Protein AF-0000000081332260 (afdb_homodimer)

Secondary structure (DSSP, 8-state):
------PPP----SS---SSSHHHHHHHHHHHHHHHT-SBGGGTEEETTTEESSSSHHHHHHHHHHHHH--TTEEEEEETTEEEEEEE--TTS-SEEEEES-BTT--HHHHHHHHHTTS----TTTTTTT---TTHHHHHHHHHHHHHHHHHHSTT--TT-EEEEE--STTGGGHHHHHHHTT-EEEEEES-HHHHHHHHHHTS--EEESSHHHHHHHHHHHHHHT--EEEEEES-HHHHHHHHHHTT---SEE----STTSTTTS--TT--HHHHHHHHHH-HHHHHHHHHHHHHHHHHHHHHHHHTT-EE-B-SS-HHHHHHHTT--HHHHTSS-BHIIIIIHHHHHTT-B-EEEEETT--HHHHHHHHHHHHHHTTT-HHHHHHHHHHHHHPPP-SS-EEE--B-TTHHHHHHHHHHHHHHHTSSSS-EEEEE-SSSSSSEE-TTTTTTT-TTS-TTB-HHHHHHHHHHHHTT-SEEEEE--SSTTS-EEEEEEEEE-SSHHHHHHHHHHHHHHHHHHHHHHHHTT-HHHHHHHTT--SS-----B-S----SS------/------PPP----SS---SSSHHHHHHHHHHHHHHHT-SBGGGTEEETTTEESSSSHHHHHHHHHHHHH--TTEEEEEETTEEEEEEE--TTS-SEEEEES-BTT--HHHHHHHHHTTS----TTTTTTT---TTHHHHHHHHHHHHHHHHHHSTT--TT-EEEEE--STTGGGHHHHHHTTT-EEEEEES-HHHHHHHHHHTS--EEESSHHHHHHHHHHHHHHT--EEEEEES-HHHHHHHHHHTT---SEE----STTSTTTS--TT--HHHHHHHHHH-HHHHHHHHHHHHHHHHHHHHHHHHTT-EE-B-SS-HHHHHHHTT--HHHHTSS-BHIIIIIHHHHHTT-B-EEEEETT--HHHHHHHHHHHHHHTTT-HHHHHHHHHHHHHPPP-SS-EEE--B-TTHHHHHHHHHHHHHHHTSSSS-EEEEE-SSSSSSEE-TTTTTTT-TTS-TTB-HHHHHHHHHHHHTT-SEEEEE--SSTTS-EEEEEEEEE-SSHHHHHHHHHHHHHHHHHHHHHHHHTT-HHHHHHHTT--SS-----B-S----S-------

Solvent-accessible surface area (backbone atoms only — not comparable to full-atom values): 53836 Å² total; per-residue (Å²): 131,79,75,58,67,53,78,80,55,62,44,67,54,55,81,76,77,79,26,74,42,66,69,41,35,49,53,51,31,30,44,25,22,23,42,47,47,25,76,36,50,53,65,34,20,25,39,83,84,53,11,17,52,25,54,29,53,65,27,42,54,33,42,53,54,46,38,37,66,44,53,73,33,29,26,37,35,29,51,17,38,29,37,50,33,48,44,66,45,35,67,61,28,25,45,32,40,35,12,25,40,31,47,56,77,37,35,64,72,59,47,52,56,38,35,73,56,59,71,36,28,48,19,46,65,34,28,39,69,31,63,38,50,53,58,50,68,43,30,60,60,54,33,50,49,52,49,49,49,14,49,74,74,42,84,57,44,35,55,50,33,37,38,36,37,24,26,48,52,63,72,18,39,32,54,33,39,32,35,36,75,52,30,8,23,25,42,34,29,26,71,51,64,67,46,54,53,50,31,44,73,71,61,31,33,70,46,74,34,92,33,68,68,51,38,50,53,51,45,54,49,30,31,74,69,51,38,55,42,20,35,34,28,75,38,54,58,53,60,51,48,49,48,33,59,73,72,64,58,75,52,49,31,38,45,44,37,45,53,39,34,38,48,85,65,37,79,29,73,96,50,52,75,67,54,44,54,50,36,50,73,75,36,50,68,60,36,36,52,45,19,32,52,35,32,42,49,38,51,53,42,49,50,51,42,34,74,73,66,25,49,48,38,41,66,77,21,41,41,43,54,44,18,31,79,62,68,42,51,60,71,68,42,58,68,52,49,39,43,40,59,71,60,48,46,69,44,21,27,51,14,24,28,51,28,30,40,32,31,50,23,46,43,58,66,40,44,53,50,50,50,50,49,51,42,65,76,34,64,85,38,64,69,52,40,53,46,51,62,49,44,73,73,67,54,81,80,50,67,46,24,62,47,57,48,67,38,28,38,51,45,43,24,54,50,48,47,53,49,19,52,34,26,52,73,51,78,25,80,39,38,36,41,33,38,46,49,27,69,40,46,23,18,47,18,19,45,82,39,74,26,29,84,37,84,65,65,55,19,42,48,35,26,48,11,51,40,38,46,55,46,27,43,34,12,31,23,40,29,42,28,44,32,24,53,70,36,65,48,49,37,37,28,24,36,51,32,37,59,28,68,29,47,72,64,30,48,58,24,38,53,21,20,41,40,47,49,26,41,51,5,17,45,53,38,25,55,40,62,41,63,63,7,41,36,25,37,69,24,64,31,98,78,28,64,59,59,54,51,60,64,47,81,70,55,75,70,69,57,68,74,56,64,130,79,74,60,65,54,77,81,55,62,43,68,55,54,79,76,76,78,27,75,41,66,69,41,35,49,54,50,31,30,42,25,23,22,39,47,48,24,74,38,50,56,73,33,21,26,37,82,86,53,10,17,50,24,53,35,57,64,26,42,53,33,41,54,54,45,38,37,67,43,52,74,33,30,27,38,36,27,50,17,38,30,37,50,34,47,43,66,46,34,68,62,28,26,47,32,41,35,11,25,40,31,46,57,78,37,35,64,71,60,47,52,54,38,35,73,56,58,72,36,28,49,19,46,63,35,28,39,71,32,64,39,50,52,58,47,67,41,30,59,60,54,34,51,50,51,48,50,49,15,49,74,74,43,83,58,44,36,55,48,33,37,39,37,36,23,26,48,52,64,72,19,39,32,55,32,38,33,36,36,75,50,30,8,22,23,42,35,29,25,71,52,65,66,48,52,52,51,31,45,73,73,63,30,33,71,46,75,36,93,33,69,67,49,40,50,52,51,46,53,50,31,30,74,69,49,38,55,42,21,35,34,28,74,38,52,58,54,60,51,48,48,49,35,58,74,73,66,58,74,52,49,31,39,45,45,36,45,52,40,34,38,48,84,64,37,77,29,73,94,50,52,74,66,54,44,55,51,36,48,73,74,35,52,67,60,36,37,52,45,19,32,53,34,33,40,49,39,51,53,41,48,50,50,42,34,76,73,66,26,49,49,35,41,67,77,21,43,40,42,55,42,16,31,76,62,69,43,52,61,71,67,41,58,69,51,49,38,44,39,58,72,62,47,46,69,42,21,27,49,15,25,29,51,29,31,41,31,31,52,23,47,42,59,66,41,44,53,51,49,48,50,49,51,43,65,76,34,65,86,38,63,69,51,40,53,47,50,62,48,42,74,75,69,54,80,80,50,68,46,24,62,47,55,48,67,39,29,36,52,44,44,24,54,49,46,47,51,49,19,49,34,28,52,74,53,78,24,79,38,38,35,41,31,37,45,50,27,70,40,48,23,18,45,19,18,45,81,40,75,25,29,83,37,85,66,66,57,18,40,48,35,24,49,12,52,42,39,44,53,46,27,43,34,12,30,23,42,29,42,27,44,32,22,52,69,36,65,46,47,37,36,28,23,36,52,33,37,59,28,68,29,46,70,67,31,48,58,25,38,54,20,20,40,40,49,50,26,42,51,4,16,45,54,38,25,55,40,64,40,63,63,6,41,36,23,37,69,23,65,30,96,76,28,64,58,60,55,50,59,65,48,80,69,54,74,74,68,57,59,74,57,70

Nearest PDB structures (foldseek):
  2fkn-assembly2_D  TM=9.744E-01  e=8.448E-69  Bacillus subtilis
  7ned-assembly1_A-2  TM=9.840E-01  e=2.276E-66  Paenibacillus sp. Soil724D2
  8q9v-assembly1_A  TM=9.625E-01  e=2.987E-66  Variovorax sp. RA8
  8q9u-assembly1_A  TM=9.637E-01  e=6.053E-66  Variovorax sp. RA8
  7jfz-assembly1_A  TM=8.849E-01  e=2.027E-63  Legionella pneumophila subsp. pneumophila str. Philadelphia 1

Foldseek 3Di:
DPPPPPPQQAQDFFDDDQAPDQLLNLQLSLLSLQRLQAPDNVAQHRFLVFAHQALGPVQVVVSNVCSRYQDLQKAFEEEQRHTDDIDGHGNLFANYEYAADDDDQWADVVSVVCSVVSNHGHNDWCNHSSRDFFQQFAQLVLLQLVQQVCVVPPVRAQQLAEEEEEDCTGPNVNNLVSSVLRLAEYEYEYADPVSVVVSCVQVSFPEEAADLVRSLVVRNVSSVVRGYHYYYYHDALLVSLVVCVVVVNAGAAYEYDQQLLDLLRHDFPPDHPVRSVVCCVPPVPVSSLRSLVRLLSNQVSQLVSVVSPHQYAYALSCSLVSNVVNPDDNCSSCVHYHSQVVGPLVLLLQLWAFKKKFQSNLDVQLVVVLLVVQCVVPVVPPQSNSCSVSCNPRPDRRRTRMHTGTDGAPRQLVSQLVSLQCLQVCVRSFKMKMWHTLLGLQFKAFCSHNQPPQLQPCNQPGVRNVQLQVQLSVLSFNYKYWYAGSHIRGMIGMITMQMRGNDPSSNSSSNRNSNSNSLSSLVVNVLSPDVQSVCSQCLNHPRGNDHHDDPDHHDPDDDDDPD/DPPPDPPQQAQDFFDDDQAPDVLLNLQLSLLSLQRLQAPDNVAQHRFLVFAHQALGVVQVVVSNVCSRYQDLQKAFEEEQRHTDDIDGHGNLFANYEYAADDDDQWADVVSVVCSVVSNHGHNAWCNHSSRDFFQQFAQLVLLQLVQQVCVVPPVRAQQLAEEEEEDCTGHNVNNLVSSVLRLHEYEYEYADPVSVVVSCVQVSFPEEAADLVRSLVVRNVSSVVRGYHYYYYHDALLVSLVVCVVVLNQGAAYEYDQQLLDLLRHDFPPDHPVRSVVCCVPPVPVSSLRSLVRLLSNQQSQLVSVVSPHQYAYALSCSLVSNVVNPDDNCSSCVHYHSQVVGPVVLLLQLWAFKKKFQSNLDVQLVVVLLVVQCVVPVVPPQSNSCSVSCNPRPDRRRTRMHTGTDGAPRQLVSQLVSLQCLQVCVRSFKMKMWHTLLGLQFKAFCSHNQPPQLQPCNQPGVRNVQLQVQLSVLSFNYKYWYAGSHIRGMIGMITMQMRGNDPSSNSSSNRNSNSNSLSSLVVNVLSPDVQSVCNQCLNHPRGNDHHDDPDHHDPDDPPDDD

pLDDT: mean 94.62, std 8.58, range [21.97, 98.94]

Structure (mmCIF, N/CA/C/O backbone):
data_AF-0000000081332260-model_v1
#
loop_
_entity.id
_entity.type
_entity.pdbx_description
1 polymer 'Urocanate hydratase'
#
loop_
_atom_site.group_PDB
_atom_site.id
_atom_site.type_symbol
_atom_site.label_atom_id
_atom_site.label_alt_id
_atom_site.label_comp_id
_atom_site.label_asym_id
_atom_site.label_entity_id
_atom_site.label_seq_id
_atom_site.pdbx_PDB_ins_code
_atom_site.Cartn_x
_atom_site.Cartn_y
_atom_site.Cartn_z
_atom_site.occupancy
_atom_site.B_iso_or_equiv
_atom_site.auth_seq_id
_atom_site.auth_comp_id
_atom_site.auth_asym_id
_atom_site.auth_atom_id
_atom_site.pdbx_PDB_model_num
ATOM 1 N N . MET A 1 1 ? 2.062 2.291 47.375 1 21.97 1 MET A N 1
ATOM 2 C CA . MET A 1 1 ? 3.094 2.135 46.375 1 21.97 1 MET A CA 1
ATOM 3 C C . MET A 1 1 ? 3 3.244 45.312 1 21.97 1 MET A C 1
ATOM 5 O O . MET A 1 1 ? 1.961 3.414 44.688 1 21.97 1 MET A O 1
ATOM 9 N N . THR A 1 2 ? 3.613 4.352 45.5 1 25.44 2 THR A N 1
ATOM 10 C CA . THR A 1 2 ? 3.545 5.637 44.812 1 25.44 2 THR A CA 1
ATOM 11 C C . THR A 1 2 ? 3.748 5.457 43.312 1 25.44 2 THR A C 1
ATOM 13 O O . THR A 1 2 ? 4.719 4.828 42.906 1 25.44 2 THR A O 1
ATOM 16 N N . GLN A 1 3 ? 2.693 5.238 42.562 1 32.31 3 GLN A N 1
ATOM 17 C CA . GLN A 1 3 ? 2.691 5.07 41.125 1 32.31 3 GLN A CA 1
ATOM 18 C C . GLN A 1 3 ? 3.721 5.98 40.469 1 32.31 3 GLN A C 1
ATOM 20 O O . GLN A 1 3 ? 3.602 7.207 40.531 1 32.31 3 GLN A O 1
ATOM 25 N N . GLN A 1 4 ? 4.938 5.707 40.688 1 36.12 4 GLN A N 1
ATOM 26 C CA . GLN A 1 4 ? 6.027 6.508 40.125 1 36.12 4 GLN A CA 1
ATOM 27 C C . GLN A 1 4 ? 5.719 6.965 38.719 1 36.12 4 GLN A C 1
ATOM 29 O O . GLN A 1 4 ? 5.441 6.141 37.844 1 36.12 4 GLN A O 1
ATOM 34 N N . LYS A 1 5 ? 5.23 8.094 38.594 1 45.84 5 LYS A N 1
ATOM 35 C CA . LYS A 1 5 ? 4.953 8.836 37.375 1 45.84 5 LYS A CA 1
ATOM 36 C C . LYS A 1 5 ? 6.09 8.68 36.375 1 45.84 5 LYS A C 1
ATOM 38 O O . LYS A 1 5 ? 7.246 8.969 36.688 1 45.84 5 LYS A O 1
ATOM 43 N N . ALA A 1 6 ? 6.117 7.711 35.5 1 50.75 6 ALA A N 1
ATOM 44 C CA . ALA A 1 6 ? 7.125 7.547 34.438 1 50.75 6 ALA A CA 1
ATOM 45 C C . ALA A 1 6 ? 7.562 8.898 33.875 1 50.75 6 ALA A C 1
ATOM 47 O O . ALA A 1 6 ? 6.77 9.844 33.844 1 50.75 6 ALA A O 1
ATOM 48 N N . LYS A 1 7 ? 8.93 9.266 33.906 1 59.75 7 LYS A N 1
ATOM 49 C CA . LYS A 1 7 ? 9.578 10.469 33.375 1 59.75 7 LYS A CA 1
ATOM 50 C C . LYS A 1 7 ? 9.133 10.773 31.969 1 59.75 7 LYS A C 1
ATOM 52 O O . LYS A 1 7 ? 9.086 9.875 31.125 1 59.75 7 LYS A O 1
ATOM 57 N N . PRO A 1 8 ? 8.602 11.969 31.703 1 82.12 8 PRO A N 1
ATOM 58 C CA . PRO A 1 8 ? 8.203 12.375 30.344 1 82.12 8 PRO A CA 1
ATOM 59 C C . PRO A 1 8 ? 9.32 12.172 29.328 1 82.12 8 PRO A C 1
ATOM 61 O O . PRO A 1 8 ? 10.492 12.367 29.625 1 82.12 8 PRO A O 1
ATOM 64 N N . ILE A 1 9 ? 9.047 11.516 28.266 1 91.44 9 ILE A N 1
ATOM 65 C CA . ILE A 1 9 ? 10.016 11.344 27.188 1 91.44 9 ILE A CA 1
ATOM 66 C C . ILE A 1 9 ? 10.273 12.688 26.516 1 91.44 9 ILE A C 1
ATOM 68 O O . ILE A 1 9 ? 9.344 13.359 26.062 1 91.44 9 ILE A O 1
ATOM 72 N N . MET A 1 10 ? 11.508 13.094 26.516 1 95.5 10 MET A N 1
ATOM 73 C CA . MET A 1 10 ? 11.953 14.305 25.844 1 95.5 10 MET A CA 1
ATOM 74 C C . MET A 1 10 ? 12.961 13.969 24.75 1 95.5 10 MET A C 1
ATOM 76 O O . MET A 1 10 ? 13.797 13.086 24.922 1 95.5 10 MET A O 1
ATOM 80 N N . ALA A 1 11 ? 12.867 14.641 23.719 1 97.75 11 ALA A N 1
ATOM 81 C CA . ALA A 1 11 ? 13.859 14.461 22.656 1 97.75 11 ALA A CA 1
ATOM 82 C C . ALA A 1 11 ? 15.242 14.906 23.125 1 97.75 11 ALA A C 1
ATOM 84 O O . ALA A 1 11 ? 15.383 15.93 23.797 1 97.75 11 ALA A O 1
ATOM 85 N N . ALA A 1 12 ? 16.234 14.148 22.812 1 97.38 12 ALA A N 1
ATOM 86 C CA . ALA A 1 12 ? 17.625 14.539 23.094 1 97.38 12 ALA A CA 1
ATOM 87 C C . ALA A 1 12 ? 18.016 15.781 22.297 1 97.38 12 ALA A C 1
ATOM 89 O O . ALA A 1 12 ? 17.531 15.992 21.188 1 97.38 12 ALA A O 1
ATOM 90 N N . ARG A 1 13 ? 18.812 16.625 22.859 1 97.12 13 ARG A N 1
ATOM 91 C CA . ARG A 1 13 ? 19.344 17.844 22.25 1 97.12 13 ARG A CA 1
ATOM 92 C C . ARG A 1 13 ? 20.875 17.828 22.234 1 97.12 13 ARG A C 1
ATOM 94 O O . ARG A 1 13 ? 21.484 16.938 22.844 1 97.12 13 ARG A O 1
ATOM 101 N N . GLY A 1 14 ? 21.484 18.734 21.516 1 95.69 14 GLY A N 1
ATOM 102 C CA . GLY A 1 14 ? 22.922 18.875 21.531 1 95.69 14 GLY A CA 1
ATOM 103 C C . GLY A 1 14 ? 23.625 17.969 20.547 1 95.69 14 GLY A C 1
ATOM 104 O O . GLY A 1 14 ? 23.016 17.484 19.594 1 95.69 14 GLY A O 1
ATOM 105 N N . SER A 1 15 ? 24.875 17.734 20.781 1 94.88 15 SER A N 1
ATOM 106 C CA . SER A 1 15 ? 25.703 17.109 19.766 1 94.88 15 SER A CA 1
ATOM 107 C C . SER A 1 15 ? 26.047 15.664 20.156 1 94.88 15 SER A C 1
ATOM 109 O O . SER A 1 15 ? 26.797 14.984 19.453 1 94.88 15 SER A O 1
ATOM 111 N N . THR A 1 16 ? 25.516 15.227 21.25 1 96.12 16 THR A N 1
ATOM 112 C CA . THR A 1 16 ? 25.828 13.875 21.703 1 96.12 16 THR A CA 1
ATOM 113 C C . THR A 1 16 ? 25.156 12.828 20.844 1 96.12 16 THR A C 1
ATOM 115 O O . THR A 1 16 ? 23.938 12.867 20.656 1 96.12 16 THR A O 1
ATOM 118 N N . LEU A 1 17 ? 25.922 11.953 20.328 1 97 17 LEU A N 1
ATOM 119 C CA . LEU A 1 17 ? 25.438 10.852 19.5 1 97 17 LEU A CA 1
ATOM 120 C C . LEU A 1 17 ? 25.234 9.594 20.344 1 97 17 LEU A C 1
ATOM 122 O O . LEU A 1 17 ? 26.188 9.094 20.953 1 97 17 LEU A O 1
ATOM 126 N N . ARG A 1 18 ? 24.062 9.039 20.422 1 98.06 18 ARG A N 1
ATOM 127 C CA . ARG A 1 18 ? 23.766 7.805 21.156 1 98.06 18 ARG A CA 1
ATOM 128 C C . ARG A 1 18 ? 23.672 6.617 20.203 1 98.06 18 ARG A C 1
ATOM 130 O O . ARG A 1 18 ? 23.797 5.465 20.625 1 98.06 18 ARG A O 1
ATOM 137 N N . CYS A 1 19 ? 23.406 6.824 18.906 1 98.62 19 CYS A N 1
ATOM 138 C CA . CYS A 1 19 ? 23.266 5.82 17.859 1 98.62 19 CYS A CA 1
ATOM 139 C C . CYS A 1 19 ? 24.578 5.668 17.094 1 98.62 19 CYS A C 1
ATOM 141 O O . CYS A 1 19 ? 25.578 6.309 17.422 1 98.62 19 CYS A O 1
ATOM 143 N N . LYS A 1 20 ? 24.609 4.816 16.094 1 98.31 20 LYS A N 1
ATOM 144 C CA . LYS A 1 20 ? 25.844 4.539 15.352 1 98.31 20 LYS A CA 1
ATOM 145 C C . LYS A 1 20 ? 26.062 5.59 14.266 1 98.31 20 LYS A C 1
ATOM 147 O O . LYS A 1 20 ? 27.141 5.637 13.656 1 98.31 20 LYS A O 1
ATOM 152 N N . GLY A 1 21 ? 25.094 6.445 14.078 1 97.38 21 GLY A N 1
ATOM 153 C CA . GLY A 1 21 ? 25.188 7.547 13.133 1 97.38 21 GLY A CA 1
ATOM 154 C C . GLY A 1 21 ? 24.109 8.602 13.344 1 97.38 21 GLY A C 1
ATOM 155 O O . GLY A 1 21 ? 23.141 8.367 14.062 1 97.38 21 GLY A O 1
ATOM 156 N N . TRP A 1 22 ? 24.281 9.742 12.695 1 97.5 22 TRP A N 1
ATOM 157 C CA . TRP A 1 22 ? 23.375 10.859 12.898 1 97.5 22 TRP A CA 1
ATOM 158 C C . TRP A 1 22 ? 22.016 10.578 12.258 1 97.5 22 TRP A C 1
ATOM 160 O O . TRP A 1 22 ? 21 11.117 12.688 1 97.5 22 TRP A O 1
ATOM 170 N N . LYS A 1 23 ? 22.016 9.758 11.211 1 97.81 23 LYS A N 1
ATOM 171 C CA . LYS A 1 23 ? 20.719 9.438 10.625 1 97.81 23 LYS A CA 1
ATOM 172 C C . LYS A 1 23 ? 19.844 8.672 11.609 1 97.81 23 LYS A C 1
ATOM 174 O O . LYS A 1 23 ? 18.688 9.023 11.82 1 97.81 23 LYS A O 1
ATOM 179 N N . GLN A 1 24 ? 20.469 7.625 12.258 1 98.62 24 GLN A N 1
ATOM 180 C CA . GLN A 1 24 ? 19.734 6.867 13.273 1 98.62 24 GLN A CA 1
ATOM 181 C C . GLN A 1 24 ? 19.359 7.75 14.461 1 98.62 24 GLN A C 1
ATOM 183 O O . GLN A 1 24 ? 18.234 7.68 14.961 1 98.62 24 GLN A O 1
ATOM 188 N N . GLU A 1 25 ? 20.266 8.586 14.852 1 98.75 25 GLU A N 1
ATOM 189 C CA . GLU A 1 25 ? 20.062 9.477 15.984 1 98.75 25 GLU A CA 1
ATOM 190 C C . GLU A 1 25 ? 18.938 10.477 15.703 1 98.75 25 GLU A C 1
ATOM 192 O O . GLU A 1 25 ? 18.109 10.742 16.562 1 98.75 25 GLU A O 1
ATOM 197 N N . THR A 1 26 ? 18.953 11.023 14.469 1 98.81 26 THR A N 1
ATOM 198 C CA . THR A 1 26 ? 17.922 11.977 14.086 1 98.81 26 THR A CA 1
ATOM 199 C C . THR A 1 26 ? 16.547 11.328 14.125 1 98.81 26 THR A C 1
ATOM 201 O O . THR A 1 26 ? 15.594 11.914 14.641 1 98.81 26 THR A O 1
ATOM 204 N N . ILE A 1 27 ? 16.438 10.141 13.609 1 98.81 27 ILE A N 1
ATOM 205 C CA . ILE A 1 27 ? 15.164 9.414 13.609 1 98.81 27 ILE A CA 1
ATOM 206 C C . ILE A 1 27 ? 14.727 9.133 15.039 1 98.81 27 ILE A C 1
ATOM 208 O O . ILE A 1 27 ? 13.555 9.297 15.375 1 98.81 27 ILE A O 1
ATOM 212 N N . LEU A 1 28 ? 15.648 8.734 15.867 1 98.88 28 LEU A N 1
ATOM 213 C CA . LEU A 1 28 ? 15.344 8.5 17.281 1 98.88 28 LEU A CA 1
ATOM 214 C C . LEU A 1 28 ? 14.844 9.773 17.938 1 98.88 28 LEU A C 1
ATOM 216 O O . LEU A 1 28 ? 13.859 9.75 18.688 1 98.88 28 LEU A O 1
ATOM 220 N N . ARG A 1 29 ? 15.484 10.875 17.688 1 98.75 29 ARG A N 1
ATOM 221 C CA . ARG A 1 29 ? 15.078 12.148 18.281 1 98.75 29 ARG A CA 1
ATOM 222 C C . ARG A 1 29 ? 13.703 12.57 17.766 1 98.75 29 ARG A C 1
ATOM 224 O O . ARG A 1 29 ? 12.93 13.18 18.516 1 98.75 29 ARG A O 1
ATOM 231 N N . MET A 1 30 ? 13.438 12.242 16.547 1 98.62 30 MET A N 1
ATOM 232 C CA . MET A 1 30 ? 12.109 12.539 16.016 1 98.62 30 MET A CA 1
ATOM 233 C C . MET A 1 30 ? 11.039 11.703 16.734 1 98.62 30 MET A C 1
ATOM 235 O O . MET A 1 30 ? 9.938 12.188 16.984 1 98.62 30 MET A O 1
ATOM 239 N N . LEU A 1 31 ? 11.359 10.438 16.984 1 98.56 31 LEU A N 1
ATOM 240 C CA . LEU A 1 31 ? 10.461 9.602 17.781 1 98.56 31 LEU A CA 1
ATOM 241 C C . LEU A 1 31 ? 10.234 10.211 19.172 1 98.56 31 LEU A C 1
ATOM 243 O O . LEU A 1 31 ? 9.094 10.305 19.625 1 98.56 31 LEU A O 1
ATOM 247 N N . GLU A 1 32 ? 11.25 10.641 19.781 1 98.25 32 GLU A N 1
ATOM 248 C CA . GLU A 1 32 ? 11.172 11.273 21.094 1 98.25 32 GLU A CA 1
ATOM 249 C C . GLU A 1 32 ? 10.398 12.594 21.016 1 98.25 32 GLU A C 1
ATOM 251 O O . GLU A 1 32 ? 9.641 12.922 21.938 1 98.25 32 GLU A O 1
ATOM 256 N N . ASN A 1 33 ? 10.633 13.297 19.938 1 97.81 33 ASN A N 1
ATOM 257 C CA . ASN A 1 33 ? 9.93 14.562 19.75 1 97.81 33 ASN A CA 1
ATOM 258 C C . ASN A 1 33 ? 8.422 14.352 19.625 1 97.81 33 ASN A C 1
ATOM 260 O O . ASN A 1 33 ? 7.633 15.164 20.094 1 97.81 33 ASN A O 1
ATOM 264 N N . ASN A 1 34 ? 8.023 13.242 18.953 1 95.94 34 ASN A N 1
ATOM 265 C CA . ASN A 1 34 ? 6.613 12.867 18.922 1 95.94 34 ASN A CA 1
ATOM 266 C C . ASN A 1 34 ? 6.016 12.805 20.328 1 95.94 34 ASN A C 1
ATOM 268 O O . ASN A 1 34 ? 4.953 13.375 20.578 1 95.94 34 ASN A O 1
ATOM 272 N N . LEU A 1 35 ? 6.727 12.164 21.125 1 95.56 35 LEU A N 1
ATOM 273 C CA . LEU A 1 35 ? 6.195 11.898 22.469 1 95.56 35 LEU A CA 1
ATOM 274 C C . LEU A 1 35 ? 6.324 13.117 23.359 1 95.56 35 LEU A C 1
ATOM 276 O O . LEU A 1 35 ? 5.531 13.305 24.281 1 95.56 35 LEU A O 1
ATOM 280 N N . GLU A 1 36 ? 7.332 13.945 23.078 1 95.19 36 GLU A N 1
ATOM 281 C CA . GLU A 1 36 ? 7.457 15.203 23.797 1 95.19 36 GLU A CA 1
ATOM 282 C C . GLU A 1 36 ? 6.266 16.125 23.516 1 95.19 36 GLU A C 1
ATOM 284 O O . GLU A 1 36 ? 5.887 16.938 24.359 1 95.19 36 GLU A O 1
ATOM 289 N N . ASN A 1 37 ? 5.695 15.93 22.391 1 91.69 37 ASN A N 1
ATOM 290 C CA . ASN A 1 37 ? 4.539 16.734 22 1 91.69 37 ASN A CA 1
ATOM 291 C C . ASN A 1 37 ? 3.236 15.961 22.172 1 91.69 37 ASN A C 1
ATOM 293 O O . ASN A 1 37 ? 2.174 16.422 21.75 1 91.69 37 ASN A O 1
ATOM 297 N N . ALA A 1 38 ? 3.26 14.867 22.828 1 91.06 38 ALA A N 1
ATOM 298 C CA . ALA A 1 38 ? 2.137 13.93 22.828 1 91.06 38 ALA A CA 1
ATOM 299 C C . ALA A 1 38 ? 1.009 14.438 23.719 1 91.06 38 ALA A C 1
ATOM 301 O O . ALA A 1 38 ? 1.261 15.055 24.766 1 91.06 38 ALA A O 1
ATOM 302 N N . GLU A 1 39 ? -0.168 14.086 23.312 1 84.5 39 GLU A N 1
ATOM 303 C CA . GLU A 1 39 ? -1.33 14.375 24.156 1 84.5 39 GLU A CA 1
ATOM 304 C C . GLU A 1 39 ? -1.321 13.523 25.422 1 84.5 39 GLU A C 1
ATOM 306 O O . GLU A 1 39 ? -1.729 13.984 26.484 1 84.5 39 GLU A O 1
ATOM 311 N N . ASP A 1 40 ? -0.902 12.266 25.297 1 87.44 40 ASP A N 1
ATOM 312 C CA . ASP A 1 40 ? -0.771 11.352 26.422 1 87.44 40 ASP A CA 1
ATOM 313 C C . ASP A 1 40 ? 0.428 10.422 26.234 1 87.44 40 ASP A C 1
ATOM 315 O O . ASP A 1 40 ? 0.271 9.273 25.812 1 87.44 40 ASP A O 1
ATOM 319 N N . ALA A 1 41 ? 1.52 10.789 26.688 1 90.44 41 ALA A N 1
ATOM 320 C CA . ALA A 1 41 ? 2.768 10.055 26.484 1 90.44 41 ALA A CA 1
ATOM 321 C C . ALA A 1 41 ? 2.74 8.727 27.234 1 90.44 41 ALA A C 1
ATOM 323 O O . ALA A 1 41 ? 3.377 7.754 26.812 1 90.44 41 ALA A O 1
ATOM 324 N N . SER A 1 42 ? 2.033 8.688 28.344 1 89.69 42 SER A N 1
ATOM 325 C CA . SER A 1 42 ? 1.991 7.469 29.141 1 89.69 42 SER A CA 1
ATOM 326 C C . SER A 1 42 ? 1.35 6.324 28.359 1 89.69 42 SER A C 1
ATOM 328 O O . SER A 1 42 ? 1.633 5.152 28.625 1 89.69 42 SER A O 1
ATOM 330 N N . ARG A 1 43 ? 0.564 6.699 27.391 1 89.38 43 ARG A N 1
ATOM 331 C CA . ARG A 1 43 ? -0.088 5.695 26.562 1 89.38 43 ARG A CA 1
ATOM 332 C C . ARG A 1 43 ? 0.508 5.676 25.156 1 89.38 43 ARG A C 1
ATOM 334 O O . ARG A 1 43 ? -0.035 5.035 24.25 1 89.38 43 ARG A O 1
ATOM 341 N N . LEU A 1 44 ? 1.524 6.418 24.938 1 93.62 44 LEU A N 1
ATOM 342 C CA . LEU A 1 44 ? 2.217 6.543 23.656 1 93.62 44 LEU A CA 1
ATOM 343 C C . LEU A 1 44 ? 1.303 7.156 22.609 1 93.62 44 LEU A C 1
ATOM 345 O O . LEU A 1 44 ? 1.539 6.996 21.406 1 93.62 44 LEU A O 1
ATOM 349 N N . THR A 1 45 ? 0.193 7.828 23.094 1 90.81 45 THR A N 1
ATOM 350 C CA . THR A 1 45 ? -0.749 8.5 22.203 1 90.81 45 THR A CA 1
ATOM 351 C C . THR A 1 45 ? -0.273 9.914 21.891 1 90.81 45 THR A C 1
ATOM 353 O O . THR A 1 45 ? -0.148 10.75 22.781 1 90.81 45 THR A O 1
ATOM 356 N N . VAL A 1 46 ? -0.058 10.156 20.641 1 92.38 46 VAL A N 1
ATOM 357 C CA . VAL A 1 46 ? 0.534 11.422 20.203 1 92.38 46 VAL A CA 1
ATOM 358 C C . VAL A 1 46 ? -0.563 12.461 20 1 92.38 46 VAL A C 1
ATOM 360 O O . VAL A 1 46 ? -0.508 13.555 20.578 1 92.38 46 VAL A O 1
ATOM 363 N N . TYR A 1 47 ? -1.541 12.094 19.188 1 83.25 47 TYR A N 1
ATOM 364 C CA . TYR A 1 47 ? -2.664 13 19 1 83.25 47 TYR A CA 1
ATOM 365 C C . TYR A 1 47 ? -3.869 12.273 18.406 1 83.25 47 TYR A C 1
ATOM 367 O O . TYR A 1 47 ? -3.789 11.086 18.094 1 83.25 47 TYR A O 1
ATOM 375 N N . GLY A 1 48 ? -4.988 12.922 18.406 1 79.44 48 GLY A N 1
ATOM 376 C CA . GLY A 1 48 ? -6.215 12.383 17.844 1 79.44 48 GLY A CA 1
ATOM 377 C C . GLY A 1 48 ? -6.883 11.359 18.75 1 79.44 48 GLY A C 1
ATOM 378 O O . GLY A 1 48 ? -7.824 10.68 18.328 1 79.44 48 GLY A O 1
ATOM 379 N N . GLY A 1 49 ? -6.352 11.172 19.891 1 78.56 49 GLY A N 1
ATOM 380 C CA . GLY A 1 49 ? -6.949 10.273 20.859 1 78.56 49 GLY A CA 1
ATOM 381 C C . GLY A 1 49 ? -6.418 8.852 20.781 1 78.56 49 GLY A C 1
ATOM 382 O O . GLY A 1 49 ? -6.363 8.141 21.781 1 78.56 49 GLY A O 1
ATOM 383 N N . ILE A 1 50 ? -5.98 8.516 19.547 1 85.56 50 ILE A N 1
ATOM 384 C CA . ILE A 1 50 ? -5.617 7.113 19.422 1 85.56 50 ILE A CA 1
ATOM 385 C C . ILE A 1 50 ? -4.375 6.977 18.547 1 85.56 50 ILE A C 1
ATOM 387 O O . ILE A 1 50 ? -3.902 5.863 18.297 1 85.56 50 ILE A O 1
ATOM 391 N N . GLY A 1 51 ? -3.859 8.078 18.016 1 91.06 51 GLY A N 1
ATOM 392 C CA . GLY A 1 51 ? -2.645 8.016 17.219 1 91.06 51 GLY A CA 1
ATOM 393 C C . GLY A 1 51 ? -1.407 7.703 18.031 1 91.06 51 GLY A C 1
ATOM 394 O O . GLY A 1 51 ? -0.964 8.523 18.828 1 91.06 51 GLY A O 1
ATOM 395 N N . LYS A 1 52 ? -0.771 6.59 17.766 1 93.56 52 LYS A N 1
ATOM 396 C CA . LYS A 1 52 ? 0.301 6.117 18.625 1 93.56 52 LYS A CA 1
ATOM 397 C C . LYS A 1 52 ? 1.653 6.191 17.922 1 93.56 52 LYS A C 1
ATOM 399 O O . LYS A 1 52 ? 1.745 5.941 16.719 1 93.56 52 LYS A O 1
ATOM 404 N N . ALA A 1 53 ? 2.668 6.43 18.766 1 96.19 53 ALA A N 1
ATOM 405 C CA . ALA A 1 53 ? 4.043 6.41 18.266 1 96.19 53 ALA A CA 1
ATOM 406 C C . ALA A 1 53 ? 4.566 4.98 18.156 1 96.19 53 ALA A C 1
ATOM 408 O O . ALA A 1 53 ? 5.465 4.703 17.359 1 96.19 53 ALA A O 1
ATOM 409 N N . ALA A 1 54 ? 4.121 4.16 18.953 1 96.69 54 ALA A N 1
ATOM 410 C CA . ALA A 1 54 ? 4.434 2.734 19 1 96.69 54 ALA A CA 1
ATOM 411 C C . ALA A 1 54 ? 3.244 1.924 19.5 1 96.69 54 ALA A C 1
ATOM 413 O O . ALA A 1 54 ? 2.361 2.459 20.172 1 96.69 54 ALA A O 1
ATOM 414 N N . ARG A 1 55 ? 3.197 0.652 19.172 1 95 55 ARG A N 1
ATOM 415 C CA . ARG A 1 55 ? 2.051 -0.19 19.5 1 95 55 ARG A CA 1
ATOM 416 C C . ARG A 1 55 ? 1.867 -0.306 21.016 1 95 55 ARG A C 1
ATOM 418 O O . ARG A 1 55 ? 0.739 -0.281 21.5 1 95 55 ARG A O 1
ATOM 425 N N . ASN A 1 56 ? 2.938 -0.487 21.75 1 93.88 56 ASN A N 1
ATOM 426 C CA . ASN A 1 56 ? 3.02 -0.579 23.203 1 93.88 56 ASN A CA 1
ATOM 427 C C . ASN A 1 56 ? 4.426 -0.268 23.719 1 93.88 56 ASN A C 1
ATOM 429 O O . ASN A 1 56 ? 5.312 0.073 22.922 1 93.88 56 ASN A O 1
ATOM 433 N N . TRP A 1 57 ? 4.617 -0.302 24.984 1 93.75 57 TRP A N 1
ATOM 434 C CA . TRP A 1 57 ? 5.887 0.121 25.562 1 93.75 57 TRP A CA 1
ATOM 435 C C . TRP A 1 57 ? 7 -0.856 25.203 1 93.75 57 TRP A C 1
ATOM 437 O O . TRP A 1 57 ? 8.148 -0.454 25.016 1 93.75 57 TRP A O 1
ATOM 447 N N . GLU A 1 58 ? 6.699 -2.152 25.156 1 94.69 58 GLU A N 1
ATOM 448 C CA . GLU A 1 58 ? 7.703 -3.113 24.703 1 94.69 58 GLU A CA 1
ATOM 449 C C . GLU A 1 58 ? 8.203 -2.77 23.312 1 94.69 58 GLU A C 1
ATOM 451 O O . GLU A 1 58 ? 9.406 -2.852 23.031 1 94.69 58 GLU A O 1
ATOM 456 N N . SER A 1 59 ? 7.242 -2.416 22.5 1 96.5 59 SER A N 1
ATOM 457 C CA . SER A 1 59 ? 7.594 -2 21.141 1 96.5 59 SER A CA 1
ATOM 458 C C . SER A 1 59 ? 8.461 -0.747 21.156 1 96.5 59 SER A C 1
ATOM 460 O O . SER A 1 59 ? 9.461 -0.666 20.438 1 96.5 59 SER A O 1
ATOM 462 N N . TYR A 1 60 ? 8.062 0.252 21.938 1 96.44 60 TYR A N 1
ATOM 463 C CA . TYR A 1 60 ? 8.844 1.482 22.047 1 96.44 60 TYR A CA 1
ATOM 464 C C . TYR A 1 60 ? 10.281 1.186 22.422 1 96.44 60 TYR A C 1
ATOM 466 O O . TYR A 1 60 ? 11.219 1.666 21.766 1 96.44 60 TYR A O 1
ATOM 474 N N . ASP A 1 61 ? 10.445 0.419 23.453 1 96.5 61 ASP A N 1
ATOM 475 C CA . ASP A 1 61 ? 11.781 0.104 23.953 1 96.5 61 ASP A CA 1
ATOM 476 C C . ASP A 1 61 ? 12.602 -0.641 22.906 1 96.5 61 ASP A C 1
ATOM 478 O O . ASP A 1 61 ? 13.789 -0.373 22.734 1 96.5 61 ASP A O 1
ATOM 482 N N . ALA A 1 62 ? 11.953 -1.569 22.219 1 97.75 62 ALA A N 1
ATOM 483 C CA . ALA A 1 62 ? 12.641 -2.344 21.188 1 97.75 62 ALA A CA 1
ATOM 484 C C . ALA A 1 62 ? 13.023 -1.462 20 1 97.75 62 ALA A C 1
ATOM 486 O O . ALA A 1 62 ? 14.07 -1.674 19.375 1 97.75 62 ALA A O 1
ATOM 487 N N . ILE A 1 63 ? 12.195 -0.521 19.672 1 98.62 63 ILE A N 1
ATOM 488 C CA . ILE A 1 63 ? 12.5 0.424 18.609 1 98.62 63 ILE A CA 1
ATOM 489 C C . ILE A 1 63 ? 13.734 1.243 18.984 1 98.62 63 ILE A C 1
ATOM 491 O O . ILE A 1 63 ? 14.664 1.386 18.172 1 98.62 63 ILE A O 1
ATOM 495 N N . VAL A 1 64 ? 13.719 1.8 20.172 1 98.5 64 VAL A N 1
ATOM 496 C CA . VAL A 1 64 ? 14.82 2.621 20.656 1 98.5 64 VAL A CA 1
ATOM 497 C C . VAL A 1 64 ? 16.125 1.817 20.609 1 98.5 64 VAL A C 1
ATOM 499 O O . VAL A 1 64 ? 17.141 2.291 20.094 1 98.5 64 VAL A O 1
ATOM 502 N N . GLU A 1 65 ? 16.062 0.627 21.141 1 98.75 65 GLU A N 1
ATOM 503 C CA . GLU A 1 65 ? 17.25 -0.227 21.141 1 98.75 65 GLU A CA 1
ATOM 504 C C . GLU A 1 65 ? 17.719 -0.54 19.734 1 98.75 65 GLU A C 1
ATOM 506 O O . GLU A 1 65 ? 18.922 -0.533 19.453 1 98.75 65 GLU A O 1
ATOM 511 N N . SER A 1 66 ? 16.812 -0.837 18.859 1 98.81 66 SER A N 1
ATOM 512 C CA . SER A 1 66 ? 17.141 -1.134 17.469 1 98.81 66 SER A CA 1
ATOM 513 C C . SER A 1 66 ? 17.828 0.053 16.797 1 98.81 66 SER A C 1
ATOM 515 O O . SER A 1 66 ? 18.812 -0.114 16.078 1 98.81 66 SER A O 1
ATOM 517 N N . LEU A 1 67 ? 17.25 1.229 16.953 1 98.88 67 LEU A N 1
ATOM 518 C CA . LEU A 1 67 ? 17.828 2.418 16.328 1 98.88 67 LEU A CA 1
ATOM 519 C C . LEU A 1 67 ? 19.234 2.688 16.859 1 98.88 67 LEU A C 1
ATOM 521 O O . LEU A 1 67 ? 20.125 3.092 16.094 1 98.88 67 LEU A O 1
ATOM 525 N N . LYS A 1 68 ? 19.469 2.506 18.156 1 98.81 68 LYS A N 1
ATOM 526 C CA . LYS A 1 68 ? 20.781 2.744 18.766 1 98.81 68 LYS A CA 1
ATOM 527 C C . LYS A 1 68 ? 21.828 1.81 18.188 1 98.81 68 LYS A C 1
ATOM 529 O O . LYS A 1 68 ? 23.016 2.174 18.094 1 98.81 68 LYS A O 1
ATOM 534 N N . ASN A 1 69 ? 21.422 0.634 17.703 1 98.75 69 ASN A N 1
ATOM 535 C CA . ASN A 1 69 ? 22.391 -0.382 17.297 1 98.75 69 ASN A CA 1
ATOM 536 C C . ASN A 1 69 ? 22.359 -0.602 15.789 1 98.75 69 ASN A C 1
ATOM 538 O O . ASN A 1 69 ? 23.156 -1.37 15.25 1 98.75 69 ASN A O 1
ATOM 542 N N . LEU A 1 70 ? 21.516 0.029 15.07 1 98.88 70 LEU A N 1
ATOM 543 C CA . LEU A 1 70 ? 21.297 -0.172 13.641 1 98.88 70 LEU A CA 1
ATOM 544 C C . LEU A 1 70 ? 22.516 0.277 12.844 1 98.88 70 LEU A C 1
ATOM 546 O O . LEU A 1 70 ? 22.984 1.41 13 1 98.88 70 LEU A O 1
ATOM 550 N N . GLU A 1 71 ? 23.031 -0.563 11.984 1 98.62 71 GLU A N 1
ATOM 551 C CA . GLU A 1 71 ? 24.156 -0.228 11.117 1 98.62 71 GLU A CA 1
ATOM 552 C C . GLU A 1 71 ? 23.719 0.666 9.961 1 98.62 71 GLU A C 1
ATOM 554 O O . GLU A 1 71 ? 22.531 0.762 9.664 1 98.62 71 GLU A O 1
ATOM 559 N N . ASN A 1 72 ? 24.734 1.266 9.242 1 98.12 72 ASN A N 1
ATOM 560 C CA . ASN A 1 72 ? 24.453 2.223 8.18 1 98.12 72 ASN A CA 1
ATOM 561 C C . ASN A 1 72 ? 24 1.521 6.898 1 98.12 72 ASN A C 1
ATOM 563 O O . ASN A 1 72 ? 23.578 2.176 5.945 1 98.12 72 ASN A O 1
ATOM 567 N N . ASN A 1 73 ? 24.047 0.208 6.906 1 98.44 73 ASN A N 1
ATOM 568 C CA . ASN A 1 73 ? 23.594 -0.551 5.75 1 98.44 73 ASN A CA 1
ATOM 569 C C . ASN A 1 73 ? 22.453 -1.502 6.113 1 98.44 73 ASN A C 1
ATOM 571 O O . ASN A 1 73 ? 22.266 -2.529 5.461 1 98.44 73 ASN A O 1
ATOM 575 N N . GLU A 1 74 ? 21.766 -1.199 7.23 1 98.75 74 GLU A N 1
ATOM 576 C CA . GLU A 1 74 ? 20.625 -1.991 7.68 1 98.75 74 GLU A CA 1
ATOM 577 C C . GLU A 1 74 ? 19.344 -1.168 7.66 1 98.75 74 GLU A C 1
ATOM 579 O O . GLU A 1 74 ? 19.375 0.061 7.742 1 98.75 74 GLU A O 1
ATOM 584 N N . THR A 1 75 ? 18.219 -1.794 7.496 1 98.94 75 THR A N 1
ATOM 585 C CA . THR A 1 75 ? 16.906 -1.187 7.535 1 98.94 75 THR A CA 1
ATOM 586 C C . THR A 1 75 ? 16.016 -1.874 8.578 1 98.94 75 THR A C 1
ATOM 588 O O . THR A 1 75 ? 15.906 -3.102 8.586 1 98.94 75 THR A O 1
ATOM 591 N N . LEU A 1 76 ? 15.492 -1.118 9.445 1 98.94 76 LEU A N 1
ATOM 592 C CA . LEU A 1 76 ? 14.531 -1.579 10.438 1 98.94 76 LEU A CA 1
ATOM 593 C C . LEU A 1 76 ? 13.109 -1.57 9.875 1 98.94 76 LEU A C 1
ATOM 595 O O . LEU A 1 76 ? 12.672 -0.564 9.312 1 98.94 76 LEU A O 1
ATOM 599 N N . ALA A 1 77 ? 12.422 -2.711 10 1 98.88 77 ALA A N 1
ATOM 600 C CA . ALA A 1 77 ? 11.039 -2.824 9.539 1 98.88 77 ALA A CA 1
ATOM 601 C C . ALA A 1 77 ? 10.062 -2.773 10.711 1 98.88 77 ALA A C 1
ATOM 603 O O . ALA A 1 77 ? 10.25 -3.475 11.711 1 98.88 77 ALA A O 1
ATOM 604 N N . ILE A 1 78 ? 9.031 -1.949 10.555 1 98.81 78 ILE A N 1
ATOM 605 C CA . ILE A 1 78 ? 8.055 -1.773 11.617 1 98.81 78 ILE A CA 1
ATOM 606 C C . ILE A 1 78 ? 6.652 -2.086 11.094 1 98.81 78 ILE A C 1
ATOM 608 O O . ILE A 1 78 ? 6.227 -1.531 10.078 1 98.81 78 ILE A O 1
ATOM 612 N N . GLN A 1 79 ? 5.93 -2.967 11.75 1 98.44 79 GLN A N 1
ATOM 613 C CA . GLN A 1 79 ? 4.543 -3.311 11.453 1 98.44 79 GLN A CA 1
ATOM 614 C C . GLN A 1 79 ? 3.602 -2.748 12.508 1 98.44 79 GLN A C 1
ATOM 616 O O . GLN A 1 79 ? 3.59 -3.213 13.648 1 98.44 79 GLN A O 1
ATOM 621 N N . SER A 1 80 ? 2.848 -1.755 12.188 1 97.12 80 SER A N 1
ATOM 622 C CA . SER A 1 80 ? 1.862 -1.119 13.055 1 97.12 80 SER A CA 1
ATOM 623 C C . SER A 1 80 ? 2.438 -0.854 14.445 1 97.12 80 SER A C 1
ATOM 625 O O . SER A 1 80 ? 1.863 -1.276 15.453 1 97.12 80 SER A O 1
ATOM 627 N N . GLY A 1 81 ? 3.605 -0.213 14.438 1 96.94 81 GLY A N 1
ATOM 628 C CA . GLY A 1 81 ? 4.191 0.283 15.672 1 96.94 81 GLY A CA 1
ATOM 629 C C . GLY A 1 81 ? 5.066 -0.741 16.375 1 96.94 81 GLY A C 1
ATOM 630 O O . GLY A 1 81 ? 5.656 -0.453 17.406 1 96.94 81 GLY A O 1
ATOM 631 N N . MET A 1 82 ? 5.203 -1.938 15.891 1 97.5 82 MET A N 1
ATOM 632 C CA . MET A 1 82 ? 6.082 -2.959 16.453 1 97.5 82 MET A CA 1
ATOM 633 C C . MET A 1 82 ? 7.262 -3.23 15.523 1 97.5 82 MET A C 1
ATOM 635 O O . MET A 1 82 ? 7.074 -3.506 14.336 1 97.5 82 MET A O 1
ATOM 639 N N . PRO A 1 83 ? 8.516 -3.121 16.047 1 98.56 83 PRO A N 1
ATOM 640 C CA . PRO A 1 83 ? 9.656 -3.523 15.211 1 98.56 83 PRO A CA 1
ATOM 641 C C . PRO A 1 83 ? 9.719 -5.035 14.992 1 98.56 83 PRO A C 1
ATOM 643 O O . PRO A 1 83 ? 9.734 -5.801 15.961 1 98.56 83 PRO A O 1
ATOM 646 N N . VAL A 1 84 ? 9.812 -5.469 13.734 1 98.62 84 VAL A N 1
ATOM 647 C CA . VAL A 1 84 ? 9.594 -6.891 13.477 1 98.62 84 VAL A CA 1
ATOM 648 C C . VAL A 1 84 ? 10.867 -7.512 12.906 1 98.62 84 VAL A C 1
ATOM 650 O O . VAL A 1 84 ? 11.086 -8.719 13.031 1 98.62 84 VAL A O 1
ATOM 653 N N . ALA A 1 85 ? 11.727 -6.703 12.273 1 98.81 85 ALA A N 1
ATOM 654 C CA . ALA A 1 85 ? 12.938 -7.277 11.695 1 98.81 85 ALA A CA 1
ATOM 655 C C . ALA A 1 85 ? 13.945 -6.191 11.344 1 98.81 85 ALA A C 1
ATOM 657 O O . ALA A 1 85 ? 13.578 -5.035 11.125 1 98.81 85 ALA A O 1
ATOM 658 N N . VAL A 1 86 ? 15.164 -6.52 11.367 1 98.88 86 VAL A N 1
ATOM 659 C CA . VAL A 1 86 ? 16.25 -5.742 10.773 1 98.88 86 VAL A CA 1
ATOM 660 C C . VAL A 1 86 ? 16.922 -6.543 9.656 1 98.88 86 VAL A C 1
ATOM 662 O O . VAL A 1 86 ? 17.312 -7.691 9.867 1 98.88 86 VAL A O 1
ATOM 665 N N . PHE A 1 87 ? 16.984 -6.027 8.469 1 98.81 87 PHE A N 1
ATOM 666 C CA . PHE A 1 87 ? 17.625 -6.68 7.336 1 98.81 87 PHE A CA 1
ATOM 667 C C . PHE A 1 87 ? 18.828 -5.883 6.871 1 98.81 87 PHE A C 1
ATOM 669 O O . PHE A 1 87 ? 18.844 -4.656 6.961 1 98.81 87 PHE A O 1
ATOM 676 N N . LYS A 1 88 ? 19.844 -6.578 6.41 1 98.5 88 LYS A N 1
ATOM 677 C CA . LYS A 1 88 ? 20.922 -5.914 5.684 1 98.5 88 LYS A CA 1
ATOM 678 C C . LYS A 1 88 ? 20.469 -5.473 4.297 1 98.5 88 LYS A C 1
ATOM 680 O O . LYS A 1 88 ? 19.922 -6.273 3.533 1 98.5 88 LYS A O 1
ATOM 685 N N . THR A 1 89 ? 20.594 -4.262 4.004 1 98.38 89 THR A N 1
ATOM 686 C CA . THR A 1 89 ? 20.297 -3.666 2.709 1 98.38 89 THR A CA 1
ATOM 687 C C . THR A 1 89 ? 21.531 -2.99 2.123 1 98.38 89 THR A C 1
ATOM 689 O O . THR A 1 89 ? 22.469 -3.664 1.695 1 98.38 89 THR A O 1
ATOM 692 N N . HIS A 1 90 ? 21.578 -1.598 2.082 1 98.31 90 HIS A N 1
ATOM 693 C CA . HIS A 1 90 ? 22.766 -0.848 1.674 1 98.31 90 HIS A CA 1
ATOM 694 C C . HIS A 1 90 ? 22.734 0.569 2.236 1 98.31 90 HIS A C 1
ATOM 696 O O . HIS A 1 90 ? 21.719 1.012 2.771 1 98.31 90 HIS A O 1
ATOM 702 N N . ARG A 1 91 ? 23.781 1.235 2.064 1 97.75 91 ARG A N 1
ATOM 703 C CA . ARG A 1 91 ? 24.031 2.516 2.721 1 97.75 91 ARG A CA 1
ATOM 704 C C . ARG A 1 91 ? 23.016 3.562 2.275 1 97.75 91 ARG A C 1
ATOM 706 O O . ARG A 1 91 ? 22.625 4.43 3.059 1 97.75 91 ARG A O 1
ATOM 713 N N . LEU A 1 92 ? 22.469 3.467 1.045 1 98.38 92 LEU A N 1
ATOM 714 C CA . LEU A 1 92 ? 21.594 4.5 0.504 1 98.38 92 LEU A CA 1
ATOM 715 C C . LEU A 1 92 ? 20.125 4.141 0.735 1 98.38 92 LEU A C 1
ATOM 717 O O . LEU A 1 92 ? 19.234 4.922 0.402 1 98.38 92 LEU A O 1
ATOM 721 N N . ALA A 1 93 ? 19.844 2.938 1.348 1 98.75 93 ALA A N 1
ATOM 722 C CA . ALA A 1 93 ? 18.484 2.541 1.677 1 98.75 93 ALA A CA 1
ATOM 723 C C . ALA A 1 93 ? 17.969 3.287 2.906 1 98.75 93 ALA A C 1
ATOM 725 O O . ALA A 1 93 ? 18.766 3.795 3.703 1 98.75 93 ALA A O 1
ATOM 726 N N . PRO A 1 94 ? 16.641 3.385 3.068 1 98.88 94 PRO A N 1
ATOM 727 C CA . PRO A 1 94 ? 16.125 3.939 4.32 1 98.88 94 PRO A CA 1
ATOM 728 C C . PRO A 1 94 ? 16.594 3.164 5.551 1 98.88 94 PRO A C 1
ATOM 730 O O . PRO A 1 94 ? 16.703 1.937 5.508 1 98.88 94 PRO A O 1
ATOM 733 N N . ARG A 1 95 ? 16.75 3.877 6.586 1 98.88 95 ARG A N 1
ATOM 734 C CA . ARG A 1 95 ? 17.062 3.227 7.852 1 98.88 95 ARG A CA 1
ATOM 735 C C . ARG A 1 95 ? 15.828 2.564 8.445 1 98.88 95 ARG A C 1
ATOM 737 O O . ARG A 1 95 ? 15.93 1.56 9.156 1 98.88 95 ARG A O 1
ATOM 744 N N . VAL A 1 96 ? 14.664 3.164 8.141 1 98.94 96 VAL A N 1
ATOM 745 C CA . VAL A 1 96 ? 13.422 2.627 8.688 1 98.94 96 VAL A CA 1
ATOM 746 C C . VAL A 1 96 ? 12.352 2.584 7.598 1 98.94 96 VAL A C 1
ATOM 748 O O . VAL A 1 96 ? 12.172 3.553 6.855 1 98.94 96 VAL A O 1
ATOM 751 N N . VAL A 1 97 ? 11.648 1.487 7.441 1 98.94 97 VAL A N 1
ATOM 752 C CA . VAL A 1 97 ? 10.422 1.387 6.656 1 98.94 97 VAL A CA 1
ATOM 753 C C . VAL A 1 97 ? 9.281 0.884 7.539 1 98.94 97 VAL A C 1
ATOM 755 O O . VAL A 1 97 ? 9.5 0.07 8.438 1 98.94 97 VAL A O 1
ATOM 758 N N . MET A 1 98 ? 8.047 1.425 7.281 1 98.75 98 MET A N 1
ATOM 759 C CA . MET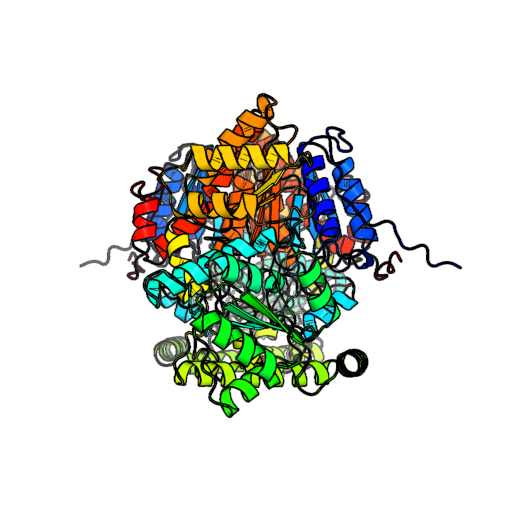 A 1 98 ? 6.895 1.086 8.109 1 98.75 98 MET A CA 1
ATOM 760 C C . MET A 1 98 ? 5.672 0.795 7.246 1 98.75 98 MET A C 1
ATOM 762 O O . MET A 1 98 ? 5.535 1.346 6.152 1 98.75 98 MET A O 1
ATOM 766 N N . ALA A 1 99 ? 4.883 -0.077 7.645 1 98.44 99 ALA A N 1
ATOM 767 C CA . ALA A 1 99 ? 3.482 -0.221 7.262 1 98.44 99 ALA A CA 1
ATOM 768 C C . ALA A 1 99 ? 2.574 -0.216 8.484 1 98.44 99 ALA A C 1
ATOM 770 O O . ALA A 1 99 ? 2.684 -1.087 9.352 1 98.44 99 ALA A O 1
ATOM 771 N N . ASN A 1 100 ? 1.688 0.792 8.547 1 96.94 100 ASN A N 1
ATOM 772 C CA . ASN A 1 100 ? 0.917 0.996 9.766 1 96.94 100 ASN A CA 1
ATOM 773 C C . ASN A 1 100 ? -0.583 1.022 9.484 1 96.94 100 ASN A C 1
ATOM 775 O O . ASN A 1 100 ? -1.044 1.781 8.633 1 96.94 100 ASN A O 1
ATOM 779 N N . SER A 1 101 ? -1.314 0.198 10.211 1 95.69 101 SER A N 1
ATOM 780 C CA . SER A 1 101 ? -2.77 0.266 10.297 1 95.69 101 SER A CA 1
ATOM 781 C C . SER A 1 101 ? -3.42 -0.07 8.961 1 95.69 101 SER A C 1
ATOM 783 O O . SER A 1 101 ? -4.473 0.477 8.625 1 95.69 101 SER A O 1
ATOM 785 N N . ASN A 1 102 ? -2.744 -0.786 8.125 1 96.81 102 ASN A N 1
ATOM 786 C CA . ASN A 1 102 ? -3.371 -1.26 6.895 1 96.81 102 ASN A CA 1
ATOM 787 C C . ASN A 1 102 ? -4.18 -2.531 7.133 1 96.81 102 ASN A C 1
ATOM 789 O O . ASN A 1 102 ? -3.635 -3.547 7.566 1 96.81 102 ASN A O 1
ATOM 793 N N . VAL A 1 103 ? -5.441 -2.482 6.855 1 96.19 103 VAL A N 1
ATOM 794 C CA . VAL A 1 103 ? -6.355 -3.594 7.082 1 96.19 103 VAL A CA 1
ATOM 795 C C . VAL A 1 103 ? -7.297 -3.736 5.887 1 96.19 103 VAL A C 1
ATOM 797 O O . VAL A 1 103 ? -7.887 -2.754 5.434 1 96.19 103 VAL A O 1
ATOM 800 N N . ILE A 1 104 ? -7.367 -4.891 5.359 1 95.31 104 ILE A N 1
ATOM 801 C CA . ILE A 1 104 ? -8.281 -5.16 4.258 1 95.31 104 ILE A CA 1
ATOM 802 C C . ILE A 1 104 ? -9.719 -4.934 4.715 1 95.31 104 ILE A C 1
ATOM 804 O O . ILE A 1 104 ? -10.156 -5.492 5.727 1 95.31 104 ILE A O 1
ATOM 808 N N . LYS A 1 105 ? -10.5 -4.082 4.035 1 91.12 105 LYS A N 1
ATOM 809 C CA . LYS A 1 105 ? -11.883 -3.73 4.332 1 91.12 105 LYS A CA 1
ATOM 810 C C . LYS A 1 105 ? -12.039 -3.252 5.773 1 91.12 105 LYS A C 1
ATOM 812 O O . LYS A 1 105 ? -12.875 -3.76 6.516 1 91.12 105 LYS A O 1
ATOM 817 N N . ALA A 1 106 ? -11.32 -2.285 6.07 1 92.31 106 ALA A N 1
ATOM 818 C CA . ALA A 1 106 ? -11.258 -1.774 7.438 1 92.31 106 ALA A CA 1
ATOM 819 C C . ALA A 1 106 ? -12.539 -1.029 7.809 1 92.31 106 ALA A C 1
ATOM 821 O O . ALA A 1 106 ? -13.133 -0.355 6.965 1 92.31 106 ALA A O 1
ATOM 822 N N . ASP A 1 107 ? -12.938 -1.193 8.961 1 90.31 107 ASP A N 1
ATOM 823 C CA . ASP A 1 107 ? -13.922 -0.374 9.664 1 90.31 107 ASP A CA 1
ATOM 824 C C . ASP A 1 107 ? -13.586 -0.275 11.156 1 90.31 107 ASP A C 1
ATOM 826 O O . ASP A 1 107 ? -12.648 -0.917 11.633 1 90.31 107 ASP A O 1
ATOM 830 N N . TRP A 1 108 ? -14.273 0.511 11.828 1 90.94 108 TRP A N 1
ATOM 831 C CA . TRP A 1 108 ? -13.891 0.825 13.195 1 90.94 108 TRP A CA 1
ATOM 832 C C . TRP A 1 108 ? -14.023 -0.402 14.094 1 90.94 108 TRP A C 1
ATOM 834 O O . TRP A 1 108 ? -13.102 -0.729 14.852 1 90.94 108 TRP A O 1
ATOM 844 N N . PRO A 1 109 ? -15.148 -1.158 14.047 1 89.88 109 PRO A N 1
ATOM 845 C CA . PRO A 1 109 ? -15.227 -2.359 14.883 1 89.88 109 PRO A CA 1
ATOM 846 C C . PRO A 1 109 ? -14.094 -3.34 14.617 1 89.88 109 PRO A C 1
ATOM 848 O O . PRO A 1 109 ? -13.477 -3.852 15.562 1 89.88 109 PRO A O 1
ATOM 851 N N . LYS A 1 110 ? -13.789 -3.57 13.344 1 91.88 110 LYS A N 1
ATOM 852 C CA . LYS A 1 110 ? -12.695 -4.461 12.969 1 91.88 110 LYS A CA 1
ATOM 853 C C . LYS A 1 110 ? -11.359 -3.947 13.508 1 91.88 110 LYS A C 1
ATOM 855 O O . LYS A 1 110 ? -10.547 -4.723 14.016 1 91.88 110 LYS A O 1
ATOM 860 N N . PHE A 1 111 ? -11.133 -2.713 13.438 1 94.12 111 PHE A N 1
ATOM 861 C CA . PHE A 1 111 ? -9.883 -2.127 13.922 1 94.12 111 PHE A CA 1
ATOM 862 C C . PHE A 1 111 ? -9.719 -2.357 15.422 1 94.12 111 PHE A C 1
ATOM 864 O O . PHE A 1 111 ? -8.656 -2.783 15.875 1 94.12 111 PHE A O 1
ATOM 871 N N . TYR A 1 112 ? -10.719 -2.062 16.109 1 90.44 112 TYR A N 1
ATOM 872 C CA . TYR A 1 112 ? -10.602 -2.154 17.562 1 90.44 112 TYR A CA 1
ATOM 873 C C . TYR A 1 112 ? -10.484 -3.607 18 1 90.44 112 TYR A C 1
ATOM 875 O O . TYR A 1 112 ? -9.805 -3.908 18.984 1 90.44 112 TYR A O 1
ATOM 883 N N . ASP A 1 113 ? -11.188 -4.523 17.266 1 92.31 113 ASP A N 1
ATOM 884 C CA . ASP A 1 113 ? -11 -5.941 17.562 1 92.31 113 ASP A CA 1
ATOM 885 C C . ASP A 1 113 ? -9.539 -6.355 17.359 1 92.31 113 ASP A C 1
ATOM 887 O O . ASP A 1 113 ? -8.961 -7.035 18.203 1 92.31 113 ASP A O 1
ATOM 891 N N . LEU A 1 114 ? -8.953 -5.922 16.281 1 94.38 114 LEU A N 1
ATOM 892 C CA . LEU A 1 114 ? -7.566 -6.258 15.969 1 94.38 114 LEU A CA 1
ATOM 893 C C . LEU A 1 114 ? -6.609 -5.59 16.953 1 94.38 114 LEU A C 1
ATOM 895 O O . LEU A 1 114 ? -5.609 -6.191 17.359 1 94.38 114 LEU A O 1
ATOM 899 N N . SER A 1 115 ? -6.879 -4.367 17.297 1 92.12 115 SER A N 1
ATOM 900 C CA . SER A 1 115 ? -6.062 -3.652 18.281 1 92.12 115 SER A CA 1
ATOM 901 C C . SER A 1 115 ? -6.086 -4.352 19.625 1 92.12 115 SER A C 1
ATOM 903 O O . SER A 1 115 ? -5.051 -4.477 20.297 1 92.12 115 SER A O 1
ATOM 905 N N . ALA A 1 116 ? -7.285 -4.781 20.047 1 90.5 116 ALA A N 1
ATOM 906 C CA . ALA A 1 116 ? -7.434 -5.484 21.312 1 90.5 116 ALA A CA 1
ATOM 907 C C . ALA A 1 116 ? -6.625 -6.777 21.328 1 90.5 116 ALA A C 1
ATOM 909 O O . ALA A 1 116 ? -6.16 -7.223 22.375 1 90.5 116 ALA A O 1
ATOM 910 N N . GLN A 1 117 ? -6.402 -7.324 20.141 1 92.44 117 GLN A N 1
ATOM 911 C CA . GLN A 1 117 ? -5.633 -8.555 20 1 92.44 117 GLN A CA 1
ATOM 912 C C . GLN A 1 117 ? -4.145 -8.258 19.844 1 92.44 117 GLN A C 1
ATOM 914 O O . GLN A 1 117 ? -3.346 -9.164 19.594 1 92.44 117 GLN A O 1
ATOM 919 N N . ASN A 1 118 ? -3.73 -7.012 19.891 1 93.44 118 ASN A N 1
ATOM 920 C CA . ASN A 1 118 ? -2.352 -6.547 19.766 1 93.44 118 ASN A CA 1
ATOM 921 C C . ASN A 1 118 ? -1.782 -6.824 18.375 1 93.44 118 ASN A C 1
ATOM 923 O O . ASN A 1 118 ? -0.612 -7.188 18.25 1 93.44 118 ASN A O 1
ATOM 927 N N . LEU A 1 119 ? -2.604 -6.633 17.359 1 95.88 119 LEU A N 1
ATOM 928 C CA . LEU A 1 119 ? -2.174 -6.961 16 1 95.88 119 LEU A CA 1
ATOM 929 C C . LEU A 1 119 ? -1.929 -5.695 15.188 1 95.88 119 LEU A C 1
ATOM 931 O O . LEU A 1 119 ? -1.314 -5.75 14.117 1 95.88 119 LEU A O 1
ATOM 935 N N . THR A 1 120 ? -2.414 -4.574 15.719 1 95.12 120 THR A N 1
ATOM 936 C CA . THR A 1 120 ? -2.312 -3.312 14.992 1 95.12 120 THR A CA 1
ATOM 937 C C . THR A 1 120 ? -2.359 -2.129 15.945 1 95.12 120 THR A C 1
ATOM 939 O O . THR A 1 120 ? -2.58 -2.303 17.156 1 95.12 120 THR A O 1
ATOM 942 N N . ALA A 1 121 ? -2.018 -0.986 15.461 1 94.12 121 ALA A N 1
ATOM 943 C CA . ALA A 1 121 ? -2.123 0.288 16.172 1 94.12 121 ALA A CA 1
ATOM 944 C C . ALA A 1 121 ? -2.477 1.42 15.211 1 94.12 121 ALA A C 1
ATOM 946 O O . ALA A 1 121 ? -2.043 1.419 14.055 1 94.12 121 ALA A O 1
ATOM 947 N N . PHE A 1 122 ? -3.264 2.328 15.742 1 92.31 122 PHE A N 1
ATOM 948 C CA . PHE A 1 122 ? -3.648 3.463 14.914 1 92.31 122 PHE A CA 1
ATOM 949 C C . PHE A 1 122 ? -2.492 4.445 14.766 1 92.31 122 PHE A C 1
ATOM 951 O O . PHE A 1 122 ? -2.01 4.992 15.766 1 92.31 122 PHE A O 1
ATOM 958 N N . ALA A 1 123 ? -2.002 4.605 13.57 1 89 123 ALA A N 1
ATOM 959 C CA . ALA A 1 123 ? -0.81 5.414 13.336 1 89 123 ALA A CA 1
ATOM 960 C C . ALA A 1 123 ? -1.17 6.887 13.172 1 89 123 ALA A C 1
ATOM 962 O O . ALA A 1 123 ? -0.357 7.766 13.469 1 89 123 ALA A O 1
ATOM 963 N N . SER A 1 124 ? -2.326 7.039 12.758 1 85.69 124 SER A N 1
ATOM 964 C CA . SER A 1 124 ? -2.699 8.398 12.391 1 85.69 124 SER A CA 1
ATOM 965 C C . SER A 1 124 ? -1.691 9 11.414 1 85.69 124 SER A C 1
ATOM 967 O O . SER A 1 124 ? -0.85 8.289 10.867 1 85.69 124 SER A O 1
ATOM 969 N N . TYR A 1 125 ? -1.654 9.984 10.742 1 89.38 125 TYR A N 1
ATOM 970 C CA . TYR A 1 125 ? -0.814 10.602 9.727 1 89.38 125 TYR A CA 1
ATOM 971 C C . TYR A 1 125 ? 0.625 10.734 10.211 1 89.38 125 TYR A C 1
ATOM 973 O O . TYR A 1 125 ? 1.456 9.859 9.945 1 89.38 125 TYR A O 1
ATOM 981 N N . THR A 1 126 ? 0.942 11.516 11.172 1 93.31 126 THR A N 1
ATOM 982 C CA . THR A 1 126 ? 2.332 11.836 11.484 1 93.31 126 THR A CA 1
ATOM 983 C C . THR A 1 126 ? 2.758 11.18 12.797 1 93.31 126 THR A C 1
ATOM 985 O O . THR A 1 126 ? 3.947 11.133 13.117 1 93.31 126 THR A O 1
ATOM 988 N N . ALA A 1 127 ? 1.84 10.609 13.594 1 93.94 127 ALA A N 1
ATOM 989 C CA . ALA A 1 127 ? 2.182 9.977 14.867 1 93.94 127 ALA A CA 1
ATOM 990 C C . ALA A 1 127 ? 2.965 8.688 14.648 1 93.94 127 ALA A C 1
ATOM 992 O O . ALA A 1 127 ? 4.039 8.5 15.227 1 93.94 127 ALA A O 1
ATOM 993 N N . GLY A 1 128 ? 2.453 7.867 13.789 1 94.81 128 GLY A N 1
ATOM 994 C CA . GLY A 1 128 ? 3.033 6.555 13.562 1 94.81 128 GLY A CA 1
ATOM 995 C C . GLY A 1 128 ? 4.441 6.613 13 1 94.81 128 GLY A C 1
ATOM 996 O O . GLY A 1 128 ? 5.336 5.906 13.477 1 94.81 128 GLY A O 1
ATOM 997 N N . PRO A 1 129 ? 4.641 7.551 12.031 1 96.69 129 PRO A N 1
ATOM 998 C CA . PRO A 1 129 ? 5.961 7.605 11.398 1 96.69 129 PRO A CA 1
ATOM 999 C C . PRO A 1 129 ? 6.879 8.641 12.047 1 96.69 129 PRO A C 1
ATOM 1001 O O . PRO A 1 129 ? 7.867 9.062 11.438 1 96.69 129 PRO A O 1
ATOM 1004 N N . TRP A 1 130 ? 6.562 9.141 13.211 1 98.06 130 TRP A N 1
ATOM 1005 C CA . TRP A 1 130 ? 7.41 9.977 14.055 1 98.06 130 TRP A CA 1
ATOM 1006 C C . TRP A 1 130 ? 7.723 11.305 13.375 1 98.06 130 TRP A C 1
ATOM 1008 O O . TRP A 1 130 ? 8.883 11.711 13.297 1 98.06 130 TRP A O 1
ATOM 1018 N N . GLN A 1 131 ? 6.648 11.969 12.875 1 97.12 131 GLN A N 1
ATOM 1019 C CA . GLN A 1 131 ? 6.797 13.203 12.117 1 97.12 131 GLN A CA 1
ATOM 1020 C C . GLN A 1 131 ? 5.953 14.32 12.719 1 97.12 131 GLN A C 1
ATOM 1022 O O . GLN A 1 131 ? 5.789 15.383 12.109 1 97.12 131 GLN A O 1
ATOM 1027 N N . TYR A 1 132 ? 5.445 14.086 13.906 1 94.94 132 TYR A N 1
ATOM 1028 C CA . TYR A 1 132 ? 4.59 15.062 14.578 1 94.94 132 TYR A CA 1
ATOM 1029 C C . TYR A 1 132 ? 5.418 16.172 15.203 1 94.94 132 TYR A C 1
ATOM 1031 O O . TYR A 1 132 ? 6.418 15.914 15.883 1 94.94 132 TYR A O 1
ATOM 1039 N N . ILE A 1 133 ? 5.004 17.422 14.922 1 93.5 133 ILE A N 1
ATOM 1040 C CA . ILE A 1 133 ? 5.77 18.547 15.43 1 93.5 133 ILE A CA 1
ATOM 1041 C C . ILE A 1 133 ? 4.844 19.5 16.188 1 93.5 133 ILE A C 1
ATOM 1043 O O . ILE A 1 133 ? 5 20.719 16.109 1 93.5 133 ILE A O 1
ATOM 1047 N N . GLY A 1 134 ? 3.791 18.938 16.781 1 89 134 GLY A N 1
ATOM 1048 C CA . GLY A 1 134 ? 2.859 19.734 17.547 1 89 134 GLY A CA 1
ATOM 1049 C C . GLY A 1 134 ? 1.963 20.609 16.688 1 89 134 GLY A C 1
ATOM 1050 O O . GLY A 1 134 ? 1.548 20.203 15.602 1 89 134 GLY A O 1
ATOM 1051 N N . SER A 1 135 ? 1.648 21.75 17.172 1 85.5 135 SER A N 1
ATOM 1052 C CA . SER A 1 135 ? 0.727 22.656 16.5 1 85.5 135 SER A CA 1
ATOM 1053 C C . SER A 1 135 ? 1.336 23.203 15.203 1 85.5 135 SER A C 1
ATOM 1055 O O . SER A 1 135 ? 0.612 23.562 14.273 1 85.5 135 SER A O 1
ATOM 1057 N N . GLN A 1 136 ? 2.656 23.172 15.133 1 86.25 136 GLN A N 1
ATOM 1058 C CA . GLN A 1 136 ? 3.367 23.641 13.945 1 86.25 136 GLN A CA 1
ATOM 1059 C C . GLN A 1 136 ? 2.969 22.844 12.711 1 86.25 136 GLN A C 1
ATOM 1061 O O . GLN A 1 136 ? 3.012 23.344 11.594 1 86.25 136 GLN A O 1
ATOM 1066 N N . GLY A 1 137 ? 2.463 21.703 12.977 1 86.88 137 GLY A N 1
ATOM 1067 C CA . GLY A 1 137 ? 2.213 20.812 11.852 1 86.88 137 GLY A CA 1
ATOM 1068 C C . GLY A 1 137 ? 0.974 21.188 11.055 1 86.88 137 GLY A C 1
ATOM 1069 O O . GLY A 1 137 ? 0.865 20.859 9.875 1 86.88 137 GLY A O 1
ATOM 1070 N N . VAL A 1 138 ? 0.081 21.922 11.703 1 88.88 138 VAL A N 1
ATOM 1071 C CA . VAL A 1 138 ? -1.194 22.109 11.023 1 88.88 138 VAL A CA 1
ATOM 1072 C C . VAL A 1 138 ? -1.468 23.609 10.844 1 88.88 138 VAL A C 1
ATOM 1074 O O . VAL A 1 138 ? -2.244 24 9.977 1 88.88 138 VAL A O 1
ATOM 1077 N N . ILE A 1 139 ? -0.851 24.453 11.531 1 92.5 139 ILE A N 1
ATOM 1078 C CA . ILE A 1 139 ? -1.281 25.844 11.68 1 92.5 139 ILE A CA 1
ATOM 1079 C C . ILE A 1 139 ? -1.141 26.562 10.344 1 92.5 139 ILE A C 1
ATOM 1081 O O . ILE A 1 139 ? -1.979 27.406 9.992 1 92.5 139 ILE A O 1
ATOM 1085 N N . GLU A 1 140 ? -0.064 26.328 9.641 1 94.06 140 GLU A N 1
ATOM 1086 C CA . GLU A 1 140 ? 0.026 27 8.352 1 94.06 140 GLU A CA 1
ATOM 1087 C C . GLU A 1 140 ? -1.112 26.578 7.43 1 94.06 140 GLU A C 1
ATOM 1089 O O . GLU A 1 140 ? -1.635 27.406 6.668 1 94.06 140 GLU A O 1
ATOM 1094 N N . GLY A 1 141 ? -1.423 25.281 7.457 1 94.25 141 GLY A N 1
ATOM 1095 C CA . GLY A 1 141 ? -2.555 24.844 6.656 1 94.25 141 GLY A CA 1
ATOM 1096 C C . GLY A 1 141 ? -3.828 25.625 6.945 1 94.25 141 GLY A C 1
ATOM 1097 O O . GLY A 1 141 ? -4.543 26.016 6.023 1 94.25 141 GLY A O 1
ATOM 1098 N N . THR A 1 142 ? -4.098 25.797 8.188 1 95.19 142 THR A N 1
ATOM 1099 C CA . THR A 1 142 ? -5.27 26.578 8.586 1 95.19 142 THR A CA 1
ATOM 1100 C C . THR A 1 142 ? -5.133 28.031 8.141 1 95.19 142 THR A C 1
ATOM 1102 O O . THR A 1 142 ? -6.082 28.609 7.617 1 95.19 142 THR A O 1
ATOM 1105 N N . PHE A 1 143 ? -3.951 28.562 8.344 1 95.69 143 PHE A N 1
ATOM 1106 C CA . PHE A 1 143 ? -3.66 29.953 7.984 1 95.69 143 PHE A CA 1
ATOM 1107 C C . PHE A 1 143 ? -3.855 30.172 6.488 1 95.69 143 PHE A C 1
ATOM 1109 O O . PHE A 1 143 ? -4.512 31.125 6.074 1 95.69 143 PHE A O 1
ATOM 1116 N N . GLU A 1 144 ? -3.346 29.234 5.695 1 95.38 144 GLU A N 1
ATOM 1117 C CA . GLU A 1 144 ? -3.43 29.391 4.246 1 95.38 144 GLU A CA 1
ATOM 1118 C C . GLU A 1 144 ? -4.852 29.141 3.748 1 95.38 144 GLU A C 1
ATOM 1120 O O . GLU A 1 144 ? -5.289 29.75 2.777 1 95.38 144 GLU A O 1
ATOM 1125 N N . THR A 1 145 ? -5.57 28.234 4.336 1 96.25 145 THR A N 1
ATOM 1126 C CA . THR A 1 145 ? -6.969 28.016 3.967 1 96.25 145 THR A CA 1
ATOM 1127 C C . THR A 1 145 ? -7.785 29.281 4.191 1 96.25 145 THR A C 1
ATOM 1129 O O . THR A 1 145 ? -8.547 29.703 3.316 1 96.25 145 THR A O 1
ATOM 1132 N N . LEU A 1 146 ? -7.57 29.906 5.32 1 97.31 146 LEU A N 1
ATOM 1133 C CA . LEU A 1 146 ? -8.289 31.141 5.633 1 97.31 146 LEU A CA 1
ATOM 1134 C C . LEU A 1 146 ? -7.875 32.281 4.688 1 97.31 146 LEU A C 1
ATOM 1136 O O . LEU A 1 146 ? -8.703 33.094 4.305 1 97.31 146 LEU A O 1
ATOM 1140 N N . ALA A 1 147 ? -6.598 32.281 4.328 1 96.69 147 ALA A N 1
ATOM 1141 C CA . ALA A 1 147 ? -6.129 33.281 3.367 1 96.69 147 ALA A CA 1
ATOM 1142 C C . ALA A 1 147 ? -6.832 33.125 2.021 1 96.69 147 ALA A C 1
ATOM 1144 O O . ALA A 1 147 ? -7.215 34.094 1.392 1 96.69 147 ALA A O 1
ATOM 1145 N N . LEU A 1 148 ? -6.957 31.906 1.612 1 96.75 148 LEU A N 1
ATOM 1146 C CA . LEU A 1 148 ? -7.602 31.625 0.335 1 96.75 148 LEU A CA 1
ATOM 1147 C C . LEU A 1 148 ? -9.086 31.969 0.391 1 96.75 148 LEU A C 1
ATOM 1149 O O . LEU A 1 148 ? -9.656 32.469 -0.583 1 96.75 148 LEU A O 1
ATOM 1153 N N . VAL A 1 149 ? -9.719 31.719 1.528 1 98 149 VAL A N 1
ATOM 1154 C CA . VAL A 1 149 ? -11.102 32.125 1.738 1 98 149 VAL A CA 1
ATOM 1155 C C . VAL A 1 149 ? -11.227 33.625 1.658 1 98 149 VAL A C 1
ATOM 1157 O O . VAL A 1 149 ? -12.141 34.156 1.021 1 98 149 VAL A O 1
ATOM 1160 N N . ALA A 1 150 ? -10.312 34.344 2.279 1 97.94 150 ALA A N 1
ATOM 1161 C CA . ALA A 1 150 ? -10.297 35.781 2.258 1 97.94 150 ALA A CA 1
ATOM 1162 C C . ALA A 1 150 ? -10.203 36.312 0.829 1 97.94 150 ALA A C 1
ATOM 1164 O O . ALA A 1 150 ? -10.938 37.219 0.444 1 97.94 150 ALA A O 1
ATOM 1165 N N . ASP A 1 151 ? -9.336 35.75 0.098 1 97 151 ASP A N 1
ATOM 1166 C CA . ASP A 1 151 ? -9.109 36.188 -1.278 1 97 151 ASP A CA 1
ATOM 1167 C C . ASP A 1 151 ? -10.359 35.969 -2.131 1 97 151 ASP A C 1
ATOM 1169 O O . ASP A 1 151 ? -10.703 36.844 -2.953 1 97 151 ASP A O 1
ATOM 1173 N N . ARG A 1 152 ? -10.969 34.938 -1.918 1 97.38 152 ARG A N 1
ATOM 1174 C CA . ARG A 1 152 ? -12.094 34.562 -2.777 1 97.38 152 ARG A CA 1
ATOM 1175 C C . ARG A 1 152 ? -13.352 35.344 -2.398 1 97.38 152 ARG A C 1
ATOM 1177 O O . ARG A 1 152 ? -14.156 35.688 -3.266 1 97.38 152 ARG A O 1
ATOM 1184 N N . HIS A 1 153 ? -13.5 35.562 -1.082 1 98 153 HIS A N 1
ATOM 1185 C CA . HIS A 1 153 ? -14.836 35.969 -0.661 1 98 153 HIS A CA 1
ATOM 1186 C C . HIS A 1 153 ? -14.812 37.312 0.01 1 98 153 HIS A C 1
ATOM 1188 O O . HIS A 1 153 ? -15.859 37.969 0.164 1 98 153 HIS A O 1
ATOM 1194 N N . PHE A 1 154 ? -13.602 37.812 0.424 1 97.94 154 PHE A N 1
ATOM 1195 C CA . PHE A 1 154 ? -13.602 39 1.288 1 97.94 154 PHE A CA 1
ATOM 1196 C C . PHE A 1 154 ? -12.516 40 0.863 1 97.94 154 PHE A C 1
ATOM 1198 O O . PHE A 1 154 ? -11.906 40.656 1.705 1 97.94 154 PHE A O 1
ATOM 1205 N N . ASP A 1 155 ? -12.188 40 -0.39 1 96.88 155 ASP A N 1
ATOM 1206 C CA . ASP A 1 155 ? -11.227 40.938 -0.969 1 96.88 155 ASP A CA 1
ATOM 1207 C C . ASP A 1 155 ? -9.859 40.812 -0.295 1 96.88 155 ASP A C 1
ATOM 1209 O O . ASP A 1 155 ? -9.195 41.812 -0.039 1 96.88 155 ASP A O 1
ATOM 1213 N N . GLY A 1 156 ? -9.594 39.625 0.187 1 96.25 156 GLY A N 1
ATOM 1214 C CA . GLY A 1 156 ? -8.266 39.281 0.679 1 96.25 156 GLY A CA 1
ATOM 1215 C C . GLY A 1 156 ? -8.062 39.656 2.135 1 96.25 156 GLY A C 1
ATOM 1216 O O . GLY A 1 156 ? -6.945 39.562 2.65 1 96.25 156 GLY A O 1
ATOM 1217 N N . LYS A 1 157 ? -9.133 40.062 2.828 1 96.38 157 LYS A N 1
ATOM 1218 C CA . LYS A 1 157 ? -9 40.531 4.203 1 96.38 157 LYS A CA 1
ATOM 1219 C C . LYS A 1 157 ? -10 39.844 5.121 1 96.38 157 LYS A C 1
ATOM 1221 O O . LYS A 1 157 ? -11.148 39.594 4.734 1 96.38 157 LYS A O 1
ATOM 1226 N N . LEU A 1 158 ? -9.492 39.562 6.32 1 97.62 158 LEU A N 1
ATOM 1227 C CA . LEU A 1 158 ? -10.383 38.906 7.277 1 97.62 158 LEU A CA 1
ATOM 1228 C C . LEU A 1 158 ? -10.625 39.812 8.484 1 97.62 158 LEU A C 1
ATOM 1230 O O . LEU A 1 158 ? -11.367 39.438 9.398 1 97.62 158 LEU A O 1
ATOM 1234 N N . LYS A 1 159 ? -9.969 41 8.445 1 97.06 159 LYS A N 1
ATOM 1235 C CA . LYS A 1 159 ? -10.336 42 9.453 1 97.06 159 LYS A CA 1
ATOM 1236 C C . LYS A 1 159 ? -11.836 42.312 9.398 1 97.06 159 LYS A C 1
ATOM 1238 O O . LYS A 1 159 ? -12.383 42.531 8.32 1 97.06 159 LYS A O 1
ATOM 1243 N N . GLY A 1 160 ? -12.445 42.25 10.523 1 97.38 160 GLY A N 1
ATOM 1244 C CA . GLY A 1 160 ? -13.875 42.531 10.586 1 97.38 160 GLY A CA 1
ATOM 1245 C C . GLY A 1 160 ? -14.719 41.344 10.188 1 97.38 160 GLY A C 1
ATOM 1246 O O . GLY A 1 160 ? -15.898 41.5 9.867 1 97.38 160 GLY A O 1
ATOM 1247 N N . ARG A 1 161 ? -14.125 40.156 10.102 1 98.38 161 ARG A N 1
ATOM 1248 C CA . ARG A 1 161 ? -14.852 38.938 9.805 1 98.38 161 ARG A CA 1
ATOM 1249 C C . ARG A 1 161 ? -14.836 37.969 11 1 98.38 161 ARG A C 1
ATOM 1251 O O . ARG A 1 161 ? -13.914 38 11.812 1 98.38 161 ARG A O 1
ATOM 1258 N N . ILE A 1 162 ? -15.875 37.156 11.102 1 98.81 162 ILE A N 1
ATOM 1259 C CA . ILE A 1 162 ? -15.992 36.188 12.203 1 98.81 162 ILE A CA 1
ATOM 1260 C C . ILE A 1 162 ? -15.859 34.781 11.68 1 98.81 162 ILE A C 1
ATOM 1262 O O . ILE A 1 162 ? -16.562 34.375 10.75 1 98.81 162 ILE A O 1
ATOM 1266 N N . PHE A 1 163 ? -14.914 34.094 12.227 1 98.69 163 PHE A N 1
ATOM 1267 C CA . PHE A 1 163 ? -14.672 32.688 12.008 1 98.69 163 PHE A CA 1
ATOM 1268 C C . PHE A 1 163 ? -15.234 31.844 13.156 1 98.69 163 PHE A C 1
ATOM 1270 O O . PHE A 1 163 ? -14.742 31.922 14.281 1 98.69 163 PHE A O 1
ATOM 1277 N N . PHE A 1 164 ? -16.359 31.062 12.906 1 98.75 164 PHE A N 1
ATOM 1278 C CA . PHE A 1 164 ? -17.016 30.219 13.898 1 98.75 164 PHE A CA 1
ATOM 1279 C C . PHE A 1 164 ? -16.656 28.75 13.688 1 98.75 164 PHE A C 1
ATOM 1281 O O . PHE A 1 164 ? -16.906 28.203 12.609 1 98.75 164 PHE A O 1
ATOM 1288 N N . THR A 1 165 ? -16.078 28.094 14.688 1 98.44 165 THR A N 1
ATOM 1289 C CA . THR A 1 165 ? -15.586 26.734 14.531 1 98.44 165 THR A CA 1
ATOM 1290 C C . THR A 1 165 ? -15.656 25.984 15.859 1 98.44 165 THR A C 1
ATOM 1292 O O . THR A 1 165 ? -16.328 26.422 16.797 1 98.44 165 THR A O 1
ATOM 1295 N N . ALA A 1 166 ? -15.156 24.75 15.859 1 97.69 166 ALA A N 1
ATOM 1296 C CA . ALA A 1 166 ? -15.156 23.922 17.062 1 97.69 166 ALA A CA 1
ATOM 1297 C C . ALA A 1 166 ? -13.953 22.984 17.094 1 97.69 166 ALA A C 1
ATOM 1299 O O . ALA A 1 166 ? -13.398 22.641 16.047 1 97.69 166 ALA A O 1
ATOM 1300 N N . GLY A 1 167 ? -13.609 22.594 18.297 1 95.25 167 GLY A N 1
ATOM 1301 C CA . GLY A 1 167 ? -12.508 21.672 18.5 1 95.25 167 GLY A CA 1
ATOM 1302 C C . GLY A 1 167 ? -11.195 22.375 18.828 1 95.25 167 GLY A C 1
ATOM 1303 O O . GLY A 1 167 ? -10.711 23.188 18.047 1 95.25 167 GLY A O 1
ATOM 1304 N N . LEU A 1 168 ? -10.625 22.062 19.969 1 93.31 168 LEU A N 1
ATOM 1305 C CA . LEU A 1 168 ? -9.352 22.641 20.391 1 93.31 168 LEU A CA 1
ATOM 1306 C C . LEU A 1 168 ? -8.352 21.531 20.734 1 93.31 168 LEU A C 1
ATOM 1308 O O . LEU A 1 168 ? -7.492 21.719 21.594 1 93.31 168 LEU A O 1
ATOM 1312 N N . GLY A 1 169 ? -8.578 20.375 20.078 1 86 169 GLY A N 1
ATOM 1313 C CA . GLY A 1 169 ? -7.672 19.266 20.266 1 86 169 GLY A CA 1
ATOM 1314 C C . GLY A 1 169 ? -6.41 19.375 19.422 1 86 169 GLY A C 1
ATOM 1315 O O . GLY A 1 169 ? -5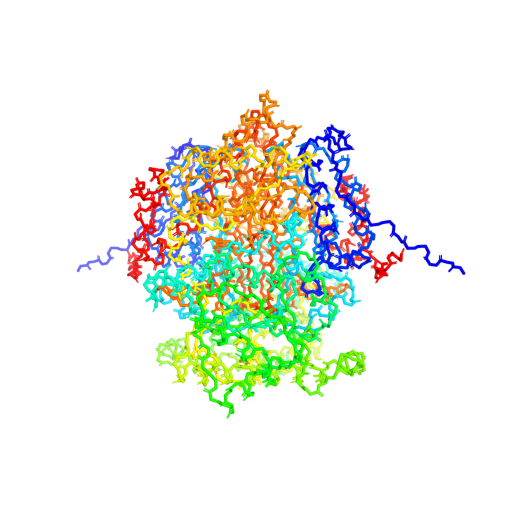.863 20.469 19.266 1 86 169 GLY A O 1
ATOM 1316 N N . GLY A 1 170 ? -5.855 18.281 18.969 1 78.94 170 GLY A N 1
ATOM 1317 C CA . GLY A 1 170 ? -4.594 18.234 18.25 1 78.94 170 GLY A CA 1
ATOM 1318 C C . GLY A 1 170 ? -4.562 19.141 17.047 1 78.94 170 GLY A C 1
ATOM 1319 O O . GLY A 1 170 ? -3.889 20.172 17.047 1 78.94 170 GLY A O 1
ATOM 1320 N N . MET A 1 171 ? -5.402 18.984 16.141 1 80.38 171 MET A N 1
ATOM 1321 C CA . MET A 1 171 ? -5.457 19.797 14.93 1 80.38 171 MET A CA 1
ATOM 1322 C C . MET A 1 171 ? -6.156 21.141 15.195 1 80.38 171 MET A C 1
ATOM 1324 O O . MET A 1 171 ? -5.723 22.172 14.711 1 80.38 171 MET A O 1
ATOM 1328 N N . GLY A 1 172 ? -7.156 21.078 16.016 1 88.25 172 GLY A N 1
ATOM 1329 C CA . GLY A 1 172 ? -8.062 22.219 16.156 1 88.25 172 GLY A CA 1
ATOM 1330 C C . GLY A 1 172 ? -7.477 23.344 16.984 1 88.25 172 GLY A C 1
ATOM 1331 O O . GLY A 1 172 ? -7.945 24.484 16.906 1 88.25 172 GLY A O 1
ATOM 1332 N N . ARG A 1 173 ? -6.438 23.062 17.672 1 87.56 173 ARG A N 1
ATOM 1333 C CA . ARG A 1 173 ? -5.895 24.031 18.609 1 87.56 173 ARG A CA 1
ATOM 1334 C C . ARG A 1 173 ? -5.359 25.266 17.891 1 87.56 173 ARG A C 1
ATOM 1336 O O . ARG A 1 173 ? -5.23 26.344 18.484 1 87.56 173 ARG A O 1
ATOM 1343 N N . SER A 1 174 ? -5.113 25.109 16.594 1 88.94 174 SER A N 1
ATOM 1344 C CA . SER A 1 174 ? -4.453 26.172 15.844 1 88.94 174 SER A CA 1
ATOM 1345 C C . SER A 1 174 ? -5.469 27.172 15.281 1 88.94 174 SER A C 1
ATOM 1347 O O . SER A 1 174 ? -5.105 28.266 14.875 1 88.94 174 SER A O 1
ATOM 1349 N N . GLN A 1 175 ? -6.715 26.844 15.328 1 95.12 175 GLN A N 1
ATOM 1350 C CA . GLN A 1 175 ? -7.75 27.562 14.602 1 95.12 175 GLN A CA 1
ATOM 1351 C C . GLN A 1 175 ? -7.848 29.016 15.086 1 95.12 175 GLN A C 1
ATOM 1353 O O . GLN A 1 175 ? -7.82 29.938 14.281 1 95.12 175 GLN A O 1
ATOM 1358 N N . PRO A 1 176 ? -7.852 29.234 16.438 1 96.06 176 PRO A N 1
ATOM 1359 C CA . PRO A 1 176 ? -8.023 30.609 16.906 1 96.06 176 PRO A CA 1
ATOM 1360 C C . PRO A 1 176 ? -6.848 31.516 16.516 1 96.06 176 PRO A C 1
ATOM 1362 O O . PRO A 1 176 ? -7.055 32.625 16.016 1 96.06 176 PRO A O 1
ATOM 1365 N N . LEU A 1 177 ? -5.684 30.969 16.688 1 93.81 177 LEU A N 1
ATOM 1366 C CA . LEU A 1 177 ? -4.492 31.75 16.406 1 93.81 177 LEU A CA 1
ATOM 1367 C C . LEU A 1 177 ? -4.375 32.031 14.906 1 93.81 177 LEU A C 1
ATOM 1369 O O . LEU A 1 177 ? -3.967 33.125 14.5 1 93.81 177 LEU A O 1
ATOM 1373 N N . ALA A 1 178 ? -4.695 31.109 14.102 1 95.12 178 ALA A N 1
ATOM 1374 C CA . ALA A 1 178 ? -4.641 31.281 12.648 1 95.12 178 ALA A CA 1
ATOM 1375 C C . ALA A 1 178 ? -5.52 32.438 12.203 1 95.12 178 ALA A C 1
ATOM 1377 O O . ALA A 1 178 ? -5.117 33.25 11.352 1 95.12 178 ALA A O 1
ATOM 1378 N N . MET A 1 179 ? -6.699 32.562 12.789 1 96.94 179 MET A N 1
ATOM 1379 C CA . MET A 1 179 ? -7.613 33.625 12.43 1 96.94 179 MET A CA 1
ATOM 1380 C C . MET A 1 179 ? -7.098 34.969 12.945 1 96.94 179 MET A C 1
ATOM 1382 O O . MET A 1 179 ? -7.176 35.969 12.242 1 96.94 179 MET A O 1
ATOM 1386 N N . SER A 1 180 ? -6.586 34.906 14.148 1 94.81 180 SER A N 1
ATOM 1387 C CA . SER A 1 180 ? -6.035 36.125 14.727 1 94.81 180 SER A CA 1
ATOM 1388 C C . SER A 1 180 ? -4.879 36.688 13.891 1 94.81 180 SER A C 1
ATOM 1390 O O . SER A 1 180 ? -4.699 37.875 13.781 1 94.81 180 SER A O 1
ATOM 1392 N N . MET A 1 181 ? -4.129 35.812 13.352 1 93.5 181 MET A N 1
ATOM 1393 C CA . MET A 1 181 ? -2.986 36.156 12.523 1 93.5 181 MET A CA 1
ATOM 1394 C C . MET A 1 181 ? -3.441 36.875 11.258 1 93.5 181 MET A C 1
ATOM 1396 O O . MET A 1 181 ? -2.666 37.625 10.641 1 93.5 181 MET A O 1
ATOM 1400 N N . HIS A 1 182 ? -4.691 36.75 10.883 1 95 182 HIS A N 1
ATOM 1401 C CA . HIS A 1 182 ? -5.273 37.469 9.75 1 95 182 HIS A CA 1
ATOM 1402 C C . HIS A 1 182 ? -5.973 38.75 10.203 1 95 182 HIS A C 1
ATOM 1404 O O . HIS A 1 182 ? -6.539 39.469 9.383 1 95 182 HIS A O 1
ATOM 1410 N N . GLY A 1 183 ? -6.008 38.938 11.477 1 95.56 183 GLY A N 1
ATOM 1411 C CA . GLY A 1 183 ? -6.637 40.125 12.016 1 95.56 183 GLY A CA 1
ATOM 1412 C C . GLY A 1 183 ? -8.133 39.969 12.242 1 95.56 183 GLY A C 1
ATOM 1413 O O . GLY A 1 183 ? -8.836 40.969 12.477 1 95.56 183 GLY A O 1
ATOM 1414 N N . GLY A 1 184 ? -8.602 38.75 12.156 1 97.88 184 GLY A N 1
ATOM 1415 C CA . GLY A 1 184 ? -10.031 38.5 12.289 1 97.88 184 GLY A CA 1
ATOM 1416 C C . GLY A 1 184 ? -10.43 38.062 13.688 1 97.88 184 GLY A C 1
ATOM 1417 O O . GLY A 1 184 ? -9.609 38.062 14.609 1 97.88 184 GLY A O 1
ATOM 1418 N N . VAL A 1 185 ? -11.742 37.75 13.859 1 98.62 185 VAL A N 1
ATOM 1419 C CA . VAL A 1 185 ? -12.328 37.312 15.125 1 98.62 185 VAL A CA 1
ATOM 1420 C C . VAL A 1 185 ? -12.734 35.844 15.031 1 98.62 185 VAL A C 1
ATOM 1422 O O . VAL A 1 185 ? -13.297 35.406 14.023 1 98.62 185 VAL A O 1
ATOM 1425 N N . SER A 1 186 ? -12.359 35.062 16.031 1 98.69 186 SER A N 1
ATOM 1426 C CA . SER A 1 186 ? -12.789 33.656 16.016 1 98.69 186 SER A CA 1
ATOM 1427 C C . SER A 1 186 ? -13.594 33.312 17.266 1 98.69 186 SER A C 1
ATOM 1429 O O . SER A 1 186 ? -13.359 33.906 18.344 1 98.69 186 SER A O 1
ATOM 1431 N N . VAL A 1 187 ? -14.586 32.469 17.109 1 98.75 187 VAL A N 1
ATOM 1432 C CA . VAL A 1 187 ? -15.32 31.812 18.188 1 98.75 187 VAL A CA 1
ATOM 1433 C C . VAL A 1 187 ? -15.156 30.297 18.047 1 98.75 187 VAL A C 1
ATOM 1435 O O . VAL A 1 187 ? -15.617 29.688 17.078 1 98.75 187 VAL A O 1
ATOM 1438 N N . THR A 1 188 ? -14.477 29.703 19 1 98.69 188 THR A N 1
ATOM 1439 C CA . THR A 1 188 ? -14.211 28.281 18.969 1 98.69 188 THR A CA 1
ATOM 1440 C C . THR A 1 188 ? -14.898 27.562 20.141 1 98.69 188 THR A C 1
ATOM 1442 O O . THR A 1 188 ? -14.641 27.891 21.297 1 98.69 188 THR A O 1
ATOM 1445 N N . VAL A 1 189 ? -15.719 26.609 19.828 1 98.44 189 VAL A N 1
ATOM 1446 C CA . VAL A 1 189 ? -16.438 25.812 20.812 1 98.44 189 VAL A CA 1
ATOM 1447 C C . VAL A 1 189 ? -15.617 24.578 21.172 1 98.44 189 VAL A C 1
ATOM 1449 O O . VAL A 1 189 ? -15.047 23.922 20.297 1 98.44 189 VAL A O 1
ATOM 1452 N N . GLU A 1 190 ? -15.492 24.281 22.438 1 97.69 190 GLU A N 1
ATOM 1453 C CA . GLU A 1 190 ? -14.773 23.109 22.938 1 97.69 190 GLU A CA 1
ATOM 1454 C C . GLU A 1 190 ? -15.469 22.516 24.156 1 97.69 190 GLU A C 1
ATOM 1456 O O . GLU A 1 190 ? -15.898 23.234 25.062 1 97.69 190 GLU A O 1
ATOM 1461 N N . VAL A 1 191 ? -15.602 21.188 24.172 1 96.56 191 VAL A N 1
ATOM 1462 C CA . VAL A 1 191 ? -16.344 20.516 25.234 1 96.56 191 VAL A CA 1
ATOM 1463 C C . VAL A 1 191 ? -15.438 20.328 26.453 1 96.56 191 VAL A C 1
ATOM 1465 O O . VAL A 1 191 ? -15.922 20.297 27.578 1 96.56 191 VAL A O 1
ATOM 1468 N N . ARG A 1 192 ? -14.172 20.25 26.281 1 94.31 192 ARG A N 1
ATOM 1469 C CA . ARG A 1 192 ? -13.242 19.969 27.375 1 94.31 192 ARG A CA 1
ATOM 1470 C C . ARG A 1 192 ? -12.664 21.25 27.953 1 94.31 192 ARG A C 1
ATOM 1472 O O . ARG A 1 192 ? -11.859 21.922 27.312 1 94.31 192 ARG A O 1
ATOM 1479 N N . GLN A 1 193 ? -12.922 21.469 29.203 1 95.88 193 GLN A N 1
ATOM 1480 C CA . GLN A 1 193 ? -12.445 22.672 29.859 1 95.88 193 GLN A CA 1
ATOM 1481 C C . GLN A 1 193 ? -10.922 22.703 29.922 1 95.88 193 GLN A C 1
ATOM 1483 O O . GLN A 1 193 ? -10.305 23.766 29.797 1 95.88 193 GLN A O 1
ATOM 1488 N N . GLN A 1 194 ? -10.359 21.578 30.078 1 92.94 194 GLN A N 1
ATOM 1489 C CA . GLN A 1 194 ? -8.906 21.516 30.188 1 92.94 194 GLN A CA 1
ATOM 1490 C C . GLN A 1 194 ? -8.242 21.984 28.891 1 92.94 194 GLN A C 1
ATOM 1492 O O . GLN A 1 194 ? -7.211 22.656 28.906 1 92.94 194 GLN A O 1
ATOM 1497 N N . SER A 1 195 ? -8.766 21.656 27.766 1 92.56 195 SER A N 1
ATOM 1498 C CA . SER A 1 195 ? -8.242 22.094 26.484 1 92.56 195 SER A CA 1
ATOM 1499 C C . SER A 1 195 ? -8.297 23.609 26.359 1 92.56 195 SER A C 1
ATOM 1501 O O . SER A 1 195 ? -7.367 24.234 25.844 1 92.56 195 SER A O 1
ATOM 1503 N N . ILE A 1 196 ? -9.359 24.172 26.828 1 96.44 196 ILE A N 1
ATOM 1504 C CA . ILE A 1 196 ? -9.539 25.625 26.797 1 96.44 196 ILE A CA 1
ATOM 1505 C C . ILE A 1 196 ? -8.461 26.297 27.641 1 96.44 196 ILE A C 1
ATOM 1507 O O . ILE A 1 196 ? -7.777 27.219 27.188 1 96.44 196 ILE A O 1
ATOM 1511 N N . VAL A 1 197 ? -8.305 25.75 28.797 1 95.88 197 VAL A N 1
ATOM 1512 C CA . VAL A 1 197 ? -7.328 26.297 29.734 1 95.88 197 VAL A CA 1
ATOM 1513 C C . VAL A 1 197 ? -5.934 26.234 29.109 1 95.88 197 VAL A C 1
ATOM 1515 O O . VAL A 1 197 ? -5.176 27.203 29.172 1 95.88 197 VAL A O 1
ATOM 1518 N N . ASP A 1 198 ? -5.633 25.172 28.531 1 90.25 198 ASP A N 1
ATOM 1519 C CA . ASP A 1 198 ? -4.309 24.953 27.953 1 90.25 198 ASP A CA 1
ATOM 1520 C C . ASP A 1 198 ? -4.055 25.922 26.797 1 90.25 198 ASP A C 1
ATOM 1522 O O . ASP A 1 198 ? -2.939 26.422 26.641 1 90.25 198 ASP A O 1
ATOM 1526 N N . ARG A 1 199 ? -5.039 26.219 26 1 92.12 199 ARG A N 1
ATOM 1527 C CA . ARG A 1 199 ? -4.867 27.094 24.844 1 92.12 199 ARG A CA 1
ATOM 1528 C C . ARG A 1 199 ? -4.742 28.547 25.266 1 92.12 199 ARG A C 1
ATOM 1530 O O . ARG A 1 199 ? -4.043 29.344 24.625 1 92.12 199 ARG A O 1
ATOM 1537 N N . LEU A 1 200 ? -5.492 28.875 26.266 1 94.44 200 LEU A N 1
ATOM 1538 C CA . LEU A 1 200 ? -5.355 30.219 26.828 1 94.44 200 LEU A CA 1
ATOM 1539 C C . LEU A 1 200 ? -3.957 30.438 27.391 1 94.44 200 LEU A C 1
ATOM 1541 O O . LEU A 1 200 ? -3.328 31.469 27.125 1 94.44 200 LEU A O 1
ATOM 1545 N N . ALA A 1 201 ? -3.473 29.406 27.984 1 91.81 201 ALA A N 1
ATOM 1546 C CA . ALA A 1 201 ? -2.162 29.484 28.625 1 91.81 201 ALA A CA 1
ATOM 1547 C C . ALA A 1 201 ? -1.048 29.547 27.594 1 91.81 201 ALA A C 1
ATOM 1549 O O . ALA A 1 201 ? -0.03 30.219 27.797 1 91.81 201 ALA A O 1
ATOM 1550 N N . SER A 1 202 ? -1.234 28.891 26.516 1 85.94 202 SER A N 1
ATOM 1551 C CA . SER A 1 202 ? -0.184 28.797 25.5 1 85.94 202 SER A CA 1
ATOM 1552 C C . SER A 1 202 ? -0.262 29.953 24.5 1 85.94 202 SER A C 1
ATOM 1554 O O . SER A 1 202 ? 0.606 30.094 23.641 1 85.94 202 SER A O 1
ATOM 1556 N N . GLY A 1 203 ? -1.322 30.766 24.609 1 88.25 203 GLY A N 1
ATOM 1557 C CA . GLY A 1 203 ? -1.435 31.938 23.75 1 88.25 203 GLY A CA 1
ATOM 1558 C C . GLY A 1 203 ? -2.129 31.625 22.438 1 88.25 203 GLY A C 1
ATOM 1559 O O . GLY A 1 203 ? -2.119 32.469 21.516 1 88.25 203 GLY A O 1
ATOM 1560 N N . TYR A 1 204 ? -2.734 30.453 22.328 1 91.56 204 TYR A N 1
ATOM 1561 C CA . TYR A 1 204 ? -3.434 30.078 21.094 1 91.56 204 TYR A CA 1
ATOM 1562 C C . TYR A 1 204 ? -4.855 30.625 21.094 1 91.56 204 TYR A C 1
ATOM 1564 O O . TYR A 1 204 ? -5.543 30.594 20.078 1 91.56 204 TYR A O 1
ATOM 1572 N N . ALA A 1 205 ? -5.305 31.141 22.219 1 95.25 205 ALA A N 1
ATOM 1573 C CA . ALA A 1 205 ? -6.59 31.828 22.344 1 95.25 205 ALA A CA 1
ATOM 1574 C C . ALA A 1 205 ? -6.488 33.031 23.281 1 95.25 205 ALA A C 1
ATOM 1576 O O . ALA A 1 205 ? -5.617 33.062 24.156 1 95.25 205 ALA A O 1
ATOM 1577 N N . ASP A 1 206 ? -7.406 33.906 23.156 1 96.88 206 ASP A N 1
ATOM 1578 C CA . ASP A 1 206 ? -7.281 35.156 23.906 1 96.88 206 ASP A CA 1
ATOM 1579 C C . ASP A 1 206 ? -8.156 35.156 25.156 1 96.88 206 ASP A C 1
ATOM 1581 O O . ASP A 1 206 ? -7.73 35.594 26.219 1 96.88 206 ASP A O 1
ATOM 1585 N N . VAL A 1 207 ? -9.398 34.781 24.984 1 98.31 207 VAL A N 1
ATOM 1586 C CA . VAL A 1 207 ? -10.328 34.938 26.109 1 98.31 207 VAL A CA 1
ATOM 1587 C C . VAL A 1 207 ? -11.352 33.812 26.078 1 98.31 207 VAL A C 1
ATOM 1589 O O . VAL A 1 207 ? -11.641 33.219 25.031 1 98.31 207 VAL A O 1
ATOM 1592 N N . GLN A 1 208 ? -11.852 33.438 27.219 1 98.62 208 GLN A N 1
ATOM 1593 C CA . GLN A 1 208 ? -12.953 32.5 27.328 1 98.62 208 GLN A CA 1
ATOM 1594 C C . GLN A 1 208 ? -14.258 33.219 27.656 1 98.62 208 GLN A C 1
ATOM 1596 O O . GLN A 1 208 ? -14.305 34.062 28.562 1 98.62 208 GLN A O 1
ATOM 1601 N N . ALA A 1 209 ? -15.266 32.938 26.891 1 98.75 209 ALA A N 1
ATOM 1602 C CA . ALA A 1 209 ? -16.594 33.469 27.156 1 98.75 209 ALA A CA 1
ATOM 1603 C C . ALA A 1 209 ? -17.359 32.594 28.141 1 98.75 209 ALA A C 1
ATOM 1605 O O . ALA A 1 209 ? -17.094 31.391 28.234 1 98.75 209 ALA A O 1
ATOM 1606 N N . ALA A 1 210 ? -18.359 33.188 28.781 1 98 210 ALA A N 1
ATOM 1607 C CA . ALA A 1 210 ? -19.141 32.469 29.797 1 98 210 ALA A CA 1
ATOM 1608 C C . ALA A 1 210 ? -20.203 31.578 29.141 1 98 210 ALA A C 1
ATOM 1610 O O . ALA A 1 210 ? -20.656 30.594 29.719 1 98 210 ALA A O 1
ATOM 1611 N N . SER A 1 211 ? -20.672 32 28 1 97.88 211 SER A N 1
ATOM 1612 C CA . SER A 1 211 ? -21.672 31.312 27.219 1 97.88 211 SER A CA 1
ATOM 1613 C C . SER A 1 211 ? -21.547 31.641 25.734 1 97.88 211 SER A C 1
ATOM 1615 O O . SER A 1 211 ? -20.812 32.531 25.359 1 97.88 211 SER A O 1
ATOM 1617 N N . LEU A 1 212 ? -22.266 30.859 25 1 98.12 212 LEU A N 1
ATOM 1618 C CA . LEU A 1 212 ? -22.234 31.141 23.578 1 98.12 212 LEU A CA 1
ATOM 1619 C C . LEU A 1 212 ? -22.766 32.531 23.281 1 98.12 212 LEU A C 1
ATOM 1621 O O . LEU A 1 212 ? -22.266 33.219 22.406 1 98.12 212 LEU A O 1
ATOM 1625 N N . GLN A 1 213 ? -23.797 32.906 24 1 98.06 213 GLN A N 1
ATOM 1626 C CA . GLN A 1 213 ? -24.328 34.25 23.797 1 98.06 213 GLN A CA 1
ATOM 1627 C C . GLN A 1 213 ? -23.281 35.312 24.125 1 98.06 213 GLN A C 1
ATOM 1629 O O . GLN A 1 213 ? -23.125 36.281 23.375 1 98.06 213 GLN A O 1
ATOM 1634 N N . ASP A 1 214 ? -22.641 35.094 25.203 1 98.5 214 ASP A N 1
ATOM 1635 C CA . ASP A 1 214 ? -21.547 36 25.578 1 98.5 214 ASP A CA 1
ATOM 1636 C C . ASP A 1 214 ? -20.484 36.031 24.484 1 98.5 214 ASP A C 1
ATOM 1638 O O . ASP A 1 214 ? -19.969 37.125 24.156 1 98.5 214 ASP A O 1
ATOM 1642 N N . ALA A 1 215 ? -20.125 34.938 23.969 1 98.75 215 ALA A N 1
ATOM 1643 C CA . ALA A 1 215 ? -19.125 34.844 22.906 1 98.75 215 ALA A CA 1
ATOM 1644 C C . ALA A 1 215 ? -19.578 35.594 21.672 1 98.75 215 ALA A C 1
ATOM 1646 O O . ALA A 1 215 ? -18.781 36.281 21.031 1 98.75 215 ALA A O 1
ATOM 1647 N N . ILE A 1 216 ? -20.844 35.438 21.297 1 98.56 216 ILE A N 1
ATOM 1648 C CA . ILE A 1 216 ? -21.406 36.125 20.141 1 98.56 216 ILE A CA 1
ATOM 1649 C C . ILE A 1 216 ? -21.328 37.625 20.328 1 98.56 216 ILE A C 1
ATOM 1651 O O . ILE A 1 216 ? -20.922 38.375 19.438 1 98.56 216 ILE A O 1
ATOM 1655 N N . ASP A 1 217 ? -21.703 38.062 21.516 1 98.5 217 ASP A N 1
ATOM 1656 C CA . ASP A 1 217 ? -21.656 39.5 21.812 1 98.5 217 ASP A CA 1
ATOM 1657 C C . ASP A 1 217 ? -20.234 40.031 21.719 1 98.5 217 ASP A C 1
ATOM 1659 O O . ASP A 1 217 ? -20.016 41.094 21.125 1 98.5 217 ASP A O 1
ATOM 1663 N N . MET A 1 218 ? -19.344 39.344 22.266 1 98.56 218 MET A N 1
ATOM 1664 C CA . MET A 1 218 ? -17.938 39.719 22.219 1 98.56 218 MET A CA 1
ATOM 1665 C C . MET A 1 218 ? -17.438 39.781 20.766 1 98.56 218 MET A C 1
ATOM 1667 O O . MET A 1 218 ? -16.719 40.688 20.391 1 98.56 218 MET A O 1
ATOM 1671 N N . ALA A 1 219 ? -17.797 38.781 20.016 1 98.75 219 ALA A N 1
ATOM 1672 C CA . ALA A 1 219 ? -17.328 38.656 18.641 1 98.75 219 ALA A CA 1
ATOM 1673 C C . ALA A 1 219 ? -17.859 39.812 17.781 1 98.75 219 ALA A C 1
ATOM 1675 O O . ALA A 1 219 ? -17.109 40.406 17 1 98.75 219 ALA A O 1
ATOM 1676 N N . GLU A 1 220 ? -19.156 40.094 17.969 1 98.38 220 GLU A N 1
ATOM 1677 C CA . GLU A 1 220 ? -19.766 41.156 17.188 1 98.38 220 GLU A CA 1
ATOM 1678 C C . GLU A 1 220 ? -19.172 42.531 17.578 1 98.38 220 GLU A C 1
ATOM 1680 O O . GLU A 1 220 ? -19.016 43.406 16.719 1 98.38 220 GLU A O 1
ATOM 1685 N N . CYS A 1 221 ? -18.875 42.688 18.781 1 98.44 221 CYS A N 1
ATOM 1686 C CA . CYS A 1 221 ? -18.219 43.906 19.234 1 98.44 221 CYS A CA 1
ATOM 1687 C C . CYS A 1 221 ? -16.844 44.062 18.609 1 98.44 221 CYS A C 1
ATOM 1689 O O . CYS A 1 221 ? -16.516 45.125 18.078 1 98.44 221 CYS A O 1
ATOM 1691 N N . ALA A 1 222 ? -16.047 43.031 18.688 1 98.44 222 ALA A N 1
ATOM 1692 C CA . ALA A 1 222 ? -14.711 43.031 18.109 1 98.44 222 ALA A CA 1
ATOM 1693 C C . ALA A 1 222 ? -14.758 43.25 16.594 1 98.44 222 ALA A C 1
ATOM 1695 O O . ALA A 1 222 ? -13.922 44 16.047 1 98.44 222 ALA A O 1
ATOM 1696 N N . LYS A 1 223 ? -15.711 42.625 15.984 1 97.81 223 LYS A N 1
ATOM 1697 C CA . LYS A 1 223 ? -15.93 42.812 14.555 1 97.81 223 LYS A CA 1
ATOM 1698 C C . LYS A 1 223 ? -16.172 44.281 14.227 1 97.81 223 LYS A C 1
ATOM 1700 O O . LYS A 1 223 ? -15.555 44.844 13.312 1 97.81 223 LYS A O 1
ATOM 1705 N N . ARG A 1 224 ? -17 44.906 14.992 1 97.12 224 ARG A N 1
ATOM 1706 C CA . ARG A 1 224 ? -17.344 46.312 14.766 1 97.12 224 ARG A CA 1
ATOM 1707 C C . ARG A 1 224 ? -16.141 47.219 15 1 97.12 224 ARG A C 1
ATOM 1709 O O . ARG A 1 224 ? -15.969 48.219 14.297 1 97.12 224 ARG A O 1
ATOM 1716 N N . GLU A 1 225 ? -15.352 46.875 15.875 1 97.44 225 GLU A N 1
ATOM 1717 C CA . GLU A 1 225 ? -14.188 47.656 16.234 1 97.44 225 GLU A CA 1
ATOM 1718 C C . GLU A 1 225 ? -13.016 47.375 15.305 1 97.44 225 GLU A C 1
ATOM 1720 O O . GLU A 1 225 ? -12.016 48.094 15.312 1 97.44 225 GLU A O 1
ATOM 1725 N N . GLY A 1 226 ? -13.141 46.312 14.562 1 95.88 226 GLY A N 1
ATOM 1726 C CA . GLY A 1 226 ? -12.062 45.938 13.672 1 95.88 226 GLY A CA 1
ATOM 1727 C C . GLY A 1 226 ? -10.867 45.344 14.406 1 95.88 226 GLY A C 1
ATOM 1728 O O . GLY A 1 226 ? -9.727 45.469 13.945 1 95.88 226 GLY A O 1
ATOM 1729 N N . ARG A 1 227 ? -11.078 44.781 15.531 1 96.38 227 ARG A N 1
ATOM 1730 C CA . ARG A 1 227 ? -9.992 44.219 16.328 1 96.38 227 ARG A CA 1
ATOM 1731 C C . ARG A 1 227 ? -9.977 42.688 16.219 1 96.38 227 ARG A C 1
ATOM 1733 O O . ARG A 1 227 ? -11.031 42.062 16.188 1 96.38 227 ARG A O 1
ATOM 1740 N N . ALA A 1 228 ? -8.75 42.219 16.156 1 96.81 228 ALA A N 1
ATOM 1741 C CA . ALA A 1 228 ? -8.594 40.75 16.188 1 96.81 228 ALA A CA 1
ATOM 1742 C C . ALA A 1 228 ? -8.867 40.219 17.594 1 96.81 228 ALA A C 1
ATOM 1744 O O . ALA A 1 228 ? -8.469 40.844 18.594 1 96.81 228 ALA A O 1
ATOM 1745 N N . LEU A 1 229 ? -9.633 39.125 17.688 1 97.94 229 LEU A N 1
ATOM 1746 C CA . LEU A 1 229 ? -9.945 38.5 18.984 1 97.94 229 LEU A CA 1
ATOM 1747 C C . LEU A 1 229 ? -10.297 37.031 18.828 1 97.94 229 LEU A C 1
ATOM 1749 O O . LEU A 1 229 ? -11.125 36.688 17.984 1 97.94 229 LEU A O 1
ATOM 1753 N N . SER A 1 230 ? -9.625 36.219 19.547 1 98.19 230 SER A N 1
ATOM 1754 C CA . SER A 1 230 ? -9.961 34.781 19.562 1 98.19 230 SER A CA 1
ATOM 1755 C C . SER A 1 230 ? -10.703 34.406 20.844 1 98.19 230 SER A C 1
ATOM 1757 O O . SER A 1 230 ? -10.141 34.5 21.938 1 98.19 230 SER A O 1
ATOM 1759 N N . ILE A 1 231 ? -11.922 33.969 20.703 1 98.62 231 ILE A N 1
ATOM 1760 C CA . ILE A 1 231 ? -12.812 33.688 21.828 1 98.62 231 ILE A CA 1
ATOM 1761 C C . ILE A 1 231 ? -13.062 32.156 21.891 1 98.62 231 ILE A C 1
ATOM 1763 O O . ILE A 1 231 ? -13.352 31.531 20.875 1 98.62 231 ILE A O 1
ATOM 1767 N N . VAL A 1 232 ? -12.852 31.578 23.047 1 98.62 232 VAL A N 1
ATOM 1768 C CA . VAL A 1 232 ? -13.18 30.172 23.25 1 98.62 232 VAL A CA 1
ATOM 1769 C C . VAL A 1 232 ? -14.375 30.062 24.203 1 98.62 232 VAL A C 1
ATOM 1771 O O . VAL A 1 232 ? -14.555 30.906 25.078 1 98.62 232 VAL A O 1
ATOM 1774 N N . VAL A 1 233 ? -15.234 29.125 23.984 1 98.62 233 VAL A N 1
ATOM 1775 C CA . VAL A 1 233 ? -16.406 28.906 24.828 1 98.62 233 VAL A CA 1
ATOM 1776 C C . VAL A 1 233 ? -16.609 27.406 25.047 1 98.62 233 VAL A C 1
ATOM 1778 O O . VAL A 1 233 ? -16.438 26.625 24.109 1 98.62 233 VAL A O 1
ATOM 1781 N N . GLN A 1 234 ? -16.906 27.016 26.281 1 98.38 234 GLN A N 1
ATOM 1782 C CA . GLN A 1 234 ? -17.156 25.609 26.562 1 98.38 234 GLN A CA 1
ATOM 1783 C C . GLN A 1 234 ? -18.547 25.188 26.125 1 98.38 234 GLN A C 1
ATOM 1785 O O . GLN A 1 234 ? -19.531 25.844 26.453 1 98.38 234 GLN A O 1
ATOM 1790 N N . GLY A 1 235 ? -18.656 24.172 25.406 1 97.56 235 GLY A N 1
ATOM 1791 C CA . GLY A 1 235 ? -19.922 23.641 24.953 1 97.56 235 GLY A CA 1
ATOM 1792 C C . GLY A 1 235 ? -19.797 22.562 23.906 1 97.56 235 GLY A C 1
ATOM 1793 O O . GLY A 1 235 ? -18.688 22.203 23.5 1 97.56 235 GLY A O 1
ATOM 1794 N N . ASN A 1 236 ? -20.906 21.969 23.578 1 97.5 236 ASN A N 1
ATOM 1795 C CA . ASN A 1 236 ? -20.969 21 22.5 1 97.5 236 ASN A CA 1
ATOM 1796 C C . ASN A 1 236 ? -21.25 21.656 21.156 1 97.5 236 ASN A C 1
ATOM 1798 O O . ASN A 1 236 ? -22.094 22.562 21.062 1 97.5 236 ASN A O 1
ATOM 1802 N N . MET A 1 237 ? -20.625 21.25 20.141 1 95.69 237 MET A N 1
ATOM 1803 C CA . MET A 1 237 ? -20.703 21.891 18.844 1 95.69 237 MET A CA 1
ATOM 1804 C C . MET A 1 237 ? -22.125 21.859 18.297 1 95.69 237 MET A C 1
ATOM 1806 O O . MET A 1 237 ? -22.594 22.812 17.688 1 95.69 237 MET A O 1
ATOM 1810 N N . VAL A 1 238 ? -22.797 20.703 18.438 1 97.31 238 VAL A N 1
ATOM 1811 C CA . VAL A 1 238 ? -24.156 20.562 17.938 1 97.31 238 VAL A CA 1
ATOM 1812 C C . VAL A 1 238 ? -25.047 21.625 18.562 1 97.31 238 VAL A C 1
ATOM 1814 O O . VAL A 1 238 ? -25.766 22.344 17.859 1 97.31 238 VAL A O 1
ATOM 1817 N N . ASP A 1 239 ? -24.953 21.719 19.875 1 97.56 239 ASP A N 1
ATOM 1818 C CA . ASP A 1 239 ? -25.734 22.719 20.594 1 97.56 239 ASP A CA 1
ATOM 1819 C C . ASP A 1 239 ? -25.406 24.125 20.141 1 97.56 239 ASP A C 1
ATOM 1821 O O . ASP A 1 239 ? -26.297 24.969 19.984 1 97.56 239 ASP A O 1
ATOM 1825 N N . ALA A 1 240 ? -24.188 24.359 20 1 98.25 240 ALA A N 1
ATOM 1826 C CA . ALA A 1 240 ? -23.719 25.688 19.609 1 98.25 240 ALA A CA 1
ATOM 1827 C C . ALA A 1 240 ? -24.234 26.047 18.219 1 98.25 240 ALA A C 1
ATOM 1829 O O . ALA A 1 240 ? -24.688 27.172 18 1 98.25 240 ALA A O 1
ATOM 1830 N N . LEU A 1 241 ? -24.109 25.172 17.25 1 98.31 241 LEU A N 1
ATOM 1831 C CA . LEU A 1 241 ? -24.578 25.406 15.883 1 98.31 241 LEU A CA 1
ATOM 1832 C C . LEU A 1 241 ? -26.078 25.672 15.852 1 98.31 241 LEU A C 1
ATOM 1834 O O . LEU A 1 241 ? -26.531 26.594 15.18 1 98.31 241 LEU A O 1
ATOM 1838 N N . GLU A 1 242 ? -26.766 24.859 16.547 1 97.5 242 GLU A N 1
ATOM 1839 C CA . GLU A 1 242 ? -28.219 25 16.547 1 97.5 242 GLU A CA 1
ATOM 1840 C C . GLU A 1 242 ? -28.656 26.281 17.25 1 97.5 242 GLU A C 1
ATOM 1842 O O . GLU A 1 242 ? -29.609 26.922 16.828 1 97.5 242 GLU A O 1
ATOM 1847 N N . GLN A 1 243 ? -27.953 26.609 18.312 1 97.56 243 GLN A N 1
ATOM 1848 C CA . GLN A 1 243 ? -28.234 27.891 18.984 1 97.56 243 GLN A CA 1
ATOM 1849 C C . GLN A 1 243 ? -27.953 29.062 18.047 1 97.56 243 GLN A C 1
ATOM 1851 O O . GLN A 1 243 ? -28.719 30.031 18.031 1 97.56 243 GLN A O 1
ATOM 1856 N N . ALA A 1 244 ? -26.859 29.016 17.344 1 97.56 244 ALA A N 1
ATOM 1857 C CA . ALA A 1 244 ? -26.547 30.062 16.375 1 97.56 244 ALA A CA 1
ATOM 1858 C C . ALA A 1 244 ? -27.672 30.219 15.367 1 97.56 244 ALA A C 1
ATOM 1860 O O . ALA A 1 244 ? -28.078 31.344 15.055 1 97.56 244 ALA A O 1
ATOM 1861 N N . LEU A 1 245 ? -28.188 29.125 14.852 1 97.38 245 LEU A N 1
ATOM 1862 C CA . LEU A 1 245 ? -29.281 29.141 13.891 1 97.38 245 LEU A CA 1
ATOM 1863 C C . LEU A 1 245 ? -30.547 29.703 14.516 1 97.38 245 LEU A C 1
ATOM 1865 O O . LEU A 1 245 ? -31.234 30.531 13.891 1 97.38 245 LEU A O 1
ATOM 1869 N N . ASP A 1 246 ? -30.844 29.297 15.695 1 97.19 246 ASP A N 1
ATOM 1870 C CA . ASP A 1 246 ? -32.062 29.703 16.375 1 97.19 246 ASP A CA 1
ATOM 1871 C C . ASP A 1 246 ? -32.094 31.203 16.641 1 97.19 246 ASP A C 1
ATOM 1873 O O . ASP A 1 246 ? -33.156 31.828 16.547 1 97.19 246 ASP A O 1
ATOM 1877 N N . CYS A 1 247 ? -30.984 31.766 16.984 1 96.75 247 CYS A N 1
ATOM 1878 C CA . CYS A 1 247 ? -30.953 33.188 17.312 1 96.75 247 CYS A CA 1
ATOM 1879 C C . CYS A 1 247 ? -30.656 34.031 16.078 1 96.75 247 CYS A C 1
ATOM 1881 O O . CYS A 1 247 ? -30.484 35.25 16.172 1 96.75 247 CYS A O 1
ATOM 1883 N N . GLY A 1 248 ? -30.469 33.406 14.914 1 96.69 248 GLY A N 1
ATOM 1884 C CA . GLY A 1 248 ? -30.281 34.094 13.648 1 96.69 248 GLY A CA 1
ATOM 1885 C C . GLY A 1 248 ? -28.891 34.656 13.469 1 96.69 248 GLY A C 1
ATOM 1886 O O . GLY A 1 248 ? -28.656 35.531 12.641 1 96.69 248 GLY A O 1
ATOM 1887 N N . TRP A 1 249 ? -27.953 34.156 14.305 1 97.81 249 TRP A N 1
ATOM 1888 C CA . TRP A 1 249 ? -26.562 34.594 14.172 1 97.81 249 TRP A CA 1
ATOM 1889 C C . TRP A 1 249 ? -25.938 34.031 12.898 1 97.81 249 TRP A C 1
ATOM 1891 O O . TRP A 1 249 ? -26.109 32.875 12.57 1 97.81 249 TRP A O 1
ATOM 1901 N N . LYS A 1 250 ? -25.25 34.938 12.164 1 95.81 250 LYS A N 1
ATOM 1902 C CA . LYS A 1 250 ? -24.656 34.531 10.891 1 95.81 250 LYS A CA 1
ATOM 1903 C C . LYS A 1 250 ? -23.156 34.844 10.867 1 95.81 250 LYS A C 1
ATOM 1905 O O . LYS A 1 250 ? -22.734 35.844 10.258 1 95.81 250 LYS A O 1
ATOM 1910 N N . PRO A 1 251 ? -22.359 33.969 11.422 1 98.31 251 PRO A N 1
ATOM 1911 C CA . PRO A 1 251 ? -20.906 34.156 11.258 1 98.31 251 PRO A CA 1
ATOM 1912 C C . PRO A 1 251 ? -20.469 34.156 9.797 1 98.31 251 PRO A C 1
ATOM 1914 O O . PRO A 1 251 ? -21.172 33.625 8.938 1 98.31 251 PRO A O 1
ATOM 1917 N N . ASP A 1 252 ? -19.328 34.75 9.469 1 98.62 252 ASP A N 1
ATOM 1918 C CA . ASP A 1 252 ? -18.891 34.875 8.086 1 98.62 252 ASP A CA 1
ATOM 1919 C C . ASP A 1 252 ? -18.375 33.531 7.551 1 98.62 252 ASP A C 1
ATOM 1921 O O . ASP A 1 252 ? -18.641 33.156 6.402 1 98.62 252 ASP A O 1
ATOM 1925 N N . ILE A 1 253 ? -17.547 32.844 8.305 1 98.75 253 ILE A N 1
ATOM 1926 C CA . ILE A 1 253 ? -16.938 31.562 7.961 1 98.75 253 ILE A CA 1
ATOM 1927 C C . ILE A 1 253 ? -17.266 30.531 9.039 1 98.75 253 ILE A C 1
ATOM 1929 O O . ILE A 1 253 ? -17.172 30.828 10.234 1 98.75 253 ILE A O 1
ATOM 1933 N N . VAL A 1 254 ? -17.688 29.328 8.633 1 98.62 254 VAL A N 1
ATOM 1934 C CA . VAL A 1 254 ? -18.031 28.281 9.594 1 98.62 254 VAL A CA 1
ATOM 1935 C C . VAL A 1 254 ? -17.359 26.969 9.195 1 98.62 254 VAL A C 1
ATOM 1937 O O . VAL A 1 254 ? -17.406 26.578 8.023 1 98.62 254 VAL A O 1
ATOM 1940 N N . THR A 1 255 ? -16.703 26.344 10.102 1 98.06 255 THR A N 1
ATOM 1941 C CA . THR A 1 255 ? -16.172 25 9.945 1 98.06 255 THR A CA 1
ATOM 1942 C C . THR A 1 255 ? -16.109 24.281 11.297 1 98.06 255 THR A C 1
ATOM 1944 O O . THR A 1 255 ? -16.797 24.672 12.242 1 98.06 255 THR A O 1
ATOM 1947 N N . GLU A 1 256 ? -15.484 23.125 11.375 1 95.31 256 GLU A N 1
ATOM 1948 C CA . GLU A 1 256 ? -15.234 22.422 12.633 1 95.31 256 GLU A CA 1
ATOM 1949 C C . GLU A 1 256 ? -14.016 21.516 12.516 1 95.31 256 GLU A C 1
ATOM 1951 O O . GLU A 1 256 ? -13.734 20.969 11.445 1 95.31 256 GLU A O 1
ATOM 1956 N N . MET A 1 257 ? -13.305 21.359 13.594 1 94.69 257 MET A N 1
ATOM 1957 C CA . MET A 1 257 ? -12.18 20.438 13.68 1 94.69 257 MET A CA 1
ATOM 1958 C C . MET A 1 257 ? -12.328 19.5 14.875 1 94.69 257 MET A C 1
ATOM 1960 O O . MET A 1 257 ? -11.367 19.25 15.594 1 94.69 257 MET A O 1
ATOM 1964 N N . CYS A 1 258 ? -13.586 19.094 15.133 1 92.88 258 CYS A N 1
ATOM 1965 C CA . CYS A 1 258 ? -13.844 18.031 16.109 1 92.88 258 CYS A CA 1
ATOM 1966 C C . CYS A 1 258 ? -13.305 16.688 15.625 1 92.88 258 CYS A C 1
ATOM 1968 O O . CYS A 1 258 ? -13.039 16.531 14.438 1 92.88 258 CYS A O 1
ATOM 1970 N N . PRO A 1 259 ? -13.07 15.773 16.5 1 90.5 259 PRO A N 1
ATOM 1971 C CA . PRO A 1 259 ? -12.492 14.492 16.094 1 90.5 259 PRO A CA 1
ATOM 1972 C C . PRO A 1 259 ? -13.531 13.547 15.492 1 90.5 259 PRO A C 1
ATOM 1974 O O . PRO A 1 259 ? -13.695 12.422 15.977 1 90.5 259 PRO A O 1
ATOM 1977 N N . CYS A 1 260 ? -14.086 13.914 14.414 1 92 260 CYS A N 1
ATOM 1978 C CA . CYS A 1 260 ? -15.156 13.141 13.781 1 92 260 CYS A CA 1
ATOM 1979 C C . CYS A 1 260 ? -14.594 11.961 13.016 1 92 260 CYS A C 1
ATOM 1981 O O . CYS A 1 260 ? -15.328 11.031 12.656 1 92 260 CYS A O 1
ATOM 1983 N N . HIS A 1 261 ? -13.305 11.992 12.789 1 88.5 261 HIS A N 1
ATOM 1984 C CA . HIS A 1 261 ? -12.656 10.898 12.07 1 88.5 261 HIS A CA 1
ATOM 1985 C C . HIS A 1 261 ? -12.758 9.586 12.844 1 88.5 261 HIS A C 1
ATOM 1987 O O . HIS A 1 261 ? -12.609 8.508 12.266 1 88.5 261 HIS A O 1
ATOM 1993 N N . ASP A 1 262 ? -12.945 9.656 14.141 1 88.38 262 ASP A N 1
ATOM 1994 C CA . ASP A 1 262 ? -13.172 8.523 15.039 1 88.38 262 ASP A CA 1
ATOM 1995 C C . ASP A 1 262 ? -14.469 8.695 15.828 1 88.38 262 ASP A C 1
ATOM 1997 O O . ASP A 1 262 ? -14.531 9.516 16.75 1 88.38 262 ASP A O 1
ATOM 2001 N N . PRO A 1 263 ? -15.422 7.84 15.523 1 91.06 263 PRO A N 1
ATOM 2002 C CA . PRO A 1 263 ? -16.703 8.008 16.219 1 91.06 263 PRO A CA 1
ATOM 2003 C C . PRO A 1 263 ? -16.578 7.84 17.719 1 91.06 263 PRO A C 1
ATOM 2005 O O . PRO A 1 263 ? -17.422 8.336 18.469 1 91.06 263 PRO A O 1
ATOM 2008 N N . PHE A 1 264 ? -15.562 7.352 18.188 1 89.56 264 PHE A N 1
ATOM 2009 C CA . PHE A 1 264 ? -15.406 7.105 19.625 1 89.56 264 PHE A CA 1
ATOM 2010 C C . PHE A 1 264 ? -14.68 8.258 20.297 1 89.56 264 PHE A C 1
ATOM 2012 O O . PHE A 1 264 ? -14.594 8.32 21.531 1 89.56 264 PHE A O 1
ATOM 2019 N N . ALA A 1 265 ? -14.227 9.188 19.484 1 88.38 265 ALA A N 1
ATOM 2020 C CA . ALA A 1 265 ? -13.5 10.336 20.016 1 88.38 265 ALA A CA 1
ATOM 2021 C C . ALA A 1 265 ? -14.422 11.531 20.203 1 88.38 265 ALA A C 1
ATOM 2023 O O . ALA A 1 265 ? -14.219 12.352 21.109 1 88.38 265 ALA A O 1
ATOM 2024 N N . LEU A 1 266 ? -15.453 11.641 19.375 1 93.38 266 LEU A N 1
ATOM 2025 C CA . LEU A 1 266 ? -16.422 12.734 19.484 1 93.38 266 LEU A CA 1
ATOM 2026 C C . LEU A 1 266 ? -17.328 12.539 20.688 1 93.38 266 LEU A C 1
ATOM 2028 O O . LEU A 1 266 ? -17.828 11.445 20.922 1 93.38 266 LEU A O 1
ATOM 2032 N N . ILE A 1 267 ? -17.469 13.602 21.469 1 95.94 267 ILE A N 1
ATOM 2033 C CA . ILE A 1 267 ? -18.453 13.539 22.562 1 95.94 267 ILE A CA 1
ATOM 2034 C C . ILE A 1 267 ? -19.859 13.742 22 1 95.94 267 ILE A C 1
ATOM 2036 O O . ILE A 1 267 ? -20.203 14.836 21.547 1 95.94 267 ILE A O 1
ATOM 2040 N N . PRO A 1 268 ? -20.672 12.727 22.078 1 97.31 268 PRO A N 1
ATOM 2041 C CA . PRO A 1 268 ? -22.016 12.852 21.531 1 97.31 268 PRO A CA 1
ATOM 2042 C C . PRO A 1 268 ? -22.828 13.961 22.188 1 97.31 268 PRO A C 1
ATOM 2044 O O . PRO A 1 268 ? -22.703 14.188 23.391 1 97.31 268 PRO A O 1
ATOM 2047 N N . CYS A 1 269 ? -23.688 14.555 21.406 1 96.88 269 CYS A N 1
ATOM 2048 C CA . CYS A 1 269 ? -24.562 15.594 21.922 1 96.88 269 CYS A CA 1
ATOM 2049 C C . CYS A 1 269 ? -25.484 15.031 23 1 96.88 269 CYS A C 1
ATOM 2051 O O . CYS A 1 269 ? -26 13.922 22.859 1 96.88 269 CYS A O 1
ATOM 2053 N N . GLY A 1 270 ? -25.625 15.789 24.062 1 95.94 270 GLY A N 1
ATOM 2054 C CA . GLY A 1 270 ? -26.516 15.383 25.125 1 95.94 270 GLY A CA 1
ATOM 2055 C C . GLY A 1 270 ? -25.828 14.633 26.25 1 95.94 270 GLY A C 1
ATOM 2056 O O . GLY A 1 270 ? -26.406 14.406 27.312 1 95.94 270 GLY A O 1
ATOM 2057 N N . LEU A 1 271 ? -24.594 14.312 26.031 1 97.06 271 LEU A N 1
ATOM 2058 C CA . LEU A 1 271 ? -23.844 13.594 27.062 1 97.06 271 LEU A CA 1
ATOM 2059 C C . LEU A 1 271 ? -22.75 14.492 27.656 1 97.06 271 LEU A C 1
ATOM 2061 O O . LEU A 1 271 ? -22.109 15.266 26.938 1 97.06 271 LEU A O 1
ATOM 2065 N N . THR A 1 272 ? -22.609 14.367 28.984 1 95.88 272 THR A N 1
ATOM 2066 C CA . THR A 1 272 ? -21.438 14.953 29.625 1 95.88 272 THR A CA 1
ATOM 2067 C C . THR A 1 272 ? -20.188 14.109 29.359 1 95.88 272 THR A C 1
ATOM 2069 O O . THR A 1 272 ? -20.281 13 28.828 1 95.88 272 THR A O 1
ATOM 2072 N N . LEU A 1 273 ? -19.031 14.672 29.688 1 95.69 273 LEU A N 1
ATOM 2073 C CA . LEU A 1 273 ? -17.797 13.938 29.516 1 95.69 273 LEU A CA 1
ATOM 2074 C C . LEU A 1 273 ? -17.828 12.625 30.297 1 95.69 273 LEU A C 1
ATOM 2076 O O . LEU A 1 273 ? -17.391 11.586 29.797 1 95.69 273 LEU A O 1
ATOM 2080 N N . GLU A 1 274 ? -18.359 12.672 31.484 1 96 274 GLU A N 1
ATOM 2081 C CA . GLU A 1 274 ? -18.438 11.5 32.344 1 96 274 GLU A CA 1
ATOM 2082 C C . GLU A 1 274 ? -19.391 10.453 31.797 1 96 274 GLU A C 1
ATOM 2084 O O . GLU A 1 274 ? -19.078 9.258 31.781 1 96 274 GLU A O 1
ATOM 2089 N N . GLN A 1 275 ? -20.5 10.938 31.375 1 97 275 GLN A N 1
ATOM 2090 C CA . GLN A 1 275 ? -21.484 10.039 30.797 1 97 275 GLN A CA 1
ATOM 2091 C C . GLN A 1 275 ? -20.953 9.367 29.547 1 97 275 GLN A C 1
ATOM 2093 O O . GLN A 1 275 ? -21.203 8.188 29.312 1 97 275 GLN A O 1
ATOM 2098 N N . ALA A 1 276 ? -20.312 10.172 28.703 1 96.81 276 ALA A N 1
ATOM 2099 C CA . ALA A 1 276 ? -19.719 9.633 27.484 1 96.81 276 ALA A CA 1
ATOM 2100 C C . ALA A 1 276 ? -18.688 8.555 27.797 1 96.81 276 ALA A C 1
ATOM 2102 O O . ALA A 1 276 ? -18.672 7.496 27.156 1 96.81 276 ALA A O 1
ATOM 2103 N N . ALA A 1 277 ? -17.844 8.805 28.766 1 94.31 277 ALA A N 1
ATOM 2104 C CA . ALA A 1 277 ? -16.828 7.836 29.172 1 94.31 277 ALA A CA 1
ATOM 2105 C C . ALA A 1 277 ? -17.469 6.535 29.656 1 94.31 277 ALA A C 1
ATOM 2107 O O . ALA A 1 277 ? -17 5.445 29.312 1 94.31 277 ALA A O 1
ATOM 2108 N N . ALA A 1 278 ? -18.453 6.676 30.438 1 96.12 278 ALA A N 1
ATOM 2109 C CA . ALA A 1 278 ? -19.156 5.512 30.953 1 96.12 278 ALA A CA 1
ATOM 2110 C C . ALA A 1 278 ? -19.812 4.703 29.844 1 96.12 278 ALA A C 1
ATOM 2112 O O . ALA A 1 278 ? -19.75 3.473 29.828 1 96.12 278 ALA A O 1
ATOM 2113 N N . LEU A 1 279 ? -20.406 5.395 28.906 1 96.56 279 LEU A N 1
ATOM 2114 C CA . LEU A 1 279 ? -21.078 4.723 27.797 1 96.56 279 LEU A CA 1
ATOM 2115 C C . LEU A 1 279 ? -20.078 3.98 26.922 1 96.56 279 LEU A C 1
ATOM 2117 O O . LEU A 1 279 ? -20.359 2.871 26.469 1 96.56 279 LEU A O 1
ATOM 2121 N N . LEU A 1 280 ? -19 4.621 26.656 1 92.88 280 LEU A N 1
ATOM 2122 C CA . LEU A 1 280 ? -17.953 4.004 25.828 1 92.88 280 LEU A CA 1
ATOM 2123 C C . LEU A 1 280 ? -17.484 2.695 26.453 1 92.88 280 LEU A C 1
ATOM 2125 O O . LEU A 1 280 ? -17.219 1.723 25.75 1 92.88 280 LEU A O 1
ATOM 2129 N N . GLU A 1 281 ? -17.422 2.652 27.766 1 91.12 281 GLU A N 1
ATOM 2130 C CA . GLU A 1 281 ? -16.953 1.475 28.484 1 91.12 281 GLU A CA 1
ATOM 2131 C C . GLU A 1 281 ? -18.016 0.378 28.5 1 91.12 281 GLU A C 1
ATOM 2133 O O . GLU A 1 281 ? -17.688 -0.807 28.391 1 91.12 281 GLU A O 1
ATOM 2138 N N . THR A 1 282 ? -19.172 0.748 28.625 1 94.69 282 THR A N 1
ATOM 2139 C CA . THR A 1 282 ? -20.234 -0.224 28.875 1 94.69 282 THR A CA 1
ATOM 2140 C C . THR A 1 282 ? -20.859 -0.699 27.578 1 94.69 282 THR A C 1
ATOM 2142 O O . THR A 1 282 ? -21.344 -1.828 27.484 1 94.69 282 THR A O 1
ATOM 2145 N N . ASP A 1 283 ? -20.953 0.234 26.609 1 95.19 283 ASP A N 1
ATOM 2146 C CA . ASP A 1 283 ? -21.656 -0.092 25.375 1 95.19 283 ASP A CA 1
ATOM 2147 C C . ASP A 1 283 ? -21.078 0.686 24.188 1 95.19 283 ASP A C 1
ATOM 2149 O O . ASP A 1 283 ? -21.641 1.708 23.781 1 95.19 283 ASP A O 1
ATOM 2153 N N . ARG A 1 284 ? -20.156 0.162 23.531 1 91.81 284 ARG A N 1
ATOM 2154 C CA . ARG A 1 284 ? -19.438 0.802 22.438 1 91.81 284 ARG A CA 1
ATOM 2155 C C . ARG A 1 284 ? -20.344 1.024 21.234 1 91.81 284 ARG A C 1
ATOM 2157 O O . ARG A 1 284 ? -20.219 2.041 20.547 1 91.81 284 ARG A O 1
ATOM 2164 N N . ASP A 1 285 ? -21.172 0.109 20.953 1 93.69 285 ASP A N 1
ATOM 2165 C CA . ASP A 1 285 ? -22.078 0.228 19.812 1 93.69 285 ASP A CA 1
ATOM 2166 C C . ASP A 1 285 ? -23.047 1.391 20 1 93.69 285 ASP A C 1
ATOM 2168 O O . ASP A 1 285 ? -23.312 2.152 19.062 1 93.69 285 ASP A O 1
ATOM 2172 N N . ALA A 1 286 ? -23.531 1.475 21.203 1 96.25 286 ALA A N 1
ATOM 2173 C CA . ALA A 1 286 ? -24.422 2.584 21.5 1 96.25 286 ALA A CA 1
ATOM 2174 C C . ALA A 1 286 ? -23.688 3.922 21.422 1 96.25 286 ALA A C 1
ATOM 2176 O O . ALA A 1 286 ? -24.266 4.922 20.984 1 96.25 286 ALA A O 1
ATOM 2177 N N . TYR A 1 287 ? -22.516 3.926 21.859 1 96.62 287 TYR A N 1
ATOM 2178 C CA . TYR A 1 287 ? -21.719 5.141 21.766 1 96.62 287 TYR A CA 1
ATOM 2179 C C . TYR A 1 287 ? -21.531 5.566 20.312 1 96.62 287 TYR A C 1
ATOM 2181 O O . TYR A 1 287 ? -21.734 6.734 19.984 1 96.62 287 TYR A O 1
ATOM 2189 N N . MET A 1 288 ? -21.141 4.652 19.5 1 95.06 288 MET A N 1
ATOM 2190 C CA . MET A 1 288 ? -20.938 4.945 18.078 1 95.06 288 MET A CA 1
ATOM 2191 C C . MET A 1 288 ? -22.203 5.488 17.438 1 95.06 288 MET A C 1
ATOM 2193 O O . MET A 1 288 ? -22.156 6.441 16.656 1 95.06 288 MET A O 1
ATOM 2197 N N . ALA A 1 289 ? -23.297 4.871 17.797 1 96.44 289 ALA A N 1
ATOM 2198 C CA . ALA A 1 289 ? -24.578 5.32 17.25 1 96.44 289 ALA A CA 1
ATOM 2199 C C . ALA A 1 289 ? -24.875 6.762 17.656 1 96.44 289 ALA A C 1
ATOM 2201 O O . ALA A 1 289 ? -25.297 7.574 16.844 1 96.44 289 ALA A O 1
ATOM 2202 N N . ALA A 1 290 ? -24.656 7.086 18.922 1 97.5 290 ALA A N 1
ATOM 2203 C CA . ALA A 1 290 ? -24.891 8.43 19.438 1 97.5 290 ALA A CA 1
ATOM 2204 C C . ALA A 1 290 ? -23.953 9.438 18.781 1 97.5 290 ALA A C 1
ATOM 2206 O O . ALA A 1 290 ? -24.359 10.555 18.453 1 97.5 290 ALA A O 1
ATOM 2207 N N . SER A 1 291 ? -22.766 9.055 18.641 1 97.12 291 SER A N 1
ATOM 2208 C CA . SER A 1 291 ? -21.766 9.906 18 1 97.12 291 SER A CA 1
ATOM 2209 C C . SER A 1 291 ? -22.125 10.195 16.547 1 97.12 291 SER A C 1
ATOM 2211 O O . SER A 1 291 ? -22.109 11.344 16.109 1 97.12 291 SER A O 1
ATOM 2213 N N . ARG A 1 292 ? -22.5 9.203 15.828 1 96.62 292 ARG A N 1
ATOM 2214 C CA . ARG A 1 292 ? -22.844 9.336 14.414 1 96.62 292 ARG A CA 1
ATOM 2215 C C . ARG A 1 292 ? -24.109 10.172 14.234 1 96.62 292 ARG A C 1
ATOM 2217 O O . ARG A 1 292 ? -24.219 10.953 13.289 1 96.62 292 ARG A O 1
ATOM 2224 N N . GLN A 1 293 ? -25.031 10 15.148 1 97.5 293 GLN A N 1
ATOM 2225 C CA . GLN A 1 293 ? -26.219 10.859 15.125 1 97.5 293 GLN A CA 1
ATOM 2226 C C . GLN A 1 293 ? -25.844 12.32 15.344 1 97.5 293 GLN A C 1
ATOM 2228 O O . GLN A 1 293 ? -26.422 13.211 14.719 1 97.5 293 GLN A O 1
ATOM 2233 N N . SER A 1 294 ? -24.969 12.531 16.234 1 98.19 294 SER A N 1
ATOM 2234 C CA . SER A 1 294 ? -24.469 13.883 16.453 1 98.19 294 SER A CA 1
ATOM 2235 C C . SER A 1 294 ? -23.812 14.453 15.203 1 98.19 294 SER A C 1
ATOM 2237 O O . SER A 1 294 ? -24 15.633 14.883 1 98.19 294 SER A O 1
ATOM 2239 N N . MET A 1 295 ? -23.094 13.656 14.484 1 97.94 295 MET A N 1
ATOM 2240 C CA . MET A 1 295 ? -22.406 14.094 13.273 1 97.94 295 MET A CA 1
ATOM 2241 C C . MET A 1 295 ? -23.406 14.469 12.188 1 97.94 295 MET A C 1
ATOM 2243 O O . MET A 1 295 ? -23.188 15.422 11.445 1 97.94 295 MET A O 1
ATOM 2247 N N . ILE A 1 296 ? -24.5 13.695 12.102 1 98.31 296 ILE A N 1
ATOM 2248 C CA . ILE A 1 296 ? -25.578 14.031 11.172 1 98.31 296 ILE A CA 1
ATOM 2249 C C . ILE A 1 296 ? -26.125 15.422 11.492 1 98.31 296 ILE A C 1
ATOM 2251 O O . ILE A 1 296 ? -26.344 16.234 10.594 1 98.31 296 ILE A O 1
ATOM 2255 N N . ARG A 1 297 ? -26.312 15.688 12.742 1 98.25 297 ARG A N 1
ATOM 2256 C CA . ARG A 1 297 ? -26.828 16.969 13.188 1 98.25 297 ARG A CA 1
ATOM 2257 C C . ARG A 1 297 ? -25.844 18.094 12.875 1 98.25 297 ARG A C 1
ATOM 2259 O O . ARG A 1 297 ? -26.25 19.203 12.5 1 98.25 297 ARG A O 1
ATOM 2266 N N . ILE A 1 298 ? -24.578 17.828 13.047 1 98.38 298 ILE A N 1
ATOM 2267 C CA . ILE A 1 298 ? -23.547 18.797 12.711 1 98.38 298 ILE A CA 1
ATOM 2268 C C . ILE A 1 298 ? -23.641 19.156 11.227 1 98.38 298 ILE A C 1
ATOM 2270 O O . ILE A 1 298 ? -23.703 20.344 10.875 1 98.38 298 ILE A O 1
ATOM 2274 N N . VAL A 1 299 ? -23.688 18.172 10.352 1 98.56 299 VAL A N 1
ATOM 2275 C CA . VAL A 1 299 ? -23.703 18.375 8.906 1 98.56 299 VAL A CA 1
ATOM 2276 C C . VAL A 1 299 ? -24.953 19.172 8.516 1 98.56 299 VAL A C 1
ATOM 2278 O O . VAL A 1 299 ? -24.875 20.125 7.73 1 98.56 299 VAL A O 1
ATOM 2281 N N . ARG A 1 300 ? -26.094 18.875 9.094 1 98.38 300 ARG A N 1
ATOM 2282 C CA . ARG A 1 300 ? -27.344 19.578 8.773 1 98.38 300 ARG A CA 1
ATOM 2283 C C . ARG A 1 300 ? -27.297 21.031 9.234 1 98.38 300 ARG A C 1
ATOM 2285 O O . ARG A 1 300 ? -27.75 21.922 8.523 1 98.38 300 ARG A O 1
ATOM 2292 N N . ALA A 1 301 ? -26.797 21.219 10.422 1 98.44 301 ALA A N 1
ATOM 2293 C CA . ALA A 1 301 ? -26.703 22.578 10.945 1 98.44 301 ALA A CA 1
ATOM 2294 C C . ALA A 1 301 ? -25.75 23.422 10.094 1 98.44 301 ALA A C 1
ATOM 2296 O O . ALA A 1 301 ? -26.031 24.594 9.805 1 98.44 301 ALA A O 1
ATOM 2297 N N . MET A 1 302 ? -24.609 22.875 9.742 1 98.44 302 MET A N 1
ATOM 2298 C CA . MET A 1 302 ? -23.641 23.547 8.883 1 98.44 302 MET A CA 1
ATOM 2299 C C . MET A 1 302 ? -24.266 23.906 7.535 1 98.44 302 MET A C 1
ATOM 2301 O O . MET A 1 302 ? -24.047 25 7.023 1 98.44 302 MET A O 1
ATOM 2305 N N . THR A 1 303 ? -24.984 22.984 6.961 1 98.31 303 THR A N 1
ATOM 2306 C CA . THR A 1 303 ? -25.672 23.203 5.691 1 98.31 303 THR A CA 1
ATOM 2307 C C . THR A 1 303 ? -26.656 24.359 5.805 1 98.31 303 THR A C 1
ATOM 2309 O O . THR A 1 303 ? -26.781 25.172 4.891 1 98.31 303 THR A O 1
ATOM 2312 N N . ARG A 1 304 ? -27.375 24.391 6.891 1 98.12 304 ARG A N 1
ATOM 2313 C CA . ARG A 1 304 ? -28.344 25.469 7.109 1 98.12 304 ARG A CA 1
ATOM 2314 C C . ARG A 1 304 ? -27.641 26.812 7.254 1 98.12 304 ARG A C 1
ATOM 2316 O O . ARG A 1 304 ? -28.156 27.828 6.801 1 98.12 304 ARG A O 1
ATOM 2323 N N . LEU A 1 305 ? -26.516 26.812 7.902 1 98.38 305 LEU A N 1
ATOM 2324 C CA . LEU A 1 305 ? -25.766 28.047 8.023 1 98.38 305 LEU A CA 1
ATOM 2325 C C . LEU A 1 305 ? -25.25 28.516 6.66 1 98.38 305 LEU A C 1
ATOM 2327 O O . LEU A 1 305 ? -25.188 29.703 6.387 1 98.38 305 LEU A O 1
ATOM 2331 N N . GLN A 1 306 ? -24.812 27.578 5.852 1 98.12 306 GLN A N 1
ATOM 2332 C CA . GLN A 1 306 ? -24.438 27.906 4.48 1 98.12 306 GLN A CA 1
ATOM 2333 C C . GLN A 1 306 ? -25.578 28.547 3.725 1 98.12 306 GLN A C 1
ATOM 2335 O O . GLN A 1 306 ? -25.391 29.562 3.047 1 98.12 306 GLN A O 1
ATOM 2340 N N . ALA A 1 307 ? -26.734 27.938 3.846 1 97.5 307 ALA A N 1
ATOM 2341 C CA . ALA A 1 307 ? -27.938 28.469 3.186 1 97.5 307 ALA A CA 1
ATOM 2342 C C . ALA A 1 307 ? -28.266 29.875 3.689 1 97.5 307 ALA A C 1
ATOM 2344 O O . ALA A 1 307 ? -28.797 30.703 2.947 1 97.5 307 ALA A O 1
ATOM 2345 N N . ALA A 1 308 ? -27.906 30.125 4.883 1 97.25 308 ALA A N 1
ATOM 2346 C CA . ALA A 1 308 ? -28.172 31.422 5.5 1 97.25 308 ALA A CA 1
ATOM 2347 C C . ALA A 1 308 ? -27.156 32.469 5.051 1 97.25 308 ALA A C 1
ATOM 2349 O O . ALA A 1 308 ? -27.328 33.656 5.312 1 97.25 308 ALA A O 1
ATOM 2350 N N . GLY A 1 309 ? -26.062 31.984 4.426 1 97 309 GLY A N 1
ATOM 2351 C CA . GLY A 1 309 ? -25.172 32.969 3.826 1 97 309 GLY A CA 1
ATOM 2352 C C . GLY A 1 309 ? -23.734 32.844 4.301 1 97 309 GLY A C 1
ATOM 2353 O O . GLY A 1 309 ? -22.844 33.5 3.791 1 97 309 GLY A O 1
ATOM 2354 N N . SER A 1 310 ? -23.438 31.984 5.258 1 98.5 310 SER A N 1
ATOM 2355 C CA . SER A 1 310 ? -22.062 31.766 5.719 1 98.5 310 SER A CA 1
ATOM 2356 C C . SER A 1 310 ? -21.25 31 4.691 1 98.5 310 SER A C 1
ATOM 2358 O O . SER A 1 310 ? -21.812 30.219 3.906 1 98.5 310 SER A O 1
ATOM 2360 N N . ILE A 1 311 ? -19.906 31.234 4.664 1 98.5 311 ILE A N 1
ATOM 2361 C CA . ILE A 1 311 ? -18.984 30.375 3.934 1 98.5 311 ILE A CA 1
ATOM 2362 C C . ILE A 1 311 ? -18.688 29.125 4.77 1 98.5 311 ILE A C 1
ATOM 2364 O O . ILE A 1 311 ? -18.109 29.234 5.859 1 98.5 311 ILE A O 1
ATOM 2368 N N . VAL A 1 312 ? -19.109 27.969 4.277 1 98.44 312 VAL A N 1
ATOM 2369 C CA . VAL A 1 312 ? -19 26.75 5.066 1 98.44 312 VAL A CA 1
ATOM 2370 C C . VAL A 1 312 ? -18.125 25.734 4.324 1 98.44 312 VAL A C 1
ATOM 2372 O O . VAL A 1 312 ? -18.219 25.594 3.102 1 98.44 312 VAL A O 1
ATOM 2375 N N . PHE A 1 313 ? -17.234 25.031 5.047 1 98.12 313 PHE A N 1
ATOM 2376 C CA . PHE A 1 313 ? -16.469 23.938 4.473 1 98.12 313 PHE A CA 1
ATOM 2377 C C . PHE A 1 313 ? -16.062 22.938 5.551 1 98.12 313 PHE A C 1
ATOM 2379 O O . PHE A 1 313 ? -16.062 23.25 6.738 1 98.12 313 PHE A O 1
ATOM 2386 N N . GLU A 1 314 ? -15.789 21.781 5.145 1 96.38 314 GLU A N 1
ATOM 2387 C CA . GLU A 1 314 ? -15.219 20.75 6.02 1 96.38 314 GLU A CA 1
ATOM 2388 C C . GLU A 1 314 ? -13.695 20.875 6.078 1 96.38 314 GLU A C 1
ATOM 2390 O O . GLU A 1 314 ? -13.047 21.047 5.047 1 96.38 314 GLU A O 1
ATOM 2395 N N . TYR A 1 315 ? -13.117 20.703 7.293 1 93.62 315 TYR A N 1
ATOM 2396 C CA . TYR A 1 315 ? -11.68 20.875 7.445 1 93.62 315 TYR A CA 1
ATOM 2397 C C . TYR A 1 315 ? -10.992 19.531 7.637 1 93.62 315 TYR A C 1
ATOM 2399 O O . TYR A 1 315 ? -10.07 19.391 8.453 1 93.62 315 TYR A O 1
ATOM 2407 N N . GLY A 1 316 ? -11.484 18.406 7.152 1 89 316 GLY A N 1
ATOM 2408 C CA . GLY A 1 316 ? -10.797 17.125 7.148 1 89 316 GLY A CA 1
ATOM 2409 C C . GLY A 1 316 ? -11.117 16.266 8.367 1 89 316 GLY A C 1
ATOM 2410 O O . GLY A 1 316 ? -10.297 15.461 8.797 1 89 316 GLY A O 1
ATOM 2411 N N . THR A 1 317 ? -12.203 16.484 8.977 1 91.25 317 THR A N 1
ATOM 2412 C CA . THR A 1 317 ? -12.625 15.703 10.133 1 91.25 317 THR A CA 1
ATOM 2413 C C . THR A 1 317 ? -13.383 14.453 9.695 1 91.25 317 THR A C 1
ATOM 2415 O O . THR A 1 317 ? -13.594 13.539 10.492 1 91.25 317 THR A O 1
ATOM 2418 N N . PHE A 1 318 ? -13.82 14.492 8.492 1 93.19 318 PHE A N 1
ATOM 2419 C CA . PHE A 1 318 ? -14.539 13.391 7.867 1 93.19 318 PHE A CA 1
ATOM 2420 C C . PHE A 1 318 ? -15.961 13.297 8.422 1 93.19 318 PHE A C 1
ATOM 2422 O O . PHE A 1 318 ? -16.562 12.219 8.422 1 93.19 318 PHE A O 1
ATOM 2429 N N . VAL A 1 319 ? -16.469 14.398 8.906 1 96.5 319 VAL A N 1
ATOM 2430 C CA . VAL A 1 319 ? -17.828 14.414 9.445 1 96.5 319 VAL A CA 1
ATOM 2431 C C . VAL A 1 319 ? -18.828 14.07 8.344 1 96.5 319 VAL A C 1
ATOM 2433 O O . VAL A 1 319 ? -19.812 13.383 8.594 1 96.5 319 VAL A O 1
ATOM 2436 N N . ARG A 1 320 ? -18.578 14.461 7.152 1 96.94 320 ARG A N 1
ATOM 2437 C CA . ARG A 1 320 ? -19.469 14.18 6.035 1 96.94 320 ARG A CA 1
ATOM 2438 C C . ARG A 1 320 ? -19.469 12.688 5.699 1 96.94 320 ARG A C 1
ATOM 2440 O O . ARG A 1 320 ? -20.531 12.078 5.57 1 96.94 320 ARG A O 1
ATOM 2447 N N . LYS A 1 321 ? -18.297 12.148 5.625 1 95.19 321 LYS A N 1
ATOM 2448 C CA . LYS A 1 321 ? -18.172 10.719 5.344 1 95.19 321 LYS A CA 1
ATOM 2449 C C . LYS A 1 321 ? -18.812 9.883 6.445 1 95.19 321 LYS A C 1
ATOM 2451 O O . LYS A 1 321 ? -19.516 8.906 6.168 1 95.19 321 LYS A O 1
ATOM 2456 N N . GLU A 1 322 ? -18.562 10.25 7.668 1 94.81 322 GLU A N 1
ATOM 2457 C CA . GLU A 1 322 ? -19.125 9.516 8.797 1 94.81 322 GLU A CA 1
ATOM 2458 C C . GLU A 1 322 ? -20.641 9.641 8.828 1 94.81 322 GLU A C 1
ATOM 2460 O O . GLU A 1 322 ? -21.344 8.711 9.242 1 94.81 322 GLU A O 1
ATOM 2465 N N . ALA A 1 323 ? -21.156 10.797 8.391 1 97.12 323 ALA A N 1
ATOM 2466 C CA . ALA A 1 323 ? -22.609 10.969 8.289 1 97.12 323 ALA A CA 1
ATOM 2467 C C . ALA A 1 323 ? -23.188 10.031 7.234 1 97.12 323 ALA A C 1
ATOM 2469 O O . ALA A 1 323 ? -24.281 9.484 7.426 1 97.12 323 ALA A O 1
ATOM 2470 N N . VAL A 1 324 ? -22.5 9.836 6.172 1 95.69 324 VAL A N 1
ATOM 2471 C CA . VAL A 1 324 ? -22.938 8.891 5.152 1 95.69 324 VAL A CA 1
ATOM 2472 C C . VAL A 1 324 ? -22.953 7.477 5.73 1 95.69 324 VAL A C 1
ATOM 2474 O O . VAL A 1 324 ? -23.906 6.727 5.539 1 95.69 324 VAL A O 1
ATOM 2477 N N . ASP A 1 325 ? -21.875 7.121 6.449 1 92.44 325 ASP A N 1
ATOM 2478 C CA . ASP A 1 325 ? -21.797 5.805 7.074 1 92.44 325 ASP A CA 1
ATOM 2479 C C . ASP A 1 325 ? -22.953 5.586 8.047 1 92.44 325 ASP A C 1
ATOM 2481 O O . ASP A 1 325 ? -23.359 4.445 8.297 1 92.44 325 ASP A O 1
ATOM 2485 N N . ALA A 1 326 ? -23.453 6.707 8.547 1 94.81 326 ALA A N 1
ATOM 2486 C CA . ALA A 1 326 ? -24.547 6.648 9.516 1 94.81 326 ALA A CA 1
ATOM 2487 C C . ALA A 1 326 ? -25.906 6.621 8.828 1 94.81 326 ALA A C 1
ATOM 2489 O O . ALA A 1 326 ? -26.938 6.605 9.484 1 94.81 326 ALA A O 1
ATOM 2490 N N . GLY A 1 327 ? -26 6.715 7.543 1 95.69 327 GLY A N 1
ATOM 2491 C CA . GLY A 1 327 ? -27.25 6.539 6.824 1 95.69 327 GLY A CA 1
ATOM 2492 C C . GLY A 1 327 ? -27.672 7.777 6.059 1 95.69 327 GLY A C 1
ATOM 2493 O O . GLY A 1 327 ? -28.672 7.75 5.328 1 95.69 327 GLY A O 1
ATOM 2494 N N . MET A 1 328 ? -26.938 8.883 6.188 1 97.31 328 MET A N 1
ATOM 2495 C CA . MET A 1 328 ? -27.234 10.086 5.41 1 97.31 328 MET A CA 1
ATOM 2496 C C . MET A 1 328 ? -26.875 9.883 3.939 1 97.31 328 MET A C 1
ATOM 2498 O O . MET A 1 328 ? -25.875 9.234 3.619 1 97.31 328 MET A O 1
ATOM 2502 N N . SER A 1 329 ? -27.703 10.469 3.039 1 97.5 329 SER A N 1
ATOM 2503 C CA . SER A 1 329 ? -27.359 10.367 1.623 1 97.5 329 SER A CA 1
ATOM 2504 C C . SER A 1 329 ? -26.094 11.148 1.305 1 97.5 329 SER A C 1
ATOM 2506 O O . SER A 1 329 ? -25.797 12.156 1.943 1 97.5 329 SER A O 1
ATOM 2508 N N . LYS A 1 330 ? -25.438 10.633 0.438 1 95.38 330 LYS A N 1
ATOM 2509 C CA . LYS A 1 330 ? -24.219 11.32 0.026 1 95.38 330 LYS A CA 1
ATOM 2510 C C . LYS A 1 330 ? -24.516 12.734 -0.447 1 95.38 330 LYS A C 1
ATOM 2512 O O . LYS A 1 330 ? -23.766 13.664 -0.147 1 95.38 330 LYS A O 1
ATOM 2517 N N . GLU A 1 331 ? -25.562 12.922 -1.176 1 96.38 331 GLU A N 1
ATOM 2518 C CA . GLU A 1 331 ? -25.953 14.234 -1.688 1 96.38 331 GLU A CA 1
ATOM 2519 C C . GLU A 1 331 ? -26.172 15.227 -0.551 1 96.38 331 GLU A C 1
ATOM 2521 O O . GLU A 1 331 ? -25.719 16.375 -0.626 1 96.38 331 GLU A O 1
ATOM 2526 N N . GLU A 1 332 ? -26.797 14.758 0.48 1 97.5 332 GLU A N 1
ATOM 2527 C CA . GLU A 1 332 ? -27.047 15.617 1.628 1 97.5 332 GLU A CA 1
ATOM 2528 C C . GLU A 1 332 ? -25.766 15.898 2.406 1 97.5 332 GLU A C 1
ATOM 2530 O O . GLU A 1 332 ? -25.516 17.031 2.805 1 97.5 332 GLU A O 1
ATOM 2535 N N . ALA A 1 333 ? -25 14.891 2.596 1 97.69 333 ALA A N 1
ATOM 2536 C CA . ALA A 1 333 ? -23.797 14.984 3.42 1 97.69 333 ALA A CA 1
ATOM 2537 C C . ALA A 1 333 ? -22.766 15.898 2.771 1 97.69 333 ALA A C 1
ATOM 2539 O O . ALA A 1 333 ? -22.031 16.609 3.467 1 97.69 333 ALA A O 1
ATOM 2540 N N . PHE A 1 334 ? -22.734 15.875 1.465 1 96.81 334 PHE A N 1
ATOM 2541 C CA . PHE A 1 334 ? -21.703 16.609 0.748 1 96.81 334 PHE A CA 1
ATOM 2542 C C . PHE A 1 334 ? -22.266 17.875 0.126 1 96.81 334 PHE A C 1
ATOM 2544 O O . PHE A 1 334 ? -21.797 18.328 -0.922 1 96.81 334 PHE A O 1
ATOM 2551 N N . ALA A 1 335 ? -23.234 18.453 0.814 1 96.56 335 ALA A N 1
ATOM 2552 C CA . ALA A 1 335 ? -23.875 19.688 0.346 1 96.56 335 ALA A CA 1
ATOM 2553 C C . ALA A 1 335 ? -22.938 20.875 0.491 1 96.56 335 ALA A C 1
ATOM 2555 O O . ALA A 1 335 ? -23.156 21.922 -0.14 1 96.56 335 ALA A O 1
ATOM 2556 N N . TYR A 1 336 ? -21.938 20.875 1.316 1 97.12 336 TYR A N 1
ATOM 2557 C CA . TYR A 1 336 ? -20.875 21.859 1.383 1 97.12 336 TYR A CA 1
ATOM 2558 C C . TYR A 1 336 ? -19.516 21.219 1.121 1 97.12 336 TYR A C 1
ATOM 2560 O O . TYR A 1 336 ? -19.344 20.016 1.346 1 97.12 336 TYR A O 1
ATOM 2568 N N . PRO A 1 337 ? -18.562 21.953 0.652 1 96.25 337 PRO A N 1
ATOM 2569 C CA . PRO A 1 337 ? -17.328 21.375 0.144 1 96.25 337 PRO A CA 1
ATOM 2570 C C . PRO A 1 337 ? -16.297 21.125 1.246 1 96.25 337 PRO A C 1
ATOM 2572 O O . PRO A 1 337 ? -16.469 21.609 2.371 1 96.25 337 PRO A O 1
ATOM 2575 N N . GLY A 1 338 ? -15.32 20.344 0.9 1 96.44 338 GLY A N 1
ATOM 2576 C CA . GLY A 1 338 ? -14.109 20.266 1.697 1 96.44 338 GLY A CA 1
ATOM 2577 C C . GLY A 1 338 ? -13.094 21.344 1.354 1 96.44 338 GLY A C 1
ATOM 2578 O O . GLY A 1 338 ? -13.016 21.781 0.205 1 96.44 338 GLY A O 1
ATOM 2579 N N . CYS A 1 339 ? -12.25 21.656 2.314 1 95.94 339 CYS A N 1
ATOM 2580 C CA . CYS A 1 339 ? -11.367 22.812 2.143 1 95.94 339 CYS A CA 1
ATOM 2581 C C . CYS A 1 339 ? -10.281 22.516 1.115 1 95.94 339 CYS A C 1
ATOM 2583 O O . CYS A 1 339 ? -9.812 23.422 0.425 1 95.94 339 CYS A O 1
ATOM 2585 N N . ILE A 1 340 ? -9.875 21.266 0.953 1 95.88 340 ILE A N 1
ATOM 2586 C CA . ILE A 1 340 ? -8.789 20.938 0.039 1 95.88 340 ILE A CA 1
ATOM 2587 C C . ILE A 1 340 ? -9.258 21.094 -1.404 1 95.88 340 ILE A C 1
ATOM 2589 O O . ILE A 1 340 ? -8.641 21.828 -2.184 1 95.88 340 ILE A O 1
ATOM 2593 N N . ALA A 1 341 ? -10.344 20.484 -1.704 1 94.88 341 ALA A N 1
ATOM 2594 C CA . ALA A 1 341 ? -10.859 20.547 -3.068 1 94.88 341 ALA A CA 1
ATOM 2595 C C . ALA A 1 341 ? -11.297 21.969 -3.422 1 94.88 341 ALA A C 1
ATOM 2597 O O . ALA A 1 341 ? -11.133 22.406 -4.562 1 94.88 341 ALA A O 1
ATOM 2598 N N . GLU A 1 342 ? -11.797 22.672 -2.43 1 96.19 342 GLU A N 1
ATOM 2599 C CA . GLU A 1 342 ? -12.406 23.969 -2.693 1 96.19 342 GLU A CA 1
ATOM 2600 C C . GLU A 1 342 ? -11.359 25.078 -2.744 1 96.19 342 GLU A C 1
ATOM 2602 O O . GLU A 1 342 ? -11.477 26.016 -3.527 1 96.19 342 GLU A O 1
ATOM 2607 N N . TYR A 1 343 ? -10.305 24.938 -1.921 1 96.5 343 TYR A N 1
ATOM 2608 C CA . TYR A 1 343 ? -9.438 26.094 -1.761 1 96.5 343 TYR A CA 1
ATOM 2609 C C . TYR A 1 343 ? -7.973 25.719 -1.957 1 96.5 343 TYR A C 1
ATOM 2611 O O . TYR A 1 343 ? -7.25 26.359 -2.715 1 96.5 343 TYR A O 1
ATOM 2619 N N . VAL A 1 344 ? -7.504 24.641 -1.445 1 96.44 344 VAL A N 1
ATOM 2620 C CA . VAL A 1 344 ? -6.082 24.422 -1.215 1 96.44 344 VAL A CA 1
ATOM 2621 C C . VAL A 1 344 ? -5.473 23.703 -2.418 1 96.44 344 VAL A C 1
ATOM 2623 O O . VAL A 1 344 ? -4.285 23.875 -2.717 1 96.44 344 VAL A O 1
ATOM 2626 N N . ARG A 1 345 ? -6.172 22.922 -3.176 1 96.25 345 ARG A N 1
ATOM 2627 C CA . ARG A 1 345 ? -5.684 22 -4.203 1 96.25 345 ARG A CA 1
ATOM 2628 C C . ARG A 1 345 ? -4.84 22.734 -5.238 1 96.25 345 ARG A C 1
ATOM 2630 O O . ARG A 1 345 ? -3.836 22.219 -5.719 1 96.25 345 ARG A O 1
ATOM 2637 N N . PRO A 1 346 ? -5.145 23.969 -5.621 1 96.75 346 PRO A N 1
ATOM 2638 C CA . PRO A 1 346 ? -4.32 24.641 -6.621 1 96.75 346 PRO A CA 1
ATOM 2639 C C . PRO A 1 346 ? -2.863 24.781 -6.195 1 96.75 346 PRO A C 1
ATOM 2641 O O . PRO A 1 346 ? -1.968 24.828 -7.043 1 96.75 346 PRO A O 1
ATOM 2644 N N . LEU A 1 347 ? -2.623 24.844 -4.871 1 97.12 347 LEU A N 1
ATOM 2645 C CA . LEU A 1 347 ? -1.242 24.875 -4.398 1 97.12 347 LEU A CA 1
ATOM 2646 C C . LEU A 1 347 ? -0.523 23.578 -4.762 1 97.12 347 LEU A C 1
ATOM 2648 O O . LEU A 1 347 ? 0.678 23.578 -5.039 1 97.12 347 LEU A O 1
ATOM 2652 N N . PHE A 1 348 ? -1.3 22.516 -4.828 1 97.31 348 PHE A N 1
ATOM 2653 C CA . PHE A 1 348 ? -0.72 21.203 -5.094 1 97.31 348 PHE A CA 1
ATOM 2654 C C . PHE A 1 348 ? -0.294 21.078 -6.551 1 97.31 348 PHE A C 1
ATOM 2656 O O . PHE A 1 348 ? 0.577 20.281 -6.887 1 97.31 348 PHE A O 1
ATOM 2663 N N . PHE A 1 349 ? -0.892 21.984 -7.449 1 97.75 349 PHE A N 1
ATOM 2664 C CA . PHE A 1 349 ? -0.493 21.969 -8.852 1 97.75 349 PHE A CA 1
ATOM 2665 C C . PHE A 1 349 ? 0.968 22.375 -9 1 97.75 349 PHE A C 1
ATOM 2667 O O . PHE A 1 349 ? 1.64 21.969 -9.945 1 97.75 349 PHE A O 1
ATOM 2674 N N . LEU A 1 350 ? 1.414 23.109 -8 1 98 350 LEU A N 1
ATOM 2675 C CA . LEU A 1 350 ? 2.768 23.656 -8.031 1 98 350 LEU A CA 1
ATOM 2676 C C . LEU A 1 350 ? 3.73 22.75 -7.27 1 98 350 LEU A C 1
ATOM 2678 O O . LEU A 1 350 ? 4.898 23.094 -7.074 1 98 350 LEU A O 1
ATOM 2682 N N . GLY A 1 351 ? 3.238 21.594 -6.809 1 97.5 351 GLY A N 1
ATOM 2683 C CA . GLY A 1 351 ? 4.031 20.781 -5.906 1 97.5 351 GLY A CA 1
ATOM 2684 C C . GLY A 1 351 ? 4.215 21.406 -4.539 1 97.5 351 GLY A C 1
ATOM 2685 O O . GLY A 1 351 ? 5.172 21.094 -3.828 1 97.5 351 GLY A O 1
ATOM 2686 N N . ARG A 1 352 ? 3.324 22.328 -4.199 1 97.19 352 ARG A N 1
ATOM 2687 C CA . ARG A 1 352 ? 3.406 23.078 -2.951 1 97.19 352 ARG A CA 1
ATOM 2688 C C . ARG A 1 352 ? 2.473 22.5 -1.897 1 97.19 352 ARG A C 1
ATOM 2690 O O . ARG A 1 352 ? 1.257 22.453 -2.094 1 97.19 352 ARG A O 1
ATOM 2697 N N . GLY A 1 353 ? 3.062 21.953 -0.867 1 94.88 353 GLY A N 1
ATOM 2698 C CA . GLY A 1 353 ? 2.297 21.391 0.234 1 94.88 353 GLY A CA 1
ATOM 2699 C C . GLY A 1 353 ? 2.932 21.641 1.589 1 94.88 353 GLY A C 1
ATOM 2700 O O . GLY A 1 353 ? 3.812 22.484 1.724 1 94.88 353 GLY A O 1
ATOM 2701 N N . PRO A 1 354 ? 2.447 20.953 2.617 1 96.06 354 PRO A N 1
ATOM 2702 C CA . PRO A 1 354 ? 2.859 21.234 3.994 1 96.06 354 PRO A CA 1
ATOM 2703 C C . PRO A 1 354 ? 4.219 20.625 4.336 1 96.06 354 PRO A C 1
ATOM 2705 O O . PRO A 1 354 ? 4.32 19.781 5.234 1 96.06 354 PRO A O 1
ATOM 2708 N N . PHE A 1 355 ? 5.273 21.156 3.676 1 97.38 355 PHE A N 1
ATOM 2709 C CA . PHE A 1 355 ? 6.668 20.828 3.945 1 97.38 355 PHE A CA 1
ATOM 2710 C C . PHE A 1 355 ? 7.094 21.344 5.312 1 97.38 355 PHE A C 1
ATOM 2712 O O . PHE A 1 355 ? 6.562 22.344 5.789 1 97.38 355 PHE A O 1
ATOM 2719 N N . ARG A 1 356 ? 8.008 20.609 5.977 1 97.19 356 ARG A N 1
ATOM 2720 C CA . ARG A 1 356 ? 8.414 21 7.324 1 97.19 356 ARG A CA 1
ATOM 2721 C C . ARG A 1 356 ? 9.859 20.578 7.598 1 97.19 356 ARG A C 1
ATOM 2723 O O . ARG A 1 356 ? 10.391 19.688 6.941 1 97.19 356 ARG A O 1
ATOM 2730 N N . TRP A 1 357 ? 10.43 21.312 8.5 1 98.44 357 TRP A N 1
ATOM 2731 C CA . TRP A 1 357 ? 11.75 20.891 8.977 1 98.44 357 TRP A CA 1
ATOM 2732 C C . TRP A 1 357 ? 11.844 21 10.492 1 98.44 357 TRP A C 1
ATOM 2734 O O . TRP A 1 357 ? 11.133 21.812 11.109 1 98.44 357 TRP A O 1
ATOM 2744 N N . THR A 1 358 ? 12.578 20.141 11.109 1 98.62 358 THR A N 1
ATOM 2745 C CA . THR A 1 358 ? 12.852 20.094 12.539 1 98.62 358 THR A CA 1
ATOM 2746 C C . THR A 1 358 ? 14.352 20.203 12.805 1 98.62 358 THR A C 1
ATOM 2748 O O . THR A 1 358 ? 15.141 19.438 12.242 1 98.62 358 THR A O 1
ATOM 2751 N N . CYS A 1 359 ? 14.734 21.172 13.641 1 98.62 359 CYS A N 1
ATOM 2752 C CA . CYS A 1 359 ? 16.125 21.312 14.055 1 98.62 359 CYS A CA 1
ATOM 2753 C C . CYS A 1 359 ? 16.469 20.312 15.156 1 98.62 359 CYS A C 1
ATOM 2755 O O . CYS A 1 359 ? 16.172 20.547 16.328 1 98.62 359 CYS A O 1
ATOM 2757 N N . VAL A 1 360 ? 17.234 19.359 14.828 1 97.94 360 VAL A N 1
ATOM 2758 C CA . VAL A 1 360 ? 17.484 18.219 15.695 1 97.94 360 VAL A CA 1
ATOM 2759 C C . VAL A 1 360 ? 18.453 18.609 16.797 1 97.94 360 VAL A C 1
ATOM 2761 O O . VAL A 1 360 ? 18.531 17.938 17.844 1 97.94 360 VAL A O 1
ATOM 2764 N N . SER A 1 361 ? 19.203 19.688 16.672 1 97.56 361 SER A N 1
ATOM 2765 C CA . SER A 1 361 ? 20.094 20.203 17.703 1 97.56 361 SER A CA 1
ATOM 2766 C C . SER A 1 361 ? 19.312 20.656 18.938 1 97.56 361 SER A C 1
ATOM 2768 O O . SER A 1 361 ? 19.859 20.703 20.031 1 97.56 361 SER A O 1
ATOM 2770 N N . GLY A 1 362 ? 18.109 21.062 18.656 1 97.69 362 GLY A N 1
ATOM 2771 C CA . GLY A 1 362 ? 17.297 21.625 19.703 1 97.69 362 GLY A CA 1
ATOM 2772 C C . GLY A 1 362 ? 17.531 23.125 19.906 1 97.69 362 GLY A C 1
ATOM 2773 O O . GLY A 1 362 ? 16.906 23.734 20.766 1 97.69 362 GLY A O 1
ATOM 2774 N N . GLU A 1 363 ? 18.312 23.719 19.109 1 96.94 363 GLU A N 1
ATOM 2775 C CA . GLU A 1 363 ? 18.641 25.141 19.25 1 96.94 363 GLU A CA 1
ATOM 2776 C C . GLU A 1 363 ? 17.656 26.016 18.5 1 96.94 363 GLU A C 1
ATOM 2778 O O . GLU A 1 363 ? 17.5 25.859 17.281 1 96.94 363 GLU A O 1
ATOM 2783 N N . VAL A 1 364 ? 17.094 26.953 19.156 1 96.81 364 VAL A N 1
ATOM 2784 C CA . VAL A 1 364 ? 16.172 27.906 18.547 1 96.81 364 VAL A CA 1
ATOM 2785 C C . VAL A 1 364 ? 16.922 28.75 17.516 1 96.81 364 VAL A C 1
ATOM 2787 O O . VAL A 1 364 ? 16.344 29.156 16.5 1 96.81 364 VAL A O 1
ATOM 2790 N N . SER A 1 365 ? 18.203 28.969 17.781 1 97.69 365 SER A N 1
ATOM 2791 C CA . SER A 1 365 ? 19.016 29.75 16.844 1 97.69 365 SER A CA 1
ATOM 2792 C C . SER A 1 365 ? 19.078 29.078 15.477 1 97.69 365 SER A C 1
ATOM 2794 O O . SER A 1 365 ? 19.156 29.766 14.453 1 97.69 365 SER A O 1
ATOM 2796 N N . ASP A 1 366 ? 19.078 27.75 15.453 1 98.31 366 ASP A N 1
ATOM 2797 C CA . ASP A 1 366 ? 19.047 27.031 14.188 1 98.31 366 ASP A CA 1
ATOM 2798 C C . ASP A 1 366 ? 17.766 27.344 13.414 1 98.31 366 ASP A C 1
ATOM 2800 O O . ASP A 1 366 ? 17.812 27.578 12.203 1 98.31 366 ASP A O 1
ATOM 2804 N N . GLN A 1 367 ? 16.656 27.344 14.102 1 97.56 367 GLN A N 1
ATOM 2805 C CA . GLN A 1 367 ? 15.375 27.656 13.477 1 97.56 367 GLN A CA 1
ATOM 2806 C C . GLN A 1 367 ? 15.359 29.094 12.953 1 97.56 367 GLN A C 1
ATOM 2808 O O . GLN A 1 367 ? 14.867 29.359 11.852 1 97.56 367 GLN A O 1
ATOM 2813 N N . THR A 1 368 ? 15.875 29.984 13.773 1 97.62 368 THR A N 1
ATOM 2814 C CA . THR A 1 368 ? 15.945 31.391 13.367 1 97.62 368 THR A CA 1
ATOM 2815 C C . THR A 1 368 ? 16.766 31.531 12.086 1 97.62 368 THR A C 1
ATOM 2817 O O . THR A 1 368 ? 16.375 32.25 11.164 1 97.62 368 THR A O 1
ATOM 2820 N N . ARG A 1 369 ? 17.859 30.828 12.039 1 98.44 369 ARG A N 1
ATOM 2821 C CA . ARG A 1 369 ? 18.734 30.891 10.867 1 98.44 369 ARG A CA 1
ATOM 2822 C C . ARG A 1 369 ? 18.031 30.312 9.641 1 98.44 369 ARG A C 1
ATOM 2824 O O . ARG A 1 369 ? 18.203 30.812 8.531 1 98.44 369 ARG A O 1
ATOM 2831 N N . LEU A 1 370 ? 17.297 29.25 9.836 1 98.56 370 LEU A N 1
ATOM 2832 C CA . LEU A 1 370 ? 16.594 28.641 8.727 1 98.56 370 LEU A CA 1
ATOM 2833 C C . LEU A 1 370 ? 15.445 29.531 8.25 1 98.56 370 LEU A C 1
ATOM 2835 O O . LEU A 1 370 ? 15.141 29.562 7.059 1 98.56 370 LEU A O 1
ATOM 2839 N N . ASP A 1 371 ? 14.789 30.234 9.164 1 98.06 371 ASP A N 1
ATOM 2840 C CA . ASP A 1 371 ? 13.812 31.25 8.766 1 98.06 371 ASP A CA 1
ATOM 2841 C C . ASP A 1 371 ? 14.461 32.312 7.883 1 98.06 371 ASP A C 1
ATOM 2843 O O . ASP A 1 371 ? 13.891 32.719 6.859 1 98.06 371 ASP A O 1
ATOM 2847 N N . ASP A 1 372 ? 15.609 32.75 8.312 1 98.5 372 ASP A N 1
ATOM 2848 C CA . ASP A 1 372 ? 16.344 33.719 7.527 1 98.5 372 ASP A CA 1
ATOM 2849 C C . ASP A 1 372 ? 16.672 33.188 6.141 1 98.5 372 ASP A C 1
ATOM 2851 O O . ASP A 1 372 ? 16.531 33.906 5.141 1 98.5 372 ASP A O 1
ATOM 2855 N N . LEU A 1 373 ? 17.141 31.953 6.125 1 98.75 373 LEU A N 1
ATOM 2856 C CA . LEU A 1 373 ? 17.484 31.328 4.855 1 98.75 373 LEU A CA 1
ATOM 2857 C C . LEU A 1 373 ? 16.281 31.281 3.92 1 98.75 373 LEU A C 1
ATOM 2859 O O . LEU A 1 373 ? 16.406 31.578 2.729 1 98.75 373 LEU A O 1
ATOM 2863 N N . ALA A 1 374 ? 15.117 30.906 4.418 1 98.56 374 ALA A N 1
ATOM 2864 C CA . ALA A 1 374 ? 13.898 30.828 3.611 1 98.56 374 ALA A CA 1
ATOM 2865 C C . ALA A 1 374 ? 13.531 32.188 3.049 1 98.56 374 ALA A C 1
ATOM 2867 O O . ALA A 1 374 ? 13.164 32.312 1.878 1 98.56 374 ALA A O 1
ATOM 2868 N N . LEU A 1 375 ? 13.625 33.219 3.914 1 98.31 375 LEU A N 1
ATOM 2869 C CA . LEU A 1 375 ? 13.312 34.562 3.484 1 98.31 375 LEU A CA 1
ATOM 2870 C C . LEU A 1 375 ? 14.289 35.031 2.42 1 98.31 375 LEU A C 1
ATOM 2872 O O . LEU A 1 375 ? 13.914 35.781 1.505 1 98.31 375 LEU A O 1
ATOM 2876 N N . GLU A 1 376 ? 15.555 34.594 2.574 1 98.38 376 GLU A N 1
ATOM 2877 C CA . GLU A 1 376 ? 16.578 34.969 1.596 1 98.38 376 GLU A CA 1
ATOM 2878 C C . GLU A 1 376 ? 16.328 34.25 0.261 1 98.38 376 GLU A C 1
ATOM 2880 O O . GLU A 1 376 ? 16.391 34.906 -0.795 1 98.38 376 GLU A O 1
ATOM 2885 N N . MET A 1 377 ? 16.062 33.062 0.283 1 98.25 377 MET A N 1
ATOM 2886 C CA . MET A 1 377 ? 15.984 32.219 -0.92 1 98.25 377 MET A CA 1
ATOM 2887 C C . MET A 1 377 ? 14.68 32.5 -1.667 1 98.25 377 MET A C 1
ATOM 2889 O O . MET A 1 377 ? 14.633 32.406 -2.895 1 98.25 377 MET A O 1
ATOM 2893 N N . PHE A 1 378 ? 13.672 32.812 -0.898 1 98.06 378 PHE A N 1
ATOM 2894 C CA . PHE A 1 378 ? 12.359 32.938 -1.512 1 98.06 378 PHE A CA 1
ATOM 2895 C C . PHE A 1 378 ? 11.773 34.312 -1.284 1 98.06 378 PHE A C 1
ATOM 2897 O O . PHE A 1 378 ? 10.586 34.469 -0.961 1 98.06 378 PHE A O 1
ATOM 2904 N N . LYS A 1 379 ? 12.508 35.312 -1.438 1 96.69 379 LYS A N 1
ATOM 2905 C CA . LYS A 1 379 ? 12.164 36.688 -1.167 1 96.69 379 LYS A CA 1
ATOM 2906 C C . LYS A 1 379 ? 11.031 37.156 -2.066 1 96.69 379 LYS A C 1
ATOM 2908 O O . LYS A 1 379 ? 10.266 38.062 -1.69 1 96.69 379 LYS A O 1
ATOM 2913 N N . ASP A 1 380 ? 10.867 36.531 -3.248 1 95.69 380 ASP A N 1
ATOM 2914 C CA . ASP A 1 380 ? 9.852 36.969 -4.211 1 95.69 380 ASP A CA 1
ATOM 2915 C C . ASP A 1 380 ? 8.57 36.156 -4.059 1 95.69 380 ASP A C 1
ATOM 2917 O O . ASP A 1 380 ? 7.586 36.406 -4.758 1 95.69 380 ASP A O 1
ATOM 2921 N N . ASP A 1 381 ? 8.555 35.188 -3.229 1 96.69 381 ASP A N 1
ATOM 2922 C CA . ASP A 1 381 ? 7.367 34.375 -2.945 1 96.69 381 ASP A CA 1
ATOM 2923 C C . ASP A 1 381 ? 6.59 34.969 -1.763 1 96.69 381 ASP A C 1
ATOM 2925 O O . ASP A 1 381 ? 6.922 34.688 -0.606 1 96.69 381 ASP A O 1
ATOM 2929 N N . THR A 1 382 ? 5.453 35.594 -2.021 1 94 382 THR A N 1
ATOM 2930 C CA . THR A 1 382 ? 4.711 36.312 -1.011 1 94 382 THR A CA 1
ATOM 2931 C C . THR A 1 382 ? 4.105 35.375 0.021 1 94 382 THR A C 1
ATOM 2933 O O . THR A 1 382 ? 3.965 35.75 1.192 1 94 382 THR A O 1
ATOM 2936 N N . LEU A 1 383 ? 3.779 34.219 -0.406 1 94.12 383 LEU A N 1
ATOM 2937 C CA . LEU A 1 383 ? 3.244 33.219 0.535 1 94.12 383 LEU A CA 1
ATOM 2938 C C . LEU A 1 383 ? 4.285 32.844 1.587 1 94.12 383 LEU A C 1
ATOM 2940 O O . LEU A 1 383 ? 3.986 32.844 2.783 1 94.12 383 LEU A O 1
ATOM 2944 N N . VAL A 1 384 ? 5.504 32.625 1.154 1 96.69 384 VAL A N 1
ATOM 2945 C CA . VAL A 1 384 ? 6.578 32.219 2.049 1 96.69 384 VAL A CA 1
ATOM 2946 C C . VAL A 1 384 ? 6.984 33.375 2.949 1 96.69 384 VAL A C 1
ATOM 2948 O O . VAL A 1 384 ? 7.129 33.219 4.164 1 96.69 384 VAL A O 1
ATOM 2951 N N . THR A 1 385 ? 7.105 34.531 2.379 1 96.5 385 THR A N 1
ATOM 2952 C CA . THR A 1 385 ? 7.602 35.688 3.143 1 96.5 385 THR A CA 1
ATOM 2953 C C . THR A 1 385 ? 6.59 36.094 4.199 1 96.5 385 THR A C 1
ATOM 2955 O O . THR A 1 385 ? 6.961 36.406 5.34 1 96.5 385 THR A O 1
ATOM 2958 N N . ARG A 1 386 ? 5.332 36.094 3.818 1 93.81 386 ARG A N 1
ATOM 2959 C CA . ARG A 1 386 ? 4.293 36.438 4.781 1 93.81 386 ARG A CA 1
ATOM 2960 C C . ARG A 1 386 ? 4.227 35.438 5.91 1 93.81 386 ARG A C 1
ATOM 2962 O O . ARG A 1 386 ? 4.164 35.781 7.086 1 93.81 386 ARG A O 1
ATOM 2969 N N . TRP A 1 387 ? 4.281 34.219 5.57 1 96 387 TRP A N 1
ATOM 2970 C CA . TRP A 1 387 ? 4.156 33.156 6.555 1 96 387 TRP A CA 1
ATOM 2971 C C . TRP A 1 387 ? 5.34 33.156 7.52 1 96 387 TRP A C 1
ATOM 2973 O O . TRP A 1 387 ? 5.152 33.188 8.734 1 96 387 TRP A O 1
ATOM 2983 N N . ILE A 1 388 ? 6.566 33.188 6.965 1 96.88 388 ILE A N 1
ATOM 2984 C CA . ILE A 1 388 ? 7.754 33.094 7.809 1 96.88 388 ILE A CA 1
ATOM 2985 C C . ILE A 1 388 ? 7.863 34.312 8.695 1 96.88 388 ILE A C 1
ATOM 2987 O O . ILE A 1 388 ? 8.195 34.219 9.875 1 96.88 388 ILE A O 1
ATOM 2991 N N . THR A 1 389 ? 7.531 35.438 8.156 1 95.06 389 THR A N 1
ATOM 2992 C CA . THR A 1 389 ? 7.602 36.688 8.922 1 95.06 389 THR A CA 1
ATOM 2993 C C . THR A 1 389 ? 6.602 36.656 10.078 1 95.06 389 THR A C 1
ATOM 2995 O O . THR A 1 389 ? 6.922 37.094 11.188 1 95.06 389 THR A O 1
ATOM 2998 N N . THR A 1 390 ? 5.492 36.156 9.828 1 91.69 390 THR A N 1
ATOM 2999 C CA . THR A 1 390 ? 4.453 36.094 10.859 1 91.69 390 THR A CA 1
ATOM 3000 C C . THR A 1 390 ? 4.727 35 11.867 1 91.69 390 THR A C 1
ATOM 3002 O O . THR A 1 390 ? 4.641 35.219 13.078 1 91.69 390 THR A O 1
ATOM 3005 N N . SER A 1 391 ? 5.105 33.844 11.398 1 92.31 391 SER A N 1
ATOM 3006 C CA . SER A 1 391 ? 5.25 32.656 12.242 1 92.31 391 SER A CA 1
ATOM 3007 C C . SER A 1 391 ? 6.43 32.812 13.195 1 92.31 391 SER A C 1
ATOM 3009 O O . SER A 1 391 ? 6.359 32.375 14.344 1 92.31 391 SER A O 1
ATOM 3011 N N . ARG A 1 392 ? 7.484 33.375 12.773 1 91 392 ARG A N 1
ATOM 3012 C CA . ARG A 1 392 ? 8.68 33.5 13.602 1 91 392 ARG A CA 1
ATOM 3013 C C . ARG A 1 392 ? 8.398 34.344 14.844 1 91 392 ARG A C 1
ATOM 3015 O O . ARG A 1 392 ? 9.039 34.156 15.883 1 91 392 ARG A O 1
ATOM 3022 N N . HIS A 1 393 ? 7.355 35.188 14.805 1 87.44 393 HIS A N 1
ATOM 3023 C CA . HIS A 1 393 ? 7.062 36.062 15.914 1 87.44 393 HIS A CA 1
ATOM 3024 C C . HIS A 1 393 ? 5.898 35.562 16.75 1 87.44 393 HIS A C 1
ATOM 3026 O O . HIS A 1 393 ? 5.805 35.844 17.938 1 87.44 393 HIS A O 1
ATOM 3032 N N . ARG A 1 394 ? 5.113 34.781 16.125 1 86.38 394 ARG A N 1
ATOM 3033 C CA . ARG A 1 394 ? 3.83 34.531 16.766 1 86.38 394 ARG A CA 1
ATOM 3034 C C . ARG A 1 394 ? 3.783 33.094 17.328 1 86.38 394 ARG A C 1
ATOM 3036 O O . ARG A 1 394 ? 2.977 32.812 18.203 1 86.38 394 ARG A O 1
ATOM 3043 N N . LEU A 1 395 ? 4.586 32.25 16.781 1 88.25 395 LEU A N 1
ATOM 3044 C CA . LEU A 1 395 ? 4.398 30.844 17.125 1 88.25 395 LEU A CA 1
ATOM 3045 C C . LEU A 1 395 ? 5.391 30.406 18.203 1 88.25 395 LEU A C 1
ATOM 3047 O O . LEU A 1 395 ? 6.594 30.641 18.062 1 88.25 395 LEU A O 1
ATOM 3051 N N . PRO A 1 396 ? 4.871 29.797 19.203 1 83.94 396 PRO A N 1
ATOM 3052 C CA . PRO A 1 396 ? 5.762 29.234 20.219 1 83.94 396 PRO A CA 1
ATOM 3053 C C . PRO A 1 396 ? 6.504 27.984 19.734 1 83.94 396 PRO A C 1
ATOM 3055 O O . PRO A 1 396 ? 6.039 27.297 18.828 1 83.94 396 PRO A O 1
ATOM 3058 N N . VAL A 1 397 ? 7.648 27.766 20.406 1 88.06 397 VAL A N 1
ATOM 3059 C CA . VAL A 1 397 ? 8.398 26.562 20.125 1 88.06 397 VAL A CA 1
ATOM 3060 C C . VAL A 1 397 ? 7.82 25.391 20.922 1 88.06 397 VAL A C 1
ATOM 3062 O O . VAL A 1 397 ? 7.598 25.5 22.125 1 88.06 397 VAL A O 1
ATOM 3065 N N . GLU A 1 398 ? 7.527 24.344 20.312 1 88.75 398 GLU A N 1
ATOM 3066 C CA . GLU A 1 398 ? 7.059 23.094 20.922 1 88.75 398 GLU A CA 1
ATOM 3067 C C . GLU A 1 398 ? 8 21.938 20.609 1 88.75 398 GLU A C 1
ATOM 3069 O O . GLU A 1 398 ? 8.148 21.547 19.453 1 88.75 398 GLU A O 1
ATOM 3074 N N . GLY A 1 399 ? 8.555 21.328 21.641 1 94.5 399 GLY A N 1
ATOM 3075 C CA . GLY A 1 399 ? 9.547 20.281 21.406 1 94.5 399 GLY A CA 1
ATOM 3076 C C . GLY A 1 399 ? 10.789 20.797 20.703 1 94.5 399 GLY A C 1
ATOM 3077 O O . GLY A 1 399 ? 11.359 21.812 21.094 1 94.5 399 GLY A O 1
ATOM 3078 N N . LEU A 1 400 ? 11.258 20.016 19.781 1 97.88 400 LEU A N 1
ATOM 3079 C CA . LEU A 1 400 ? 12.344 20.516 18.938 1 97.88 400 LEU A CA 1
ATOM 3080 C C . LEU A 1 400 ? 11.875 21.641 18.031 1 97.88 400 LEU A C 1
ATOM 3082 O O . LEU A 1 400 ? 10.75 21.609 17.531 1 97.88 400 LEU A O 1
ATOM 3086 N N . PRO A 1 401 ? 12.719 22.703 17.938 1 97.31 401 PRO A N 1
ATOM 3087 C CA . PRO A 1 401 ? 12.312 23.797 17.047 1 97.31 401 PRO A CA 1
ATOM 3088 C C . PRO A 1 401 ? 11.992 23.312 15.633 1 97.31 401 PRO A C 1
ATOM 3090 O O . PRO A 1 401 ? 12.773 22.547 15.047 1 97.31 401 PRO A O 1
ATOM 3093 N N . ALA A 1 402 ? 10.844 23.719 15.148 1 97.25 402 ALA A N 1
ATOM 3094 C CA . ALA A 1 402 ? 10.383 23.266 13.836 1 97.25 402 ALA A CA 1
ATOM 3095 C C . ALA A 1 402 ? 9.578 24.344 13.133 1 97.25 402 ALA A C 1
ATOM 3097 O O . ALA A 1 402 ? 9.117 25.297 13.766 1 97.25 402 ALA A O 1
ATOM 3098 N N . ARG A 1 403 ? 9.5 24.234 11.844 1 96.81 403 ARG A N 1
ATOM 3099 C CA . ARG A 1 403 ? 8.719 25.156 11.023 1 96.81 403 ARG A CA 1
ATOM 3100 C C . ARG A 1 403 ? 8.023 24.406 9.883 1 96.81 403 ARG A C 1
ATOM 3102 O O . ARG A 1 403 ? 8.656 23.625 9.172 1 96.81 403 ARG A O 1
ATOM 3109 N N . ILE A 1 404 ? 6.754 24.578 9.828 1 96.75 404 ILE A N 1
ATOM 3110 C CA . ILE A 1 404 ? 6.039 24.203 8.609 1 96.75 404 ILE A CA 1
ATOM 3111 C C . ILE A 1 404 ? 6.109 25.359 7.605 1 96.75 404 ILE A C 1
ATOM 3113 O O . ILE A 1 404 ? 6.051 26.531 7.988 1 96.75 404 ILE A O 1
ATOM 3117 N N . CYS A 1 405 ? 6.293 25.031 6.398 1 97.62 405 CYS A N 1
ATOM 3118 C CA . CYS A 1 405 ? 6.34 26.031 5.332 1 97.62 405 CYS A CA 1
ATOM 3119 C C . CYS A 1 405 ? 5.965 25.406 3.99 1 97.62 405 CYS A C 1
ATOM 3121 O O . CYS A 1 405 ? 6.676 24.531 3.482 1 97.62 405 CYS A O 1
ATOM 3123 N N . PHE A 1 406 ? 4.891 25.844 3.455 1 97.31 406 PHE A N 1
ATOM 3124 C CA . PHE A 1 406 ? 4.453 25.344 2.16 1 97.31 406 PHE A CA 1
ATOM 3125 C C . PHE A 1 406 ? 5.43 25.734 1.062 1 97.31 406 PHE A C 1
ATOM 3127 O O . PHE A 1 406 ? 5.43 26.875 0.609 1 97.31 406 PHE A O 1
ATOM 3134 N N . LEU A 1 407 ? 6.27 24.859 0.668 1 97.88 407 LEU A N 1
ATOM 3135 C CA . LEU A 1 407 ? 7.207 25.047 -0.429 1 97.88 407 LEU A CA 1
ATOM 3136 C C . LEU A 1 407 ? 6.84 24.188 -1.625 1 97.88 407 LEU A C 1
ATOM 3138 O O . LEU A 1 407 ? 6.227 23.125 -1.462 1 97.88 407 LEU A O 1
ATOM 3142 N N . GLY A 1 408 ? 7.203 24.641 -2.799 1 97.5 408 GLY A N 1
ATOM 3143 C CA . GLY A 1 408 ? 6.789 23.969 -4.02 1 97.5 408 GLY A CA 1
ATOM 3144 C C . GLY A 1 408 ? 7.875 23.094 -4.613 1 97.5 408 GLY A C 1
ATOM 3145 O O . GLY A 1 408 ? 8.961 22.969 -4.043 1 97.5 408 GLY A O 1
ATOM 3146 N N . PHE A 1 409 ? 7.496 22.484 -5.809 1 98.19 409 PHE A N 1
ATOM 3147 C CA . PHE A 1 409 ? 8.438 21.688 -6.59 1 98.19 409 PHE A CA 1
ATOM 3148 C C . PHE A 1 409 ? 9.648 22.516 -6.992 1 98.19 409 PHE A C 1
ATOM 3150 O O . PHE A 1 409 ? 9.5 23.641 -7.469 1 98.19 409 PHE A O 1
ATOM 3157 N N . GLY A 1 410 ? 10.812 21.984 -6.746 1 98.06 410 GLY A N 1
ATOM 3158 C CA . GLY A 1 410 ? 12.047 22.703 -6.98 1 98.06 410 GLY A CA 1
ATOM 3159 C C . GLY A 1 410 ? 12.516 23.5 -5.773 1 98.06 410 GLY A C 1
ATOM 3160 O O . GLY A 1 410 ? 13.711 23.547 -5.477 1 98.06 410 GLY A O 1
ATOM 3161 N N . GLN A 1 411 ? 11.578 24.219 -5.055 1 98.25 411 GLN A N 1
ATOM 3162 C CA . GLN A 1 411 ? 11.914 24.984 -3.863 1 98.25 411 GLN A CA 1
ATOM 3163 C C . GLN A 1 411 ? 12.383 24.078 -2.729 1 98.25 411 GLN A C 1
ATOM 3165 O O . GLN A 1 411 ? 13.359 24.391 -2.041 1 98.25 411 GLN A O 1
ATOM 3170 N N . ARG A 1 412 ? 11.664 22.984 -2.541 1 98.38 412 ARG A N 1
ATOM 3171 C CA . ARG A 1 412 ? 12.016 22.062 -1.469 1 98.38 412 ARG A CA 1
ATOM 3172 C C . ARG A 1 412 ? 13.438 21.547 -1.633 1 98.38 412 ARG A C 1
ATOM 3174 O O . ARG A 1 412 ? 14.211 21.516 -0.669 1 98.38 412 ARG A O 1
ATOM 3181 N N . ARG A 1 413 ? 13.766 21.156 -2.873 1 98.38 413 ARG A N 1
ATOM 3182 C CA . ARG A 1 413 ? 15.094 20.641 -3.193 1 98.38 413 ARG A CA 1
ATOM 3183 C C . ARG A 1 413 ? 16.156 21.703 -2.932 1 98.38 413 ARG A C 1
ATOM 3185 O O . ARG A 1 413 ? 17.172 21.422 -2.287 1 98.38 413 ARG A O 1
ATOM 3192 N N . ALA A 1 414 ? 15.93 22.875 -3.459 1 98.62 414 ALA A N 1
ATOM 3193 C CA . ALA A 1 414 ? 16.891 23.969 -3.291 1 98.62 414 ALA A CA 1
ATOM 3194 C C . ALA A 1 414 ? 17.125 24.266 -1.813 1 98.62 414 ALA A C 1
ATOM 3196 O O . ALA A 1 414 ? 18.266 24.438 -1.379 1 98.62 414 ALA A O 1
ATOM 3197 N N . PHE A 1 415 ? 16.031 24.359 -1.064 1 98.81 415 PHE A N 1
ATOM 3198 C CA . PHE A 1 415 ? 16.109 24.656 0.361 1 98.81 415 PHE A CA 1
ATOM 3199 C C . PHE A 1 415 ? 16.828 23.547 1.104 1 98.81 415 PHE A C 1
ATOM 3201 O O . PHE A 1 415 ? 17.719 23.812 1.92 1 98.81 415 PHE A O 1
ATOM 3208 N N . GLY A 1 416 ? 16.469 22.297 0.851 1 98.88 416 GLY A N 1
ATOM 3209 C CA . GLY A 1 416 ? 17.094 21.156 1.513 1 98.88 416 GLY A CA 1
ATOM 3210 C C . GLY A 1 416 ? 18.609 21.109 1.312 1 98.88 416 GLY A C 1
ATOM 3211 O O . GLY A 1 416 ? 19.359 20.859 2.258 1 98.88 416 GLY A O 1
ATOM 3212 N N . LEU A 1 417 ? 19.047 21.344 0.084 1 98.88 417 LEU A N 1
ATOM 3213 C CA . LEU A 1 417 ? 20.469 21.328 -0.227 1 98.88 417 LEU A CA 1
ATOM 3214 C C . LEU A 1 417 ? 21.188 22.484 0.462 1 98.88 417 LEU A C 1
ATOM 3216 O O . LEU A 1 417 ? 22.312 22.328 0.951 1 98.88 417 LEU A O 1
ATOM 3220 N N . ALA A 1 418 ? 20.516 23.641 0.487 1 98.94 418 ALA A N 1
ATOM 3221 C CA . ALA A 1 418 ? 21.109 24.781 1.172 1 98.94 418 ALA A CA 1
ATOM 3222 C C . ALA A 1 418 ? 21.234 24.531 2.67 1 98.94 418 ALA A C 1
ATOM 3224 O O . ALA A 1 418 ? 22.234 24.922 3.289 1 98.94 418 ALA A O 1
ATOM 3225 N N . VAL A 1 419 ? 20.25 23.922 3.264 1 98.94 419 VAL A N 1
ATOM 3226 C CA . VAL A 1 419 ? 20.266 23.594 4.684 1 98.94 419 VAL A CA 1
ATOM 3227 C C . VAL A 1 419 ? 21.422 22.625 4.969 1 98.94 419 VAL A C 1
ATOM 3229 O O . VAL A 1 419 ? 22.141 22.781 5.957 1 98.94 419 VAL A O 1
ATOM 3232 N N . ASN A 1 420 ? 21.547 21.609 4.117 1 98.88 420 ASN A N 1
ATOM 3233 C CA . ASN A 1 420 ? 22.641 20.656 4.312 1 98.88 420 ASN A CA 1
ATOM 3234 C C . ASN A 1 420 ? 24 21.359 4.289 1 98.88 420 ASN A C 1
ATOM 3236 O O . ASN A 1 420 ? 24.906 20.969 5.035 1 98.88 420 ASN A O 1
ATOM 3240 N N . ALA A 1 421 ? 24.188 22.328 3.441 1 98.88 421 ALA A N 1
ATOM 3241 C CA . ALA A 1 421 ? 25.406 23.109 3.385 1 98.88 421 ALA A CA 1
ATOM 3242 C C . ALA A 1 421 ? 25.641 23.859 4.695 1 98.88 421 ALA A C 1
ATOM 3244 O O . ALA A 1 421 ? 26.781 23.969 5.152 1 98.88 421 ALA A O 1
ATOM 3245 N N . LEU A 1 422 ? 24.562 24.406 5.285 1 98.81 422 LEU A N 1
ATOM 3246 C CA . LEU A 1 422 ? 24.688 25.109 6.551 1 98.81 422 LEU A CA 1
ATOM 3247 C C . LEU A 1 422 ? 25.078 24.156 7.676 1 98.81 422 LEU A C 1
ATOM 3249 O O . LEU A 1 422 ? 25.812 24.547 8.586 1 98.81 422 LEU A O 1
ATOM 3253 N N . VAL A 1 423 ? 24.562 22.938 7.633 1 98.62 423 VAL A N 1
ATOM 3254 C CA . VAL A 1 423 ? 24.969 21.953 8.617 1 98.62 423 VAL A CA 1
ATOM 3255 C C . VAL A 1 423 ? 26.453 21.641 8.438 1 98.62 423 VAL A C 1
ATOM 3257 O O . VAL A 1 423 ? 27.203 21.578 9.414 1 98.62 423 VAL A O 1
ATOM 3260 N N . ARG A 1 424 ? 26.875 21.438 7.211 1 98.31 424 ARG A N 1
ATOM 3261 C CA . ARG A 1 424 ? 28.266 21.094 6.879 1 98.31 424 ARG A CA 1
ATOM 3262 C C . ARG A 1 424 ? 29.219 22.188 7.352 1 98.31 424 ARG A C 1
ATOM 3264 O O . ARG A 1 424 ? 30.297 21.891 7.883 1 98.31 424 ARG A O 1
ATOM 3271 N N . SER A 1 425 ? 28.891 23.453 7.211 1 98.31 425 SER A N 1
ATOM 3272 C CA . SER A 1 425 ? 29.766 24.562 7.551 1 98.31 425 SER A CA 1
ATOM 3273 C C . SER A 1 425 ? 29.781 24.812 9.055 1 98.31 425 SER A C 1
ATOM 3275 O O . SER A 1 425 ? 30.641 25.547 9.562 1 98.31 425 SER A O 1
ATOM 3277 N N . GLY A 1 426 ? 28.75 24.281 9.727 1 97.44 426 GLY A N 1
ATOM 3278 C CA . GLY A 1 426 ? 28.672 24.484 11.164 1 97.44 426 GLY A CA 1
ATOM 3279 C C . GLY A 1 426 ? 27.844 25.688 11.555 1 97.44 426 GLY A C 1
ATOM 3280 O O . GLY A 1 426 ? 27.719 26 12.742 1 97.44 426 GLY A O 1
ATOM 3281 N N . GLU A 1 427 ? 27.25 26.312 10.602 1 98.19 427 GLU A N 1
ATOM 3282 C CA . GLU A 1 427 ? 26.344 27.422 10.93 1 98.19 427 GLU A CA 1
ATOM 3283 C C . GLU A 1 427 ? 25.125 26.922 11.695 1 98.19 427 GLU A C 1
ATOM 3285 O O . GLU A 1 427 ? 24.562 27.656 12.508 1 98.19 427 GLU A O 1
ATOM 3290 N N . LEU A 1 428 ? 24.688 25.734 11.344 1 98.44 428 LEU A N 1
ATOM 3291 C CA . LEU A 1 428 ? 23.703 25.047 12.172 1 98.44 428 LEU A CA 1
ATOM 3292 C C . LEU A 1 428 ? 24.375 24.109 13.156 1 98.44 428 LEU A C 1
ATOM 3294 O O . LEU A 1 428 ? 25.375 23.469 12.82 1 98.44 428 LEU A O 1
ATOM 3298 N N . ALA A 1 429 ? 23.844 23.984 14.266 1 97.94 429 ALA A N 1
ATOM 3299 C CA . ALA A 1 429 ? 24.469 23.25 15.367 1 97.94 429 ALA A CA 1
ATOM 3300 C C . ALA A 1 429 ? 24.297 21.75 15.18 1 97.94 429 ALA A C 1
ATOM 3302 O O . ALA A 1 429 ? 25 20.953 15.82 1 97.94 429 ALA A O 1
ATOM 3303 N N . GLY A 1 430 ? 23.391 21.344 14.328 1 97.62 430 GLY A N 1
ATOM 3304 C CA . GLY A 1 430 ? 23.156 19.922 14.133 1 97.62 430 GLY A CA 1
ATOM 3305 C C . GLY A 1 430 ? 22.312 19.625 12.898 1 97.62 430 GLY A C 1
ATOM 3306 O O . GLY A 1 430 ? 21.984 20.531 12.133 1 97.62 430 GLY A O 1
ATOM 3307 N N . PRO A 1 431 ? 21.938 18.328 12.758 1 98.5 431 PRO A N 1
ATOM 3308 C CA . PRO A 1 431 ? 21.156 17.922 11.586 1 98.5 431 PRO A CA 1
ATOM 3309 C C . PRO A 1 431 ? 19.75 18.516 11.578 1 98.5 431 PRO A C 1
ATOM 3311 O O . PRO A 1 431 ? 19.266 18.969 12.617 1 98.5 431 PRO A O 1
ATOM 3314 N N . VAL A 1 432 ? 19.172 18.5 10.445 1 98.88 432 VAL A N 1
ATOM 3315 C CA . VAL A 1 432 ? 17.797 18.922 10.242 1 98.88 432 VAL A CA 1
ATOM 3316 C C . VAL A 1 432 ? 16.984 17.781 9.617 1 98.88 432 VAL A C 1
ATOM 3318 O O . VAL A 1 432 ? 17.438 17.156 8.656 1 98.88 432 VAL A O 1
ATOM 3321 N N . ALA A 1 433 ? 15.883 17.438 10.203 1 98.88 433 ALA A N 1
ATOM 3322 C CA . ALA A 1 433 ? 14.969 16.469 9.633 1 98.88 433 ALA A CA 1
ATOM 3323 C C . ALA A 1 433 ? 13.859 17.141 8.836 1 98.88 433 ALA A C 1
ATOM 3325 O O . ALA A 1 433 ? 13.133 17.984 9.367 1 98.88 433 ALA A O 1
ATOM 3326 N N . PHE A 1 434 ? 13.789 16.781 7.566 1 98.81 434 PHE A N 1
ATOM 3327 C CA . PHE A 1 434 ? 12.68 17.234 6.73 1 98.81 434 PHE A CA 1
ATOM 3328 C C . PHE A 1 434 ? 11.57 16.188 6.695 1 98.81 434 PHE A C 1
ATOM 3330 O O . PHE A 1 434 ? 11.828 14.992 6.746 1 98.81 434 PHE A O 1
ATOM 3337 N N . SER A 1 435 ? 10.359 16.609 6.641 1 97.38 435 SER A N 1
ATOM 3338 C CA . SER A 1 435 ? 9.156 15.812 6.41 1 97.38 435 SER A CA 1
ATOM 3339 C C . SER A 1 435 ? 8.039 16.656 5.812 1 97.38 435 SER A C 1
ATOM 3341 O O . SER A 1 435 ? 8.297 17.703 5.207 1 97.38 435 SER A O 1
ATOM 3343 N N . ARG A 1 436 ? 6.926 16.172 5.828 1 96.12 436 ARG A N 1
ATOM 3344 C CA . ARG A 1 436 ? 5.68 16.859 5.48 1 96.12 436 ARG A CA 1
ATOM 3345 C C . ARG A 1 436 ? 4.48 16.109 6.055 1 96.12 436 ARG A C 1
ATOM 3347 O O . ARG A 1 436 ? 4.621 15.016 6.609 1 96.12 436 ARG A O 1
ATOM 3354 N N . ASP A 1 437 ? 3.361 16.75 5.992 1 90.56 437 ASP A N 1
ATOM 3355 C CA . ASP A 1 437 ? 2.129 16.047 6.324 1 90.56 437 ASP A CA 1
ATOM 3356 C C . ASP A 1 437 ? 1.851 14.93 5.324 1 90.56 437 ASP A C 1
ATOM 3358 O O . ASP A 1 437 ? 2.348 14.961 4.199 1 90.56 437 ASP A O 1
ATOM 3362 N N . ASN A 1 438 ? 1.15 13.938 5.801 1 89.38 438 ASN A N 1
ATOM 3363 C CA . ASN A 1 438 ? 0.781 12.898 4.848 1 89.38 438 ASN A CA 1
ATOM 3364 C C . ASN A 1 438 ? -0.235 13.398 3.828 1 89.38 438 ASN A C 1
ATOM 3366 O O . ASN A 1 438 ? -0.39 12.812 2.756 1 89.38 438 ASN A O 1
ATOM 3370 N N . LEU A 1 439 ? -0.935 14.422 4.285 1 89.12 439 LEU A N 1
ATOM 3371 C CA . LEU A 1 439 ? -1.653 15.227 3.303 1 89.12 439 LEU A CA 1
ATOM 3372 C C . LEU A 1 439 ? -0.692 16.109 2.52 1 89.12 439 LEU A C 1
ATOM 3374 O O . LEU A 1 439 ? -0.082 17.031 3.084 1 89.12 439 LEU A O 1
ATOM 3378 N N . ASP A 1 440 ? -0.336 15.711 1.391 1 93.19 440 ASP A N 1
ATOM 3379 C CA . ASP A 1 440 ? 0.542 16.438 0.485 1 93.19 440 ASP A CA 1
ATOM 3380 C C . ASP A 1 440 ? 0.198 16.156 -0.973 1 93.19 440 ASP A C 1
ATOM 3382 O O . ASP A 1 440 ? -0.848 15.562 -1.264 1 93.19 440 ASP A O 1
ATOM 3386 N N . THR A 1 441 ? 0.938 16.594 -1.922 1 91.62 441 THR A N 1
ATOM 3387 C CA . THR A 1 441 ? 0.579 16.703 -3.332 1 91.62 441 THR A CA 1
ATOM 3388 C C . THR A 1 441 ? 0.405 15.32 -3.949 1 91.62 441 THR A C 1
ATOM 3390 O O . THR A 1 441 ? -0.48 15.117 -4.785 1 91.62 441 THR A O 1
ATOM 3393 N N . GLY A 1 442 ? 1.148 14.328 -3.588 1 91.56 442 GLY A N 1
ATOM 3394 C CA . GLY A 1 442 ? 1.076 13.023 -4.219 1 91.56 442 GLY A CA 1
ATOM 3395 C C . GLY A 1 442 ? 1.074 11.875 -3.221 1 91.56 442 GLY A C 1
ATOM 3396 O O . GLY A 1 442 ? 1.215 10.711 -3.604 1 91.56 442 GLY A O 1
ATOM 3397 N N . SER A 1 443 ? 0.785 12.117 -1.972 1 95.81 443 SER A N 1
ATOM 3398 C CA . SER A 1 443 ? 1.094 11.133 -0.942 1 95.81 443 SER A CA 1
ATOM 3399 C C . SER A 1 443 ? -0.177 10.594 -0.293 1 95.81 443 SER A C 1
ATOM 3401 O O . SER A 1 443 ? -0.111 9.828 0.67 1 95.81 443 SER A O 1
ATOM 3403 N N . ILE A 1 444 ? -1.392 10.969 -0.831 1 96.19 444 ILE A N 1
ATOM 3404 C CA . ILE A 1 444 ? -2.6 10.477 -0.175 1 96.19 444 ILE A CA 1
ATOM 3405 C C . ILE A 1 444 ? -3.713 10.305 -1.205 1 96.19 444 ILE A C 1
ATOM 3407 O O . ILE A 1 444 ? -3.777 11.047 -2.188 1 96.19 444 ILE A O 1
ATOM 3411 N N . ALA A 1 445 ? -4.48 9.305 -1.032 1 96.56 445 ALA A N 1
ATOM 3412 C CA . ALA A 1 445 ? -5.777 9.148 -1.685 1 96.56 445 ALA A CA 1
ATOM 3413 C C . ALA A 1 445 ? -6.891 8.984 -0.655 1 96.56 445 ALA A C 1
ATOM 3415 O O . ALA A 1 445 ? -6.84 8.086 0.187 1 96.56 445 ALA A O 1
ATOM 3416 N N . ASN A 1 446 ? -7.812 9.867 -0.679 1 95.38 446 ASN A N 1
ATOM 3417 C CA . ASN A 1 446 ? -9.031 9.844 0.123 1 95.38 446 ASN A CA 1
ATOM 3418 C C . ASN A 1 446 ? -10.188 10.523 -0.598 1 95.38 446 ASN A C 1
ATOM 3420 O O . ASN A 1 446 ? -10.289 11.758 -0.595 1 95.38 446 ASN A O 1
ATOM 3424 N N . PRO A 1 447 ? -11.094 9.773 -1.079 1 94.62 447 PRO A N 1
ATOM 3425 C CA . PRO A 1 447 ? -12.148 10.344 -1.919 1 94.62 447 PRO A CA 1
ATOM 3426 C C . PRO A 1 447 ? -13.172 11.148 -1.117 1 94.62 447 PRO A C 1
ATOM 3428 O O . PRO A 1 447 ? -14.008 11.844 -1.698 1 94.62 447 PRO A O 1
ATOM 3431 N N . ALA A 1 448 ? -13.07 11.078 0.174 1 93.44 448 ALA A N 1
ATOM 3432 C CA . ALA A 1 448 ? -14.023 11.82 0.998 1 93.44 448 ALA A CA 1
ATOM 3433 C C . ALA A 1 448 ? -13.453 13.172 1.406 1 93.44 448 ALA A C 1
ATOM 3435 O O . ALA A 1 448 ? -14.141 13.977 2.047 1 93.44 448 ALA A O 1
ATOM 3436 N N . PHE A 1 449 ? -12.141 13.398 0.991 1 92.88 449 PHE A N 1
ATOM 3437 C CA . PHE A 1 449 ? -11.562 14.656 1.447 1 92.88 449 PHE A CA 1
ATOM 3438 C C . PHE A 1 449 ? -10.438 15.102 0.522 1 92.88 449 PHE A C 1
ATOM 3440 O O . PHE A 1 449 ? -10.68 15.773 -0.482 1 92.88 449 PHE A O 1
ATOM 3447 N N . GLU A 1 450 ? -9.281 14.633 0.541 1 92.56 450 GLU A N 1
ATOM 3448 C CA . GLU A 1 450 ? -8.109 15.164 -0.156 1 92.56 450 GLU A CA 1
ATOM 3449 C C . GLU A 1 450 ? -8.258 15.023 -1.668 1 92.56 450 GLU A C 1
ATOM 3451 O O . GLU A 1 450 ? -7.828 15.891 -2.424 1 92.56 450 GLU A O 1
ATOM 3456 N N . THR A 1 451 ? -8.789 13.883 -2.068 1 95.94 451 THR A N 1
ATOM 3457 C CA . THR A 1 451 ? -8.859 13.648 -3.506 1 95.94 451 THR A CA 1
ATOM 3458 C C . THR A 1 451 ? -10.305 13.727 -3.994 1 95.94 451 THR A C 1
ATOM 3460 O O . THR A 1 451 ? -10.633 13.203 -5.062 1 95.94 451 THR A O 1
ATOM 3463 N N . GLU A 1 452 ? -11.156 14.32 -3.203 1 95.19 452 GLU A N 1
ATOM 3464 C CA . GLU A 1 452 ? -12.547 14.484 -3.627 1 95.19 452 GLU A CA 1
ATOM 3465 C C . GLU A 1 452 ? -12.641 15.359 -4.875 1 95.19 452 GLU A C 1
ATOM 3467 O O . GLU A 1 452 ? -11.922 16.344 -5 1 95.19 452 GLU A O 1
ATOM 3472 N N . ASN A 1 453 ? -13.43 14.984 -5.816 1 95.62 453 ASN A N 1
ATOM 3473 C CA . ASN A 1 453 ? -13.781 15.742 -7.012 1 95.62 453 ASN A CA 1
ATOM 3474 C C . ASN A 1 453 ? -12.555 16.047 -7.855 1 95.62 453 ASN A C 1
ATOM 3476 O O . ASN A 1 453 ? -12.352 17.188 -8.273 1 95.62 453 ASN A O 1
ATOM 3480 N N . MET A 1 454 ? -11.719 15.102 -8.047 1 96.69 454 MET A N 1
ATOM 3481 C CA . MET A 1 454 ? -10.633 15.266 -9.016 1 96.69 454 MET A CA 1
ATOM 3482 C C . MET A 1 454 ? -11.18 15.547 -10.406 1 96.69 454 MET A C 1
ATOM 3484 O O . MET A 1 454 ? -12.203 14.984 -10.805 1 96.69 454 MET A O 1
ATOM 3488 N N . LEU A 1 455 ? -10.461 16.281 -11.164 1 95.88 455 LEU A N 1
ATOM 3489 C CA . LEU A 1 455 ? -10.922 16.719 -12.469 1 95.88 455 LEU A CA 1
ATOM 3490 C C . LEU A 1 455 ? -11.219 15.531 -13.375 1 95.88 455 LEU A C 1
ATOM 3492 O O . LEU A 1 455 ? -12.18 15.555 -14.148 1 95.88 455 LEU A O 1
ATOM 3496 N N . ASP A 1 456 ? -10.453 14.438 -13.281 1 94.56 456 ASP A N 1
ATOM 3497 C CA . ASP A 1 456 ? -10.586 13.297 -14.188 1 94.56 456 ASP A CA 1
ATOM 3498 C C . ASP A 1 456 ? -11.414 12.18 -13.547 1 94.56 456 ASP A C 1
ATOM 3500 O O . ASP A 1 456 ? -11.578 11.109 -14.125 1 94.56 456 ASP A O 1
ATOM 3504 N N . GLY A 1 457 ? -11.852 12.344 -12.328 1 95.5 457 GLY A N 1
ATOM 3505 C CA . GLY A 1 457 ? -12.656 11.328 -11.664 1 95.5 457 GLY A CA 1
ATOM 3506 C C . GLY A 1 457 ? -11.828 10.273 -10.953 1 95.5 457 GLY A C 1
ATOM 3507 O O . GLY A 1 457 ? -12.344 9.227 -10.578 1 95.5 457 GLY A O 1
ATOM 3508 N N . SER A 1 458 ? -10.57 10.492 -10.688 1 96.5 458 SER A N 1
ATOM 3509 C CA . SER A 1 458 ? -9.664 9.523 -10.094 1 96.5 458 SER A CA 1
ATOM 3510 C C . SER A 1 458 ? -9.703 9.586 -8.57 1 96.5 458 SER A C 1
ATOM 3512 O O . SER A 1 458 ? -8.727 9.227 -7.902 1 96.5 458 SER A O 1
ATOM 3514 N N . ASP A 1 459 ? -10.758 10.008 -7.957 1 96.81 459 ASP A N 1
ATOM 3515 C CA . ASP A 1 459 ? -10.891 10.242 -6.523 1 96.81 459 ASP A CA 1
ATOM 3516 C C . ASP A 1 459 ? -10.43 9.031 -5.723 1 96.81 459 ASP A C 1
ATOM 3518 O O . ASP A 1 459 ? -9.75 9.172 -4.703 1 96.81 459 ASP A O 1
ATOM 3522 N N . ALA A 1 460 ? -10.781 7.844 -6.234 1 96.25 460 ALA A N 1
ATOM 3523 C CA . ALA A 1 460 ? -10.602 6.633 -5.438 1 96.25 460 ALA A CA 1
ATOM 3524 C C . ALA A 1 460 ? -9.32 5.898 -5.836 1 96.25 460 ALA A C 1
ATOM 3526 O O . ALA A 1 460 ? -8.961 4.891 -5.227 1 96.25 460 ALA A O 1
ATOM 3527 N N . ILE A 1 461 ? -8.594 6.344 -6.879 1 97 461 ILE A N 1
ATOM 3528 C CA . ILE A 1 461 ? -7.371 5.68 -7.32 1 97 461 ILE A CA 1
ATOM 3529 C C . ILE A 1 461 ? -6.27 5.879 -6.285 1 97 461 ILE A C 1
ATOM 3531 O O . ILE A 1 461 ? -5.805 7 -6.07 1 97 461 ILE A O 1
ATOM 3535 N N . SER A 1 462 ? -5.809 4.828 -5.672 1 96.69 462 SER A N 1
ATOM 3536 C CA . SER A 1 462 ? -4.824 4.934 -4.602 1 96.69 462 SER A CA 1
ATOM 3537 C C . SER A 1 462 ? -3.449 4.469 -5.07 1 96.69 462 SER A C 1
ATOM 3539 O O . SER A 1 462 ? -2.557 4.23 -4.254 1 96.69 462 SER A O 1
ATOM 3541 N N . ASP A 1 463 ? -3.207 4.402 -6.355 1 97.94 463 ASP A N 1
ATOM 3542 C CA . ASP A 1 463 ? -1.891 4.086 -6.898 1 97.94 463 ASP A CA 1
ATOM 3543 C C . ASP A 1 463 ? -0.861 5.137 -6.496 1 97.94 463 ASP A C 1
ATOM 3545 O O . ASP A 1 463 ? 0.303 4.812 -6.25 1 97.94 463 ASP A O 1
ATOM 3549 N N . TRP A 1 464 ? -1.245 6.309 -6.398 1 98.19 464 TRP A N 1
ATOM 3550 C CA . TRP A 1 464 ? -0.359 7.465 -6.309 1 98.19 464 TRP A CA 1
ATOM 3551 C C . TRP A 1 464 ? 0.371 7.492 -4.973 1 98.19 464 TRP A C 1
ATOM 3553 O O . TRP A 1 464 ? 1.589 7.68 -4.926 1 98.19 464 TRP A O 1
ATOM 3563 N N . PRO A 1 465 ? -0.321 7.277 -3.844 1 97.88 465 PRO A N 1
ATOM 3564 C CA . PRO A 1 465 ? 0.449 7.223 -2.6 1 97.88 465 PRO A CA 1
ATOM 3565 C C . PRO A 1 465 ? 1.434 6.055 -2.566 1 97.88 465 PRO A C 1
ATOM 3567 O O . PRO A 1 465 ? 2.496 6.16 -1.949 1 97.88 465 PRO A O 1
ATOM 3570 N N . TYR A 1 466 ? 1.113 4.977 -3.197 1 98.56 466 TYR A N 1
ATOM 3571 C CA . TYR A 1 466 ? 2.023 3.84 -3.236 1 98.56 466 TYR A CA 1
ATOM 3572 C C . TYR A 1 466 ? 3.223 4.129 -4.133 1 98.56 466 TYR A C 1
ATOM 3574 O O . TYR A 1 466 ? 4.352 3.756 -3.807 1 98.56 466 TYR A O 1
ATOM 3582 N N . LEU A 1 467 ? 2.982 4.781 -5.227 1 98.81 467 LEU A N 1
ATOM 3583 C CA . LEU A 1 467 ? 4.094 5.219 -6.062 1 98.81 467 LEU A CA 1
ATOM 3584 C C . LEU A 1 467 ? 4.988 6.199 -5.309 1 98.81 467 LEU A C 1
ATOM 3586 O O . LEU A 1 467 ? 6.215 6.156 -5.438 1 98.81 467 LEU A O 1
ATOM 3590 N N . ASN A 1 468 ? 4.316 7.082 -4.562 1 98.75 468 ASN A N 1
ATOM 3591 C CA . ASN A 1 468 ? 5.082 8.016 -3.74 1 98.75 468 ASN A CA 1
ATOM 3592 C C . ASN A 1 468 ? 6.016 7.277 -2.783 1 98.75 468 ASN A C 1
ATOM 3594 O O . ASN A 1 468 ? 7.184 7.641 -2.646 1 98.75 468 ASN A O 1
ATOM 3598 N N . ALA A 1 469 ? 5.523 6.246 -2.15 1 98.81 469 ALA A N 1
ATOM 3599 C CA . ALA A 1 469 ? 6.316 5.469 -1.203 1 98.81 469 ALA A CA 1
ATOM 3600 C C . ALA A 1 469 ? 7.492 4.789 -1.901 1 98.81 469 ALA A C 1
ATOM 3602 O O . ALA A 1 469 ? 8.641 4.91 -1.461 1 98.81 469 ALA A O 1
ATOM 3603 N N . LEU A 1 470 ? 7.211 4.129 -2.971 1 98.94 470 LEU A N 1
ATOM 3604 C CA . LEU A 1 470 ? 8.242 3.377 -3.684 1 98.94 470 LEU A CA 1
ATOM 3605 C C . LEU A 1 470 ? 9.312 4.312 -4.234 1 98.94 470 LEU A C 1
ATOM 3607 O O . LEU A 1 470 ? 10.508 3.998 -4.176 1 98.94 470 LEU A O 1
ATOM 3611 N N . LEU A 1 471 ? 8.922 5.438 -4.73 1 98.88 471 LEU A N 1
ATOM 3612 C CA . LEU A 1 471 ? 9.852 6.398 -5.301 1 98.88 471 LEU A CA 1
ATOM 3613 C C . LEU A 1 471 ? 10.719 7.031 -4.211 1 98.88 471 LEU A C 1
ATOM 3615 O O . LEU A 1 471 ? 11.898 7.305 -4.43 1 98.88 471 LEU A O 1
ATOM 3619 N N . ASN A 1 472 ? 10.109 7.273 -3.074 1 98.88 472 ASN A N 1
ATOM 3620 C CA . ASN A 1 472 ? 10.898 7.855 -1.992 1 98.88 472 ASN A CA 1
ATOM 3621 C C . ASN A 1 472 ? 11.953 6.887 -1.48 1 98.88 472 ASN A C 1
ATOM 3623 O O . ASN A 1 472 ? 13.062 7.293 -1.134 1 98.88 472 ASN A O 1
ATOM 3627 N N . VAL A 1 473 ? 11.625 5.602 -1.422 1 98.94 473 VAL A N 1
ATOM 3628 C CA . VAL A 1 473 ? 12.648 4.625 -1.073 1 98.94 473 VAL A CA 1
ATOM 3629 C C . VAL A 1 473 ? 13.727 4.598 -2.156 1 98.94 473 VAL A C 1
ATOM 3631 O O . VAL A 1 473 ? 14.922 4.602 -1.854 1 98.94 473 VAL A O 1
ATOM 3634 N N . SER A 1 474 ? 13.297 4.629 -3.393 1 98.88 474 SER A N 1
ATOM 3635 C CA . SER A 1 474 ? 14.211 4.602 -4.531 1 98.88 474 SER A CA 1
ATOM 3636 C C . SER A 1 474 ? 15.133 5.82 -4.527 1 98.88 474 SER A C 1
ATOM 3638 O O . SER A 1 474 ? 16.281 5.746 -4.984 1 98.88 474 SER A O 1
ATOM 3640 N N . ALA A 1 475 ? 14.578 6.926 -4.004 1 98.88 475 ALA A N 1
ATOM 3641 C CA . ALA A 1 475 ? 15.297 8.195 -4.02 1 98.88 475 ALA A CA 1
ATOM 3642 C C . ALA A 1 475 ? 16.031 8.43 -2.709 1 98.88 475 ALA A C 1
ATOM 3644 O O . ALA A 1 475 ? 16.453 9.547 -2.41 1 98.88 475 ALA A O 1
ATOM 3645 N N . MET A 1 476 ? 16.156 7.453 -1.883 1 98.81 476 MET A N 1
ATOM 3646 C CA . MET A 1 476 ? 17.094 7.406 -0.761 1 98.81 476 MET A CA 1
ATOM 3647 C C . MET A 1 476 ? 16.547 8.188 0.433 1 98.81 476 MET A C 1
ATOM 3649 O O . MET A 1 476 ? 17.312 8.75 1.212 1 98.81 476 MET A O 1
ATOM 3653 N N . ALA A 1 477 ? 15.188 8.289 0.557 1 98.81 477 ALA A N 1
ATOM 3654 C CA . ALA A 1 477 ? 14.633 8.828 1.795 1 98.81 477 ALA A CA 1
ATOM 3655 C C . ALA A 1 477 ? 15.102 8.023 3.004 1 98.81 477 ALA A C 1
ATOM 3657 O O . ALA A 1 477 ? 15.508 6.867 2.867 1 98.81 477 ALA A O 1
ATOM 3658 N N . ASP A 1 478 ? 15.062 8.633 4.188 1 98.88 478 ASP A N 1
ATOM 3659 C CA . ASP A 1 478 ? 15.648 8.016 5.371 1 98.88 478 ASP A CA 1
ATOM 3660 C C . ASP A 1 478 ? 14.625 7.164 6.113 1 98.88 478 ASP A C 1
ATOM 3662 O O . ASP A 1 478 ? 14.977 6.195 6.789 1 98.88 478 ASP A O 1
ATOM 3666 N N . LEU A 1 479 ? 13.398 7.547 6.066 1 98.88 479 LEU A N 1
ATOM 3667 C CA . LEU A 1 479 ? 12.273 6.82 6.637 1 98.88 479 LEU A CA 1
ATOM 3668 C C . LEU A 1 479 ? 11.047 6.93 5.738 1 98.88 479 LEU A C 1
ATOM 3670 O O . LEU A 1 479 ? 10.711 8.016 5.262 1 98.88 479 LEU A O 1
ATOM 3674 N N . VAL A 1 480 ? 10.383 5.809 5.41 1 98.88 480 VAL A N 1
ATOM 3675 C CA . VAL A 1 480 ? 9.18 5.785 4.586 1 98.88 480 VAL A CA 1
ATOM 3676 C C . VAL A 1 480 ? 8.117 4.902 5.246 1 98.88 480 VAL A C 1
ATOM 3678 O O . VAL A 1 480 ? 8.43 3.807 5.723 1 98.88 480 VAL A O 1
ATOM 3681 N N . ALA A 1 481 ? 6.859 5.371 5.27 1 98.5 481 ALA A N 1
ATOM 3682 C CA . ALA A 1 481 ? 5.766 4.645 5.914 1 98.5 481 ALA A CA 1
ATOM 3683 C C . ALA A 1 481 ? 4.523 4.625 5.027 1 98.5 481 ALA A C 1
ATOM 3685 O O . ALA A 1 481 ? 4.086 5.668 4.535 1 98.5 481 ALA A O 1
ATOM 3686 N N . ILE A 1 482 ? 3.969 3.432 4.793 1 98.31 482 ILE A N 1
ATOM 3687 C CA . ILE A 1 482 ? 2.672 3.289 4.141 1 98.31 482 ILE A CA 1
ATOM 3688 C C . ILE A 1 482 ? 1.587 3.074 5.195 1 98.31 482 ILE A C 1
ATOM 3690 O O . ILE A 1 482 ? 1.697 2.178 6.035 1 98.31 482 ILE A O 1
ATOM 3694 N N . GLN A 1 483 ? 0.521 3.898 5.086 1 96.56 483 GLN A N 1
ATOM 3695 C CA . GLN A 1 483 ? -0.504 3.859 6.125 1 96.56 483 GLN A CA 1
ATOM 3696 C C . GLN A 1 483 ? -1.901 3.971 5.523 1 96.56 483 GLN A C 1
ATOM 3698 O O . GLN A 1 483 ? -2.057 4.398 4.379 1 96.56 483 GLN A O 1
ATOM 3703 N N . SER A 1 484 ? -2.859 3.443 6.23 1 90.5 484 SER A N 1
ATOM 3704 C CA . SER A 1 484 ? -4.254 3.557 5.816 1 90.5 484 SER A CA 1
ATOM 3705 C C . SER A 1 484 ? -5.145 3.994 6.977 1 90.5 484 SER A C 1
ATOM 3707 O O . SER A 1 484 ? -5.844 3.172 7.57 1 90.5 484 SER A O 1
ATOM 3709 N N . ASN A 1 485 ? -5.004 5.164 7.379 1 76.94 485 ASN A N 1
ATOM 3710 C CA . ASN A 1 485 ? -5.852 5.684 8.453 1 76.94 485 ASN A CA 1
ATOM 3711 C C . ASN A 1 485 ? -6.152 7.168 8.258 1 76.94 485 ASN A C 1
ATOM 3713 O O . ASN A 1 485 ? -5.672 7.785 7.305 1 76.94 485 ASN A O 1
ATOM 3717 N N . GLY A 1 486 ? -6.902 7.891 8.797 1 66 486 GLY A N 1
ATOM 3718 C CA . GLY A 1 486 ? -7.621 9.156 8.836 1 66 486 GLY A CA 1
ATOM 3719 C C . GLY A 1 486 ? -9.039 9.023 9.367 1 66 486 GLY A C 1
ATOM 3720 O O . GLY A 1 486 ? -9.32 9.445 10.492 1 66 486 GLY A O 1
ATOM 3721 N N . THR A 1 487 ? -9.727 8.344 8.609 1 78 487 THR A N 1
ATOM 3722 C CA . THR A 1 487 ? -10.852 7.535 9.062 1 78 487 THR A CA 1
ATOM 3723 C C . THR A 1 487 ? -10.719 6.102 8.555 1 78 487 THR A C 1
ATOM 3725 O O . THR A 1 487 ? -9.82 5.793 7.773 1 78 487 THR A O 1
ATOM 3728 N N . MET A 1 488 ? -11.398 5.242 9.141 1 80.94 488 MET A N 1
ATOM 3729 C CA . MET A 1 488 ? -11.164 3.842 8.797 1 80.94 488 MET A CA 1
ATOM 3730 C C . MET A 1 488 ? -11.812 3.49 7.465 1 80.94 488 MET A C 1
ATOM 3732 O O . MET A 1 488 ? -12.969 3.848 7.215 1 80.94 488 MET A O 1
ATOM 3736 N N . GLY A 1 489 ? -10.891 2.939 6.551 1 83.5 489 GLY A N 1
ATOM 3737 C CA . GLY A 1 489 ? -11.383 2.193 5.402 1 83.5 489 GLY A CA 1
ATOM 3738 C C . GLY A 1 489 ? -11.445 3.023 4.137 1 83.5 489 GLY A C 1
ATOM 3739 O O . GLY A 1 489 ? -11.914 2.549 3.1 1 83.5 489 GLY A O 1
ATOM 3740 N N . ILE A 1 490 ? -10.891 4.352 4.191 1 91.12 490 ILE A N 1
ATOM 3741 C CA . ILE A 1 490 ? -11.133 5.152 2.994 1 91.12 490 ILE A CA 1
ATOM 3742 C C . ILE A 1 490 ? -9.883 5.945 2.641 1 91.12 490 ILE A C 1
ATOM 3744 O O . ILE A 1 490 ? -9.961 6.992 1.991 1 91.12 490 ILE A O 1
ATOM 3748 N N . SER A 1 491 ? -8.758 5.453 3.105 1 93.31 491 SER A N 1
ATOM 3749 C CA . SER A 1 491 ? -7.574 6.262 2.828 1 93.31 491 SER A CA 1
ATOM 3750 C C . SER A 1 491 ? -6.34 5.387 2.633 1 93.31 491 SER A C 1
ATOM 3752 O O . SER A 1 491 ? -6.266 4.281 3.174 1 93.31 491 SER A O 1
ATOM 3754 N N . ALA A 1 492 ? -5.43 5.801 1.814 1 95.75 492 ALA A N 1
ATOM 3755 C CA . ALA A 1 492 ? -4.051 5.332 1.694 1 95.75 492 ALA A CA 1
ATOM 3756 C C . ALA A 1 492 ? -3.08 6.508 1.614 1 95.75 492 ALA A C 1
ATOM 3758 O O . ALA A 1 492 ? -3.324 7.473 0.89 1 95.75 492 ALA A O 1
ATOM 3759 N N . HIS A 1 493 ? -2.053 6.473 2.424 1 96.75 493 HIS A N 1
ATOM 3760 C CA . HIS A 1 493 ? -1.14 7.609 2.387 1 96.75 493 HIS A CA 1
ATOM 3761 C C . HIS A 1 493 ? 0.272 7.195 2.785 1 96.75 493 HIS A C 1
ATOM 3763 O O . HIS A 1 493 ? 0.474 6.105 3.328 1 96.75 493 HIS A O 1
ATOM 3769 N N . THR A 1 494 ? 1.262 8.055 2.512 1 97.81 494 THR A N 1
ATOM 3770 C CA . THR A 1 494 ? 2.68 7.785 2.721 1 97.81 494 THR A CA 1
ATOM 3771 C C . THR A 1 494 ? 3.32 8.891 3.553 1 97.81 494 THR A C 1
ATOM 3773 O O . THR A 1 494 ? 3.09 10.078 3.305 1 97.81 494 THR A O 1
ATOM 3776 N N . GLY A 1 495 ? 4.066 8.484 4.609 1 97.5 495 GLY A N 1
ATOM 3777 C CA . GLY A 1 495 ? 4.918 9.398 5.359 1 97.5 495 GLY A CA 1
ATOM 3778 C C . GLY A 1 495 ? 6.391 9.258 5.012 1 97.5 495 GLY A C 1
ATOM 3779 O O . GLY A 1 495 ? 6.863 8.164 4.711 1 97.5 495 GLY A O 1
ATOM 3780 N N . VAL A 1 496 ? 7.145 10.422 5.059 1 98.38 496 VAL A N 1
ATOM 3781 C CA . VAL A 1 496 ? 8.547 10.375 4.656 1 98.38 496 VAL A CA 1
ATOM 3782 C C . VAL A 1 496 ? 9.367 11.305 5.551 1 98.38 496 VAL A C 1
ATOM 3784 O O . VAL A 1 496 ? 8.883 12.359 5.973 1 98.38 496 VAL A O 1
ATOM 3787 N N . THR A 1 497 ? 10.555 10.875 5.895 1 98.75 497 THR A N 1
ATOM 3788 C CA . THR A 1 497 ? 11.562 11.695 6.555 1 98.75 497 THR A CA 1
ATOM 3789 C C . THR A 1 497 ? 12.844 11.742 5.73 1 98.75 497 THR A C 1
ATOM 3791 O O . THR A 1 497 ? 13.305 10.711 5.23 1 98.75 497 THR A O 1
ATOM 3794 N N . MET A 1 498 ? 13.422 12.898 5.547 1 98.75 498 MET A N 1
ATOM 3795 C CA . MET A 1 498 ? 14.688 13.156 4.863 1 98.75 498 MET A CA 1
ATOM 3796 C C . MET A 1 498 ? 15.625 13.969 5.746 1 98.75 498 MET A C 1
ATOM 3798 O O . MET A 1 498 ? 15.188 14.898 6.438 1 98.75 498 MET A O 1
ATOM 3802 N N . ILE A 1 499 ? 16.906 13.695 5.73 1 98.88 499 ILE A N 1
ATOM 3803 C CA . ILE A 1 499 ? 17.766 14.25 6.773 1 98.88 499 ILE A CA 1
ATOM 3804 C C . ILE A 1 499 ? 18.938 14.984 6.141 1 98.88 499 ILE A C 1
ATOM 3806 O O . ILE A 1 499 ? 19.609 14.445 5.254 1 98.88 499 ILE A O 1
ATOM 3810 N N . ALA A 1 500 ? 19.172 16.172 6.539 1 98.88 500 ALA A N 1
ATOM 3811 C CA . ALA A 1 500 ? 20.391 16.938 6.277 1 98.88 500 ALA A CA 1
ATOM 3812 C C . ALA A 1 500 ? 21.375 16.797 7.438 1 98.88 500 ALA A C 1
ATOM 3814 O O . ALA A 1 500 ? 21.141 17.344 8.523 1 98.88 500 ALA A O 1
ATOM 3815 N N . ASP A 1 501 ? 22.5 16.141 7.215 1 98.31 501 ASP A N 1
ATOM 3816 C CA . ASP A 1 501 ? 23.469 15.969 8.289 1 98.31 501 ASP A CA 1
ATOM 3817 C C . ASP A 1 501 ? 24.828 16.547 7.902 1 98.31 501 ASP A C 1
ATOM 3819 O O . ASP A 1 501 ? 25.828 16.281 8.562 1 98.31 501 ASP A O 1
ATOM 3823 N N . GLY A 1 502 ? 24.844 17.266 6.797 1 98.44 502 GLY A N 1
ATOM 3824 C CA . GLY A 1 502 ? 26.047 17.969 6.379 1 98.44 502 GLY A CA 1
ATOM 3825 C C . GLY A 1 502 ? 26.953 17.141 5.484 1 98.44 502 GLY A C 1
ATOM 3826 O O . GLY A 1 502 ? 27.906 17.656 4.906 1 98.44 502 GLY A O 1
ATOM 3827 N N . SER A 1 503 ? 26.656 15.867 5.285 1 98.25 503 SER A N 1
ATOM 3828 C CA . SER A 1 503 ? 27.516 14.984 4.504 1 98.25 503 SER A CA 1
ATOM 3829 C C . SER A 1 503 ? 27.266 15.148 3.01 1 98.25 503 SER A C 1
ATOM 3831 O O . SER A 1 503 ? 26.234 15.695 2.605 1 98.25 503 SER A O 1
ATOM 3833 N N . GLU A 1 504 ? 28.188 14.656 2.275 1 98.31 504 GLU A N 1
ATOM 3834 C CA . GLU A 1 504 ? 28.016 14.602 0.827 1 98.31 504 GLU A CA 1
ATOM 3835 C C . GLU A 1 504 ? 26.922 13.617 0.437 1 98.31 504 GLU A C 1
ATOM 3837 O O . GLU A 1 504 ? 26.188 13.844 -0.533 1 98.31 504 GLU A O 1
ATOM 3842 N N . GLU A 1 505 ? 26.812 12.609 1.173 1 98.06 505 GLU A N 1
ATOM 3843 C CA . GLU A 1 505 ? 25.75 11.641 0.937 1 98.06 505 GLU A CA 1
ATOM 3844 C C . GLU A 1 505 ? 24.375 12.289 1.083 1 98.06 505 GLU A C 1
ATOM 3846 O O . GLU A 1 505 ? 23.453 12 0.308 1 98.06 505 GLU A O 1
ATOM 3851 N N . ALA A 1 506 ? 24.25 13.148 2.045 1 98.62 506 ALA A N 1
ATOM 3852 C CA . ALA A 1 506 ? 22.969 13.828 2.242 1 98.62 506 ALA A CA 1
ATOM 3853 C C . ALA A 1 506 ? 22.641 14.727 1.054 1 98.62 506 ALA A C 1
ATOM 3855 O O . ALA A 1 506 ? 21.469 14.891 0.703 1 98.62 506 ALA A O 1
ATOM 3856 N N . ASP A 1 507 ? 23.688 15.305 0.407 1 98.69 507 ASP A N 1
ATOM 3857 C CA . ASP A 1 507 ? 23.438 16.062 -0.809 1 98.69 507 ASP A CA 1
ATOM 3858 C C . ASP A 1 507 ? 22.766 15.203 -1.879 1 98.69 507 ASP A C 1
ATOM 3860 O O . ASP A 1 507 ? 21.797 15.625 -2.514 1 98.69 507 ASP A O 1
ATOM 3864 N N . LEU A 1 508 ? 23.328 14.016 -2.02 1 98.31 508 LEU A N 1
ATOM 3865 C CA . LEU A 1 508 ? 22.797 13.086 -3.012 1 98.31 508 LEU A CA 1
ATOM 3866 C C . LEU A 1 508 ? 21.359 12.688 -2.686 1 98.31 508 LEU A C 1
ATOM 3868 O O . LEU A 1 508 ? 20.5 12.688 -3.566 1 98.31 508 LEU A O 1
ATOM 3872 N N . ARG A 1 509 ? 21.109 12.414 -1.486 1 98.62 509 ARG A N 1
ATOM 3873 C CA . ARG A 1 509 ? 19.797 11.969 -1.023 1 98.62 509 ARG A CA 1
ATOM 3874 C C . ARG A 1 509 ? 18.766 13.07 -1.173 1 98.62 509 ARG A C 1
ATOM 3876 O O . ARG A 1 509 ? 17.703 12.859 -1.768 1 98.62 509 ARG A O 1
ATOM 3883 N N . LEU A 1 510 ? 19.078 14.219 -0.638 1 98.88 510 LEU A N 1
ATOM 3884 C CA . LEU A 1 510 ? 18.125 15.328 -0.627 1 98.88 510 LEU A CA 1
ATOM 3885 C C . LEU A 1 510 ? 17.812 15.781 -2.047 1 98.88 510 LEU A C 1
ATOM 3887 O O . LEU A 1 510 ? 16.656 16.125 -2.35 1 98.88 510 LEU A O 1
ATOM 3891 N N . ASP A 1 511 ? 18.812 15.758 -2.898 1 98.69 511 ASP A N 1
ATOM 3892 C CA . ASP A 1 511 ? 18.594 16.125 -4.293 1 98.69 511 ASP A CA 1
ATOM 3893 C C . ASP A 1 511 ? 17.547 15.234 -4.941 1 98.69 511 ASP A C 1
ATOM 3895 O O . ASP A 1 511 ? 16.641 15.727 -5.621 1 98.69 511 ASP A O 1
ATOM 3899 N N . ALA A 1 512 ? 17.594 13.969 -4.66 1 98.75 512 ALA A N 1
ATOM 3900 C CA . ALA A 1 512 ? 16.719 12.992 -5.301 1 98.75 512 ALA A CA 1
ATOM 3901 C C . ALA A 1 512 ? 15.359 12.945 -4.617 1 98.75 512 ALA A C 1
ATOM 3903 O O . ALA A 1 512 ? 14.32 13.062 -5.273 1 98.75 512 ALA A O 1
ATOM 3904 N N . CYS A 1 513 ? 15.297 12.797 -3.311 1 98.56 513 CYS A N 1
ATOM 3905 C CA . CYS A 1 513 ? 14.047 12.5 -2.629 1 98.56 513 CYS A CA 1
ATOM 3906 C C . CYS A 1 513 ? 13.164 13.742 -2.555 1 98.56 513 CYS A C 1
ATOM 3908 O O . CYS A 1 513 ? 11.938 13.641 -2.641 1 98.56 513 CYS A O 1
ATOM 3910 N N . LEU A 1 514 ? 13.758 14.977 -2.383 1 98.56 514 LEU A N 1
ATOM 3911 C CA . LEU A 1 514 ? 12.938 16.188 -2.346 1 98.56 514 LEU A CA 1
ATOM 3912 C C . LEU A 1 514 ? 12.383 16.516 -3.732 1 98.56 514 LEU A C 1
ATOM 3914 O O . LEU A 1 514 ? 11.391 17.219 -3.857 1 98.56 514 LEU A O 1
ATOM 3918 N N . THR A 1 515 ? 13.031 15.969 -4.77 1 98.38 515 THR A N 1
ATOM 3919 C CA . THR A 1 515 ? 12.531 16.109 -6.133 1 98.38 515 THR A CA 1
ATOM 3920 C C . THR A 1 515 ? 11.406 15.109 -6.402 1 98.38 515 THR A C 1
ATOM 3922 O O . THR A 1 515 ? 10.336 15.492 -6.875 1 98.38 515 THR A O 1
ATOM 3925 N N . THR A 1 516 ? 11.625 13.883 -6.051 1 98.31 516 THR A N 1
ATOM 3926 C CA . THR A 1 516 ? 10.68 12.82 -6.375 1 98.31 516 THR A CA 1
ATOM 3927 C C . THR A 1 516 ? 9.406 12.953 -5.543 1 98.31 516 THR A C 1
ATOM 3929 O O . THR A 1 516 ? 8.305 12.711 -6.043 1 98.31 516 THR A O 1
ATOM 3932 N N . ASP A 1 517 ? 9.523 13.352 -4.301 1 98.38 517 ASP A N 1
ATOM 3933 C CA . ASP A 1 517 ? 8.391 13.414 -3.383 1 98.38 517 ASP A CA 1
ATOM 3934 C C . ASP A 1 517 ? 7.352 14.43 -3.855 1 98.38 517 ASP A C 1
ATOM 3936 O O . ASP A 1 517 ? 6.172 14.102 -4.004 1 98.38 517 ASP A O 1
ATOM 3940 N N . ALA A 1 518 ? 7.789 15.633 -4.156 1 97.75 518 ALA A N 1
ATOM 3941 C CA . ALA A 1 518 ? 6.871 16.656 -4.66 1 97.75 518 ALA A CA 1
ATOM 3942 C C . ALA A 1 518 ? 6.535 16.406 -6.129 1 97.75 518 ALA A C 1
ATOM 3944 O O . ALA A 1 518 ? 5.422 16.703 -6.574 1 97.75 518 ALA A O 1
ATOM 3945 N N . GLY A 1 519 ? 7.477 15.828 -6.84 1 98.56 519 GLY A N 1
ATOM 3946 C CA . GLY A 1 519 ? 7.34 15.648 -8.273 1 98.56 519 GLY A CA 1
ATOM 3947 C C . GLY A 1 519 ? 6.207 14.711 -8.656 1 98.56 519 GLY A C 1
ATOM 3948 O O . GLY A 1 519 ? 5.461 14.984 -9.594 1 98.56 519 GLY A O 1
ATOM 3949 N N . ILE A 1 520 ? 6.074 13.609 -7.934 1 98.5 520 ILE A N 1
ATOM 3950 C CA . ILE A 1 520 ? 5.039 12.633 -8.281 1 98.5 520 ILE A CA 1
ATOM 3951 C C . ILE A 1 520 ? 3.66 13.25 -8.055 1 98.5 520 ILE A C 1
ATOM 3953 O O . ILE A 1 520 ? 2.699 12.898 -8.742 1 98.5 520 ILE A O 1
ATOM 3957 N N . GLY A 1 521 ? 3.596 14.203 -7.074 1 98 521 GLY A N 1
ATOM 3958 C CA . GLY A 1 521 ? 2.352 14.93 -6.887 1 98 521 GLY A CA 1
ATOM 3959 C C . GLY A 1 521 ? 2.008 15.836 -8.055 1 98 521 GLY A C 1
ATOM 3960 O O . GLY A 1 521 ? 0.848 15.914 -8.469 1 98 521 GLY A O 1
ATOM 3961 N N . VAL A 1 522 ? 3.02 16.547 -8.578 1 98.56 522 VAL A N 1
ATOM 3962 C CA . VAL A 1 522 ? 2.828 17.359 -9.773 1 98.56 522 VAL A CA 1
ATOM 3963 C C . VAL A 1 522 ? 2.352 16.484 -10.93 1 98.56 522 VAL A C 1
ATOM 3965 O O . VAL A 1 522 ? 1.41 16.844 -11.641 1 98.56 522 VAL A O 1
ATOM 3968 N N . VAL A 1 523 ? 2.959 15.336 -11.07 1 98.62 523 VAL A N 1
ATOM 3969 C CA . VAL A 1 523 ? 2.627 14.406 -12.141 1 98.62 523 VAL A CA 1
ATOM 3970 C C . VAL A 1 523 ? 1.179 13.945 -12 1 98.62 523 VAL A C 1
ATOM 3972 O O . VAL A 1 523 ? 0.435 13.891 -12.984 1 98.62 523 VAL A O 1
ATOM 3975 N N . ARG A 1 524 ? 0.753 13.57 -10.82 1 98 524 ARG A N 1
ATOM 3976 C CA . ARG A 1 524 ? -0.615 13.133 -10.562 1 98 524 ARG A CA 1
ATOM 3977 C C . ARG A 1 524 ? -1.623 14.164 -11.062 1 98 524 ARG A C 1
ATOM 3979 O O . ARG A 1 524 ? -2.582 13.82 -11.75 1 98 524 ARG A O 1
ATOM 3986 N N . HIS A 1 525 ? -1.414 15.406 -10.664 1 98 525 HIS A N 1
ATOM 3987 C CA . HIS A 1 525 ? -2.355 16.469 -11.016 1 98 525 HIS A CA 1
ATOM 3988 C C . HIS A 1 525 ? -2.273 16.797 -12.508 1 98 525 HIS A C 1
ATOM 3990 O O . HIS A 1 525 ? -3.287 17.109 -13.133 1 98 525 HIS A O 1
ATOM 3996 N N . ALA A 1 526 ? -1.046 16.734 -13.016 1 98 526 ALA A N 1
ATOM 3997 C CA . ALA A 1 526 ? -0.889 16.953 -14.453 1 98 526 ALA A CA 1
ATOM 3998 C C . ALA A 1 526 ? -1.643 15.891 -15.25 1 98 526 ALA A C 1
ATOM 4000 O O . ALA A 1 526 ? -2.354 16.203 -16.203 1 98 526 ALA A O 1
ATOM 4001 N N . GLN A 1 527 ? -1.498 14.648 -14.867 1 97.06 527 GLN A N 1
ATOM 4002 C CA . GLN A 1 527 ? -2.178 13.547 -15.531 1 97.06 527 GLN A CA 1
ATOM 4003 C C . GLN A 1 527 ? -3.691 13.648 -15.367 1 97.06 527 GLN A C 1
ATOM 4005 O O . GLN A 1 527 ? -4.445 13.203 -16.234 1 97.06 527 GLN A O 1
ATOM 4010 N N . ALA A 1 528 ? -4.148 14.242 -14.281 1 96.25 528 ALA A N 1
ATOM 4011 C CA . ALA A 1 528 ? -5.582 14.398 -14.047 1 96.25 528 ALA A CA 1
ATOM 4012 C C . ALA A 1 528 ? -6.16 15.531 -14.883 1 96.25 528 ALA A C 1
ATOM 4014 O O . ALA A 1 528 ? -7.375 15.734 -14.922 1 96.25 528 ALA A O 1
ATOM 4015 N N . GLY A 1 529 ? -5.25 16.359 -15.508 1 95.69 529 GLY A N 1
ATOM 4016 C CA . GLY A 1 529 ? -5.727 17.344 -16.484 1 95.69 529 GLY A CA 1
ATOM 4017 C C . GLY A 1 529 ? -5.617 18.766 -15.984 1 95.69 529 GLY A C 1
ATOM 4018 O O . GLY A 1 529 ? -6.082 19.703 -16.641 1 95.69 529 GLY A O 1
ATOM 4019 N N . TYR A 1 530 ? -5.004 19.031 -14.875 1 97 530 TYR A N 1
ATOM 4020 C CA . TYR A 1 530 ? -4.863 20.391 -14.367 1 97 530 TYR A CA 1
ATOM 4021 C C . TYR A 1 530 ? -3.766 21.141 -15.109 1 97 530 TYR A C 1
ATOM 4023 O O . TYR A 1 530 ? -2.59 20.781 -15.023 1 97 530 TYR A O 1
ATOM 4031 N N . PRO A 1 531 ? -4.027 22.234 -15.766 1 97.38 531 PRO A N 1
ATOM 4032 C CA . PRO A 1 531 ? -3.078 22.891 -16.672 1 97.38 531 PRO A CA 1
ATOM 4033 C C . PRO A 1 531 ? -1.831 23.406 -15.953 1 97.38 531 PRO A C 1
ATOM 4035 O O . PRO A 1 531 ? -0.721 23.281 -16.484 1 97.38 531 PRO A O 1
ATOM 4038 N N . MET A 1 532 ? -2.018 23.969 -14.805 1 98.06 532 MET A N 1
ATOM 4039 C CA . MET A 1 532 ? -0.872 24.5 -14.078 1 98.06 532 MET A CA 1
ATOM 4040 C C . MET A 1 532 ? 0.121 23.391 -13.734 1 98.06 532 MET A C 1
ATOM 4042 O O . MET A 1 532 ? 1.334 23.594 -13.828 1 98.06 532 MET A O 1
ATOM 4046 N N . ALA A 1 533 ? -0.362 22.281 -13.32 1 98.06 533 ALA A N 1
ATOM 4047 C CA . ALA A 1 533 ? 0.521 21.156 -13.016 1 98.06 533 ALA A CA 1
ATOM 4048 C C . ALA A 1 533 ? 1.287 20.703 -14.25 1 98.06 533 ALA A C 1
ATOM 4050 O O . ALA A 1 533 ? 2.463 20.344 -14.164 1 98.06 533 ALA A O 1
ATOM 4051 N N . LYS A 1 534 ? 0.648 20.688 -15.367 1 97.62 534 LYS A N 1
ATOM 4052 C CA . LYS A 1 534 ? 1.313 20.344 -16.625 1 97.62 534 LYS A CA 1
ATOM 4053 C C . LYS A 1 534 ? 2.424 21.344 -16.938 1 97.62 534 LYS A C 1
ATOM 4055 O O . LYS A 1 534 ? 3.527 20.953 -17.328 1 97.62 534 LYS A O 1
ATOM 4060 N N . THR A 1 535 ? 2.076 22.578 -16.766 1 98.19 535 THR A N 1
ATOM 4061 C CA . THR A 1 535 ? 3.047 23.641 -17 1 98.19 535 THR A CA 1
ATOM 4062 C C . THR A 1 535 ? 4.27 23.469 -16.109 1 98.19 535 THR A C 1
ATOM 4064 O O . THR A 1 535 ? 5.406 23.594 -16.562 1 98.19 535 THR A O 1
ATOM 4067 N N . VAL A 1 536 ? 4.062 23.125 -14.867 1 98.38 536 VAL A N 1
ATOM 4068 C CA . VAL A 1 536 ? 5.145 22.922 -13.914 1 98.38 536 VAL A CA 1
ATOM 4069 C C . VAL A 1 536 ? 5.98 21.719 -14.336 1 98.38 536 VAL A C 1
ATOM 4071 O O . VAL A 1 536 ? 7.211 21.766 -14.328 1 98.38 536 VAL A O 1
ATOM 4074 N N . SER A 1 537 ? 5.34 20.656 -14.711 1 97.94 537 SER A N 1
ATOM 4075 C CA . SER A 1 537 ? 6.055 19.438 -15.102 1 97.94 537 SER A CA 1
ATOM 4076 C C . SER A 1 537 ? 6.941 19.688 -16.312 1 97.94 537 SER A C 1
ATOM 4078 O O . SER A 1 537 ? 7.961 19.016 -16.484 1 97.94 537 SER A O 1
ATOM 4080 N N . MET A 1 538 ? 6.641 20.688 -17.109 1 97.88 538 MET A N 1
ATOM 4081 C CA . MET A 1 538 ? 7.375 21 -18.344 1 97.88 538 MET A CA 1
ATOM 4082 C C . MET A 1 538 ? 8.523 21.969 -18.047 1 97.88 538 MET A C 1
ATOM 4084 O O . MET A 1 538 ? 9.281 22.312 -18.953 1 97.88 538 MET A O 1
ATOM 4088 N N . GLY A 1 539 ? 8.648 22.391 -16.875 1 97.69 539 GLY A N 1
ATOM 4089 C CA . GLY A 1 539 ? 9.711 23.312 -16.5 1 97.69 539 GLY A CA 1
ATOM 4090 C C . GLY A 1 539 ? 9.359 24.766 -16.766 1 97.69 539 GLY A C 1
ATOM 4091 O O . GLY A 1 539 ? 10.242 25.609 -16.953 1 97.69 539 GLY A O 1
ATOM 4092 N N . GLU A 1 540 ? 8.086 25.031 -16.766 1 97.75 540 GLU A N 1
ATOM 4093 C CA . GLU A 1 540 ? 7.605 26.375 -17.078 1 97.75 540 GLU A CA 1
ATOM 4094 C C . GLU A 1 540 ? 6.762 26.938 -15.93 1 97.75 540 GLU A C 1
ATOM 4096 O O . GLU A 1 540 ? 5.93 27.812 -16.141 1 97.75 540 GLU A O 1
ATOM 4101 N N . GLY A 1 541 ? 6.887 26.422 -14.766 1 95.69 541 GLY A N 1
ATOM 4102 C CA . GLY A 1 541 ? 6.105 26.844 -13.617 1 95.69 541 GLY A CA 1
ATOM 4103 C C . GLY A 1 541 ? 6.582 28.156 -13.031 1 95.69 541 GLY A C 1
ATOM 4104 O O . GLY A 1 541 ? 7.695 28.609 -13.312 1 95.69 541 GLY A O 1
ATOM 4105 N N . PRO A 1 542 ? 5.812 28.75 -12.211 1 96 542 PRO A N 1
ATOM 4106 C CA . PRO A 1 542 ? 6.145 30.062 -11.656 1 96 542 PRO A CA 1
ATOM 4107 C C . PRO A 1 542 ? 7.219 30 -10.57 1 96 542 PRO A C 1
ATOM 4109 O O . PRO A 1 542 ? 7.859 31 -10.266 1 96 542 PRO A O 1
ATOM 4112 N N . LEU A 1 543 ? 7.422 28.781 -10.039 1 95.56 543 LEU A N 1
ATOM 4113 C CA . LEU A 1 543 ? 8.305 28.703 -8.883 1 95.56 543 LEU A CA 1
ATOM 4114 C C . LEU A 1 543 ? 9.641 28.078 -9.266 1 95.56 543 LEU A C 1
ATOM 4116 O O . LEU A 1 543 ? 10.617 28.188 -8.516 1 95.56 543 LEU A O 1
ATOM 4120 N N . THR A 1 544 ? 9.656 27.359 -10.367 1 92.56 544 THR A N 1
ATOM 4121 C CA . THR A 1 544 ? 10.859 26.641 -10.727 1 92.56 544 THR A CA 1
ATOM 4122 C C . THR A 1 544 ? 10.906 26.375 -12.234 1 92.56 544 THR A C 1
ATOM 4124 O O . THR A 1 544 ? 9.867 26.422 -12.906 1 92.56 544 THR A O 1
ATOM 4127 N N . ASP A 1 545 ? 12.148 26.125 -12.688 1 95.5 545 ASP A N 1
ATOM 4128 C CA . ASP A 1 545 ? 12.305 25.734 -14.086 1 95.5 545 ASP A CA 1
ATOM 4129 C C . ASP A 1 545 ? 12.648 24.25 -14.195 1 95.5 545 ASP A C 1
ATOM 4131 O O . ASP A 1 545 ? 12.93 23.75 -15.289 1 95.5 545 ASP A O 1
ATOM 4135 N N . ASN A 1 546 ? 12.641 23.578 -13.07 1 96.12 546 ASN A N 1
ATOM 4136 C CA . ASN A 1 546 ? 12.852 22.125 -13.109 1 96.12 546 ASN A CA 1
ATOM 4137 C C . ASN A 1 546 ? 11.711 21.422 -13.828 1 96.12 546 ASN A C 1
ATOM 4139 O O . ASN A 1 546 ? 10.547 21.766 -13.648 1 96.12 546 ASN A O 1
ATOM 4143 N N . ALA A 1 547 ? 12.055 20.484 -14.648 1 97.81 547 ALA A N 1
ATOM 4144 C CA . ALA A 1 547 ? 11.055 19.703 -15.391 1 97.81 547 ALA A CA 1
ATOM 4145 C C . ALA A 1 547 ? 11.031 18.25 -14.93 1 97.81 547 ALA A C 1
ATOM 4147 O O . ALA A 1 547 ? 11.922 17.812 -14.203 1 97.81 547 ALA A O 1
ATOM 4148 N N . ILE A 1 548 ? 10.055 17.594 -15.234 1 98.31 548 ILE A N 1
ATOM 4149 C CA . ILE A 1 548 ? 9.898 16.172 -14.984 1 98.31 548 ILE A CA 1
ATOM 4150 C C . ILE A 1 548 ? 9.719 15.43 -16.297 1 98.31 548 ILE A C 1
ATOM 4152 O O . ILE A 1 548 ? 8.969 15.875 -17.172 1 98.31 548 ILE A O 1
ATOM 4156 N N . GLN A 1 549 ? 10.43 14.344 -16.469 1 98.38 549 GLN A N 1
ATOM 4157 C CA . GLN A 1 549 ? 10.281 13.531 -17.672 1 98.38 549 GLN A CA 1
ATOM 4158 C C . GLN A 1 549 ? 8.984 12.727 -17.641 1 98.38 549 GLN A C 1
ATOM 4160 O O . GLN A 1 549 ? 8.82 11.828 -16.812 1 98.38 549 GLN A O 1
ATOM 4165 N N . ILE A 1 550 ? 8.133 13.039 -18.516 1 98.12 550 ILE A N 1
ATOM 4166 C CA . ILE A 1 550 ? 6.844 12.375 -18.625 1 98.12 550 ILE A CA 1
ATOM 4167 C C . ILE A 1 550 ? 6.789 11.547 -19.922 1 98.12 550 ILE A C 1
ATOM 4169 O O . ILE A 1 550 ? 6.699 12.109 -21.016 1 98.12 550 ILE A O 1
ATOM 4173 N N . PRO A 1 551 ? 6.691 10.25 -19.734 1 98.06 551 PRO A N 1
ATOM 4174 C CA . PRO A 1 551 ? 6.75 9.398 -20.938 1 98.06 551 PRO A CA 1
ATOM 4175 C C . PRO A 1 551 ? 5.469 9.469 -21.766 1 98.06 551 PRO A C 1
ATOM 4177 O O . PRO A 1 551 ? 5.512 9.273 -22.984 1 98.06 551 PRO A O 1
ATOM 4180 N N . LEU A 1 552 ? 4.359 9.617 -21.125 1 96.19 552 LEU A N 1
ATOM 4181 C CA . LEU A 1 552 ? 3.059 9.578 -21.797 1 96.19 552 LEU A CA 1
ATOM 4182 C C . LEU A 1 552 ? 2.059 10.477 -21.078 1 96.19 552 LEU A C 1
ATOM 4184 O O . LEU A 1 552 ? 1.948 10.445 -19.859 1 96.19 552 LEU A O 1
ATOM 4188 N N . TRP A 1 553 ? 1.404 11.32 -21.828 1 94.38 553 TRP A N 1
ATOM 4189 C CA . TRP A 1 553 ? 0.322 12.141 -21.297 1 94.38 553 TRP A CA 1
ATOM 4190 C C . TRP A 1 553 ? -1.012 11.406 -21.391 1 94.38 553 TRP A C 1
ATOM 4192 O O . TRP A 1 553 ? -1.306 10.766 -22.406 1 94.38 553 TRP A O 1
ATOM 4202 N N . TRP A 1 554 ? -1.771 11.5 -20.297 1 87.19 554 TRP A N 1
ATOM 4203 C CA . TRP A 1 554 ? -3.102 10.906 -20.234 1 87.19 554 TRP A CA 1
ATOM 4204 C C . TRP A 1 554 ? -4.004 11.484 -21.328 1 87.19 554 TRP A C 1
ATOM 4206 O O . TRP A 1 554 ? -3.961 12.688 -21.609 1 87.19 554 TRP A O 1
ATOM 4216 N N . SER A 1 555 ? -4.785 10.594 -21.953 1 84.25 555 SER A N 1
ATOM 4217 C CA . SER A 1 555 ? -5.848 10.969 -22.891 1 84.25 555 SER A CA 1
ATOM 4218 C C . SER A 1 555 ? -7.078 10.086 -22.688 1 84.25 555 SER A C 1
ATOM 4220 O O . SER A 1 555 ? -6.961 8.898 -22.406 1 84.25 555 SER A O 1
ATOM 4222 N N . PRO A 1 556 ? -8.25 10.734 -22.672 1 75.06 556 PRO A N 1
ATOM 4223 C CA . PRO A 1 556 ? -9.469 9.938 -22.516 1 75.06 556 PRO A CA 1
ATOM 4224 C C . PRO A 1 556 ? -9.594 8.852 -23.594 1 75.06 556 PRO A C 1
ATOM 4226 O O . PRO A 1 556 ? -10.312 7.871 -23.391 1 75.06 556 PRO A O 1
ATOM 4229 N N . GLN A 1 557 ? -8.945 9.102 -24.797 1 68.5 557 GLN A N 1
ATOM 4230 C CA . GLN A 1 557 ? -9.117 8.141 -25.875 1 68.5 557 GLN A CA 1
ATOM 4231 C C . GLN A 1 557 ? -8.242 6.906 -25.656 1 68.5 557 GLN A C 1
ATOM 4233 O O . GLN A 1 557 ? -7.055 7.023 -25.375 1 68.5 557 GLN A O 1
ATOM 4238 N N . ALA A 1 558 ? -8.891 5.809 -25.156 1 59.59 558 ALA A N 1
ATOM 4239 C CA . ALA A 1 558 ? -8.203 4.523 -25.094 1 59.59 558 ALA A CA 1
ATOM 4240 C C . ALA A 1 558 ? -7.82 4.039 -26.5 1 59.59 558 ALA A C 1
ATOM 4242 O O . ALA A 1 558 ? -8.633 4.094 -27.422 1 59.59 558 ALA A O 1
ATOM 4243 N N . THR A 1 559 ? -6.5 4.129 -26.656 1 56.81 559 THR A N 1
ATOM 4244 C CA . THR A 1 559 ? -6.121 3.723 -28.016 1 56.81 559 THR A CA 1
ATOM 4245 C C . THR A 1 559 ? -6.621 2.312 -28.312 1 56.81 559 THR A C 1
ATOM 4247 O O . THR A 1 559 ? -6.75 1.486 -27.406 1 56.81 559 THR A O 1
ATOM 4250 N N . GLN A 1 560 ? -7.121 2.178 -29.609 1 54.44 560 GLN A N 1
ATOM 4251 C CA . GLN A 1 560 ? -7.746 1.13 -30.406 1 54.44 560 GLN A CA 1
ATOM 4252 C C . GLN A 1 560 ? -6.883 -0.128 -30.438 1 54.44 560 GLN A C 1
ATOM 4254 O O . GLN A 1 560 ? -5.684 -0.07 -30.172 1 54.44 560 GLN A O 1
ATOM 4259 N N . TYR A 1 561 ? -7.543 -1.258 -30.5 1 55.28 561 TYR A N 1
ATOM 4260 C CA . TYR A 1 561 ? -7.09 -2.602 -30.844 1 55.28 561 TYR A CA 1
ATOM 4261 C C . TYR A 1 561 ? -6.102 -2.57 -32 1 55.28 561 TYR A C 1
ATOM 4263 O O . TYR A 1 561 ? -6.262 -1.781 -32.938 1 55.28 561 TYR A O 1
ATOM 4271 N N . ARG A 1 562 ? -4.758 -2.873 -31.703 1 59 562 ARG A N 1
ATOM 4272 C CA . ARG A 1 562 ? -3.873 -3.135 -32.844 1 59 562 ARG A CA 1
ATOM 4273 C C . ARG A 1 562 ? -4.156 -4.504 -33.438 1 59 562 ARG A C 1
ATOM 4275 O O . ARG A 1 562 ? -4.152 -5.516 -32.75 1 59 562 ARG A O 1
ATOM 4282 N N . ALA A 1 563 ? -5.191 -4.516 -34.438 1 45.75 563 ALA A N 1
ATOM 4283 C CA . ALA A 1 563 ? -5.52 -5.723 -35.219 1 45.75 563 ALA A CA 1
ATOM 4284 C C . ALA A 1 563 ? -4.258 -6.391 -35.75 1 45.75 563 ALA A C 1
ATOM 4286 O O . ALA A 1 563 ? -3.334 -5.711 -36.188 1 45.75 563 ALA A O 1
ATOM 4287 N N . MET B 1 1 ? -9.805 -3.602 -47.094 1 22.16 1 MET B N 1
ATOM 4288 C CA . MET B 1 1 ? -8.633 -3.146 -46.344 1 22.16 1 MET B CA 1
ATOM 4289 C C . MET B 1 1 ? -8.203 -4.184 -45.312 1 22.16 1 MET B C 1
ATOM 4291 O O . MET B 1 1 ? -8.984 -4.547 -44.438 1 22.16 1 MET B O 1
ATOM 4295 N N . THR B 1 2 ? -7.422 -5.129 -45.656 1 25.47 2 THR B N 1
ATOM 4296 C CA . THR B 1 2 ? -7.023 -6.359 -44.969 1 25.47 2 THR B CA 1
ATOM 4297 C C . THR B 1 2 ? -6.484 -6.055 -43.562 1 25.47 2 THR B C 1
ATOM 4299 O O . THR B 1 2 ? -5.605 -5.207 -43.406 1 25.47 2 THR B O 1
ATOM 4302 N N . GLN B 1 3 ? -7.332 -6.047 -42.562 1 32.47 3 GLN B N 1
ATOM 4303 C CA . GLN B 1 3 ? -6.988 -5.812 -41.156 1 32.47 3 GLN B CA 1
ATOM 4304 C C . GLN B 1 3 ? -5.645 -6.438 -40.812 1 32.47 3 GLN B C 1
ATOM 4306 O O . GLN B 1 3 ? -5.496 -7.664 -40.844 1 32.47 3 GLN B O 1
ATOM 4311 N N . GLN B 1 4 ? -4.617 -5.906 -41.344 1 36.5 4 GLN B N 1
ATOM 4312 C CA . GLN B 1 4 ? -3.27 -6.426 -41.125 1 36.5 4 GLN B CA 1
ATOM 4313 C C . GLN B 1 4 ? -3.082 -6.863 -39.656 1 36.5 4 GLN B C 1
ATOM 4315 O O . GLN B 1 4 ? -3.287 -6.074 -38.75 1 36.5 4 GLN B O 1
ATOM 4320 N N . LYS B 1 5 ? -3.262 -8.07 -39.438 1 46.28 5 LYS B N 1
ATOM 4321 C CA . LYS B 1 5 ? -3.035 -8.797 -38.219 1 46.28 5 LYS B CA 1
ATOM 4322 C C . LYS B 1 5 ? -1.746 -8.336 -37.531 1 46.28 5 LYS B C 1
ATOM 4324 O O . LYS B 1 5 ? -0.675 -8.367 -38.125 1 46.28 5 LYS B O 1
ATOM 4329 N N . ALA B 1 6 ? -1.713 -7.355 -36.656 1 50.88 6 ALA B N 1
ATOM 4330 C CA . ALA B 1 6 ? -0.542 -6.914 -35.906 1 50.88 6 ALA B CA 1
ATOM 4331 C C . ALA B 1 6 ? 0.343 -8.102 -35.531 1 50.88 6 ALA B C 1
ATOM 4333 O O . ALA B 1 6 ? -0.153 -9.203 -35.312 1 50.88 6 ALA B O 1
ATOM 4334 N N . LYS B 1 7 ? 1.719 -8.125 -35.906 1 59.88 7 LYS B N 1
ATOM 4335 C CA . LYS B 1 7 ? 2.74 -9.125 -35.625 1 59.88 7 LYS B CA 1
ATOM 4336 C C . LYS B 1 7 ? 2.766 -9.469 -34.125 1 59.88 7 LYS B C 1
ATOM 4338 O O . LYS B 1 7 ? 2.725 -8.578 -33.281 1 59.88 7 LYS B O 1
ATOM 4343 N N . PRO B 1 8 ? 2.617 -10.742 -33.781 1 82.19 8 PRO B N 1
ATOM 4344 C CA . PRO B 1 8 ? 2.693 -11.18 -32.375 1 82.19 8 PRO B CA 1
ATOM 4345 C C . PRO B 1 8 ? 3.953 -10.68 -31.672 1 82.19 8 PRO B C 1
ATOM 4347 O O . PRO B 1 8 ? 5.02 -10.609 -32.281 1 82.19 8 PRO B O 1
ATOM 4350 N N . ILE B 1 9 ? 3.822 -10.062 -30.578 1 91.38 9 ILE B N 1
ATOM 4351 C CA . ILE B 1 9 ? 4.969 -9.625 -29.781 1 91.38 9 ILE B CA 1
ATOM 4352 C C . ILE B 1 9 ? 5.711 -10.844 -29.234 1 91.38 9 ILE B C 1
ATOM 4354 O O . ILE B 1 9 ? 5.113 -11.703 -28.594 1 91.38 9 ILE B O 1
ATOM 4358 N N . MET B 1 10 ? 6.957 -10.945 -29.578 1 95.5 10 MET B N 1
ATOM 4359 C CA . MET B 1 10 ? 7.844 -11.984 -29.078 1 95.5 10 MET B CA 1
ATOM 4360 C C . MET B 1 10 ? 8.984 -11.383 -28.266 1 95.5 10 MET B C 1
ATOM 4362 O O . MET B 1 10 ? 9.508 -10.32 -28.625 1 95.5 10 MET B O 1
ATOM 4366 N N . ALA B 1 11 ? 9.336 -12.031 -27.281 1 97.75 11 ALA B N 1
ATOM 4367 C CA . ALA B 1 11 ? 10.492 -11.578 -26.516 1 97.75 11 ALA B CA 1
ATOM 4368 C C . ALA B 1 11 ? 11.773 -11.688 -27.328 1 97.75 11 ALA B C 1
ATOM 4370 O O . ALA B 1 11 ? 11.969 -12.672 -28.047 1 97.75 11 ALA B O 1
ATOM 4371 N N . ALA B 1 12 ? 12.602 -10.688 -27.266 1 97.44 12 ALA B N 1
ATOM 4372 C CA . ALA B 1 12 ? 13.914 -10.742 -27.906 1 97.44 12 ALA B CA 1
ATOM 4373 C C . ALA B 1 12 ? 14.781 -11.836 -27.281 1 97.44 12 ALA B C 1
ATOM 4375 O O . ALA B 1 12 ? 14.68 -12.125 -26.094 1 97.44 12 ALA B O 1
ATOM 4376 N N . ARG B 1 13 ? 15.594 -12.492 -28.062 1 97.19 13 ARG B N 1
ATOM 4377 C CA . ARG B 1 13 ? 16.547 -13.516 -27.656 1 97.19 13 ARG B CA 1
ATOM 4378 C C . ARG B 1 13 ? 17.969 -13.133 -28.047 1 97.19 13 ARG B C 1
ATOM 4380 O O . ARG B 1 13 ? 18.172 -12.148 -28.75 1 97.19 13 ARG B O 1
ATOM 4387 N N . GLY B 1 14 ? 18.938 -13.844 -27.531 1 95.75 14 GLY B N 1
ATOM 4388 C CA . GLY B 1 14 ? 20.328 -13.641 -27.922 1 95.75 14 GLY B CA 1
ATOM 4389 C C . GLY B 1 14 ? 21.031 -12.562 -27.109 1 95.75 14 GLY B C 1
ATOM 4390 O O . GLY B 1 14 ? 20.578 -12.211 -26.016 1 95.75 14 GLY B O 1
ATOM 4391 N N . SER B 1 15 ? 22.062 -12.047 -27.656 1 94.81 15 SER B N 1
ATOM 4392 C CA . SER B 1 15 ? 22.953 -11.195 -26.875 1 94.81 15 SER B CA 1
ATOM 4393 C C . SER B 1 15 ? 22.828 -9.734 -27.297 1 94.81 15 SER B C 1
ATOM 4395 O O . SER B 1 15 ? 23.547 -8.867 -26.781 1 94.81 15 SER B O 1
ATOM 4397 N N . THR B 1 16 ? 21.938 -9.461 -28.188 1 96.12 16 THR B N 1
ATOM 4398 C CA . THR B 1 16 ? 21.797 -8.094 -28.672 1 96.12 16 THR B CA 1
ATOM 4399 C C . THR B 1 16 ? 21.141 -7.215 -27.625 1 96.12 16 THR B C 1
ATOM 4401 O O . THR B 1 16 ? 20.047 -7.535 -27.125 1 96.12 16 THR B O 1
ATOM 4404 N N . LEU B 1 17 ? 21.781 -6.164 -27.297 1 96.94 17 LEU B N 1
ATOM 4405 C CA . LEU B 1 17 ? 21.266 -5.184 -26.344 1 96.94 17 LEU B CA 1
ATOM 4406 C C . LEU B 1 17 ? 20.562 -4.035 -27.062 1 96.94 17 LEU B C 1
ATOM 4408 O O . LEU B 1 17 ? 21.188 -3.34 -27.875 1 96.94 17 LEU B O 1
ATOM 4412 N N . ARG B 1 18 ? 19.312 -3.779 -26.828 1 98.06 18 ARG B N 1
ATOM 4413 C CA . ARG B 1 18 ? 18.547 -2.682 -27.422 1 98.06 18 ARG B CA 1
ATOM 4414 C C . ARG B 1 18 ? 18.422 -1.522 -26.438 1 98.06 18 ARG B C 1
ATOM 4416 O O . ARG B 1 18 ? 18.172 -0.385 -26.828 1 98.06 18 ARG B O 1
ATOM 4423 N N . CYS B 1 19 ? 18.547 -1.745 -25.125 1 98.62 19 CYS B N 1
ATOM 4424 C CA . CYS B 1 19 ? 18.469 -0.767 -24.047 1 98.62 19 CYS B CA 1
ATOM 4425 C C . CYS B 1 19 ? 19.844 -0.281 -23.641 1 98.62 19 CYS B C 1
ATOM 4427 O O . CYS B 1 19 ? 20.844 -0.675 -24.234 1 98.62 19 CYS B O 1
ATOM 4429 N N . LYS B 1 20 ? 19.938 0.595 -22.656 1 98.31 20 LYS B N 1
ATOM 4430 C CA . LYS B 1 20 ? 21.203 1.182 -22.25 1 98.31 20 LYS B CA 1
ATOM 4431 C C . LYS B 1 20 ? 21.953 0.255 -21.297 1 98.31 20 LYS B C 1
ATOM 4433 O O . LYS B 1 20 ? 23.125 0.482 -20.984 1 98.31 20 LYS B O 1
ATOM 4438 N N . GLY B 1 21 ? 21.281 -0.808 -20.891 1 97.38 21 GLY B N 1
ATOM 4439 C CA . GLY B 1 21 ? 21.875 -1.826 -20.031 1 97.38 21 GLY B CA 1
ATOM 4440 C C . GLY B 1 21 ? 21.078 -3.111 -20 1 97.38 21 GLY B C 1
ATOM 4441 O O . GLY B 1 21 ? 19.922 -3.143 -20.422 1 97.38 21 GLY B O 1
ATOM 4442 N N . TRP B 1 22 ? 21.688 -4.152 -19.453 1 97.5 22 TRP B N 1
ATOM 4443 C CA . TRP B 1 22 ? 21.047 -5.465 -19.453 1 97.5 22 TRP B CA 1
ATOM 4444 C C . TRP B 1 22 ? 19.891 -5.5 -18.469 1 97.5 22 TRP B C 1
ATOM 4446 O O . TRP B 1 22 ? 18.938 -6.285 -18.641 1 97.5 22 TRP B O 1
ATOM 4456 N N . LYS B 1 23 ? 19.953 -4.68 -17.438 1 97.81 23 LYS B N 1
ATOM 4457 C CA . LYS B 1 23 ? 18.812 -4.664 -16.516 1 97.81 23 LYS B CA 1
ATOM 4458 C C . LYS B 1 23 ? 17.562 -4.164 -17.219 1 97.81 23 LYS B C 1
ATOM 4460 O O . LYS B 1 23 ? 16.5 -4.789 -17.125 1 97.81 23 LYS B O 1
ATOM 4465 N N . GLN B 1 24 ? 17.719 -3.018 -17.969 1 98.62 24 GLN B N 1
ATOM 4466 C CA . GLN B 1 24 ? 16.594 -2.486 -18.734 1 98.62 24 GLN B CA 1
ATOM 4467 C C . GLN B 1 24 ? 16.141 -3.473 -19.812 1 98.62 24 GLN B C 1
ATOM 4469 O O . GLN B 1 24 ? 14.945 -3.695 -20 1 98.62 24 GLN B O 1
ATOM 4474 N N . GLU B 1 25 ? 17.094 -4.074 -20.453 1 98.75 25 GLU B N 1
ATOM 4475 C CA . GLU B 1 25 ? 16.812 -5.023 -21.516 1 98.75 25 GLU B CA 1
ATOM 4476 C C . GLU B 1 25 ? 16.094 -6.258 -20.984 1 98.75 25 GLU B C 1
ATOM 4478 O O . GLU B 1 25 ? 15.148 -6.746 -21.609 1 98.75 25 GLU B O 1
ATOM 4483 N N . THR B 1 26 ? 16.562 -6.742 -19.828 1 98.81 26 THR B N 1
ATOM 4484 C CA . THR B 1 26 ? 15.922 -7.906 -19.219 1 98.81 26 THR B CA 1
ATOM 4485 C C . THR B 1 26 ? 14.461 -7.609 -18.875 1 98.81 26 THR B C 1
ATOM 4487 O O . THR B 1 26 ? 13.578 -8.422 -19.141 1 98.81 26 THR B O 1
ATOM 4490 N N . ILE B 1 27 ? 14.211 -6.461 -18.312 1 98.88 27 ILE B N 1
ATOM 4491 C CA . ILE B 1 27 ? 12.852 -6.07 -17.953 1 98.88 27 ILE B CA 1
ATOM 4492 C C . ILE B 1 27 ? 12 -5.949 -19.203 1 98.88 27 ILE B C 1
ATOM 4494 O O . ILE B 1 27 ? 10.852 -6.398 -19.234 1 98.88 27 ILE B O 1
ATOM 4498 N N . LEU B 1 28 ? 12.555 -5.367 -20.234 1 98.88 28 LEU B N 1
ATOM 4499 C CA . LEU B 1 28 ? 11.844 -5.258 -21.5 1 98.88 28 LEU B CA 1
ATOM 4500 C C . LEU B 1 28 ? 11.508 -6.637 -22.062 1 98.88 28 LEU B C 1
ATOM 4502 O O . LEU B 1 28 ? 10.391 -6.871 -22.516 1 98.88 28 LEU B O 1
ATOM 4506 N N . ARG B 1 29 ? 12.438 -7.539 -22.016 1 98.75 29 ARG B N 1
ATOM 4507 C CA . ARG B 1 29 ? 12.211 -8.891 -22.531 1 98.75 29 ARG B CA 1
ATOM 4508 C C . ARG B 1 29 ? 11.156 -9.609 -21.688 1 98.75 29 ARG B C 1
ATOM 4510 O O . ARG B 1 29 ? 10.383 -10.422 -22.219 1 98.75 29 ARG B O 1
ATOM 4517 N N . MET B 1 30 ? 11.141 -9.32 -20.422 1 98.69 30 MET B N 1
ATOM 4518 C CA . MET B 1 30 ? 10.102 -9.914 -19.578 1 98.69 30 MET B CA 1
ATOM 4519 C C . MET B 1 30 ? 8.727 -9.383 -19.969 1 98.69 30 MET B C 1
ATOM 4521 O O . MET B 1 30 ? 7.742 -10.125 -19.953 1 98.69 30 MET B O 1
ATOM 4525 N N . LEU B 1 31 ? 8.648 -8.086 -20.266 1 98.56 31 LEU B N 1
ATOM 4526 C CA . LEU B 1 31 ? 7.406 -7.516 -20.766 1 98.56 31 LEU B CA 1
ATOM 4527 C C . LEU B 1 31 ? 6.984 -8.203 -22.062 1 98.56 31 LEU B C 1
ATOM 4529 O O . LEU B 1 31 ? 5.82 -8.586 -22.219 1 98.56 31 LEU B O 1
ATOM 4533 N N . GLU B 1 32 ? 7.879 -8.398 -22.922 1 98.19 32 GLU B N 1
ATOM 4534 C CA . GLU B 1 32 ? 7.613 -9.07 -24.188 1 98.19 32 GLU B CA 1
ATOM 4535 C C . GLU B 1 32 ? 7.227 -10.531 -23.969 1 98.19 32 GLU B C 1
ATOM 4537 O O . GLU B 1 32 ? 6.359 -11.062 -24.672 1 98.19 32 GLU B O 1
ATOM 4542 N N . ASN B 1 33 ? 7.898 -11.133 -23.016 1 97.88 33 ASN B N 1
ATOM 4543 C CA . ASN B 1 33 ? 7.594 -12.516 -22.688 1 97.88 33 ASN B CA 1
ATOM 4544 C C . ASN B 1 33 ? 6.168 -12.672 -22.156 1 97.88 33 ASN B C 1
ATOM 4546 O O . ASN B 1 33 ? 5.496 -13.664 -22.453 1 97.88 33 ASN B O 1
ATOM 4550 N N . ASN B 1 34 ? 5.707 -11.672 -21.375 1 95.94 34 ASN B N 1
ATOM 4551 C CA . ASN B 1 34 ? 4.305 -11.648 -20.969 1 95.94 34 ASN B CA 1
ATOM 4552 C C . ASN B 1 34 ? 3.369 -11.773 -22.172 1 95.94 34 ASN B C 1
ATOM 4554 O O . ASN B 1 34 ? 2.447 -12.594 -22.156 1 95.94 34 ASN B O 1
ATOM 4558 N N . LEU B 1 35 ? 3.672 -11.008 -23.109 1 95.62 35 LEU B N 1
ATOM 4559 C CA . LEU B 1 35 ? 2.764 -10.922 -24.25 1 95.62 35 LEU B CA 1
ATOM 4560 C C . LEU B 1 35 ? 2.947 -12.109 -25.188 1 95.62 35 LEU B C 1
ATOM 4562 O O . LEU B 1 35 ? 2.01 -12.508 -25.875 1 95.62 35 LEU B O 1
ATOM 4566 N N . GLU B 1 36 ? 4.156 -12.656 -25.203 1 95.25 36 GLU B N 1
ATOM 4567 C CA . GLU B 1 36 ? 4.391 -13.875 -25.969 1 95.25 36 GLU B CA 1
ATOM 4568 C C . GLU B 1 36 ? 3.57 -15.039 -25.406 1 95.25 36 GLU B C 1
ATOM 4570 O O . GLU B 1 36 ? 3.188 -15.945 -26.156 1 95.25 36 GLU B O 1
ATOM 4575 N N . ASN B 1 37 ? 3.279 -14.961 -24.172 1 91.88 37 ASN B N 1
ATOM 4576 C CA . ASN B 1 37 ? 2.496 -16 -23.516 1 91.88 37 ASN B CA 1
ATOM 4577 C C . ASN B 1 37 ? 1.044 -15.57 -23.312 1 91.88 37 ASN B C 1
ATOM 4579 O O . ASN B 1 37 ? 0.27 -16.266 -22.656 1 91.88 37 ASN B O 1
ATOM 4583 N N . ALA B 1 38 ? 0.639 -14.516 -23.922 1 91.19 38 ALA B N 1
ATOM 4584 C CA . ALA B 1 38 ? -0.638 -13.883 -23.609 1 91.19 38 ALA B CA 1
ATOM 4585 C C . ALA B 1 38 ? -1.804 -14.672 -24.188 1 91.19 38 ALA B C 1
ATOM 4587 O O . ALA B 1 38 ? -1.688 -15.25 -25.281 1 91.19 38 ALA B O 1
ATOM 4588 N N . GLU B 1 39 ? -2.877 -14.602 -23.484 1 84.88 39 GLU B N 1
ATOM 4589 C CA . GLU B 1 39 ? -4.113 -15.188 -24 1 84.88 39 GLU B CA 1
ATOM 4590 C C . GLU B 1 39 ? -4.637 -14.398 -25.203 1 84.88 39 GLU B C 1
ATOM 4592 O O . GLU B 1 39 ? -5.184 -14.984 -26.141 1 84.88 39 GLU B O 1
ATOM 4597 N N . ASP B 1 40 ? -4.527 -13.078 -25.156 1 87.5 40 ASP B N 1
ATOM 4598 C CA . ASP B 1 40 ? -4.914 -12.195 -26.25 1 87.5 40 ASP B CA 1
ATOM 4599 C C . ASP B 1 40 ? -3.971 -11 -26.359 1 87.5 40 ASP B C 1
ATOM 4601 O O . ASP B 1 40 ? -4.285 -9.914 -25.875 1 87.5 40 ASP B O 1
ATOM 4605 N N . ALA B 1 41 ? -2.977 -11.109 -27.078 1 90.62 41 ALA B N 1
ATOM 4606 C CA . ALA B 1 41 ? -1.936 -10.094 -27.188 1 90.62 41 ALA B CA 1
ATOM 4607 C C . ALA B 1 41 ? -2.473 -8.828 -27.859 1 90.62 41 ALA B C 1
ATOM 4609 O O . ALA B 1 41 ? -2.002 -7.723 -27.578 1 90.62 41 ALA B O 1
ATOM 4610 N N . SER B 1 42 ? -3.432 -9 -28.734 1 89.56 42 SER B N 1
ATOM 4611 C CA . SER B 1 42 ? -3.975 -7.852 -29.453 1 89.56 42 SER B CA 1
ATOM 4612 C C . SER B 1 42 ? -4.652 -6.875 -28.5 1 89.56 42 SER B C 1
ATOM 4614 O O . SER B 1 42 ? -4.738 -5.68 -28.781 1 89.56 42 SER B O 1
ATOM 4616 N N . ARG B 1 43 ? -5.055 -7.391 -27.391 1 89.12 43 ARG B N 1
ATOM 4617 C CA . ARG B 1 43 ? -5.691 -6.547 -26.375 1 89.12 43 ARG B CA 1
ATOM 4618 C C . ARG B 1 43 ? -4.773 -6.336 -25.188 1 89.12 43 ARG B C 1
ATOM 4620 O O . ARG B 1 43 ? -5.203 -5.809 -24.156 1 89.12 43 ARG B O 1
ATOM 4627 N N . LEU B 1 44 ? -3.586 -6.812 -25.25 1 93.38 44 LEU B N 1
ATOM 4628 C CA . LEU B 1 44 ? -2.578 -6.723 -24.203 1 93.38 44 LEU B CA 1
ATOM 4629 C C . LEU B 1 44 ? -3.01 -7.504 -22.969 1 93.38 44 LEU B C 1
ATOM 4631 O O . LEU B 1 44 ? -2.518 -7.254 -21.859 1 93.38 44 LEU B O 1
ATOM 4635 N N . THR B 1 45 ? -4.008 -8.445 -23.172 1 90.88 45 THR B N 1
ATOM 4636 C CA . THR B 1 45 ? -4.496 -9.297 -22.094 1 90.88 45 THR B CA 1
ATOM 4637 C C . THR B 1 45 ? -3.625 -10.539 -21.953 1 90.88 45 THR B C 1
ATOM 4639 O O . THR B 1 45 ? -3.539 -11.352 -22.875 1 90.88 45 THR B O 1
ATOM 4642 N N . VAL B 1 46 ? -3.039 -10.68 -20.812 1 92.5 46 VAL B N 1
ATOM 4643 C CA . VAL B 1 46 ? -2.068 -11.75 -20.594 1 92.5 46 VAL B CA 1
ATOM 4644 C C . VAL B 1 46 ? -2.789 -13.016 -20.141 1 92.5 46 VAL B C 1
ATOM 4646 O O . VAL B 1 46 ? -2.625 -14.078 -20.75 1 92.5 46 VAL B O 1
ATOM 4649 N N . TYR B 1 47 ? -3.574 -12.859 -19.078 1 83.5 47 TYR B N 1
ATOM 4650 C CA . TYR B 1 47 ? -4.352 -14.008 -18.641 1 83.5 47 TYR B CA 1
ATOM 4651 C C . TYR B 1 47 ? -5.508 -13.578 -17.75 1 83.5 47 TYR B C 1
ATOM 4653 O O . TYR B 1 47 ? -5.641 -12.391 -17.422 1 83.5 47 TYR B O 1
ATOM 4661 N N . GLY B 1 48 ? -6.395 -14.477 -17.469 1 79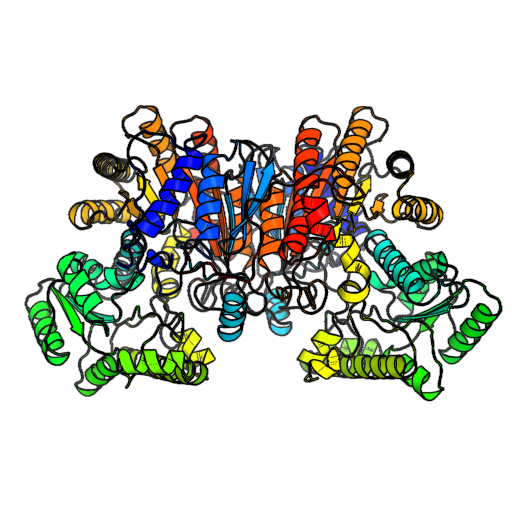.38 48 GLY B N 1
ATOM 4662 C CA . GLY B 1 48 ? -7.523 -14.227 -16.578 1 79.38 48 GLY B CA 1
ATOM 4663 C C . GLY B 1 48 ? -8.633 -13.43 -17.25 1 79.38 48 GLY B C 1
ATOM 4664 O O . GLY B 1 48 ? -9.562 -12.977 -16.578 1 79.38 48 GLY B O 1
ATOM 4665 N N . GLY B 1 49 ? -8.484 -13.164 -18.484 1 78.62 49 GLY B N 1
ATOM 4666 C CA . GLY B 1 49 ? -9.523 -12.461 -19.234 1 78.62 49 GLY B CA 1
ATOM 4667 C C . GLY B 1 49 ? -9.336 -10.961 -19.234 1 78.62 49 GLY B C 1
ATOM 4668 O O . GLY B 1 49 ? -9.719 -10.281 -20.188 1 78.62 49 GLY B O 1
ATOM 4669 N N . ILE B 1 50 ? -8.68 -10.484 -18.156 1 85.62 50 ILE B N 1
ATOM 4670 C CA . ILE B 1 50 ? -8.648 -9.031 -18.094 1 85.62 50 ILE B CA 1
ATOM 4671 C C . ILE B 1 50 ? -7.289 -8.57 -17.562 1 85.62 50 ILE B C 1
ATOM 4673 O O . ILE B 1 50 ? -7.047 -7.371 -17.406 1 85.62 50 ILE B O 1
ATOM 4677 N N . GLY B 1 51 ? -6.41 -9.5 -17.219 1 91.12 51 GLY B N 1
ATOM 4678 C CA . GLY B 1 51 ? -5.082 -9.117 -16.766 1 91.12 51 GLY B CA 1
ATOM 4679 C C . GLY B 1 51 ? -4.211 -8.547 -17.859 1 91.12 51 GLY B C 1
ATOM 4680 O O . GLY B 1 51 ? -3.805 -9.266 -18.781 1 91.12 51 GLY B O 1
ATOM 4681 N N . LYS B 1 52 ? -3.812 -7.305 -17.734 1 93.62 52 LYS B N 1
ATOM 4682 C CA . LYS B 1 52 ? -3.148 -6.617 -18.828 1 93.62 52 LYS B CA 1
ATOM 4683 C C . LYS B 1 52 ? -1.685 -6.34 -18.516 1 93.62 52 LYS B C 1
ATOM 4685 O O . LYS B 1 52 ? -1.346 -6.035 -17.359 1 93.62 52 LYS B O 1
ATOM 4690 N N . ALA B 1 53 ? -0.894 -6.352 -19.578 1 96.31 53 ALA B N 1
ATOM 4691 C CA . ALA B 1 53 ? 0.515 -5.984 -19.453 1 96.31 53 ALA B CA 1
ATOM 4692 C C . ALA B 1 53 ? 0.688 -4.469 -19.438 1 96.31 53 ALA B C 1
ATOM 4694 O O . ALA B 1 53 ? 1.663 -3.955 -18.891 1 96.31 53 ALA B O 1
ATOM 4695 N N . ALA B 1 54 ? -0.135 -3.801 -20.078 1 96.56 54 ALA B N 1
ATOM 4696 C CA . ALA B 1 54 ? -0.195 -2.344 -20.156 1 96.56 54 ALA B CA 1
ATOM 4697 C C . ALA B 1 54 ? -1.635 -1.861 -20.297 1 96.56 54 ALA B C 1
ATOM 4699 O O . ALA B 1 54 ? -2.506 -2.615 -20.734 1 96.56 54 ALA B O 1
ATOM 4700 N N . ARG B 1 55 ? -1.902 -0.636 -19.938 1 94.75 55 ARG B N 1
ATOM 4701 C CA . ARG B 1 55 ? -3.262 -0.107 -19.922 1 94.75 55 ARG B CA 1
ATOM 4702 C C . ARG B 1 55 ? -3.854 -0.088 -21.328 1 94.75 55 ARG B C 1
ATOM 4704 O O . ARG B 1 55 ? -5.031 -0.4 -21.516 1 94.75 55 ARG B O 1
ATOM 4711 N N . ASN B 1 56 ? -3.084 0.329 -22.312 1 93.44 56 ASN B N 1
ATOM 4712 C CA . ASN B 1 56 ? -3.404 0.389 -23.734 1 93.44 56 ASN B CA 1
ATOM 4713 C C . ASN B 1 56 ? -2.143 0.413 -24.594 1 93.44 56 ASN B C 1
ATOM 4715 O O . ASN B 1 56 ? -1.03 0.332 -24.078 1 93.44 56 ASN B O 1
ATOM 4719 N N . TRP B 1 57 ? -2.285 0.443 -25.875 1 93.19 57 TRP B N 1
ATOM 4720 C CA . TRP B 1 57 ? -1.146 0.32 -26.766 1 93.19 57 TRP B CA 1
ATOM 4721 C C . TRP B 1 57 ? -0.25 1.55 -26.688 1 93.19 57 TRP B C 1
ATOM 4723 O O . TRP B 1 57 ? 0.972 1.445 -26.828 1 93.19 57 TRP B O 1
ATOM 4733 N N . GLU B 1 58 ? -0.834 2.736 -26.516 1 94.31 58 GLU B N 1
ATOM 4734 C CA . GLU B 1 58 ? -0.014 3.928 -26.312 1 94.31 58 GLU B CA 1
ATOM 4735 C C . GLU B 1 58 ? 0.899 3.764 -25.094 1 94.31 58 GLU B C 1
ATOM 4737 O O . GLU B 1 58 ? 2.072 4.141 -25.141 1 94.31 58 GLU B O 1
ATOM 4742 N N . SER B 1 59 ? 0.292 3.215 -24.094 1 96.25 59 SER B N 1
ATOM 4743 C CA . SER B 1 59 ? 1.072 2.943 -22.891 1 96.25 59 SER B CA 1
ATOM 4744 C C . SER B 1 59 ? 2.184 1.937 -23.156 1 96.25 59 SER B C 1
ATOM 4746 O O . SER B 1 59 ? 3.32 2.123 -22.734 1 96.25 59 SER B O 1
ATOM 4748 N N . TYR B 1 60 ? 1.845 0.843 -23.844 1 96.12 60 TYR B N 1
ATOM 4749 C CA . TYR B 1 60 ? 2.844 -0.165 -24.188 1 96.12 60 TYR B CA 1
ATOM 4750 C C . TYR B 1 60 ? 4.023 0.459 -24.922 1 96.12 60 TYR B C 1
ATOM 4752 O O . TYR B 1 60 ? 5.18 0.24 -24.547 1 96.12 60 TYR B O 1
ATOM 4760 N N . ASP B 1 61 ? 3.719 1.205 -25.938 1 96.19 61 ASP B N 1
ATOM 4761 C CA . ASP B 1 61 ? 4.762 1.817 -26.75 1 96.19 61 ASP B CA 1
ATOM 4762 C C . ASP B 1 61 ? 5.621 2.771 -25.922 1 96.19 61 ASP B C 1
ATOM 4764 O O . ASP B 1 61 ? 6.844 2.807 -26.078 1 96.19 61 ASP B O 1
ATOM 4768 N N . ALA B 1 62 ? 4.969 3.539 -25.062 1 97.5 62 ALA B N 1
ATOM 4769 C CA . ALA B 1 62 ? 5.691 4.488 -24.219 1 97.5 62 ALA B CA 1
ATOM 4770 C C . ALA B 1 62 ? 6.57 3.764 -23.203 1 97.5 62 ALA B C 1
ATOM 4772 O O . ALA B 1 62 ? 7.656 4.238 -22.859 1 97.5 62 ALA B O 1
ATOM 4773 N N . ILE B 1 63 ? 6.109 2.662 -22.703 1 98.56 63 ILE B N 1
ATOM 4774 C CA . ILE B 1 63 ? 6.898 1.853 -21.781 1 98.56 63 ILE B CA 1
ATOM 4775 C C . ILE B 1 63 ? 8.148 1.343 -22.484 1 98.56 63 ILE B C 1
ATOM 4777 O O . ILE B 1 63 ? 9.258 1.451 -21.969 1 98.56 63 ILE B O 1
ATOM 4781 N N . VAL B 1 64 ? 7.953 0.759 -23.672 1 98.5 64 VAL B N 1
ATOM 4782 C CA . VAL B 1 64 ? 9.062 0.214 -24.438 1 98.5 64 VAL B CA 1
ATOM 4783 C C . VAL B 1 64 ? 10.094 1.308 -24.703 1 98.5 64 VAL B C 1
ATOM 4785 O O . VAL B 1 64 ? 11.289 1.108 -24.484 1 98.5 64 VAL B O 1
ATOM 4788 N N . GLU B 1 65 ? 9.625 2.434 -25.172 1 98.69 65 GLU B N 1
ATOM 4789 C CA . GLU B 1 65 ? 10.516 3.547 -25.453 1 98.69 65 GLU B CA 1
ATOM 4790 C C . GLU B 1 65 ? 11.25 4.008 -24.203 1 98.69 65 GLU B C 1
ATOM 4792 O O . GLU B 1 65 ? 12.445 4.301 -24.234 1 98.69 65 GLU B O 1
ATOM 4797 N N . SER B 1 66 ? 10.555 4.102 -23.109 1 98.81 66 SER B N 1
ATOM 4798 C CA . SER B 1 66 ? 11.156 4.512 -21.844 1 98.81 66 SER B CA 1
ATOM 4799 C C . SER B 1 66 ? 12.25 3.545 -21.406 1 98.81 66 SER B C 1
ATOM 4801 O O . SER B 1 66 ? 13.328 3.969 -20.969 1 98.81 66 SER B O 1
ATOM 4803 N N . LEU B 1 67 ? 11.977 2.266 -21.438 1 98.88 67 LEU B N 1
ATOM 4804 C CA . LEU B 1 67 ? 12.953 1.267 -21.031 1 98.88 67 LEU B CA 1
ATOM 4805 C C . LEU B 1 67 ? 14.195 1.328 -21.922 1 98.88 67 LEU B C 1
ATOM 4807 O O . LEU B 1 67 ? 15.32 1.172 -21.438 1 98.88 67 LEU B O 1
ATOM 4811 N N . LYS B 1 68 ? 14.039 1.518 -23.234 1 98.81 68 LYS B N 1
ATOM 4812 C CA . LYS B 1 68 ? 15.148 1.582 -24.172 1 98.81 68 LYS B CA 1
ATOM 4813 C C . LYS B 1 68 ? 16.062 2.762 -23.859 1 98.81 68 LYS B C 1
ATOM 4815 O O . LYS B 1 68 ? 17.281 2.695 -24.078 1 98.81 68 LYS B O 1
ATOM 4820 N N . ASN B 1 69 ? 15.516 3.822 -23.25 1 98.75 69 ASN B N 1
ATOM 4821 C CA . ASN B 1 69 ? 16.281 5.051 -23.062 1 98.75 69 ASN B CA 1
ATOM 4822 C C . ASN B 1 69 ? 16.594 5.305 -21.594 1 98.75 69 ASN B C 1
ATOM 4824 O O . ASN B 1 69 ? 17.297 6.262 -21.25 1 98.75 69 ASN B O 1
ATOM 4828 N N . LEU B 1 70 ? 16.141 4.508 -20.703 1 98.88 70 LEU B N 1
ATOM 4829 C CA . LEU B 1 70 ? 16.266 4.703 -19.266 1 98.88 70 LEU B CA 1
ATOM 4830 C C . LEU B 1 70 ? 17.719 4.586 -18.828 1 98.88 70 LEU B C 1
ATOM 4832 O O . LEU B 1 70 ? 18.391 3.592 -19.125 1 98.88 70 LEU B O 1
ATOM 4836 N N . GLU B 1 71 ? 18.234 5.555 -18.109 1 98.62 71 GLU B N 1
ATOM 4837 C CA . GLU B 1 71 ? 19.594 5.531 -17.562 1 98.62 71 GLU B CA 1
ATOM 4838 C C . GLU B 1 71 ? 19.688 4.598 -16.375 1 98.62 71 GLU B C 1
ATOM 4840 O O . GLU B 1 71 ? 18.672 4.223 -15.773 1 98.62 71 GLU B O 1
ATOM 4845 N N . ASN B 1 72 ? 20.984 4.281 -15.961 1 98.12 72 ASN B N 1
ATOM 4846 C CA . ASN B 1 72 ? 21.219 3.32 -14.891 1 98.12 72 ASN B CA 1
ATOM 4847 C C . ASN B 1 72 ? 20.953 3.928 -13.516 1 98.12 72 ASN B C 1
ATOM 4849 O O . ASN B 1 72 ? 20.953 3.219 -12.508 1 98.12 72 ASN B O 1
ATOM 4853 N N . ASN B 1 73 ? 20.672 5.215 -13.484 1 98.38 73 ASN B N 1
ATOM 4854 C CA . ASN B 1 73 ? 20.359 5.875 -12.219 1 98.38 73 ASN B CA 1
ATOM 4855 C C . ASN B 1 73 ? 18.984 6.512 -12.25 1 98.38 73 ASN B C 1
ATOM 4857 O O . ASN B 1 73 ? 18.719 7.48 -11.531 1 98.38 73 ASN B O 1
ATOM 4861 N N . GLU B 1 74 ? 18.125 6.023 -13.164 1 98.81 74 GLU B N 1
ATOM 4862 C CA . GLU B 1 74 ? 16.75 6.504 -13.273 1 98.81 74 GLU B CA 1
ATOM 4863 C C . GLU B 1 74 ? 15.75 5.395 -12.953 1 98.81 74 GLU B C 1
ATOM 4865 O O . GLU B 1 74 ? 16.062 4.211 -13.078 1 98.81 74 GLU B O 1
ATOM 4870 N N . THR B 1 75 ? 14.602 5.742 -12.484 1 98.94 75 THR B N 1
ATOM 4871 C CA . THR B 1 75 ? 13.5 4.832 -12.195 1 98.94 75 THR B CA 1
ATOM 4872 C C . THR B 1 75 ? 12.242 5.25 -12.953 1 98.94 75 THR B C 1
ATOM 4874 O O . THR B 1 75 ? 11.828 6.41 -12.891 1 98.94 75 THR B O 1
ATOM 4877 N N . LEU B 1 76 ? 11.703 4.359 -13.68 1 98.94 76 LEU B N 1
ATOM 4878 C CA . LEU B 1 76 ? 10.43 4.539 -14.375 1 98.94 76 LEU B CA 1
ATOM 4879 C C . LEU B 1 76 ? 9.258 4.211 -13.461 1 98.94 76 LEU B C 1
ATOM 4881 O O . LEU B 1 76 ? 9.227 3.143 -12.836 1 98.94 76 LEU B O 1
ATOM 4885 N N . ALA B 1 77 ? 8.297 5.145 -13.359 1 98.88 77 ALA B N 1
ATOM 4886 C CA . ALA B 1 77 ? 7.098 4.938 -12.555 1 98.88 77 ALA B CA 1
ATOM 4887 C C . ALA B 1 77 ? 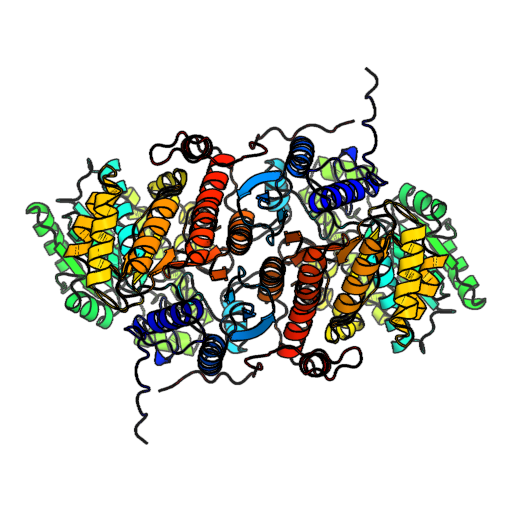5.895 4.617 -13.438 1 98.88 77 ALA B C 1
ATOM 4889 O O . ALA B 1 77 ? 5.641 5.312 -14.422 1 98.88 77 ALA B O 1
ATOM 4890 N N . ILE B 1 78 ? 5.172 3.578 -13.039 1 98.81 78 ILE B N 1
ATOM 4891 C CA . ILE B 1 78 ? 4.02 3.139 -13.82 1 98.81 78 ILE B CA 1
ATOM 4892 C C . ILE B 1 78 ? 2.773 3.121 -12.938 1 98.81 78 ILE B C 1
ATOM 4894 O O . ILE B 1 78 ? 2.775 2.518 -11.859 1 98.81 78 ILE B O 1
ATOM 4898 N N . GLN B 1 79 ? 1.717 3.779 -13.352 1 98.38 79 GLN B N 1
ATOM 4899 C CA . GLN B 1 79 ? 0.413 3.787 -12.695 1 98.38 79 GLN B CA 1
ATOM 4900 C C . GLN B 1 79 ? -0.607 2.979 -13.492 1 98.38 79 GLN B C 1
ATOM 4902 O O . GLN B 1 79 ? -1.024 3.391 -14.578 1 98.38 79 GLN B O 1
ATOM 4907 N N . SER B 1 80 ? -0.987 1.843 -13.016 1 97.06 80 SER B N 1
ATOM 4908 C CA . SER B 1 80 ? -1.979 0.958 -13.617 1 97.06 80 SER B CA 1
ATOM 4909 C C . SER B 1 80 ? -1.739 0.798 -15.117 1 97.06 80 SER B C 1
ATOM 4911 O O . SER B 1 80 ? -2.641 1.035 -15.922 1 97.06 80 SER B O 1
ATOM 4913 N N . GLY B 1 81 ? -0.487 0.462 -15.438 1 96.81 81 GLY B N 1
ATOM 4914 C CA . GLY B 1 81 ? -0.142 0.085 -16.797 1 96.81 81 GLY B CA 1
ATOM 4915 C C . GLY B 1 81 ? 0.246 1.268 -17.656 1 96.81 81 GLY B C 1
ATOM 4916 O O . GLY B 1 81 ? 0.6 1.097 -18.828 1 96.81 81 GLY B O 1
ATOM 4917 N N . MET B 1 82 ? 0.202 2.479 -17.203 1 97.25 82 MET B N 1
ATOM 4918 C CA . MET B 1 82 ? 0.634 3.662 -17.938 1 97.25 82 MET B CA 1
ATOM 4919 C C . MET B 1 82 ? 1.913 4.238 -17.344 1 97.25 82 MET B C 1
ATOM 4921 O O . MET B 1 82 ? 1.979 4.5 -16.141 1 97.25 82 MET B O 1
ATOM 4925 N N . PRO B 1 83 ? 2.982 4.414 -18.172 1 98.5 83 PRO B N 1
ATOM 4926 C CA . PRO B 1 83 ? 4.164 5.102 -17.656 1 98.5 83 PRO B CA 1
ATOM 4927 C C . PRO B 1 83 ? 3.92 6.59 -17.406 1 98.5 83 PRO B C 1
ATOM 4929 O O . PRO B 1 83 ? 3.494 7.309 -18.312 1 98.5 83 PRO B O 1
ATOM 4932 N N . VAL B 1 84 ? 4.227 7.074 -16.203 1 98.62 84 VAL B N 1
ATOM 4933 C CA . VAL B 1 84 ? 3.752 8.414 -15.852 1 98.62 84 VAL B CA 1
ATOM 4934 C C . VAL B 1 84 ? 4.941 9.336 -15.609 1 98.62 84 VAL B C 1
ATOM 4936 O O . VAL B 1 84 ? 4.82 10.562 -15.75 1 98.62 84 VAL B O 1
ATOM 4939 N N . ALA B 1 85 ? 6.098 8.781 -15.242 1 98.81 85 ALA B N 1
ATOM 4940 C CA . ALA B 1 85 ? 7.242 9.648 -14.984 1 98.81 85 ALA B CA 1
ATOM 4941 C C . ALA B 1 85 ? 8.539 8.844 -14.945 1 98.81 85 ALA B C 1
ATOM 4943 O O . ALA B 1 85 ? 8.523 7.645 -14.672 1 98.81 85 ALA B O 1
ATOM 4944 N N . VAL B 1 86 ? 9.594 9.445 -15.273 1 98.88 86 VAL B N 1
ATOM 4945 C CA . VAL B 1 86 ? 10.953 8.977 -15.008 1 98.88 86 VAL B CA 1
ATOM 4946 C C . VAL B 1 86 ? 11.672 9.953 -14.078 1 98.88 86 VAL B C 1
ATOM 4948 O O . VAL B 1 86 ? 11.711 11.156 -14.352 1 98.88 86 VAL B O 1
ATOM 4951 N N . PHE B 1 87 ? 12.164 9.508 -12.961 1 98.81 87 PHE B N 1
ATOM 4952 C CA . PHE B 1 87 ? 12.898 10.336 -12.016 1 98.81 87 PHE B CA 1
ATOM 4953 C C . PHE B 1 87 ? 14.352 9.867 -11.906 1 98.81 87 PHE B C 1
ATOM 4955 O O . PHE B 1 87 ? 14.633 8.68 -12.031 1 98.81 87 PHE B O 1
ATOM 4962 N N . LYS B 1 88 ? 15.242 10.805 -11.695 1 98.5 88 LYS B N 1
ATOM 4963 C CA . LYS B 1 88 ? 16.609 10.445 -11.297 1 98.5 88 LYS B CA 1
ATOM 4964 C C . LYS B 1 88 ? 16.641 9.945 -9.852 1 98.5 88 LYS B C 1
ATOM 4966 O O . LYS B 1 88 ? 16.125 10.609 -8.953 1 98.5 88 LYS B O 1
ATOM 4971 N N . THR B 1 89 ? 17.125 8.805 -9.648 1 98.38 89 THR B N 1
ATOM 4972 C CA . THR B 1 89 ? 17.328 8.195 -8.344 1 98.38 89 THR B CA 1
ATOM 4973 C C . THR B 1 89 ? 18.797 7.855 -8.125 1 98.38 89 THR B C 1
ATOM 4975 O O . THR B 1 89 ? 19.625 8.75 -7.934 1 98.38 89 THR B O 1
ATOM 4978 N N . HIS B 1 90 ? 19.188 6.523 -8.133 1 98.31 90 HIS B N 1
ATOM 4979 C CA . HIS B 1 90 ? 20.578 6.094 -8.07 1 98.31 90 HIS B CA 1
ATOM 4980 C C . HIS B 1 90 ? 20.75 4.699 -8.656 1 98.31 90 HIS B C 1
ATOM 4982 O O . HIS B 1 90 ? 19.766 4.012 -8.93 1 98.31 90 HIS B O 1
ATOM 4988 N N . ARG B 1 91 ? 21.938 4.309 -8.781 1 97.75 91 ARG B N 1
ATOM 4989 C CA . ARG B 1 91 ? 22.312 3.104 -9.523 1 97.75 91 ARG B CA 1
ATOM 4990 C C . ARG B 1 91 ? 21.719 1.857 -8.859 1 97.75 91 ARG B C 1
ATOM 4992 O O . ARG B 1 91 ? 21.359 0.898 -9.547 1 97.75 91 ARG B O 1
ATOM 4999 N N . LEU B 1 92 ? 21.516 1.859 -7.535 1 98.38 92 LEU B N 1
ATOM 5000 C CA . LEU B 1 92 ? 21.078 0.664 -6.816 1 98.38 92 LEU B CA 1
ATOM 5001 C C . LEU B 1 92 ? 19.562 0.653 -6.645 1 98.38 92 LEU B C 1
ATOM 5003 O O . LEU B 1 92 ? 19 -0.308 -6.113 1 98.38 92 LEU B O 1
ATOM 5007 N N . ALA B 1 93 ? 18.859 1.727 -7.125 1 98.75 93 ALA B N 1
ATOM 5008 C CA . ALA B 1 93 ? 17.391 1.774 -7.074 1 98.75 93 ALA B CA 1
ATOM 5009 C C . ALA B 1 93 ? 16.781 0.89 -8.156 1 98.75 93 ALA B C 1
ATOM 5011 O O . ALA B 1 93 ? 17.438 0.562 -9.148 1 98.75 93 ALA B O 1
ATOM 5012 N N . PRO B 1 94 ? 15.516 0.474 -7.965 1 98.88 94 PRO B N 1
ATOM 5013 C CA . PRO B 1 94 ? 14.836 -0.228 -9.055 1 98.88 94 PRO B CA 1
ATOM 5014 C C . PRO B 1 94 ? 14.773 0.6 -10.344 1 98.88 94 PRO B C 1
ATOM 5016 O O . PRO B 1 94 ? 14.586 1.818 -10.281 1 98.88 94 PRO B O 1
ATOM 5019 N N . ARG B 1 95 ? 14.828 -0.086 -11.406 1 98.88 95 ARG B N 1
ATOM 5020 C CA . ARG B 1 95 ? 14.633 0.579 -12.695 1 98.88 95 ARG B CA 1
ATOM 5021 C C . ARG B 1 95 ? 13.164 0.902 -12.922 1 98.88 95 ARG B C 1
ATOM 5023 O O . ARG B 1 95 ? 12.836 1.881 -13.594 1 98.88 95 ARG B O 1
ATOM 5030 N N . VAL B 1 96 ? 12.297 0.042 -12.336 1 98.94 96 VAL B N 1
ATOM 5031 C CA . VAL B 1 96 ? 10.867 0.246 -12.523 1 98.94 96 VAL B CA 1
ATOM 5032 C C . VAL B 1 96 ? 10.141 0.064 -11.195 1 98.94 96 VAL B C 1
ATOM 5034 O O . VAL B 1 96 ? 10.398 -0.896 -10.469 1 98.94 96 VAL B O 1
ATOM 5037 N N . VAL B 1 97 ? 9.258 0.969 -10.828 1 98.94 97 VAL B N 1
ATOM 5038 C CA . VAL B 1 97 ? 8.289 0.799 -9.742 1 98.94 97 VAL B CA 1
ATOM 5039 C C . VAL B 1 97 ? 6.875 0.985 -10.281 1 98.94 97 VAL B C 1
ATOM 5041 O O . VAL B 1 97 ? 6.648 1.795 -11.18 1 98.94 97 VAL B O 1
ATOM 5044 N N . MET B 1 98 ? 5.922 0.174 -9.727 1 98.75 98 MET B N 1
ATOM 5045 C CA . MET B 1 98 ? 4.547 0.199 -10.219 1 98.75 98 MET B CA 1
ATOM 5046 C C . MET B 1 98 ? 3.555 0.211 -9.062 1 98.75 98 MET B C 1
ATOM 5048 O O . MET B 1 98 ? 3.842 -0.325 -7.988 1 98.75 98 MET B O 1
ATOM 5052 N N . ALA B 1 99 ? 2.504 0.858 -9.211 1 98.44 99 ALA B N 1
ATOM 5053 C CA . ALA B 1 99 ? 1.257 0.669 -8.469 1 98.44 99 ALA B CA 1
ATOM 5054 C C . ALA B 1 99 ? 0.091 0.407 -9.422 1 98.44 99 ALA B C 1
ATOM 5056 O O . ALA B 1 99 ? -0.236 1.25 -10.258 1 98.44 99 ALA B O 1
ATOM 5057 N N . ASN B 1 100 ? -0.516 -0.785 -9.281 1 97 100 ASN B N 1
ATOM 5058 C CA . ASN B 1 100 ? -1.507 -1.209 -10.266 1 97 100 ASN B CA 1
ATOM 5059 C C . ASN B 1 100 ? -2.828 -1.585 -9.602 1 97 100 ASN B C 1
ATOM 5061 O O . ASN B 1 100 ? -2.857 -2.412 -8.688 1 97 100 ASN B O 1
ATOM 5065 N N . SER B 1 101 ? -3.9 -0.969 -10.086 1 95.62 101 SER B N 1
ATOM 5066 C CA . SER B 1 101 ? -5.27 -1.385 -9.797 1 95.62 101 SER B CA 1
ATOM 5067 C C . SER B 1 101 ? -5.605 -1.189 -8.32 1 95.62 101 SER B C 1
ATOM 5069 O O . SER B 1 101 ? -6.363 -1.973 -7.742 1 95.62 101 SER B O 1
ATOM 5071 N N . ASN B 1 102 ? -4.93 -0.31 -7.668 1 96.81 102 ASN B N 1
ATOM 5072 C CA . ASN B 1 102 ? -5.312 0.033 -6.301 1 96.81 102 ASN B CA 1
ATOM 5073 C C . ASN B 1 102 ? -6.438 1.063 -6.273 1 96.81 102 ASN B C 1
ATOM 5075 O O . ASN B 1 102 ? -6.289 2.164 -6.805 1 96.81 102 ASN B O 1
ATOM 5079 N N . VAL B 1 103 ? -7.527 0.723 -5.68 1 96.19 103 VAL B N 1
ATOM 5080 C CA . VAL B 1 103 ? -8.711 1.575 -5.621 1 96.19 103 VAL B CA 1
ATOM 5081 C C . VAL B 1 103 ? -9.312 1.526 -4.219 1 96.19 103 VAL B C 1
ATOM 5083 O O . VAL B 1 103 ? -9.516 0.445 -3.66 1 96.19 103 VAL B O 1
ATOM 5086 N N . ILE B 1 104 ? -9.516 2.646 -3.648 1 95.31 104 ILE B N 1
ATOM 5087 C CA . ILE B 1 104 ? -10.148 2.727 -2.336 1 95.31 104 ILE B CA 1
ATOM 5088 C C . ILE B 1 104 ? -11.555 2.145 -2.408 1 95.31 104 ILE B C 1
ATOM 5090 O O . ILE B 1 104 ? -12.359 2.549 -3.25 1 95.31 104 ILE B O 1
ATOM 5094 N N . LYS B 1 105 ? -11.906 1.154 -1.58 1 91.19 105 LYS B N 1
ATOM 5095 C CA . LYS B 1 105 ? -13.195 0.471 -1.516 1 91.19 105 LYS B CA 1
ATOM 5096 C C . LYS B 1 105 ? -13.594 -0.076 -2.883 1 91.19 105 LYS B C 1
ATOM 5098 O O . LYS B 1 105 ? -14.703 0.187 -3.363 1 91.19 105 LYS B O 1
ATOM 5103 N N . ALA B 1 106 ? -12.773 -0.856 -3.391 1 92.31 106 ALA B N 1
ATOM 5104 C CA . ALA B 1 106 ? -12.945 -1.381 -4.742 1 92.31 106 ALA B CA 1
ATOM 5105 C C . ALA B 1 106 ? -14.055 -2.424 -4.789 1 92.31 106 ALA B C 1
ATOM 5107 O O . ALA B 1 106 ? -14.227 -3.201 -3.848 1 92.31 106 ALA B O 1
ATOM 5108 N N . ASP B 1 107 ? -14.773 -2.396 -5.793 1 90.5 107 ASP B N 1
ATOM 5109 C CA . ASP B 1 107 ? -15.68 -3.451 -6.246 1 90.5 107 ASP B CA 1
ATOM 5110 C C . ASP B 1 107 ? -15.727 -3.516 -7.77 1 90.5 107 ASP B C 1
ATOM 5112 O O . ASP B 1 107 ? -15.133 -2.68 -8.453 1 90.5 107 ASP B O 1
ATOM 5116 N N . TRP B 1 108 ? -16.359 -4.473 -8.266 1 91.06 108 TRP B N 1
ATOM 5117 C CA . TRP B 1 108 ? -16.281 -4.73 -9.695 1 91.06 108 TRP B CA 1
ATOM 5118 C C . TRP B 1 108 ? -16.922 -3.6 -10.492 1 91.06 108 TRP B C 1
ATOM 5120 O O . TRP B 1 108 ? -16.344 -3.084 -11.445 1 91.06 108 TRP B O 1
ATOM 5130 N N . PRO B 1 109 ? -18.156 -3.141 -10.133 1 90 109 PRO B N 1
ATOM 5131 C CA . PRO B 1 109 ? -18.734 -2.023 -10.875 1 90 109 PRO B CA 1
ATOM 5132 C C . PRO B 1 109 ? -17.844 -0.788 -10.883 1 90 109 PRO B C 1
ATOM 5134 O O . PRO B 1 109 ? -17.641 -0.173 -11.938 1 90 109 PRO B O 1
ATOM 5137 N N . LYS B 1 110 ? -17.281 -0.444 -9.719 1 91.94 110 LYS B N 1
ATOM 5138 C CA . LYS B 1 110 ? -16.375 0.698 -9.617 1 91.94 110 LYS B CA 1
ATOM 5139 C C . LYS B 1 110 ? -15.148 0.503 -10.508 1 91.94 110 LYS B C 1
ATOM 5141 O O . LYS B 1 110 ? -14.711 1.435 -11.188 1 91.94 110 LYS B O 1
ATOM 5146 N N . PHE B 1 111 ? -14.617 -0.641 -10.547 1 94.19 111 PHE B N 1
ATOM 5147 C CA . PHE B 1 111 ? -13.438 -0.923 -11.359 1 94.19 111 PHE B CA 1
ATOM 5148 C C . PHE B 1 111 ? -13.734 -0.713 -12.836 1 94.19 111 PHE B C 1
ATOM 5150 O O . PHE B 1 111 ? -12.961 -0.06 -13.547 1 94.19 111 PHE B O 1
ATOM 5157 N N . TYR B 1 112 ? -14.766 -1.265 -13.25 1 90.44 112 TYR B N 1
ATOM 5158 C CA . TYR B 1 112 ? -15.062 -1.195 -14.672 1 90.44 112 TYR B CA 1
ATOM 5159 C C . TYR B 1 112 ? -15.422 0.227 -15.086 1 90.44 112 TYR B C 1
ATOM 5161 O O . TYR B 1 112 ? -15.109 0.652 -16.203 1 90.44 112 TYR B O 1
ATOM 5169 N N . ASP B 1 113 ? -16.109 0.971 -14.164 1 92 113 ASP B N 1
ATOM 5170 C CA . ASP B 1 113 ? -16.344 2.383 -14.445 1 92 113 ASP B CA 1
ATOM 5171 C C . ASP B 1 113 ? -15.031 3.143 -14.617 1 92 113 ASP B C 1
ATOM 5173 O O . ASP B 1 113 ? -14.883 3.916 -15.57 1 92 113 ASP B O 1
ATOM 5177 N N . LEU B 1 114 ? -14.094 2.902 -13.75 1 94.12 114 LEU B N 1
ATOM 5178 C CA . LEU B 1 114 ? -12.797 3.574 -13.797 1 94.12 114 LEU B CA 1
ATOM 5179 C C . LEU B 1 114 ? -12 3.127 -15.016 1 94.12 114 LEU B C 1
ATOM 5181 O O . LEU B 1 114 ? -11.32 3.938 -15.648 1 94.12 114 LEU B O 1
ATOM 5185 N N . SER B 1 115 ? -12.055 1.862 -15.32 1 92 115 SER B N 1
ATOM 5186 C CA . SER B 1 115 ? -11.375 1.335 -16.5 1 92 115 SER B CA 1
ATOM 5187 C C . SER B 1 115 ? -11.922 1.963 -17.781 1 92 115 SER B C 1
ATOM 5189 O O . SER B 1 115 ? -11.156 2.311 -18.672 1 92 115 SER B O 1
ATOM 5191 N N . ALA B 1 116 ? -13.242 2.072 -17.859 1 90.12 116 ALA B N 1
ATOM 5192 C CA . ALA B 1 116 ? -13.883 2.68 -19.016 1 90.12 116 ALA B CA 1
ATOM 5193 C C . ALA B 1 116 ? -13.445 4.129 -19.188 1 90.12 116 ALA B C 1
ATOM 5195 O O . ALA B 1 116 ? -13.391 4.637 -20.312 1 90.12 116 ALA B O 1
ATOM 5196 N N . GLN B 1 117 ? -13.062 4.758 -18.094 1 91.88 117 GLN B N 1
ATOM 5197 C CA . GLN B 1 117 ? -12.609 6.141 -18.125 1 91.88 117 GLN B CA 1
ATOM 5198 C C . GLN B 1 117 ? -11.102 6.215 -18.359 1 91.88 117 GLN B C 1
ATOM 5200 O O . GLN B 1 117 ? -10.508 7.297 -18.312 1 91.88 117 GLN B O 1
ATOM 5205 N N . ASN B 1 118 ? -10.414 5.098 -18.547 1 92.94 118 ASN B N 1
ATOM 5206 C CA . ASN B 1 118 ? -8.984 4.984 -18.812 1 92.94 118 ASN B CA 1
ATOM 5207 C C . ASN B 1 118 ? -8.156 5.43 -17.609 1 92.94 118 ASN B C 1
ATOM 5209 O O . ASN B 1 118 ? -7.113 6.059 -17.781 1 92.94 118 ASN B O 1
ATOM 5213 N N . LEU B 1 119 ? -8.617 5.078 -16.422 1 95.5 119 LEU B N 1
ATOM 5214 C CA . LEU B 1 119 ? -7.945 5.547 -15.211 1 95.5 119 LEU B CA 1
ATOM 5215 C C . LEU B 1 119 ? -7.199 4.406 -14.523 1 95.5 119 LEU B C 1
ATOM 5217 O O . LEU B 1 119 ? -6.363 4.641 -13.648 1 95.5 119 LEU B O 1
ATOM 5221 N N . THR B 1 120 ? -7.512 3.18 -14.953 1 94.94 120 THR B N 1
ATOM 5222 C CA . THR B 1 120 ? -6.926 2.008 -14.32 1 94.94 120 THR B CA 1
ATOM 5223 C C . THR B 1 120 ? -6.93 0.815 -15.273 1 94.94 120 THR B C 1
ATOM 5225 O O . THR B 1 120 ? -7.48 0.895 -16.375 1 94.94 120 THR B O 1
ATOM 5228 N N . ALA B 1 121 ? -6.203 -0.193 -14.93 1 94.06 121 ALA B N 1
ATOM 5229 C CA . ALA B 1 121 ? -6.172 -1.476 -15.625 1 94.06 121 ALA B CA 1
ATOM 5230 C C . ALA B 1 121 ? -5.977 -2.629 -14.648 1 94.06 121 ALA B C 1
ATOM 5232 O O . ALA B 1 121 ? -5.254 -2.496 -13.656 1 94.06 121 ALA B O 1
ATOM 5233 N N . PHE B 1 122 ? -6.645 -3.721 -14.977 1 92.25 122 PHE B N 1
ATOM 5234 C CA . PHE B 1 122 ? -6.512 -4.887 -14.109 1 92.25 122 PHE B CA 1
ATOM 5235 C C . PHE B 1 122 ? -5.16 -5.559 -14.305 1 92.25 122 PHE B C 1
ATOM 5237 O O . PHE B 1 122 ? -4.832 -5.996 -15.414 1 92.25 122 PHE B O 1
ATOM 5244 N N . ALA B 1 123 ? -4.371 -5.574 -13.266 1 89 123 ALA B N 1
ATOM 5245 C CA . ALA B 1 123 ? -3 -6.062 -13.367 1 89 123 ALA B CA 1
ATOM 5246 C C . ALA B 1 123 ? -2.938 -7.57 -13.156 1 89 123 ALA B C 1
ATOM 5248 O O . ALA B 1 123 ? -2.031 -8.242 -13.656 1 89 123 ALA B O 1
ATOM 5249 N N . SER B 1 124 ? -3.906 -8.008 -12.461 1 86.12 124 SER B N 1
ATOM 5250 C CA . SER B 1 124 ? -3.836 -9.398 -12.023 1 86.12 124 SER B CA 1
ATOM 5251 C C . SER B 1 124 ? -2.523 -9.68 -11.297 1 86.12 124 SER B C 1
ATOM 5253 O O . SER B 1 124 ? -1.882 -8.766 -10.781 1 86.12 124 SER B O 1
ATOM 5255 N N . TYR B 1 125 ? -1.985 -10.656 -10.906 1 89.25 125 TYR B N 1
ATOM 5256 C CA . TYR B 1 125 ? -0.8 -10.992 -10.117 1 89.25 125 TYR B CA 1
ATOM 5257 C C . TYR B 1 125 ? 0.47 -10.773 -10.938 1 89.25 125 TYR B C 1
ATOM 5259 O O . TYR B 1 125 ? 1.149 -9.758 -10.781 1 89.25 125 TYR B O 1
ATOM 5267 N N . THR B 1 126 ? 0.665 -11.453 -11.992 1 93.38 126 THR B N 1
ATOM 5268 C CA . THR B 1 126 ? 1.964 -11.438 -12.656 1 93.38 126 THR B CA 1
ATOM 5269 C C . THR B 1 126 ? 1.873 -10.742 -14.016 1 93.38 126 THR B C 1
ATOM 5271 O O . THR B 1 126 ? 2.895 -10.414 -14.625 1 93.38 126 THR B O 1
ATOM 5274 N N . ALA B 1 127 ? 0.672 -10.438 -14.523 1 94.06 127 ALA B N 1
ATOM 5275 C CA . ALA B 1 127 ? 0.514 -9.781 -15.82 1 94.06 127 ALA B CA 1
ATOM 5276 C C . ALA B 1 127 ? 0.994 -8.336 -15.766 1 94.06 127 ALA B C 1
ATOM 5278 O O . ALA B 1 127 ? 1.81 -7.91 -16.594 1 94.06 127 ALA B O 1
ATOM 5279 N N . GLY B 1 128 ? 0.544 -7.633 -14.773 1 94.88 128 GLY B N 1
ATOM 5280 C CA . GLY B 1 128 ? 0.833 -6.211 -14.656 1 94.88 128 GLY B CA 1
ATOM 5281 C C . GLY B 1 128 ? 2.311 -5.914 -14.484 1 94.88 128 GLY B C 1
ATOM 5282 O O . GLY B 1 128 ? 2.854 -5.035 -15.156 1 94.88 128 GLY B O 1
ATOM 5283 N N . PRO B 1 129 ? 2.971 -6.742 -13.625 1 96.81 129 PRO B N 1
ATOM 5284 C CA . PRO B 1 129 ? 4.383 -6.461 -13.367 1 96.81 129 PRO B CA 1
ATOM 5285 C C . PRO B 1 129 ? 5.324 -7.262 -14.266 1 96.81 129 PRO B C 1
ATOM 5287 O O . PRO B 1 129 ? 6.508 -7.41 -13.945 1 96.81 129 PRO B O 1
ATOM 5290 N N . TRP B 1 130 ? 4.836 -7.855 -15.328 1 98.06 130 TRP B N 1
ATOM 5291 C CA . TRP B 1 130 ? 5.609 -8.492 -16.391 1 98.06 130 TRP B CA 1
ATOM 5292 C C . TRP B 1 130 ? 6.398 -9.68 -15.859 1 98.06 130 TRP B C 1
ATOM 5294 O O . TRP B 1 130 ? 7.602 -9.797 -16.109 1 98.06 130 TRP B O 1
ATOM 5304 N N . GLN B 1 131 ? 5.691 -10.562 -15.117 1 97.19 131 GLN B N 1
ATOM 5305 C CA . GLN B 1 131 ? 6.324 -11.703 -14.469 1 97.19 131 GLN B CA 1
ATOM 5306 C C . GLN B 1 131 ? 5.648 -13.016 -14.867 1 97.19 131 GLN B C 1
ATOM 5308 O O . GLN B 1 131 ? 5.902 -14.062 -14.266 1 97.19 131 GLN B O 1
ATOM 5313 N N . TYR B 1 132 ? 4.805 -12.945 -15.867 1 95 132 TYR B N 1
ATOM 5314 C CA . TYR B 1 132 ? 4.062 -14.117 -16.328 1 95 132 TYR B CA 1
ATOM 5315 C C . TYR B 1 132 ? 4.945 -15.016 -17.188 1 95 132 TYR B C 1
ATOM 5317 O O . TYR B 1 132 ? 5.645 -14.539 -18.078 1 95 132 TYR B O 1
ATOM 5325 N N . ILE B 1 133 ? 4.93 -16.312 -16.844 1 93.69 133 ILE B N 1
ATOM 5326 C CA . ILE B 1 133 ? 5.781 -17.25 -17.578 1 93.69 133 ILE B CA 1
ATOM 5327 C C . ILE B 1 133 ? 4.945 -18.422 -18.094 1 93.69 133 ILE B C 1
ATOM 5329 O O . ILE B 1 133 ? 5.406 -19.562 -18.094 1 93.69 133 ILE B O 1
ATOM 5333 N N . GLY B 1 134 ? 3.674 -18.141 -18.359 1 89.25 134 GLY B N 1
ATOM 5334 C CA . GLY B 1 134 ? 2.795 -19.172 -18.891 1 89.25 134 GLY B CA 1
ATOM 5335 C C . GLY B 1 134 ? 2.395 -20.203 -17.859 1 89.25 134 GLY B C 1
ATOM 5336 O O . GLY B 1 134 ? 2.189 -19.875 -16.688 1 89.25 134 GLY B O 1
ATOM 5337 N N . SER B 1 135 ? 2.25 -21.422 -18.281 1 86.06 135 SER B N 1
ATOM 5338 C CA . SER B 1 135 ? 1.787 -22.5 -17.422 1 86.06 135 SER B CA 1
ATOM 5339 C C . SER B 1 135 ? 2.822 -22.828 -16.344 1 86.06 135 SER B C 1
ATOM 5341 O O . SER B 1 135 ? 2.475 -23.312 -15.273 1 86.06 135 SER B O 1
ATOM 5343 N N . GLN B 1 136 ? 4.07 -22.484 -16.625 1 86.56 136 GLN B N 1
ATOM 5344 C CA . GLN B 1 136 ? 5.156 -22.719 -15.68 1 86.56 136 GLN B CA 1
ATOM 5345 C C . GLN B 1 136 ? 4.914 -22 -14.359 1 86.56 136 GLN B C 1
ATOM 5347 O O . GLN B 1 136 ? 5.375 -22.438 -13.305 1 86.56 136 GLN B O 1
ATOM 5352 N N . GLY B 1 137 ? 4.109 -21.031 -14.453 1 87.31 137 GLY B N 1
ATOM 5353 C CA . GLY B 1 137 ? 3.955 -20.188 -13.273 1 87.31 137 GLY B CA 1
ATOM 5354 C C . GLY B 1 137 ? 3.092 -20.812 -12.203 1 87.31 137 GLY B C 1
ATOM 5355 O O . GLY B 1 137 ? 3.215 -20.484 -11.023 1 87.31 137 GLY B O 1
ATOM 5356 N N . VAL B 1 138 ? 2.268 -21.766 -12.609 1 89.19 138 VAL B N 1
ATOM 5357 C CA . VAL B 1 138 ? 1.3 -22.234 -11.625 1 89.19 138 VAL B CA 1
ATOM 5358 C C . VAL B 1 138 ? 1.448 -23.75 -11.43 1 89.19 138 VAL B C 1
ATOM 5360 O O . VAL B 1 138 ? 1.05 -24.281 -10.398 1 89.19 138 VAL B O 1
ATOM 5363 N N . ILE B 1 139 ? 2.039 -24.438 -12.281 1 92.75 139 ILE B N 1
ATOM 5364 C CA . ILE B 1 139 ? 1.929 -25.891 -12.352 1 92.75 139 ILE B CA 1
ATOM 5365 C C . ILE B 1 139 ? 2.584 -26.531 -11.125 1 92.75 139 ILE B C 1
ATOM 5367 O O . ILE B 1 139 ? 2.088 -27.516 -10.594 1 92.75 139 ILE B O 1
ATOM 5371 N N . GLU B 1 140 ? 3.713 -26.016 -10.727 1 94.44 140 GLU B N 1
ATOM 5372 C CA . GLU B 1 140 ? 4.297 -26.609 -9.523 1 94.44 140 GLU B CA 1
ATOM 5373 C C . GLU B 1 140 ? 3.371 -26.438 -8.32 1 94.44 140 GLU B C 1
ATOM 5375 O O . GLU B 1 140 ? 3.279 -27.344 -7.48 1 94.44 140 GLU B O 1
ATOM 5380 N N . GLY B 1 141 ? 2.77 -25.266 -8.219 1 94.44 141 GLY B N 1
ATOM 5381 C CA . GLY B 1 141 ? 1.813 -25.078 -7.137 1 94.44 141 GLY B CA 1
ATOM 5382 C C . GLY B 1 141 ? 0.732 -26.141 -7.113 1 94.44 141 GLY B C 1
ATOM 5383 O O . GLY B 1 141 ? 0.4 -26.672 -6.051 1 94.44 141 GLY B O 1
ATOM 5384 N N . THR B 1 142 ? 0.196 -26.422 -8.25 1 95.44 142 THR B N 1
ATOM 5385 C CA . THR B 1 142 ? -0.819 -27.469 -8.359 1 95.44 142 THR B CA 1
ATOM 5386 C C . THR B 1 142 ? -0.231 -28.828 -8.016 1 95.44 142 THR B C 1
ATOM 5388 O O . THR B 1 142 ? -0.844 -29.609 -7.281 1 95.44 142 THR B O 1
ATOM 5391 N N . PHE B 1 143 ? 0.953 -29.078 -8.539 1 95.88 143 PHE B N 1
ATOM 5392 C CA . PHE B 1 143 ? 1.65 -30.344 -8.312 1 95.88 143 PHE B CA 1
ATOM 5393 C C . PHE B 1 143 ? 1.91 -30.547 -6.82 1 95.88 143 PHE B C 1
ATOM 5395 O O . PHE B 1 143 ? 1.633 -31.625 -6.285 1 95.88 143 PHE B O 1
ATOM 5402 N N . GLU B 1 144 ? 2.371 -29.5 -6.156 1 95.56 144 GLU B N 1
ATOM 5403 C CA . GLU B 1 144 ? 2.703 -29.609 -4.742 1 95.56 144 GLU B CA 1
ATOM 5404 C C . GLU B 1 144 ? 1.444 -29.703 -3.883 1 95.56 144 GLU B C 1
ATOM 5406 O O . GLU B 1 144 ? 1.435 -30.375 -2.85 1 95.56 144 GLU B O 1
ATOM 5411 N N . THR B 1 145 ? 0.402 -29 -4.23 1 96.38 145 THR B N 1
ATOM 5412 C CA . THR B 1 145 ? -0.859 -29.125 -3.506 1 96.38 145 THR B CA 1
ATOM 5413 C C . THR B 1 145 ? -1.377 -30.562 -3.551 1 96.38 145 THR B C 1
ATOM 5415 O O . THR B 1 145 ? -1.764 -31.109 -2.521 1 96.38 145 THR B O 1
ATOM 5418 N N . LEU B 1 146 ? -1.323 -31.156 -4.719 1 97.44 146 LEU B N 1
ATOM 5419 C CA . LEU B 1 146 ? -1.777 -32.531 -4.875 1 97.44 146 LEU B CA 1
ATOM 5420 C C . LEU B 1 146 ? -0.877 -33.5 -4.102 1 97.44 146 LEU B C 1
ATOM 5422 O O . LEU B 1 146 ? -1.354 -34.469 -3.543 1 97.44 146 LEU B O 1
ATOM 5426 N N . ALA B 1 147 ? 0.418 -33.188 -4.094 1 96.81 147 ALA B N 1
ATOM 5427 C CA . ALA B 1 147 ? 1.346 -34 -3.322 1 96.81 147 ALA B CA 1
ATOM 5428 C C . ALA B 1 147 ? 1.003 -33.969 -1.835 1 96.81 147 ALA B C 1
ATOM 5430 O O . ALA B 1 147 ? 1.046 -35 -1.159 1 96.81 147 ALA B O 1
ATOM 5431 N N . LEU B 1 148 ? 0.704 -32.812 -1.363 1 96.88 148 LEU B N 1
ATOM 5432 C CA . LEU B 1 148 ? 0.366 -32.656 0.047 1 96.88 148 LEU B CA 1
ATOM 5433 C C . LEU B 1 148 ? -0.957 -33.344 0.369 1 96.88 148 LEU B C 1
ATOM 5435 O O . LEU B 1 148 ? -1.11 -33.938 1.439 1 96.88 148 LEU B O 1
ATOM 5439 N N . VAL B 1 149 ? -1.898 -33.312 -0.556 1 98.06 149 VAL B N 1
ATOM 5440 C CA . VAL B 1 149 ? -3.156 -34.031 -0.411 1 98.06 149 VAL B CA 1
ATOM 5441 C C . VAL B 1 149 ? -2.885 -35.531 -0.354 1 98.06 149 VAL B C 1
ATOM 5443 O O . VAL B 1 149 ? -3.451 -36.219 0.482 1 98.06 149 VAL B O 1
ATOM 5446 N N . ALA B 1 150 ? -2.025 -36 -1.218 1 97.94 150 ALA B N 1
ATOM 5447 C CA . ALA B 1 150 ? -1.657 -37.406 -1.248 1 97.94 150 ALA B CA 1
ATOM 5448 C C . ALA B 1 150 ? -1.064 -37.875 0.087 1 97.94 150 ALA B C 1
ATOM 5450 O O . ALA B 1 150 ? -1.437 -38.906 0.623 1 97.94 150 ALA B O 1
ATOM 5451 N N . ASP B 1 151 ? -0.2 -37.094 0.585 1 97.06 151 ASP B N 1
ATOM 5452 C CA . ASP B 1 151 ? 0.474 -37.406 1.839 1 97.06 151 ASP B CA 1
ATOM 5453 C C . ASP B 1 151 ? -0.521 -37.469 2.994 1 97.06 151 ASP B C 1
ATOM 5455 O O . ASP B 1 151 ? -0.42 -38.344 3.852 1 97.06 151 ASP B O 1
ATOM 5459 N N . ARG B 1 152 ? -1.411 -36.625 2.99 1 97.44 152 ARG B N 1
ATOM 5460 C CA . ARG B 1 152 ? -2.322 -36.5 4.125 1 97.44 152 ARG B CA 1
ATOM 5461 C C . ARG B 1 152 ? -3.416 -37.562 4.062 1 97.44 152 ARG B C 1
ATOM 5463 O O . ARG B 1 152 ? -3.861 -38.062 5.094 1 97.44 152 ARG B O 1
ATOM 5470 N N . HIS B 1 153 ? -3.844 -37.844 2.814 1 98.06 153 HIS B N 1
ATOM 5471 C CA . HIS B 1 153 ? -5.105 -38.562 2.744 1 98.06 153 HIS B CA 1
ATOM 5472 C C . HIS B 1 153 ? -4.93 -39.906 2.047 1 98.06 153 HIS B C 1
ATOM 5474 O O . HIS B 1 153 ? -5.793 -40.781 2.148 1 98.06 153 HIS B O 1
ATOM 5480 N N . PHE B 1 154 ? -3.787 -40.125 1.316 1 98 154 PHE B N 1
ATOM 5481 C CA . PHE B 1 154 ? -3.727 -41.312 0.442 1 98 154 PHE B CA 1
ATOM 5482 C C . PHE B 1 154 ? -2.367 -41.969 0.538 1 98 154 PHE B C 1
ATOM 5484 O O . PHE B 1 154 ? -1.853 -42.5 -0.458 1 98 154 PHE B O 1
ATOM 5491 N N . ASP B 1 155 ? -1.724 -41.906 1.657 1 96.94 155 ASP B N 1
ATOM 5492 C CA . ASP B 1 155 ? -0.449 -42.562 1.934 1 96.94 155 ASP B CA 1
ATOM 5493 C C . ASP B 1 155 ? 0.621 -42.125 0.936 1 96.94 155 ASP B C 1
ATOM 5495 O O . ASP B 1 155 ? 1.423 -42.938 0.48 1 96.94 155 ASP B O 1
ATOM 5499 N N . GLY B 1 156 ? 0.463 -40.906 0.44 1 96.38 156 GLY B N 1
ATOM 5500 C CA . GLY B 1 156 ? 1.497 -40.281 -0.366 1 96.38 156 GLY B CA 1
ATOM 5501 C C . GLY B 1 156 ? 1.405 -40.625 -1.838 1 96.38 156 GLY B C 1
ATOM 5502 O O . GLY B 1 156 ? 2.295 -40.312 -2.621 1 96.38 156 GLY B O 1
ATOM 5503 N N . LYS B 1 157 ? 0.314 -41.312 -2.248 1 96.5 157 LYS B N 1
ATOM 5504 C CA . LYS B 1 157 ? 0.197 -41.75 -3.629 1 96.5 157 LYS B CA 1
ATOM 5505 C C . LYS B 1 157 ? -1.146 -41.375 -4.23 1 96.5 157 LYS B C 1
ATOM 5507 O O . LYS B 1 157 ? -2.174 -41.406 -3.553 1 96.5 157 LYS B O 1
ATOM 5512 N N . LEU B 1 158 ? -1.048 -41 -5.512 1 97.69 158 LEU B N 1
ATOM 5513 C CA . LEU B 1 158 ? -2.289 -40.625 -6.184 1 97.69 158 LEU B CA 1
ATOM 5514 C C . LEU B 1 158 ? -2.611 -41.594 -7.312 1 97.69 158 LEU B C 1
ATOM 5516 O O . LEU B 1 158 ? -3.631 -41.469 -7.992 1 97.69 158 LEU B O 1
ATOM 5520 N N . LYS B 1 159 ? -1.693 -42.594 -7.477 1 97.19 159 LYS B N 1
ATOM 5521 C CA . LYS B 1 159 ? -2.066 -43.688 -8.383 1 97.19 159 LYS B CA 1
ATOM 5522 C C . LYS B 1 159 ? -3.375 -44.344 -7.953 1 97.19 159 LYS B C 1
ATOM 5524 O O . LYS B 1 159 ? -3.557 -44.656 -6.777 1 97.19 159 LYS B O 1
ATOM 5529 N N . GLY B 1 160 ? -4.254 -44.5 -8.891 1 97.44 160 GLY B N 1
ATOM 5530 C CA . GLY B 1 160 ? -5.543 -45.094 -8.586 1 97.44 160 GLY B CA 1
ATOM 5531 C C . GLY B 1 160 ? -6.52 -44.125 -7.941 1 97.44 160 GLY B C 1
ATOM 5532 O O . GLY B 1 160 ? -7.508 -44.562 -7.336 1 97.44 160 GLY B O 1
ATOM 5533 N N . ARG B 1 161 ? -6.215 -42.844 -7.973 1 98.44 161 ARG B N 1
ATOM 5534 C CA . ARG B 1 161 ? -7.117 -41.812 -7.453 1 98.44 161 ARG B CA 1
ATOM 5535 C C . ARG B 1 161 ? -7.645 -40.906 -8.578 1 98.44 161 ARG B C 1
ATOM 5537 O O . ARG B 1 161 ? -6.988 -40.75 -9.609 1 98.44 161 ARG B O 1
ATOM 5544 N N . ILE B 1 162 ? -8.836 -40.344 -8.375 1 98.81 162 ILE B N 1
ATOM 5545 C CA . ILE B 1 162 ? -9.469 -39.5 -9.383 1 98.81 162 ILE B CA 1
ATOM 5546 C C . ILE B 1 162 ? -9.562 -38.062 -8.867 1 98.81 162 ILE B C 1
ATOM 5548 O O . ILE B 1 162 ? -10.07 -37.812 -7.77 1 98.81 162 ILE B O 1
ATOM 5552 N N . PHE B 1 163 ? -8.969 -37.188 -9.609 1 98.69 163 PHE B N 1
ATOM 5553 C CA . PHE B 1 163 ? -9.039 -35.75 -9.414 1 98.69 163 PHE B CA 1
ATOM 5554 C C . PHE B 1 163 ? -10.062 -35.125 -10.344 1 98.69 163 PHE B C 1
ATOM 5556 O O . PHE B 1 163 ? -9.883 -35.125 -11.57 1 98.69 163 PHE B O 1
ATOM 5563 N N . PHE B 1 164 ? -11.227 -34.625 -9.789 1 98.75 164 PHE B N 1
ATOM 5564 C CA . PHE B 1 164 ? -12.305 -34 -10.547 1 98.75 164 PHE B CA 1
ATOM 5565 C C . PHE B 1 164 ? -12.266 -32.469 -10.383 1 98.75 164 PHE B C 1
ATOM 5567 O O . PHE B 1 164 ? -12.359 -31.969 -9.266 1 98.75 164 PHE B O 1
ATOM 5574 N N . THR B 1 165 ? -12.156 -31.734 -11.477 1 98.44 165 THR B N 1
ATOM 5575 C CA . THR B 1 165 ? -11.984 -30.281 -11.406 1 98.44 165 THR B CA 1
ATOM 5576 C C . THR B 1 165 ? -12.578 -29.609 -12.648 1 98.44 165 THR B C 1
ATOM 5578 O O . THR B 1 165 ? -13.352 -30.234 -13.383 1 98.44 165 THR B O 1
ATOM 5581 N N . ALA B 1 166 ? -12.398 -28.297 -12.75 1 97.75 166 ALA B N 1
ATOM 5582 C CA . ALA B 1 166 ? -12.914 -27.531 -13.883 1 97.75 166 ALA B CA 1
ATOM 5583 C C . ALA B 1 166 ? -12.016 -26.328 -14.188 1 97.75 166 ALA B C 1
ATO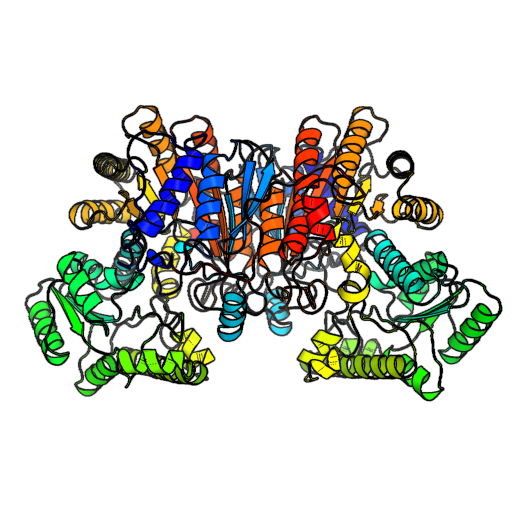M 5585 O O . ALA B 1 166 ? -11.32 -25.828 -13.305 1 97.75 166 ALA B O 1
ATOM 5586 N N . GLY B 1 167 ? -12.109 -25.922 -15.43 1 95.38 167 GLY B N 1
ATOM 5587 C CA . GLY B 1 167 ? -11.352 -24.766 -15.883 1 95.38 167 GLY B CA 1
ATOM 5588 C C . GLY B 1 167 ? -10.047 -25.125 -16.562 1 95.38 167 GLY B C 1
ATOM 5589 O O . GLY B 1 167 ? -9.195 -25.797 -15.961 1 95.38 167 GLY B O 1
ATOM 5590 N N . LEU B 1 168 ? -9.883 -24.734 -17.797 1 93.44 168 LEU B N 1
ATOM 5591 C CA . LEU B 1 168 ? -8.656 -24.984 -18.547 1 93.44 168 LEU B CA 1
ATOM 5592 C C . LEU B 1 168 ? -8.078 -23.672 -19.094 1 93.44 168 LEU B C 1
ATOM 5594 O O . LEU B 1 168 ? -7.469 -23.672 -20.156 1 93.44 168 LEU B O 1
ATOM 5598 N N . GLY B 1 169 ? -8.398 -22.594 -18.359 1 86.25 169 GLY B N 1
ATOM 5599 C CA . GLY B 1 169 ? -7.867 -21.297 -18.734 1 86.25 169 GLY B CA 1
ATOM 5600 C C . GLY B 1 169 ? -6.441 -21.078 -18.266 1 86.25 169 GLY B C 1
ATOM 5601 O O . GLY B 1 169 ? -5.621 -22 -18.297 1 86.25 169 GLY B O 1
ATOM 5602 N N . GLY B 1 170 ? -6.078 -19.859 -17.922 1 79.06 170 GLY B N 1
ATOM 5603 C CA . GLY B 1 170 ? -4.715 -19.484 -17.562 1 79.06 170 GLY B CA 1
ATOM 5604 C C . GLY B 1 170 ? -4.148 -20.344 -16.438 1 79.06 170 GLY B C 1
ATOM 5605 O O . GLY B 1 170 ? -3.27 -21.172 -16.672 1 79.06 170 GLY B O 1
ATOM 5606 N N . MET B 1 171 ? -4.73 -20.375 -15.344 1 80.88 171 MET B N 1
ATOM 5607 C CA . MET B 1 171 ? -4.266 -21.141 -14.188 1 80.88 171 MET B CA 1
ATOM 5608 C C . MET B 1 171 ? -4.672 -22.609 -14.312 1 80.88 171 MET B C 1
ATOM 5610 O O . MET B 1 171 ? -3.887 -23.5 -14 1 80.88 171 MET B O 1
ATOM 5614 N N . GLY B 1 172 ? -5.84 -22.828 -14.836 1 88.69 172 GLY B N 1
ATOM 5615 C CA . GLY B 1 172 ? -6.449 -24.141 -14.781 1 88.69 172 GLY B CA 1
ATOM 5616 C C . GLY B 1 172 ? -5.852 -25.125 -15.773 1 88.69 172 GLY B C 1
ATOM 5617 O O . GLY B 1 172 ? -5.992 -26.328 -15.617 1 88.69 172 GLY B O 1
ATOM 5618 N N . ARG B 1 173 ? -5.129 -24.625 -16.703 1 87.94 173 ARG B N 1
ATOM 5619 C CA . ARG B 1 173 ? -4.633 -25.453 -17.797 1 87.94 173 ARG B CA 1
ATOM 5620 C C . ARG B 1 173 ? -3.645 -26.5 -17.266 1 87.94 173 ARG B C 1
ATOM 5622 O O . ARG B 1 173 ? -3.418 -27.531 -17.922 1 87.94 173 ARG B O 1
ATOM 5629 N N . SER B 1 174 ? -3.107 -26.25 -16.078 1 89.38 174 SER B N 1
ATOM 5630 C CA . SER B 1 174 ? -2.039 -27.109 -15.57 1 89.38 174 SER B CA 1
ATOM 5631 C C . SER B 1 174 ? -2.604 -28.297 -14.797 1 89.38 174 SER B C 1
ATOM 5633 O O . SER B 1 174 ? -1.891 -29.266 -14.531 1 89.38 174 SER B O 1
ATOM 5635 N N . GLN B 1 175 ? -3.863 -28.281 -14.5 1 95.31 175 GLN B N 1
ATOM 5636 C CA . GLN B 1 175 ? -4.461 -29.219 -13.555 1 95.31 175 GLN B CA 1
ATOM 5637 C C . GLN B 1 175 ? -4.332 -30.656 -14.047 1 95.31 175 GLN B C 1
ATOM 5639 O O . GLN B 1 175 ? -3.873 -31.531 -13.305 1 95.31 175 GLN B O 1
ATOM 5644 N N . PRO B 1 176 ? -4.637 -30.906 -15.359 1 96.19 176 PRO B N 1
ATOM 5645 C CA . PRO B 1 176 ? -4.582 -32.312 -15.805 1 96.19 176 PRO B CA 1
ATOM 5646 C C . PRO B 1 176 ? -3.17 -32.875 -15.766 1 96.19 176 PRO B C 1
ATOM 5648 O O . PRO B 1 176 ? -2.965 -34 -15.266 1 96.19 176 PRO B O 1
ATOM 5651 N N . LEU B 1 177 ? -2.256 -32.094 -16.219 1 94 177 LEU B N 1
ATOM 5652 C CA . LEU B 1 177 ? -0.876 -32.562 -16.281 1 94 177 LEU B CA 1
ATOM 5653 C C . LEU B 1 177 ? -0.311 -32.75 -14.875 1 94 177 LEU B C 1
ATOM 5655 O O . LEU B 1 177 ? 0.438 -33.688 -14.625 1 94 177 LEU B O 1
ATOM 5659 N N . ALA B 1 178 ? -0.627 -31.891 -13.977 1 95.31 178 ALA B N 1
ATOM 5660 C CA . ALA B 1 178 ? -0.157 -32 -12.594 1 95.31 178 ALA B CA 1
ATOM 5661 C C . ALA B 1 178 ? -0.582 -33.312 -11.977 1 95.31 178 ALA B C 1
ATOM 5663 O O . ALA B 1 178 ? 0.208 -33.969 -11.281 1 95.31 178 ALA B O 1
ATOM 5664 N N . MET B 1 179 ? -1.808 -33.719 -12.242 1 97.06 179 MET B N 1
ATOM 5665 C CA . MET B 1 179 ? -2.307 -35 -11.695 1 97.06 179 MET B CA 1
ATOM 5666 C C . MET B 1 179 ? -1.634 -36.188 -12.367 1 97.06 179 MET B C 1
ATOM 5668 O O . MET B 1 179 ? -1.281 -37.156 -11.703 1 97.06 179 MET B O 1
ATOM 5672 N N . SER B 1 180 ? -1.487 -36.031 -13.664 1 94.94 180 SER B N 1
ATOM 5673 C CA . SER B 1 180 ? -0.828 -37.125 -14.406 1 94.94 180 SER B CA 1
ATOM 5674 C C . SER B 1 180 ? 0.599 -37.312 -13.914 1 94.94 180 SER B C 1
ATOM 5676 O O . SER B 1 180 ? 1.089 -38.469 -13.898 1 94.94 180 SER B O 1
ATOM 5678 N N . MET B 1 181 ? 1.237 -36.281 -13.562 1 93.69 181 MET B N 1
ATOM 5679 C CA . MET B 1 181 ? 2.611 -36.344 -13.07 1 93.69 181 MET B CA 1
ATOM 5680 C C . MET B 1 181 ? 2.688 -37.125 -11.75 1 93.69 181 MET B C 1
ATOM 5682 O O . MET B 1 181 ? 3.75 -37.625 -11.383 1 93.69 181 MET B O 1
ATOM 5686 N N . HIS B 1 182 ? 1.576 -37.281 -11.055 1 95.12 182 HIS B N 1
ATOM 5687 C CA . HIS B 1 182 ? 1.499 -38.062 -9.836 1 95.12 182 HIS B CA 1
ATOM 5688 C C . HIS B 1 182 ? 1.032 -39.5 -10.133 1 95.12 182 HIS B C 1
ATOM 5690 O O . HIS B 1 182 ? 0.892 -40.312 -9.219 1 95.12 182 HIS B O 1
ATOM 5696 N N . GLY B 1 183 ? 0.724 -39.719 -11.367 1 95.69 183 GLY B N 1
ATOM 5697 C CA . GLY B 1 183 ? 0.282 -41.062 -11.773 1 95.69 183 GLY B CA 1
ATOM 5698 C C . GLY B 1 183 ? -1.209 -41.281 -11.594 1 95.69 183 GLY B C 1
ATOM 5699 O O . GLY B 1 183 ? -1.694 -42.406 -11.664 1 95.69 183 GLY B O 1
ATOM 5700 N N . GLY B 1 184 ? -1.927 -40.188 -11.344 1 97.94 184 GLY B N 1
ATOM 5701 C CA . GLY B 1 184 ? -3.355 -40.281 -11.094 1 97.94 184 GLY B CA 1
ATOM 5702 C C . GLY B 1 184 ? -4.199 -40 -12.32 1 97.94 184 GLY B C 1
ATOM 5703 O O . GLY B 1 184 ? -3.67 -39.875 -13.43 1 97.94 184 GLY B O 1
ATOM 5704 N N . VAL B 1 185 ? -5.559 -40.031 -12.133 1 98.69 185 VAL B N 1
ATOM 5705 C CA . VAL B 1 185 ? -6.539 -39.781 -13.188 1 98.69 185 VAL B CA 1
ATOM 5706 C C . VAL B 1 185 ? -7.246 -38.469 -12.945 1 98.69 185 VAL B C 1
ATOM 5708 O O . VAL B 1 185 ? -7.617 -38.156 -11.812 1 98.69 185 VAL B O 1
ATOM 5711 N N . SER B 1 186 ? -7.348 -37.625 -13.977 1 98.69 186 SER B N 1
ATOM 5712 C CA . SER B 1 186 ? -8.086 -36.375 -13.812 1 98.69 186 SER B CA 1
ATOM 5713 C C . SER B 1 186 ? -9.242 -36.281 -14.797 1 98.69 186 SER B C 1
ATOM 5715 O O . SER B 1 186 ? -9.164 -36.812 -15.906 1 98.69 186 SER B O 1
ATOM 5717 N N . VAL B 1 187 ? -10.336 -35.719 -14.352 1 98.75 187 VAL B N 1
ATOM 5718 C CA . VAL B 1 187 ? -11.453 -35.281 -15.172 1 98.75 187 VAL B CA 1
ATOM 5719 C C . VAL B 1 187 ? -11.633 -33.75 -15.047 1 98.75 187 VAL B C 1
ATOM 5721 O O . VAL B 1 187 ? -11.953 -33.25 -13.961 1 98.75 187 VAL B O 1
ATOM 5724 N N . THR B 1 188 ? -11.391 -33.062 -16.125 1 98.69 188 THR B N 1
ATOM 5725 C CA . THR B 1 188 ? -11.477 -31.594 -16.109 1 98.69 188 THR B CA 1
ATOM 5726 C C . THR B 1 188 ? -12.586 -31.109 -17.031 1 98.69 188 THR B C 1
ATOM 5728 O O . THR B 1 188 ? -12.57 -31.391 -18.234 1 98.69 188 THR B O 1
ATOM 5731 N N . VAL B 1 189 ? -13.508 -30.359 -16.484 1 98.44 189 VAL B N 1
ATOM 5732 C CA . VAL B 1 189 ? -14.625 -29.797 -17.234 1 98.44 189 VAL B CA 1
ATOM 5733 C C . VAL B 1 189 ? -14.266 -28.406 -17.75 1 98.44 189 VAL B C 1
ATOM 5735 O O . VAL B 1 189 ? -13.648 -27.609 -17.031 1 98.44 189 VAL B O 1
ATOM 5738 N N . GLU B 1 190 ? -14.539 -28.141 -18.984 1 97.75 190 GLU B N 1
ATOM 5739 C CA . GLU B 1 190 ? -14.281 -26.844 -19.609 1 97.75 190 GLU B CA 1
ATOM 5740 C C . GLU B 1 190 ? -15.391 -26.469 -20.594 1 97.75 190 GLU B C 1
ATOM 5742 O O . GLU B 1 190 ? -15.852 -27.312 -21.375 1 97.75 190 GLU B O 1
ATOM 5747 N N . VAL B 1 191 ? -15.836 -25.203 -20.531 1 96.62 191 VAL B N 1
ATOM 5748 C CA . VAL B 1 191 ? -16.969 -24.766 -21.344 1 96.62 191 VAL B CA 1
ATOM 5749 C C . VAL B 1 191 ? -16.484 -24.406 -22.734 1 96.62 191 VAL B C 1
ATOM 5751 O O . VAL B 1 191 ? -17.234 -24.531 -23.703 1 96.62 191 VAL B O 1
ATOM 5754 N N . ARG B 1 192 ? -15.266 -24.031 -22.906 1 94.5 192 ARG B N 1
ATOM 5755 C CA . ARG B 1 192 ? -14.758 -23.562 -24.188 1 94.5 192 ARG B CA 1
ATOM 5756 C C . ARG B 1 192 ? -14.055 -24.688 -24.953 1 94.5 192 ARG B C 1
ATOM 5758 O O 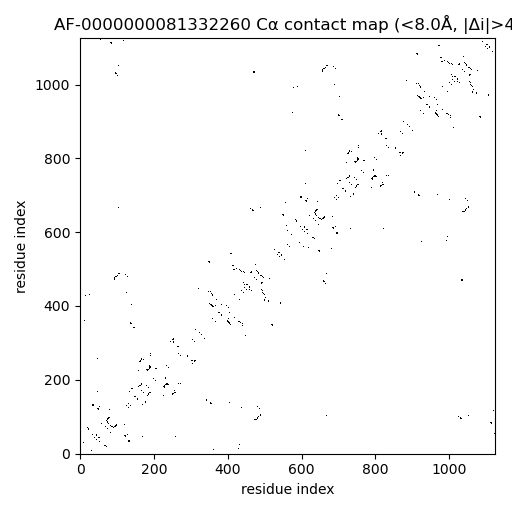. ARG B 1 192 ? -12.969 -25.125 -24.547 1 94.5 192 ARG B O 1
ATOM 5765 N N . GLN B 1 193 ? -14.562 -25.016 -26.094 1 96 193 GLN B N 1
ATOM 5766 C CA . GLN B 1 193 ? -14 -26.094 -26.891 1 96 193 GLN B CA 1
ATOM 5767 C C . GLN B 1 193 ? -12.586 -25.75 -27.344 1 96 193 GLN B C 1
ATOM 5769 O O . GLN B 1 193 ? -11.719 -26.625 -27.422 1 96 193 GLN B O 1
ATOM 5774 N N . GLN B 1 194 ? -12.367 -24.516 -27.609 1 93 194 GLN B N 1
ATOM 5775 C CA . GLN B 1 194 ? -11.047 -24.125 -28.078 1 93 194 GLN B CA 1
ATOM 5776 C C . GLN B 1 194 ? -9.984 -24.359 -27.016 1 93 194 GLN B C 1
ATOM 5778 O O . GLN B 1 194 ? -8.859 -24.766 -27.328 1 93 194 GLN B O 1
ATOM 5783 N N . SER B 1 195 ? -10.266 -24.125 -25.797 1 92.75 195 SER B N 1
ATOM 5784 C CA . SER B 1 195 ? -9.336 -24.391 -24.703 1 92.75 195 SER B CA 1
ATOM 5785 C C . SER B 1 195 ? -8.992 -25.875 -24.625 1 92.75 195 SER B C 1
ATOM 5787 O O . SER B 1 195 ? -7.84 -26.234 -24.375 1 92.75 195 SER B O 1
ATOM 5789 N N . ILE B 1 196 ? -9.969 -26.703 -24.812 1 96.5 196 ILE B N 1
ATOM 5790 C CA . ILE B 1 196 ? -9.781 -28.141 -24.781 1 96.5 196 ILE B CA 1
ATOM 5791 C C . ILE B 1 196 ? -8.828 -28.562 -25.906 1 96.5 196 ILE B C 1
ATOM 5793 O O . ILE B 1 196 ? -7.848 -29.281 -25.656 1 96.5 196 ILE B O 1
ATOM 5797 N N . VAL B 1 197 ? -9.117 -28.031 -27.047 1 95.94 197 VAL B N 1
ATOM 5798 C CA . VAL B 1 197 ? -8.305 -28.359 -28.219 1 95.94 197 VAL B CA 1
ATOM 5799 C C . VAL B 1 197 ? -6.859 -27.938 -27.984 1 95.94 197 VAL B C 1
ATOM 5801 O O . VAL B 1 197 ? -5.934 -28.703 -28.266 1 95.94 197 VAL B O 1
ATOM 5804 N N . ASP B 1 198 ? -6.688 -26.812 -27.469 1 90.38 198 ASP B N 1
ATOM 5805 C CA . ASP B 1 198 ? -5.352 -26.266 -27.234 1 90.38 198 ASP B CA 1
ATOM 5806 C C . ASP B 1 198 ? -4.578 -27.109 -26.219 1 90.38 198 ASP B C 1
ATOM 5808 O O . ASP B 1 198 ? -3.375 -27.312 -26.375 1 90.38 198 ASP B O 1
ATOM 5812 N N . ARG B 1 199 ? -5.219 -27.609 -25.203 1 92.25 199 ARG B N 1
ATOM 5813 C CA . ARG B 1 199 ? -4.547 -28.375 -24.156 1 92.25 199 ARG B CA 1
ATOM 5814 C C . ARG B 1 199 ? -4.191 -29.781 -24.656 1 92.25 199 ARG B C 1
ATOM 5816 O O . ARG B 1 199 ? -3.18 -30.344 -24.234 1 92.25 199 ARG B O 1
ATOM 5823 N N . LEU B 1 200 ? -5.07 -30.312 -25.438 1 94.5 200 LEU B N 1
ATOM 5824 C CA . LEU B 1 200 ? -4.758 -31.594 -26.047 1 94.5 200 LEU B CA 1
ATOM 5825 C C . LEU B 1 200 ? -3.545 -31.484 -26.953 1 94.5 200 LEU B C 1
ATOM 5827 O O . LEU B 1 200 ? -2.641 -32.312 -26.906 1 94.5 200 LEU B O 1
ATOM 5831 N N . ALA B 1 201 ? -3.502 -30.391 -27.641 1 92 201 ALA B N 1
ATOM 5832 C CA . ALA B 1 201 ? -2.422 -30.172 -28.594 1 92 201 ALA B CA 1
ATOM 5833 C C . ALA B 1 201 ? -1.095 -29.938 -27.891 1 92 201 ALA B C 1
ATOM 5835 O O . ALA B 1 201 ? -0.037 -30.328 -28.375 1 92 201 ALA B O 1
ATOM 5836 N N . SER B 1 202 ? -1.136 -29.312 -26.766 1 86.31 202 SER B N 1
ATOM 5837 C CA . SER B 1 202 ? 0.084 -28.922 -26.062 1 86.31 202 SER B CA 1
ATOM 5838 C C . SER B 1 202 ? 0.549 -30.031 -25.125 1 86.31 202 SER B C 1
ATOM 5840 O O . SER B 1 202 ? 1.622 -29.938 -24.531 1 86.31 202 SER B O 1
ATOM 5842 N N . GLY B 1 203 ? -0.276 -31.094 -24.984 1 88.5 203 GLY B N 1
ATOM 5843 C CA . GLY B 1 203 ? 0.124 -32.219 -24.156 1 88.5 203 GLY B CA 1
ATOM 5844 C C . GLY B 1 203 ? -0.258 -32.062 -22.703 1 88.5 203 GLY B C 1
ATOM 5845 O O . GLY B 1 203 ? 0.19 -32.812 -21.844 1 88.5 203 GLY B O 1
ATOM 5846 N N . TYR B 1 204 ? -1.084 -31.047 -22.391 1 91.88 204 TYR B N 1
ATOM 5847 C CA . TYR B 1 204 ? -1.508 -30.828 -21.016 1 91.88 204 TYR B CA 1
ATOM 5848 C C . TYR B 1 204 ? -2.707 -31.703 -20.672 1 91.88 204 TYR B C 1
ATOM 5850 O O . TYR B 1 204 ? -3.088 -31.797 -19.5 1 91.88 204 TYR B O 1
ATOM 5858 N N . ALA B 1 205 ? -3.295 -32.344 -21.656 1 95.31 205 ALA B N 1
ATOM 5859 C CA . ALA B 1 205 ? -4.367 -33.312 -21.453 1 95.31 205 ALA B CA 1
ATOM 5860 C C . ALA B 1 205 ? -4.227 -34.469 -22.438 1 95.31 205 ALA B C 1
ATOM 5862 O O . ALA B 1 205 ? -3.637 -34.312 -23.516 1 95.31 205 ALA B O 1
ATOM 5863 N N . ASP B 1 206 ? -4.832 -35.562 -22.109 1 96.94 206 ASP B N 1
ATOM 5864 C CA . ASP B 1 206 ? -4.609 -36.781 -22.906 1 96.94 206 ASP B CA 1
ATOM 5865 C C . ASP B 1 206 ? -5.758 -37 -23.891 1 96.94 206 ASP B C 1
ATOM 5867 O O . ASP B 1 206 ? -5.531 -37.344 -25.047 1 96.94 206 ASP B O 1
ATOM 5871 N N . VAL B 1 207 ? -6.969 -36.938 -23.375 1 98.31 207 VAL B N 1
ATOM 5872 C CA . VAL B 1 207 ? -8.086 -37.344 -24.219 1 98.31 207 VAL B CA 1
ATOM 5873 C C . VAL B 1 207 ? -9.312 -36.469 -23.891 1 98.31 207 VAL B C 1
ATOM 5875 O O . VAL B 1 207 ? -9.43 -35.969 -22.797 1 98.31 207 VAL B O 1
ATOM 5878 N N . GLN B 1 208 ? -10.172 -36.281 -24.844 1 98.62 208 GLN B N 1
ATOM 5879 C CA . GLN B 1 208 ? -11.461 -35.656 -24.641 1 98.62 208 GLN B CA 1
ATOM 5880 C C . GLN B 1 208 ? -12.594 -36.656 -24.641 1 98.62 208 GLN B C 1
ATOM 5882 O O . GLN B 1 208 ? -12.664 -37.531 -25.531 1 98.62 208 GLN B O 1
ATOM 5887 N N . ALA B 1 209 ? -13.398 -36.625 -23.641 1 98.75 209 ALA B N 1
ATOM 5888 C CA . ALA B 1 209 ? -14.586 -37.469 -23.562 1 98.75 209 ALA B CA 1
ATOM 5889 C C . ALA B 1 209 ? -15.773 -36.812 -24.281 1 98.75 209 ALA B C 1
ATOM 5891 O O . ALA B 1 209 ? -15.836 -35.594 -24.391 1 98.75 209 ALA B O 1
ATOM 5892 N N . ALA B 1 210 ? -16.734 -37.656 -24.672 1 98.06 210 ALA B N 1
ATOM 5893 C CA . ALA B 1 210 ? -17.906 -37.188 -25.406 1 98.06 210 ALA B CA 1
ATOM 5894 C C . ALA B 1 210 ? -18.938 -36.562 -24.469 1 98.06 210 ALA B C 1
ATOM 5896 O O . ALA B 1 210 ? -19.75 -35.75 -24.891 1 98.06 210 ALA B O 1
ATOM 5897 N N . SER B 1 211 ? -18.969 -37.062 -23.281 1 97.94 211 SER B N 1
ATOM 5898 C CA . SER B 1 211 ? -19.875 -36.594 -22.234 1 97.94 211 SER B CA 1
ATOM 5899 C C . SER B 1 211 ? -19.281 -36.844 -20.844 1 97.94 211 SER B C 1
ATOM 5901 O O . SER B 1 211 ? -18.266 -37.531 -20.703 1 97.94 211 SER B O 1
ATOM 5903 N N . LEU B 1 212 ? -19.969 -36.219 -19.922 1 98.12 212 LEU B N 1
ATOM 5904 C CA . LEU B 1 212 ? -19.484 -36.438 -18.562 1 98.12 212 LEU B CA 1
ATOM 5905 C C . LEU B 1 212 ? -19.578 -37.938 -18.188 1 98.12 212 LEU B C 1
ATOM 5907 O O . LEU B 1 212 ? -18.703 -38.438 -17.5 1 98.12 212 LEU B O 1
ATOM 5911 N N . GLN B 1 213 ? -20.641 -38.562 -18.609 1 98.12 213 GLN B N 1
ATOM 5912 C CA . GLN B 1 213 ? -20.75 -40 -18.328 1 98.12 213 GLN B CA 1
ATOM 5913 C C . GLN B 1 213 ? -19.609 -40.781 -18.953 1 98.12 213 GLN B C 1
ATOM 5915 O O . GLN B 1 213 ? -19.031 -41.656 -18.312 1 98.12 213 GLN B O 1
ATOM 5920 N N . ASP B 1 214 ? -19.344 -40.438 -20.156 1 98.5 214 ASP B N 1
ATOM 5921 C CA . ASP B 1 214 ? -18.203 -41.062 -20.828 1 98.5 214 ASP B CA 1
ATOM 5922 C C . ASP B 1 214 ? -16.906 -40.812 -20.078 1 98.5 214 ASP B C 1
ATOM 5924 O O . ASP B 1 214 ? -16.078 -41.719 -19.922 1 98.5 214 ASP B O 1
ATOM 5928 N N . ALA B 1 215 ? -16.703 -39.625 -19.625 1 98.75 215 ALA B N 1
ATOM 5929 C CA . ALA B 1 215 ? -15.523 -39.25 -18.859 1 98.75 215 ALA B CA 1
ATOM 5930 C C . ALA B 1 215 ? -15.438 -40.094 -17.562 1 98.75 215 ALA B C 1
ATOM 5932 O O . ALA B 1 215 ? -14.352 -40.531 -17.188 1 98.75 215 ALA B O 1
ATOM 5933 N N . ILE B 1 216 ? -16.562 -40.219 -16.875 1 98.62 216 ILE B N 1
ATOM 5934 C CA . ILE B 1 216 ? -16.625 -40.969 -15.633 1 98.62 216 ILE B CA 1
ATOM 5935 C C . ILE B 1 216 ? -16.234 -42.438 -15.891 1 98.62 216 ILE B C 1
ATOM 5937 O O . ILE B 1 216 ? -15.43 -43 -15.148 1 98.62 216 ILE B O 1
ATOM 5941 N N . ASP B 1 217 ? -16.781 -42.969 -16.953 1 98.5 217 ASP B N 1
ATOM 5942 C CA . ASP B 1 217 ? -16.484 -44.344 -17.297 1 98.5 217 ASP B CA 1
ATOM 5943 C C . ASP B 1 217 ? -14.992 -44.531 -17.578 1 98.5 217 ASP B C 1
ATOM 5945 O O . ASP B 1 217 ? -14.375 -45.5 -17.109 1 98.5 217 ASP B O 1
ATOM 5949 N N . MET B 1 218 ? -14.461 -43.656 -18.328 1 98.62 218 MET B N 1
ATOM 5950 C CA . MET B 1 218 ? -13.039 -43.719 -18.656 1 98.62 218 MET B CA 1
ATOM 5951 C C . MET B 1 218 ? -12.188 -43.594 -17.391 1 98.62 218 MET B C 1
ATOM 5953 O O . MET B 1 218 ? -11.195 -44.281 -17.234 1 98.62 218 MET B O 1
ATOM 5957 N N . ALA B 1 219 ? -12.562 -42.688 -16.547 1 98.75 219 ALA B N 1
ATOM 5958 C CA . ALA B 1 219 ? -11.805 -42.406 -15.328 1 98.75 219 ALA B CA 1
ATOM 5959 C C . ALA B 1 219 ? -11.797 -43.625 -14.406 1 98.75 219 ALA B C 1
ATOM 5961 O O . ALA B 1 219 ? -10.75 -44 -13.867 1 98.75 219 ALA B O 1
ATOM 5962 N N . GLU B 1 220 ? -12.984 -44.219 -14.242 1 98.38 220 GLU B N 1
ATOM 5963 C CA . GLU B 1 220 ? -13.094 -45.375 -13.375 1 98.38 220 GLU B CA 1
ATOM 5964 C C . GLU B 1 220 ? -12.312 -46.562 -13.945 1 98.38 220 GLU B C 1
ATOM 5966 O O . GLU B 1 220 ? -11.734 -47.344 -13.195 1 98.38 220 GLU B O 1
ATOM 5971 N N . CYS B 1 221 ? -12.312 -46.688 -15.203 1 98.44 221 CYS B N 1
ATOM 5972 C CA . CYS B 1 221 ? -11.531 -47.75 -15.844 1 98.44 221 CYS B CA 1
ATOM 5973 C C . CYS B 1 221 ? -10.039 -47.531 -15.602 1 98.44 221 CYS B C 1
ATOM 5975 O O . CYS B 1 221 ? -9.336 -48.469 -15.203 1 98.44 221 CYS B O 1
ATOM 5977 N N . ALA B 1 222 ? -9.57 -46.344 -15.836 1 98.44 222 ALA B N 1
ATOM 5978 C CA . ALA B 1 222 ? -8.164 -46 -15.633 1 98.44 222 ALA B CA 1
ATOM 5979 C C . ALA B 1 222 ? -7.758 -46.188 -14.172 1 98.44 222 ALA B C 1
ATOM 5981 O O . ALA B 1 222 ? -6.664 -46.688 -13.883 1 98.44 222 ALA B O 1
ATOM 5982 N N . LYS B 1 223 ? -8.648 -45.781 -13.312 1 97.88 223 LYS B N 1
ATOM 5983 C CA . LYS B 1 223 ? -8.438 -45.969 -11.883 1 97.88 223 LYS B CA 1
ATOM 5984 C C . LYS B 1 223 ? -8.227 -47.438 -11.555 1 97.88 223 LYS B C 1
ATOM 5986 O O . LYS B 1 223 ? -7.277 -47.812 -10.844 1 97.88 223 LYS B O 1
ATOM 5991 N N . ARG B 1 224 ? -9.047 -48.281 -12.094 1 97.19 224 ARG B N 1
ATOM 5992 C CA . ARG B 1 224 ? -8.977 -49.719 -11.836 1 97.19 224 ARG B CA 1
ATOM 5993 C C . ARG B 1 224 ? -7.691 -50.312 -12.398 1 97.19 224 ARG B C 1
ATOM 5995 O O . ARG B 1 224 ? -7.102 -51.219 -11.805 1 97.19 224 ARG B O 1
ATOM 6002 N N . GLU B 1 225 ? -7.262 -49.812 -13.445 1 97.5 225 GLU B N 1
ATOM 6003 C CA . GLU B 1 225 ? -6.074 -50.312 -14.117 1 97.5 225 GLU B CA 1
ATOM 6004 C C . GLU B 1 225 ? -4.801 -49.719 -13.523 1 97.5 225 GLU B C 1
ATOM 6006 O O . GLU B 1 225 ? -3.697 -50.188 -13.812 1 97.5 225 GLU B O 1
ATOM 6011 N N . GLY B 1 226 ? -4.969 -48.719 -12.742 1 95.94 226 GLY B N 1
ATOM 6012 C CA . GLY B 1 226 ? -3.822 -48.031 -12.148 1 95.94 226 GLY B CA 1
ATOM 6013 C C . GLY B 1 226 ? -3.037 -47.219 -13.148 1 95.94 226 GLY B C 1
ATOM 6014 O O . GLY B 1 226 ? -1.825 -47.031 -13 1 95.94 226 GLY B O 1
ATOM 6015 N N . ARG B 1 227 ? -3.666 -46.75 -14.156 1 96.38 227 ARG B N 1
ATOM 6016 C CA . ARG B 1 227 ? -2.996 -45.969 -15.18 1 96.38 227 ARG B CA 1
ATOM 6017 C C . ARG B 1 227 ? -3.314 -44.469 -15.023 1 96.38 227 ARG B C 1
ATOM 6019 O O . ARG B 1 227 ? -4.445 -44.094 -14.695 1 96.38 227 ARG B O 1
ATOM 6026 N N . ALA B 1 228 ? -2.266 -43.719 -15.273 1 96.88 228 ALA B N 1
ATOM 6027 C CA . ALA B 1 228 ? -2.484 -42.25 -15.305 1 96.88 228 ALA B CA 1
ATOM 6028 C C . ALA B 1 228 ? -3.238 -41.844 -16.578 1 96.88 228 ALA B C 1
ATOM 6030 O O . ALA B 1 228 ? -2.98 -42.375 -17.656 1 96.88 228 ALA B O 1
ATOM 6031 N N . LEU B 1 229 ? -4.246 -40.969 -16.422 1 98 229 LEU B N 1
ATOM 6032 C CA . LEU B 1 229 ? -5.023 -40.5 -17.578 1 98 229 LEU B CA 1
ATOM 6033 C C . LEU B 1 229 ? -5.66 -39.156 -17.281 1 98 229 LEU B C 1
ATOM 6035 O O . LEU B 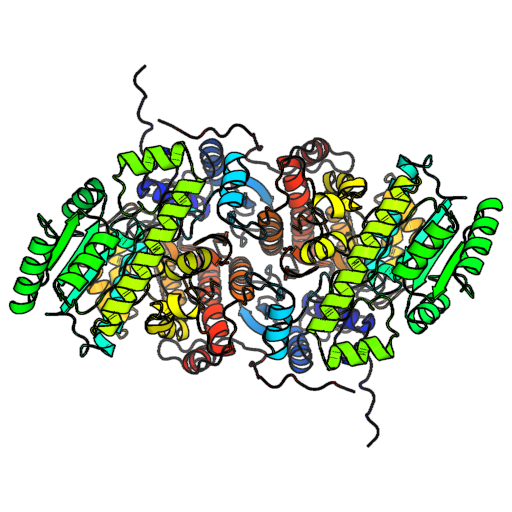1 229 ? -6.301 -38.969 -16.234 1 98 229 LEU B O 1
ATOM 6039 N N . SER B 1 230 ? -5.422 -38.219 -18.125 1 98.25 230 SER B N 1
ATOM 6040 C CA . SER B 1 230 ? -6.078 -36.906 -18 1 98.25 230 SER B CA 1
ATOM 6041 C C . SER B 1 230 ? -7.191 -36.75 -19.031 1 98.25 230 SER B C 1
ATOM 6043 O O . SER B 1 230 ? -6.934 -36.75 -20.234 1 98.25 230 SER B O 1
ATOM 6045 N N . ILE B 1 231 ? -8.414 -36.625 -18.578 1 98.69 231 ILE B N 1
ATOM 6046 C CA . ILE B 1 231 ? -9.609 -36.594 -19.406 1 98.69 231 ILE B CA 1
ATOM 6047 C C . ILE B 1 231 ? -10.219 -35.188 -19.359 1 98.69 231 ILE B C 1
ATOM 6049 O O . ILE B 1 231 ? -10.375 -34.625 -18.281 1 98.69 231 ILE B O 1
ATOM 6053 N N . VAL B 1 232 ? -10.461 -34.594 -20.5 1 98.62 232 VAL B N 1
ATOM 6054 C CA . VAL B 1 232 ? -11.172 -33.312 -20.578 1 98.62 232 VAL B CA 1
ATOM 6055 C C . VAL B 1 232 ? -12.555 -33.531 -21.172 1 98.62 232 VAL B C 1
ATOM 6057 O O . VAL B 1 232 ? -12.75 -34.438 -22 1 98.62 232 VAL B O 1
ATOM 6060 N N . VAL B 1 233 ? -13.531 -32.812 -20.719 1 98.62 233 VAL B N 1
ATOM 6061 C CA . VAL B 1 233 ? -14.898 -32.938 -21.219 1 98.62 233 VAL B CA 1
ATOM 6062 C C . VAL B 1 233 ? -15.516 -31.531 -21.312 1 98.62 233 VAL B C 1
ATOM 6064 O O . VAL B 1 233 ? -15.305 -30.688 -20.438 1 98.62 233 VAL B O 1
ATOM 6067 N N . GLN B 1 234 ? -16.203 -31.25 -22.406 1 98.38 234 GLN B N 1
ATOM 6068 C CA . GLN B 1 234 ? -16.844 -29.953 -22.594 1 98.38 234 GLN B CA 1
ATOM 6069 C C . GLN B 1 234 ? -18.141 -29.859 -21.781 1 98.38 234 GLN B C 1
ATOM 6071 O O . GLN B 1 234 ? -18.984 -30.766 -21.859 1 98.38 234 GLN B O 1
ATOM 6076 N N . GLY B 1 235 ? -18.297 -28.891 -21.016 1 97.56 235 GLY B N 1
ATOM 6077 C CA . GLY B 1 235 ? -19.5 -28.672 -20.234 1 97.56 235 GLY B CA 1
ATOM 6078 C C . GLY B 1 235 ? -19.359 -27.547 -19.219 1 97.56 235 GLY B C 1
ATOM 6079 O O . GLY B 1 235 ? -18.312 -26.922 -19.109 1 97.56 235 GLY B O 1
ATOM 6080 N N . ASN B 1 236 ? -20.453 -27.234 -18.609 1 97.56 236 ASN B N 1
ATOM 6081 C CA . ASN B 1 236 ? -20.469 -26.266 -17.516 1 97.56 236 ASN B CA 1
ATOM 6082 C C . ASN B 1 236 ? -20.219 -26.938 -16.156 1 97.56 236 ASN B C 1
ATOM 6084 O O . ASN B 1 236 ? -20.781 -28.016 -15.891 1 97.56 236 ASN B O 1
ATOM 6088 N N . MET B 1 237 ? -19.469 -26.359 -15.344 1 95.81 237 MET B N 1
ATOM 6089 C CA . MET B 1 237 ? -19.047 -26.969 -14.086 1 95.81 237 MET B CA 1
ATOM 6090 C C . MET B 1 237 ? -20.25 -27.25 -13.188 1 95.81 237 MET B C 1
ATOM 6092 O O . MET B 1 237 ? -20.281 -28.281 -12.508 1 95.81 237 MET B O 1
ATOM 6096 N N . VAL B 1 238 ? -21.188 -26.297 -13.109 1 97.44 238 VAL B N 1
ATOM 6097 C CA . VAL B 1 238 ? -22.359 -26.469 -12.258 1 97.44 238 VAL B CA 1
ATOM 6098 C C . VAL B 1 238 ? -23.109 -27.75 -12.672 1 97.44 238 VAL B C 1
ATOM 6100 O O . VAL B 1 238 ? -23.422 -28.594 -11.828 1 97.44 238 VAL B O 1
ATOM 6103 N N . ASP B 1 239 ? -23.328 -27.859 -13.961 1 97.62 239 ASP B N 1
ATOM 6104 C CA . ASP B 1 239 ? -24.016 -29.031 -14.492 1 97.62 239 ASP B CA 1
ATOM 6105 C C . ASP B 1 239 ? -23.25 -30.312 -14.188 1 97.62 239 ASP B C 1
ATOM 6107 O O . ASP B 1 239 ? -23.828 -31.328 -13.82 1 97.62 239 ASP B O 1
ATOM 6111 N N . ALA B 1 240 ? -22.016 -30.219 -14.375 1 98.31 240 ALA B N 1
ATOM 6112 C CA . ALA B 1 240 ? -21.172 -31.391 -14.164 1 98.31 240 ALA B CA 1
ATOM 6113 C C . ALA B 1 240 ? -21.188 -31.828 -12.703 1 98.31 240 ALA B C 1
ATOM 6115 O O . ALA B 1 240 ? -21.281 -33.031 -12.406 1 98.31 240 ALA B O 1
ATOM 6116 N N . LEU B 1 241 ? -21.031 -30.906 -11.773 1 98.31 241 LEU B N 1
ATOM 6117 C CA . LEU B 1 241 ? -21.047 -31.203 -10.344 1 98.31 241 LEU B CA 1
ATOM 6118 C C . LEU B 1 241 ? -22.375 -31.812 -9.93 1 98.31 241 LEU B C 1
ATOM 6120 O O . LEU B 1 241 ? -22.406 -32.812 -9.188 1 98.31 241 LEU B O 1
ATOM 6124 N N . GLU B 1 242 ? -23.406 -31.219 -10.375 1 97.56 242 GLU B N 1
ATOM 6125 C CA . GLU B 1 242 ? -24.734 -31.688 -10.008 1 97.56 242 GLU B CA 1
ATOM 6126 C C . GLU B 1 242 ? -25.016 -33.062 -10.617 1 97.56 242 GLU B C 1
ATOM 6128 O O . GLU B 1 242 ? -25.641 -33.906 -9.984 1 97.56 242 GLU B O 1
ATOM 6133 N N . GLN B 1 243 ? -24.562 -33.25 -11.852 1 97.62 243 GLN B N 1
ATOM 6134 C CA . GLN B 1 243 ? -24.688 -34.594 -12.453 1 97.62 243 GLN B CA 1
ATOM 6135 C C . GLN B 1 243 ? -23.906 -35.625 -11.672 1 97.62 243 GLN B C 1
ATOM 6137 O O . GLN B 1 243 ? -24.375 -36.75 -11.484 1 97.62 243 GLN B O 1
ATOM 6142 N N . ALA B 1 244 ? -22.703 -35.312 -11.281 1 97.69 244 ALA B N 1
ATOM 6143 C CA . ALA B 1 244 ? -21.906 -36.219 -10.469 1 97.69 244 ALA B CA 1
ATOM 6144 C C . ALA B 1 244 ? -22.656 -36.594 -9.203 1 97.69 244 ALA B C 1
ATOM 6146 O O . ALA B 1 244 ? -22.688 -37.781 -8.828 1 97.69 244 ALA B O 1
ATOM 6147 N N . LEU B 1 245 ? -23.266 -35.656 -8.531 1 97.38 245 LEU B N 1
ATOM 6148 C CA . LEU B 1 245 ? -24.047 -35.906 -7.32 1 97.38 245 LEU B CA 1
ATOM 6149 C C . LEU B 1 245 ? -25.25 -36.781 -7.609 1 97.38 245 LEU B C 1
ATOM 6151 O O . LEU B 1 245 ? -25.531 -37.719 -6.859 1 97.38 245 LEU B O 1
ATOM 6155 N N . ASP B 1 246 ? -25.922 -36.5 -8.656 1 97.19 246 ASP B N 1
ATOM 6156 C CA . ASP B 1 246 ? -27.156 -37.188 -9.016 1 97.19 246 ASP B CA 1
ATOM 6157 C C . ASP B 1 246 ? -26.891 -38.656 -9.305 1 97.19 246 ASP B C 1
ATOM 6159 O O . ASP B 1 246 ? -27.703 -39.531 -8.977 1 97.19 246 ASP B O 1
ATOM 6163 N N . CYS B 1 247 ? -25.812 -38.969 -9.945 1 96.81 247 CYS B N 1
ATOM 6164 C CA . CYS B 1 247 ? -25.531 -40.344 -10.328 1 96.81 247 CYS B CA 1
ATOM 6165 C C . CYS B 1 247 ? -24.734 -41.062 -9.234 1 96.81 247 CYS B C 1
ATOM 6167 O O . CYS B 1 247 ? -24.297 -42.188 -9.422 1 96.81 247 CYS B O 1
ATOM 6169 N N . GLY B 1 248 ? -24.391 -40.375 -8.141 1 96.69 248 GLY B N 1
ATOM 6170 C CA . GLY B 1 248 ? -23.734 -40.969 -6.988 1 96.69 248 GLY B CA 1
ATOM 6171 C C . GLY B 1 248 ? -22.234 -41.156 -7.195 1 96.69 248 GLY B C 1
ATOM 6172 O O . GLY B 1 248 ? -21.609 -41.938 -6.484 1 96.69 248 GLY B O 1
ATOM 6173 N N . TRP B 1 249 ? -21.703 -40.469 -8.234 1 97.88 249 TRP B N 1
ATOM 6174 C CA . TRP B 1 249 ? -20.266 -40.562 -8.484 1 97.88 249 TRP B CA 1
ATOM 6175 C C . TRP B 1 249 ? -19.484 -39.844 -7.395 1 97.88 249 TRP B C 1
ATOM 6177 O O . TRP B 1 249 ? -19.844 -38.719 -6.992 1 97.88 249 TRP B O 1
ATOM 6187 N N . LYS B 1 250 ? -18.438 -40.5 -6.895 1 95.81 250 LYS B N 1
ATOM 6188 C CA . LYS B 1 250 ? -17.641 -39.969 -5.809 1 95.81 250 LYS B CA 1
ATOM 6189 C C . LYS B 1 250 ? -16.156 -39.906 -6.188 1 95.81 250 LYS B C 1
ATOM 6191 O O . LYS B 1 250 ? -15.367 -40.719 -5.746 1 95.81 250 LYS B O 1
ATOM 6196 N N . PRO B 1 251 ? -15.75 -38.875 -6.898 1 98.31 251 PRO B N 1
ATOM 6197 C CA . PRO B 1 251 ? -14.32 -38.688 -7.121 1 98.31 251 PRO B CA 1
ATOM 6198 C C . PRO B 1 251 ? -13.531 -38.531 -5.82 1 98.31 251 PRO B C 1
ATOM 6200 O O . PRO B 1 251 ? -14.102 -38.156 -4.797 1 98.31 251 PRO B O 1
ATOM 6203 N N . ASP B 1 252 ? -12.234 -38.812 -5.824 1 98.62 252 ASP B N 1
ATOM 6204 C CA . ASP B 1 252 ? -11.43 -38.781 -4.609 1 98.62 252 ASP B CA 1
ATOM 6205 C C . ASP B 1 252 ? -11.133 -37.344 -4.184 1 98.62 252 ASP B C 1
ATOM 6207 O O . ASP B 1 252 ? -11.172 -37.031 -2.992 1 98.62 252 ASP B O 1
ATOM 6211 N N . ILE B 1 253 ? -10.727 -36.5 -5.098 1 98.81 253 ILE B N 1
ATOM 6212 C CA . ILE B 1 253 ? -10.375 -35.094 -4.887 1 98.81 253 ILE B CA 1
ATOM 6213 C C . ILE B 1 253 ? -11.203 -34.219 -5.809 1 98.81 253 ILE B C 1
ATOM 6215 O O . ILE B 1 253 ? -11.359 -34.5 -6.996 1 98.81 253 ILE B O 1
ATOM 6219 N N . VAL B 1 254 ? -11.789 -33.125 -5.266 1 98.69 254 VAL B N 1
ATOM 6220 C CA . VAL B 1 254 ? -12.609 -32.219 -6.066 1 98.69 254 VAL B CA 1
ATOM 6221 C C . VAL B 1 254 ? -12.195 -30.781 -5.809 1 98.69 254 VAL B C 1
ATOM 6223 O O . VAL B 1 254 ? -12.031 -30.375 -4.656 1 98.69 254 VAL B O 1
ATOM 6226 N N . THR B 1 255 ? -11.969 -30.047 -6.832 1 98.06 255 THR B N 1
ATOM 6227 C CA . THR B 1 255 ? -11.758 -28.594 -6.781 1 98.06 255 THR B CA 1
ATOM 6228 C C . THR B 1 255 ? -12.219 -27.938 -8.078 1 98.06 255 THR B C 1
ATOM 6230 O O . THR B 1 255 ? -13.023 -28.5 -8.812 1 98.06 255 THR B O 1
ATOM 6233 N N . GLU B 1 256 ? -11.93 -26.672 -8.281 1 95.44 256 GLU B N 1
ATOM 6234 C CA . GLU B 1 256 ? -12.188 -25.969 -9.539 1 95.44 256 GLU B CA 1
ATOM 6235 C C . GLU B 1 256 ? -11.242 -24.781 -9.711 1 95.44 256 GLU B C 1
ATOM 6237 O O . GLU B 1 256 ? -10.828 -24.156 -8.734 1 95.44 256 GLU B O 1
ATOM 6242 N N . MET B 1 257 ? -10.898 -24.5 -10.93 1 94.75 257 MET B N 1
ATOM 6243 C CA . MET B 1 257 ? -10.086 -23.344 -11.273 1 94.75 257 MET B CA 1
ATOM 6244 C C . MET B 1 257 ? -10.758 -22.516 -12.359 1 94.75 257 MET B C 1
ATOM 6246 O O . MET B 1 257 ? -10.109 -22.062 -13.305 1 94.75 257 MET B O 1
ATOM 6250 N N . CYS B 1 258 ? -12.109 -22.406 -12.266 1 93 258 CYS B N 1
ATOM 6251 C CA . CYS B 1 258 ? -12.859 -21.469 -13.109 1 93 258 CYS B CA 1
ATOM 6252 C C . CYS B 1 258 ? -12.555 -20.031 -12.742 1 93 258 CYS B C 1
ATOM 6254 O O . CYS B 1 258 ? -12.023 -19.766 -11.664 1 93 258 CYS B O 1
ATOM 6256 N N . PRO B 1 259 ? -12.773 -19.109 -13.625 1 90.62 259 PRO B N 1
ATOM 6257 C CA . PRO B 1 259 ? -12.438 -17.719 -13.336 1 90.62 259 PRO B CA 1
ATOM 6258 C C . PRO B 1 259 ? -13.469 -17.031 -12.453 1 90.62 259 PRO B C 1
ATOM 6260 O O . PRO B 1 259 ? -14.031 -16 -12.836 1 90.62 259 PRO B O 1
ATOM 6263 N N . CYS B 1 260 ? -13.633 -17.484 -11.273 1 92.12 260 CYS B N 1
ATOM 6264 C CA . CYS B 1 260 ? -14.648 -16.969 -10.359 1 92.12 260 CYS B CA 1
ATOM 6265 C C . CYS B 1 260 ? -14.203 -15.664 -9.719 1 92.12 260 CYS B C 1
ATOM 6267 O O . CYS B 1 260 ? -15.023 -14.93 -9.156 1 92.12 260 CYS B O 1
ATOM 6269 N N . HIS B 1 261 ? -12.93 -15.383 -9.852 1 88.62 261 HIS B N 1
ATOM 6270 C CA . HIS B 1 261 ? -12.398 -14.148 -9.289 1 88.62 261 HIS B CA 1
ATOM 6271 C C . HIS B 1 261 ? -13.008 -12.93 -9.961 1 88.62 261 HIS B C 1
ATOM 6273 O O . HIS B 1 261 ? -12.977 -11.828 -9.406 1 88.62 261 HIS B O 1
ATOM 6279 N N . ASP B 1 262 ? -13.516 -13.07 -11.164 1 88.56 262 ASP B N 1
ATOM 6280 C CA . ASP B 1 262 ? -14.234 -12.055 -11.922 1 88.56 262 ASP B CA 1
ATOM 6281 C C . ASP B 1 262 ? -15.617 -12.562 -12.352 1 88.56 262 ASP B C 1
ATOM 6283 O O . ASP B 1 262 ? -15.719 -13.398 -13.25 1 88.56 262 ASP B O 1
ATOM 6287 N N . PRO B 1 263 ? -16.641 -11.945 -11.773 1 91.19 263 PRO B N 1
ATOM 6288 C CA . PRO B 1 263 ? -17.969 -12.438 -12.117 1 91.19 263 PRO B CA 1
ATOM 6289 C C . PRO B 1 263 ? -18.297 -12.289 -13.602 1 91.19 263 PRO B C 1
ATOM 6291 O O . PRO B 1 263 ? -19.172 -12.992 -14.117 1 91.19 263 PRO B O 1
ATOM 6294 N N . PHE B 1 264 ? -17.578 -11.594 -14.305 1 89.75 264 PHE B N 1
ATOM 6295 C CA . PHE B 1 264 ? -17.875 -11.359 -15.719 1 89.75 264 PHE B CA 1
ATOM 6296 C C . PHE B 1 264 ? -17.094 -12.328 -16.594 1 89.75 264 PHE B C 1
ATOM 6298 O O . PHE B 1 264 ? -17.312 -12.398 -17.812 1 89.75 264 PHE B O 1
ATOM 6305 N N . ALA B 1 265 ? -16.234 -13.094 -15.961 1 88.62 265 ALA B N 1
ATOM 6306 C CA . ALA B 1 265 ? -15.414 -14.047 -16.703 1 88.62 265 ALA B CA 1
ATOM 6307 C C . ALA B 1 265 ? -16.047 -15.445 -16.688 1 88.62 265 ALA B C 1
ATOM 6309 O O . ALA B 1 265 ? -15.891 -16.219 -17.625 1 88.62 265 ALA B O 1
ATOM 6310 N N . LEU B 1 266 ? -16.766 -15.766 -15.617 1 93.5 266 LEU B N 1
ATOM 6311 C CA . LEU B 1 266 ? -17.422 -17.062 -15.508 1 93.5 266 LEU B CA 1
ATOM 6312 C C . LEU B 1 266 ? -18.641 -17.141 -16.422 1 93.5 266 LEU B C 1
ATOM 6314 O O . LEU B 1 266 ? -19.438 -16.203 -16.469 1 93.5 266 LEU B O 1
ATOM 6318 N N . ILE B 1 267 ? -18.734 -18.219 -17.188 1 96 267 ILE B N 1
ATOM 6319 C CA . ILE B 1 267 ? -19.938 -18.422 -17.969 1 96 267 ILE B CA 1
ATOM 6320 C C . ILE B 1 267 ? -21.062 -18.953 -17.062 1 96 267 ILE B C 1
ATOM 6322 O O . ILE B 1 267 ? -21 -20.078 -16.578 1 96 267 ILE B O 1
ATOM 6326 N N . PRO B 1 268 ? -22.094 -18.156 -16.906 1 97.38 268 PRO B N 1
ATOM 6327 C CA . PRO B 1 268 ? -23.172 -18.594 -16.016 1 97.38 268 PRO B CA 1
ATOM 6328 C C . PRO B 1 268 ? -23.844 -19.891 -16.484 1 97.38 268 PRO B C 1
ATOM 6330 O O . PRO B 1 268 ? -23.984 -20.109 -17.688 1 97.38 268 PRO B O 1
ATOM 6333 N N . CYS B 1 269 ? -24.281 -20.641 -15.531 1 96.94 269 CYS B N 1
ATOM 6334 C CA . CYS B 1 269 ? -24.984 -21.875 -15.844 1 96.94 269 CYS B CA 1
ATOM 6335 C C . CYS B 1 269 ? -26.266 -21.594 -16.625 1 96.94 269 CYS B C 1
ATOM 6337 O O . CYS B 1 269 ? -26.984 -20.641 -16.312 1 96.94 269 CYS B O 1
ATOM 6339 N N . GLY B 1 270 ? -26.5 -22.375 -17.641 1 96.06 270 GLY B N 1
ATOM 6340 C CA . GLY B 1 270 ? -27.719 -22.234 -18.422 1 96.06 270 GLY B CA 1
ATOM 6341 C C . GLY B 1 270 ? -27.531 -21.375 -19.656 1 96.06 270 GLY B C 1
ATOM 6342 O O . GLY B 1 270 ? -28.406 -21.328 -20.516 1 96.06 270 GLY B O 1
ATOM 6343 N N . LEU B 1 271 ? -26.391 -20.766 -19.75 1 97.12 271 LEU B N 1
ATOM 6344 C CA . LEU B 1 271 ? -26.125 -19.922 -20.922 1 97.12 271 LEU B CA 1
ATOM 6345 C C . LEU B 1 271 ? -25.062 -20.547 -21.812 1 97.12 271 LEU B C 1
ATOM 6347 O O . LEU B 1 271 ? -24.094 -21.125 -21.312 1 97.12 271 LEU B O 1
ATOM 6351 N N . THR B 1 272 ? -25.281 -20.422 -23.125 1 95.94 272 THR B N 1
ATOM 6352 C CA . THR B 1 272 ? -24.219 -20.734 -24.062 1 95.94 272 THR B CA 1
ATOM 6353 C C . THR B 1 272 ? -23.188 -19.609 -24.094 1 95.94 272 THR B C 1
ATOM 6355 O O . THR B 1 272 ? -23.406 -18.547 -23.531 1 95.94 272 THR B O 1
ATOM 6358 N N . LEU B 1 273 ? -22.062 -19.891 -24.719 1 95.75 273 LEU B N 1
ATOM 6359 C CA . LEU B 1 273 ? -21.031 -18.875 -24.859 1 95.75 273 LEU B CA 1
ATOM 6360 C C . LEU B 1 273 ? -21.578 -17.641 -25.562 1 95.75 273 LEU B C 1
ATOM 6362 O O . LEU B 1 273 ? -21.297 -16.5 -25.156 1 95.75 273 LEU B O 1
ATOM 6366 N N . GLU B 1 274 ? -22.391 -17.844 -26.578 1 96.12 274 GLU B N 1
ATOM 6367 C CA . GLU B 1 274 ? -22.953 -16.75 -27.359 1 96.12 274 GLU B CA 1
ATOM 6368 C C . GLU B 1 274 ? -23.953 -15.945 -26.531 1 96.12 274 GLU B C 1
ATOM 6370 O O . GLU B 1 274 ? -23.953 -14.711 -26.562 1 96.12 274 GLU B O 1
ATOM 6375 N N . GLN B 1 275 ? -24.766 -16.672 -25.859 1 97 275 GLN B N 1
ATOM 6376 C CA . GLN B 1 275 ? -25.766 -16.016 -25.016 1 97 275 GLN B CA 1
ATOM 6377 C C . GLN B 1 275 ? -25.094 -15.203 -23.906 1 97 275 GLN B C 1
ATOM 6379 O O . GLN B 1 275 ? -25.547 -14.109 -23.578 1 97 275 GLN B O 1
ATOM 6384 N N . ALA B 1 276 ? -24.094 -15.805 -23.297 1 96.88 276 ALA B N 1
ATOM 6385 C CA . ALA B 1 276 ? -23.344 -15.102 -22.25 1 96.88 276 ALA B CA 1
ATOM 6386 C C . ALA B 1 276 ? -22.719 -13.82 -22.797 1 96.88 276 ALA B C 1
ATOM 6388 O O . ALA B 1 276 ? -22.797 -12.766 -22.156 1 96.88 276 ALA B O 1
ATOM 6389 N N . ALA B 1 277 ? -22.125 -13.883 -23.953 1 94.38 277 ALA B N 1
ATOM 6390 C CA . ALA B 1 277 ? -21.5 -12.711 -24.578 1 94.38 277 ALA B CA 1
ATOM 6391 C C . ALA B 1 277 ? -22.547 -11.625 -24.828 1 94.38 277 ALA B C 1
ATOM 6393 O O . ALA B 1 277 ? -22.281 -10.438 -24.594 1 94.38 277 ALA B O 1
ATOM 6394 N N . ALA B 1 278 ? -23.641 -12.008 -25.328 1 96.12 278 ALA B N 1
ATOM 6395 C CA . ALA B 1 278 ? -24.719 -11.062 -25.609 1 96.12 278 ALA B CA 1
ATOM 6396 C C . ALA B 1 278 ? -25.234 -10.398 -24.344 1 96.12 278 ALA B C 1
ATOM 6398 O O . ALA B 1 278 ? -25.469 -9.188 -24.312 1 96.12 278 ALA B O 1
ATOM 6399 N N . LEU B 1 279 ? -25.375 -11.188 -23.312 1 96.62 279 LEU B N 1
ATOM 6400 C CA . LEU B 1 279 ? -25.875 -10.664 -22.047 1 96.62 279 LEU B CA 1
ATOM 6401 C C . LEU B 1 279 ? -24.891 -9.68 -21.438 1 96.62 279 LEU B C 1
ATOM 6403 O O . LEU B 1 279 ? -25.281 -8.656 -20.875 1 96.62 279 LEU B O 1
ATOM 6407 N N . LEU B 1 280 ? -23.656 -10.031 -21.469 1 93 280 LEU B N 1
ATOM 6408 C CA . LEU B 1 280 ? -22.609 -9.156 -20.938 1 93 280 LEU B CA 1
ATOM 6409 C C . LEU B 1 280 ? -22.641 -7.789 -21.609 1 93 280 LEU B C 1
ATOM 6411 O O . LEU B 1 280 ? -22.453 -6.762 -20.969 1 93 280 LEU B O 1
ATOM 6415 N N . GLU B 1 281 ? -22.938 -7.77 -22.891 1 91.19 281 GLU B N 1
ATOM 6416 C CA . GLU B 1 281 ? -22.984 -6.539 -23.672 1 91.19 281 GLU B CA 1
ATOM 6417 C C . GLU B 1 281 ? -24.234 -5.73 -23.359 1 91.19 281 GLU B C 1
ATOM 6419 O O . GLU B 1 281 ? -24.188 -4.496 -23.312 1 91.19 281 GLU B O 1
ATOM 6424 N N . THR B 1 282 ? -25.266 -6.367 -23.188 1 94.75 282 THR B N 1
ATOM 6425 C CA . THR B 1 282 ? -26.547 -5.684 -23.125 1 94.75 282 THR B CA 1
ATOM 6426 C C . THR B 1 282 ? -26.906 -5.336 -21.688 1 94.75 282 THR B C 1
ATOM 6428 O O . THR B 1 282 ? -27.609 -4.355 -21.438 1 94.75 282 THR B O 1
ATOM 6431 N N . ASP B 1 283 ? -26.531 -6.238 -20.766 1 95.25 283 ASP B N 1
ATOM 6432 C CA . ASP B 1 283 ? -26.938 -6.055 -19.391 1 95.25 283 ASP B CA 1
ATOM 6433 C C . ASP B 1 283 ? -25.906 -6.633 -18.422 1 95.25 283 ASP B C 1
ATOM 6435 O O . ASP B 1 283 ? -26.078 -7.746 -17.922 1 95.25 283 ASP B O 1
ATOM 6439 N N . ARG B 1 284 ? -24.984 -5.879 -18.016 1 91.94 284 ARG B N 1
ATOM 6440 C CA . ARG B 1 284 ? -23.875 -6.293 -17.172 1 91.94 284 ARG B CA 1
ATOM 6441 C C . ARG B 1 284 ? -24.344 -6.688 -15.781 1 91.94 284 ARG B C 1
ATOM 6443 O O . ARG B 1 284 ? -23.828 -7.625 -15.18 1 91.94 284 ARG B O 1
ATOM 6450 N N . ASP B 1 285 ? -25.281 -6 -15.242 1 93.81 285 ASP B N 1
ATOM 6451 C CA . ASP B 1 285 ? -25.797 -6.297 -13.914 1 93.81 285 ASP B CA 1
ATOM 6452 C C . ASP B 1 285 ? -26.484 -7.664 -13.883 1 93.81 285 ASP B C 1
ATOM 6454 O O . ASP B 1 285 ? -26.281 -8.438 -12.938 1 93.81 285 ASP B O 1
ATOM 6458 N N . ALA B 1 286 ? -27.219 -7.887 -14.93 1 96.31 286 ALA B N 1
ATOM 6459 C CA . ALA B 1 286 ? -27.875 -9.188 -15.023 1 96.31 286 ALA B CA 1
ATOM 6460 C C . ALA B 1 286 ? -26.844 -10.312 -15.18 1 96.31 286 ALA B C 1
ATOM 6462 O O . ALA B 1 286 ? -27.031 -11.406 -14.641 1 96.31 286 ALA B O 1
ATOM 6463 N N . TYR B 1 287 ? -25.859 -10.047 -15.914 1 96.69 287 TYR B N 1
ATOM 6464 C CA . TYR B 1 287 ? -24.797 -11.031 -16.078 1 96.69 287 TYR B CA 1
ATOM 6465 C C . TYR B 1 287 ? -24.156 -11.359 -14.742 1 96.69 287 TYR B C 1
ATOM 6467 O O . TYR B 1 287 ? -23.969 -12.531 -14.398 1 96.69 287 TYR B O 1
ATOM 6475 N N . MET B 1 288 ? -23.781 -10.352 -14.016 1 95.25 288 MET B N 1
ATOM 6476 C CA . MET B 1 288 ? -23.141 -10.547 -12.719 1 95.25 288 MET B CA 1
ATOM 6477 C C . MET B 1 288 ? -24.047 -11.359 -11.789 1 95.25 288 MET B C 1
ATOM 6479 O O . MET B 1 288 ? -23.562 -12.242 -11.078 1 95.25 288 MET B O 1
ATOM 6483 N N . ALA B 1 289 ? -25.297 -11.031 -11.82 1 96.5 289 ALA B N 1
ATOM 6484 C CA . ALA B 1 289 ? -26.25 -11.758 -10.977 1 96.5 289 ALA B CA 1
ATOM 6485 C C . ALA B 1 289 ? -26.281 -13.242 -11.352 1 96.5 289 ALA B C 1
ATOM 6487 O O . ALA B 1 289 ? -26.266 -14.109 -10.469 1 96.5 289 ALA B O 1
ATOM 6488 N N . ALA B 1 290 ? -26.344 -13.539 -12.625 1 97.56 290 ALA B N 1
ATOM 6489 C CA . ALA B 1 290 ? -26.375 -14.922 -13.109 1 97.56 290 ALA B CA 1
ATOM 6490 C C . ALA B 1 290 ? -25.078 -15.656 -12.758 1 97.56 290 ALA B C 1
ATOM 6492 O O . ALA B 1 290 ? -25.109 -16.828 -12.367 1 97.56 290 ALA B O 1
ATOM 6493 N N . SER B 1 291 ? -24.031 -14.992 -12.914 1 97.19 291 SER B N 1
ATOM 6494 C CA . SER B 1 291 ? -22.719 -15.547 -12.586 1 97.19 291 SER B CA 1
ATOM 6495 C C . SER B 1 291 ? -22.609 -15.875 -11.102 1 97.19 291 SER B C 1
ATOM 6497 O O . SER B 1 291 ? -22.203 -16.969 -10.727 1 97.19 291 SER B O 1
ATOM 6499 N N . ARG B 1 292 ? -23.016 -14.984 -10.273 1 96.69 292 ARG B N 1
ATOM 6500 C CA . ARG B 1 292 ? -22.938 -15.156 -8.828 1 96.69 292 ARG B CA 1
ATOM 6501 C C . ARG B 1 292 ? -23.875 -16.266 -8.352 1 96.69 292 ARG B C 1
ATOM 6503 O O . ARG B 1 292 ? -23.531 -17.016 -7.438 1 96.69 292 ARG B O 1
ATOM 6510 N N . GLN B 1 293 ? -25 -16.344 -8.992 1 97.56 293 GLN B N 1
ATOM 6511 C CA . GLN B 1 293 ? -25.891 -17.469 -8.688 1 97.56 293 GLN B CA 1
ATOM 6512 C C . GLN B 1 293 ? -25.25 -18.797 -9.047 1 97.56 293 GLN B C 1
ATOM 6514 O O . GLN B 1 293 ? -25.422 -19.781 -8.32 1 97.56 293 GLN B O 1
ATOM 6519 N N . SER B 1 294 ? -24.625 -18.828 -10.141 1 98.19 294 SER B N 1
ATOM 6520 C CA . SER B 1 294 ? -23.891 -20.016 -10.531 1 98.19 294 SER B CA 1
ATOM 6521 C C . SER B 1 294 ? -22.812 -20.375 -9.508 1 98.19 294 SER B C 1
ATOM 6523 O O . SER B 1 294 ? -22.609 -21.547 -9.195 1 98.19 294 SER B O 1
ATOM 6525 N N . MET B 1 295 ? -22.125 -19.406 -8.984 1 97.94 295 MET B N 1
ATOM 6526 C CA . MET B 1 295 ? -21.062 -19.625 -8.008 1 97.94 295 MET B CA 1
ATOM 6527 C C . MET B 1 295 ? -21.625 -20.188 -6.707 1 97.94 295 MET B C 1
ATOM 6529 O O . MET B 1 295 ? -21 -21.047 -6.078 1 97.94 295 MET B O 1
ATOM 6533 N N . ILE B 1 296 ? -22.812 -19.703 -6.309 1 98.31 296 ILE B N 1
ATOM 6534 C CA . ILE B 1 296 ? -23.5 -20.25 -5.145 1 98.31 296 ILE B CA 1
ATOM 6535 C C . ILE B 1 296 ? -23.766 -21.75 -5.359 1 98.31 296 ILE B C 1
ATOM 6537 O O . ILE B 1 296 ? -23.531 -22.562 -4.465 1 98.31 296 ILE B O 1
ATOM 6541 N N . ARG B 1 297 ? -24.203 -22.094 -6.531 1 98.31 297 ARG B N 1
ATOM 6542 C CA . ARG B 1 297 ? -24.484 -23.484 -6.859 1 98.31 297 ARG B CA 1
ATOM 6543 C C . ARG B 1 297 ? -23.219 -24.312 -6.855 1 98.31 297 ARG B C 1
ATOM 6545 O O . ARG B 1 297 ? -23.234 -25.469 -6.426 1 98.31 297 ARG B O 1
ATOM 6552 N N . ILE B 1 298 ? -22.141 -23.766 -7.352 1 98.38 298 ILE B N 1
ATOM 6553 C CA . ILE B 1 298 ? -20.844 -24.438 -7.32 1 98.38 298 ILE B CA 1
ATOM 6554 C C . ILE B 1 298 ? -20.469 -24.766 -5.879 1 98.38 298 ILE B C 1
ATOM 6556 O O . ILE B 1 298 ? -20.156 -25.922 -5.559 1 98.38 298 ILE B O 1
ATOM 6560 N N . VAL B 1 299 ? -20.516 -23.797 -4.984 1 98.56 299 VAL B N 1
ATOM 6561 C CA . VAL B 1 299 ? -20.125 -23.953 -3.594 1 98.56 299 VAL B CA 1
ATOM 6562 C C . VAL B 1 299 ? -20.984 -25.016 -2.924 1 98.56 299 VAL B C 1
ATOM 6564 O O . VAL B 1 299 ? -20.484 -25.891 -2.217 1 98.56 299 VAL B O 1
ATOM 6567 N N . ARG B 1 300 ? -22.281 -25.031 -3.178 1 98.44 300 ARG B N 1
ATOM 6568 C CA . ARG B 1 300 ? -23.203 -25.984 -2.566 1 98.44 300 ARG B CA 1
ATOM 6569 C C . ARG B 1 300 ? -22.922 -27.406 -3.072 1 98.44 300 ARG B C 1
ATOM 6571 O O . ARG B 1 300 ? -22.953 -28.359 -2.297 1 98.44 300 ARG B O 1
ATOM 6578 N N . ALA B 1 301 ? -22.719 -27.516 -4.355 1 98.44 301 ALA B N 1
ATOM 6579 C CA . ALA B 1 301 ? -22.438 -28.828 -4.926 1 98.44 301 ALA B CA 1
ATOM 6580 C C . ALA B 1 301 ? -21.125 -29.375 -4.383 1 98.44 301 ALA B C 1
ATOM 6582 O O . ALA B 1 301 ? -21.031 -30.562 -4.07 1 98.44 301 ALA B O 1
ATOM 6583 N N . MET B 1 302 ? -20.094 -28.562 -4.316 1 98.44 302 MET B N 1
ATOM 6584 C CA . MET B 1 302 ? -18.812 -28.969 -3.766 1 98.44 302 MET B CA 1
ATOM 6585 C C . MET B 1 302 ? -18.953 -29.422 -2.314 1 98.44 302 MET B C 1
ATOM 6587 O O . MET B 1 302 ? -18.359 -30.422 -1.909 1 98.44 302 MET B O 1
ATOM 6591 N N . THR B 1 303 ? -19.703 -28.672 -1.537 1 98.31 303 THR B N 1
ATOM 6592 C CA . THR B 1 303 ? -19.953 -29.016 -0.141 1 98.31 303 THR B CA 1
ATOM 6593 C C . THR B 1 303 ? -20.641 -30.375 -0.032 1 98.31 303 THR B C 1
ATOM 6595 O O . THR B 1 303 ? -20.328 -31.172 0.856 1 98.31 303 THR B O 1
ATOM 6598 N N . ARG B 1 304 ? -21.578 -30.625 -0.904 1 98.19 304 ARG B N 1
ATOM 6599 C CA . ARG B 1 304 ? -22.281 -31.891 -0.9 1 98.19 304 ARG B CA 1
ATOM 6600 C C . ARG B 1 304 ? -21.344 -33.031 -1.264 1 98.19 304 ARG B C 1
ATOM 6602 O O . ARG B 1 304 ? -21.469 -34.156 -0.725 1 98.19 304 ARG B O 1
ATOM 6609 N N . LEU B 1 305 ? -20.469 -32.781 -2.182 1 98.38 305 LEU B N 1
ATOM 6610 C CA . LEU B 1 305 ? -19.484 -33.812 -2.535 1 98.38 305 LEU B CA 1
ATOM 6611 C C . LEU B 1 305 ? -18.547 -34.094 -1.372 1 98.38 305 LEU B C 1
ATOM 6613 O O . LEU B 1 305 ? -18.125 -35.219 -1.161 1 98.38 305 LEU B O 1
ATOM 6617 N N . GLN B 1 306 ? -18.141 -33.062 -0.672 1 98.12 306 GLN B N 1
ATOM 6618 C CA . GLN B 1 306 ? -17.359 -33.219 0.541 1 98.12 306 GLN B CA 1
ATOM 6619 C C . GLN B 1 306 ? -18.078 -34.125 1.549 1 98.12 306 GLN B C 1
ATOM 6621 O O . GLN B 1 306 ? -17.469 -35.031 2.117 1 98.12 306 GLN B O 1
ATOM 6626 N N . ALA B 1 307 ? -19.344 -33.812 1.756 1 97.5 307 ALA B N 1
ATOM 6627 C CA . ALA B 1 307 ? -20.156 -34.594 2.686 1 97.5 307 ALA B CA 1
ATOM 6628 C C . ALA B 1 307 ? -20.25 -36.062 2.238 1 97.5 307 ALA B C 1
ATOM 6630 O O . ALA B 1 307 ? -20.375 -36.969 3.068 1 97.5 307 ALA B O 1
ATOM 6631 N N . ALA B 1 308 ? -20.172 -36.25 0.979 1 97.25 308 ALA B N 1
ATOM 6632 C CA . ALA B 1 308 ? -20.266 -37.594 0.411 1 97.25 308 ALA B CA 1
ATOM 6633 C C . ALA B 1 308 ? -18.953 -38.344 0.544 1 97.25 308 ALA B C 1
ATOM 6635 O O . ALA B 1 308 ? -18.891 -39.562 0.296 1 97.25 308 ALA B O 1
ATOM 6636 N N . GLY B 1 309 ? -17.875 -37.594 0.884 1 97.06 309 GLY B N 1
ATOM 6637 C CA . GLY B 1 309 ? -16.656 -38.312 1.196 1 97.06 309 GLY B CA 1
ATOM 6638 C C . GLY B 1 309 ? -15.469 -37.844 0.372 1 97.06 309 GLY B C 1
ATOM 6639 O O . GLY B 1 309 ? -14.336 -38.281 0.606 1 97.06 309 GLY B O 1
ATOM 6640 N N . SER B 1 310 ? -15.641 -37 -0.607 1 98.5 310 SER B N 1
ATOM 6641 C CA . SER B 1 310 ? -14.539 -36.469 -1.402 1 98.5 310 SER B CA 1
ATOM 6642 C C . SER B 1 310 ? -13.688 -35.469 -0.595 1 98.5 310 SER B C 1
ATOM 6644 O O . SER B 1 310 ? -14.188 -34.844 0.329 1 98.5 310 SER B O 1
ATOM 6646 N N . ILE B 1 311 ? -12.367 -35.375 -0.923 1 98.56 311 ILE B N 1
ATOM 6647 C CA . ILE B 1 311 ? -11.523 -34.312 -0.428 1 98.56 311 ILE B CA 1
ATOM 6648 C C . ILE B 1 311 ? -11.75 -33.062 -1.274 1 98.56 311 ILE B C 1
ATOM 6650 O O . ILE B 1 311 ? -11.477 -33.062 -2.477 1 98.56 311 ILE B O 1
ATOM 6654 N N . VAL B 1 312 ? -12.305 -32 -0.646 1 98.5 312 VAL B N 1
ATOM 6655 C CA . VAL B 1 312 ? -12.703 -30.828 -1.396 1 98.5 312 VAL B CA 1
ATOM 6656 C C . VAL B 1 312 ? -11.945 -29.609 -0.872 1 98.5 312 VAL B C 1
ATOM 6658 O O . VAL B 1 312 ? -11.75 -29.469 0.337 1 98.5 312 VAL B O 1
ATOM 6661 N N . PHE B 1 313 ? -11.461 -28.734 -1.779 1 98.12 313 PHE B N 1
ATOM 6662 C CA . PHE B 1 313 ? -10.859 -27.469 -1.389 1 98.12 313 PHE B CA 1
ATOM 6663 C C . PHE B 1 313 ? -11.016 -26.438 -2.498 1 98.12 313 PHE B C 1
ATOM 6665 O O . PHE B 1 313 ? -11.25 -26.781 -3.654 1 98.12 313 PHE B O 1
ATOM 6672 N N . GLU B 1 314 ? -10.93 -25.234 -2.143 1 96.44 314 GLU B N 1
ATOM 6673 C CA . GLU B 1 314 ? -10.867 -24.141 -3.102 1 96.44 314 GLU B CA 1
ATOM 6674 C C . GLU B 1 314 ? -9.43 -23.875 -3.557 1 96.44 314 GLU B C 1
ATOM 6676 O O . GLU B 1 314 ? -8.508 -23.875 -2.74 1 96.44 314 GLU B O 1
ATOM 6681 N N . TYR B 1 315 ? -9.242 -23.625 -4.871 1 93.75 315 TYR B N 1
ATOM 6682 C CA . TYR B 1 315 ? -7.895 -23.438 -5.398 1 93.75 315 TYR B CA 1
ATOM 6683 C C . TYR B 1 315 ? -7.629 -21.984 -5.734 1 93.75 315 TYR B C 1
ATOM 6685 O O . TYR B 1 315 ? -7.047 -21.672 -6.777 1 93.75 315 TYR B O 1
ATOM 6693 N N . GLY B 1 316 ? -8.211 -20.984 -5.09 1 89.19 316 GLY B N 1
ATOM 6694 C CA . GLY B 1 316 ? -7.871 -19.578 -5.23 1 89.19 316 GLY B CA 1
ATOM 6695 C C . GLY B 1 316 ? -8.695 -18.875 -6.289 1 89.19 316 GLY B C 1
ATOM 6696 O O . GLY B 1 316 ? -8.234 -17.906 -6.902 1 89.19 316 GLY B O 1
ATOM 6697 N N . THR B 1 317 ? -9.82 -19.359 -6.602 1 91.31 317 THR B N 1
ATOM 6698 C CA . THR B 1 317 ? -10.711 -18.734 -7.582 1 91.31 317 THR B CA 1
ATOM 6699 C C . THR B 1 317 ? -11.602 -17.703 -6.918 1 91.31 317 THR B C 1
ATOM 6701 O O . THR B 1 317 ? -12.234 -16.891 -7.602 1 91.31 317 THR B O 1
ATOM 6704 N N . PHE B 1 318 ? -11.688 -17.797 -5.645 1 93.25 318 PHE B N 1
ATOM 6705 C CA . PHE B 1 318 ? -12.469 -16.891 -4.816 1 93.25 318 PHE B CA 1
ATOM 6706 C C . PHE B 1 318 ? -13.961 -17.141 -4.98 1 93.25 318 PHE B C 1
ATOM 6708 O O . PHE B 1 318 ? -14.781 -16.25 -4.793 1 93.25 318 PHE B O 1
ATOM 6715 N N . VAL B 1 319 ? -14.297 -18.359 -5.348 1 96.56 319 VAL B N 1
ATOM 6716 C CA . VAL B 1 319 ? -15.703 -18.703 -5.523 1 96.56 319 VAL B CA 1
ATOM 6717 C C . VAL B 1 319 ? -16.438 -18.578 -4.188 1 96.56 319 VAL B C 1
ATOM 6719 O O . VAL B 1 319 ? -17.594 -18.156 -4.148 1 96.56 319 VAL B O 1
ATOM 6722 N N . ARG B 1 320 ? -15.797 -18.859 -3.125 1 97 320 ARG B N 1
ATOM 6723 C CA . ARG B 1 320 ? -16.406 -18.766 -1.803 1 97 320 ARG B CA 1
ATOM 6724 C C . ARG B 1 320 ? -16.688 -17.312 -1.429 1 97 320 ARG B C 1
ATOM 6726 O O . ARG B 1 320 ? -17.781 -16.984 -1.007 1 97 320 ARG B O 1
ATOM 6733 N N . LYS B 1 321 ? -15.695 -16.516 -1.647 1 95.19 321 LYS B N 1
ATOM 6734 C CA . LYS B 1 321 ? -15.844 -15.086 -1.359 1 95.19 321 LYS B CA 1
ATOM 6735 C C . LYS B 1 321 ? -16.938 -14.461 -2.23 1 95.19 321 LYS B C 1
ATOM 6737 O O . LYS B 1 321 ? -17.75 -13.68 -1.744 1 95.19 321 LYS B O 1
ATOM 6742 N N . GLU B 1 322 ? -16.922 -14.797 -3.482 1 94.81 322 GLU B N 1
ATOM 6743 C CA . GLU B 1 322 ? -17.922 -14.258 -4.398 1 94.81 322 GLU B CA 1
ATOM 6744 C C . GLU B 1 322 ? -19.328 -14.742 -4.035 1 94.81 322 GLU B C 1
ATOM 6746 O O . GLU B 1 322 ? -20.312 -14.023 -4.223 1 94.81 322 GLU B O 1
ATOM 6751 N N . ALA B 1 323 ? -19.422 -15.969 -3.512 1 97.19 323 ALA B N 1
ATOM 6752 C CA . ALA B 1 323 ? -20.703 -16.484 -3.045 1 97.19 323 ALA B CA 1
ATOM 6753 C C . ALA B 1 323 ? -21.203 -15.688 -1.844 1 97.19 323 ALA B C 1
ATOM 6755 O O . ALA B 1 323 ? -22.406 -15.422 -1.724 1 97.19 323 ALA B O 1
ATOM 6756 N N . VAL B 1 324 ? -20.328 -15.297 -0.994 1 95.75 324 VAL B N 1
ATOM 6757 C CA . VAL B 1 324 ? -20.703 -14.445 0.135 1 95.75 324 VAL B CA 1
ATOM 6758 C C . VAL B 1 324 ? -21.188 -13.094 -0.374 1 95.75 324 VAL B C 1
ATOM 6760 O O . VAL B 1 324 ? -22.219 -12.594 0.086 1 95.75 324 VAL B O 1
ATOM 6763 N N . ASP B 1 325 ? -20.469 -12.516 -1.33 1 92.5 325 ASP B N 1
ATOM 6764 C CA . ASP B 1 325 ? -20.875 -11.234 -1.91 1 92.5 325 ASP B CA 1
ATOM 6765 C C . ASP B 1 325 ? -22.25 -11.336 -2.541 1 92.5 325 ASP B C 1
ATOM 6767 O O . ASP B 1 325 ? -22.969 -10.336 -2.635 1 92.5 325 ASP B O 1
ATOM 6771 N N . ALA B 1 326 ? -22.594 -12.562 -2.92 1 94.88 326 ALA B N 1
ATOM 6772 C CA . ALA B 1 326 ? -23.875 -12.797 -3.578 1 94.88 326 ALA B CA 1
ATOM 6773 C C . ALA B 1 326 ? -24.969 -13.078 -2.555 1 94.88 326 ALA B C 1
ATOM 6775 O O . ALA B 1 326 ? -26.125 -13.328 -2.922 1 94.88 326 ALA B O 1
ATOM 6776 N N . GLY B 1 327 ? -24.703 -13.148 -1.31 1 95.81 327 GLY B N 1
ATOM 6777 C CA . GLY B 1 327 ? -25.719 -13.258 -0.284 1 95.81 327 GLY B CA 1
ATOM 6778 C C . GLY B 1 327 ? -25.625 -14.539 0.523 1 95.81 327 GLY B C 1
ATOM 6779 O O . GLY B 1 327 ? -26.375 -14.734 1.485 1 95.81 327 GLY B O 1
ATOM 6780 N N . MET B 1 328 ? -24.703 -15.438 0.177 1 97.38 328 MET B N 1
ATOM 6781 C CA . MET B 1 328 ? -24.484 -16.656 0.961 1 97.38 328 MET B CA 1
ATOM 6782 C C . MET B 1 328 ? -23.828 -16.328 2.297 1 97.38 328 MET B C 1
ATOM 6784 O O . MET B 1 328 ? -22.953 -15.445 2.369 1 97.38 328 MET B O 1
ATOM 6788 N N . SER B 1 329 ? -24.219 -17.062 3.361 1 97.56 329 SER B N 1
ATOM 6789 C CA . SER B 1 329 ? -23.562 -16.844 4.645 1 97.56 329 SER B CA 1
ATOM 6790 C C . SER B 1 329 ? -22.094 -17.281 4.594 1 97.56 329 SER B C 1
ATOM 6792 O O . SER B 1 329 ? -21.75 -18.219 3.869 1 97.56 329 SER B O 1
ATOM 6794 N N . LYS B 1 330 ? -21.391 -16.609 5.273 1 95.44 330 LYS B N 1
ATOM 6795 C CA . LYS B 1 330 ? -19.969 -16.953 5.332 1 95.44 330 LYS B CA 1
ATOM 6796 C C . LYS B 1 330 ? -19.781 -18.391 5.816 1 95.44 330 LYS B C 1
ATOM 6798 O O . LYS B 1 330 ? -18.938 -19.125 5.297 1 95.44 330 LYS B O 1
ATOM 6803 N N . GLU B 1 331 ? -20.531 -18.797 6.781 1 96.44 331 GLU B N 1
ATOM 6804 C CA . GLU B 1 331 ? -20.453 -20.141 7.336 1 96.44 331 GLU B CA 1
ATOM 6805 C C . GLU B 1 331 ? -20.703 -21.203 6.262 1 96.44 331 GLU B C 1
ATOM 6807 O O . GLU B 1 331 ? -20 -22.203 6.18 1 96.44 331 GLU B O 1
ATOM 6812 N N . GLU B 1 332 ? -21.688 -20.922 5.449 1 97.56 332 GLU B N 1
ATOM 6813 C CA . GLU B 1 332 ? -22.016 -21.859 4.379 1 97.56 332 GLU B CA 1
ATOM 6814 C C . GLU B 1 332 ? -20.953 -21.844 3.283 1 97.56 332 GLU B C 1
ATOM 6816 O O . GLU B 1 332 ? -20.547 -22.906 2.795 1 97.56 332 GLU B O 1
ATOM 6821 N N . ALA B 1 333 ? -20.516 -20.688 2.941 1 97.75 333 ALA B N 1
ATOM 6822 C CA . ALA B 1 333 ? -19.594 -20.516 1.831 1 97.75 333 ALA B CA 1
ATOM 6823 C C . ALA B 1 333 ? -18.234 -21.125 2.156 1 97.75 333 ALA B C 1
ATOM 6825 O O . ALA B 1 333 ? -17.562 -21.672 1.274 1 97.75 333 ALA B O 1
ATOM 6826 N N . PHE B 1 334 ? -17.875 -21.062 3.41 1 96.81 334 PHE B N 1
ATOM 6827 C CA . PHE B 1 334 ? -16.531 -21.5 3.809 1 96.81 334 PHE B CA 1
ATOM 6828 C C . PHE B 1 334 ? -16.594 -22.844 4.516 1 96.81 334 PHE B C 1
ATOM 6830 O O . PHE B 1 334 ? -15.781 -23.141 5.391 1 96.81 334 PHE B O 1
ATOM 6837 N N . ALA B 1 335 ? -17.547 -23.672 4.078 1 96.62 335 ALA B N 1
ATOM 6838 C CA . ALA B 1 335 ? -17.734 -25 4.656 1 96.62 335 ALA B CA 1
ATOM 6839 C C . ALA B 1 335 ? -16.609 -25.938 4.234 1 96.62 335 ALA B C 1
ATOM 6841 O O . ALA B 1 335 ? -16.391 -26.984 4.859 1 96.62 335 ALA B O 1
ATOM 6842 N N . TYR B 1 336 ? -15.891 -25.719 3.178 1 97.12 336 TYR B N 1
ATOM 6843 C CA . TYR B 1 336 ? -14.664 -26.422 2.803 1 97.12 336 TYR B CA 1
ATOM 6844 C C . TYR B 1 336 ? -13.484 -25.469 2.727 1 97.12 336 TYR B C 1
ATOM 6846 O O . TYR B 1 336 ? -13.672 -24.266 2.504 1 97.12 336 TYR B O 1
ATOM 6854 N N . PRO B 1 337 ? -12.305 -25.938 2.912 1 96.19 337 PRO B N 1
ATOM 6855 C CA . PRO B 1 337 ? -11.148 -25.047 3.098 1 96.19 337 PRO B CA 1
ATOM 6856 C C . PRO B 1 337 ? -10.539 -24.594 1.775 1 96.19 337 PRO B C 1
ATOM 6858 O O . PRO B 1 337 ? -10.859 -25.141 0.719 1 96.19 337 PRO B O 1
ATOM 6861 N N . GLY B 1 338 ? -9.719 -23.594 1.88 1 96.5 338 GLY B N 1
ATOM 6862 C CA . GLY B 1 338 ? -8.812 -23.25 0.797 1 96.5 338 GLY B CA 1
ATOM 6863 C C . GLY B 1 338 ? -7.516 -24.031 0.832 1 96.5 338 GLY B C 1
ATOM 6864 O O . GLY B 1 338 ? -7.039 -24.406 1.906 1 96.5 338 GLY B O 1
ATOM 6865 N N . CYS B 1 339 ? -6.898 -24.188 -0.32 1 96 339 CYS B N 1
ATOM 6866 C CA . CYS B 1 339 ? -5.754 -25.078 -0.42 1 96 339 CYS B CA 1
ATOM 6867 C C . CYS B 1 339 ? -4.543 -24.5 0.298 1 96 339 CYS B C 1
ATOM 6869 O O . CYS B 1 339 ? -3.705 -25.234 0.814 1 96 339 CYS B O 1
ATOM 6871 N N . ILE B 1 340 ? -4.422 -23.188 0.384 1 95.94 340 ILE B N 1
ATOM 6872 C CA . ILE B 1 340 ? -3.242 -22.578 0.993 1 95.94 340 ILE B CA 1
ATOM 6873 C C . ILE B 1 340 ? -3.268 -22.797 2.504 1 95.94 340 ILE B C 1
ATOM 6875 O O . ILE B 1 340 ? -2.314 -23.328 3.074 1 95.94 340 ILE B O 1
ATOM 6879 N N . ALA B 1 341 ? -4.348 -22.453 3.094 1 94.88 341 ALA B N 1
ATOM 6880 C CA . ALA B 1 341 ? -4.465 -22.594 4.543 1 94.88 341 ALA B CA 1
ATOM 6881 C C . ALA B 1 341 ? -4.441 -24.062 4.953 1 94.88 341 ALA B C 1
ATOM 6883 O O . ALA B 1 341 ? -3.895 -24.422 6 1 94.88 341 ALA B O 1
ATOM 6884 N N . GLU B 1 342 ? -5 -24.906 4.105 1 96.25 342 GLU B N 1
ATOM 6885 C CA . GLU B 1 342 ? -5.195 -26.297 4.477 1 96.25 342 GLU B CA 1
ATOM 6886 C C . GLU B 1 342 ? -3.934 -27.125 4.219 1 96.25 342 GLU B C 1
ATOM 6888 O O . GLU B 1 342 ? -3.619 -28.031 4.973 1 96.25 342 GLU B O 1
ATOM 6893 N N . TYR B 1 343 ? -3.195 -26.766 3.156 1 96.56 343 TYR B N 1
ATOM 6894 C CA . TYR B 1 343 ? -2.145 -27.688 2.738 1 96.56 343 TYR B CA 1
ATOM 6895 C C . TYR B 1 343 ? -0.818 -26.953 2.559 1 96.56 343 TYR B C 1
ATOM 6897 O O . TYR B 1 343 ? 0.21 -27.391 3.088 1 96.56 343 TYR B O 1
ATOM 6905 N N . VAL B 1 344 ? -0.765 -25.828 1.979 1 96.5 344 VAL B N 1
ATOM 6906 C CA . VAL B 1 344 ? 0.45 -25.266 1.393 1 96.5 344 VAL B CA 1
ATOM 6907 C C . VAL B 1 344 ? 1.163 -24.391 2.418 1 96.5 344 VAL B C 1
ATOM 6909 O O . VAL B 1 344 ? 2.389 -24.266 2.387 1 96.5 344 VAL B O 1
ATOM 6912 N N . ARG B 1 345 ? 0.516 -23.781 3.357 1 96.31 345 ARG B N 1
ATOM 6913 C CA . ARG B 1 345 ? 1.021 -22.734 4.25 1 96.31 345 ARG B CA 1
ATOM 6914 C C . ARG B 1 345 ? 2.26 -23.219 5 1 96.31 345 ARG B C 1
ATOM 6916 O O . ARG B 1 345 ? 3.197 -22.438 5.215 1 96.31 345 ARG B O 1
ATOM 6923 N N . PRO B 1 346 ? 2.369 -24.469 5.41 1 96.75 346 PRO B N 1
ATOM 6924 C CA . PRO B 1 346 ? 3.564 -24.891 6.145 1 96.75 346 PRO B CA 1
ATOM 6925 C C . PRO B 1 346 ? 4.848 -24.688 5.344 1 96.75 346 PRO B C 1
ATOM 6927 O O . PRO B 1 346 ? 5.918 -24.484 5.926 1 96.75 346 PRO B O 1
ATOM 6930 N N . LEU B 1 347 ? 4.742 -24.734 4.004 1 97.12 347 LEU B N 1
ATOM 6931 C CA . LEU B 1 347 ? 5.918 -24.438 3.189 1 97.12 347 LEU B CA 1
ATOM 6932 C C . LEU B 1 347 ? 6.371 -23 3.396 1 97.12 347 LEU B C 1
ATOM 6934 O O . LEU B 1 347 ? 7.57 -22.719 3.352 1 97.12 347 LEU B O 1
ATOM 6938 N N . PHE B 1 348 ? 5.406 -22.156 3.693 1 97.38 348 PHE B N 1
ATOM 6939 C CA . PHE B 1 348 ? 5.703 -20.734 3.842 1 97.38 348 PHE B CA 1
ATOM 6940 C C . PHE B 1 348 ? 6.453 -20.469 5.141 1 97.38 348 PHE B C 1
ATOM 6942 O O . PHE B 1 348 ? 7.16 -19.469 5.266 1 97.38 348 PHE B O 1
ATOM 6949 N N . PHE B 1 349 ? 6.348 -21.453 6.129 1 97.75 349 PHE B N 1
ATOM 6950 C CA . PHE B 1 349 ? 7.082 -21.297 7.379 1 97.75 349 PHE B CA 1
ATOM 6951 C C . PHE B 1 349 ? 8.586 -21.344 7.129 1 97.75 349 PHE B C 1
ATOM 6953 O O . PHE B 1 349 ? 9.359 -20.75 7.887 1 97.75 349 PHE B O 1
ATOM 6960 N N . LEU B 1 350 ? 8.922 -21.984 6.027 1 98 350 LEU B N 1
ATOM 6961 C CA . LEU B 1 350 ? 10.328 -22.172 5.68 1 98 350 LEU B CA 1
ATOM 6962 C C . LEU B 1 350 ? 10.812 -21.094 4.727 1 98 350 LEU B C 1
ATOM 6964 O O . LEU B 1 350 ? 11.938 -21.156 4.227 1 98 350 LEU B O 1
ATOM 6968 N N . GLY B 1 351 ? 9.945 -20.109 4.457 1 97.5 351 GLY B N 1
ATOM 6969 C CA . GLY B 1 351 ? 10.258 -19.156 3.406 1 97.5 351 GLY B CA 1
ATOM 6970 C C . GLY B 1 351 ? 10.219 -19.766 2.018 1 97.5 351 GLY B C 1
ATOM 6971 O O . GLY B 1 351 ? 10.859 -19.25 1.094 1 97.5 351 GLY B O 1
ATOM 6972 N N . ARG B 1 352 ? 9.523 -20.875 1.896 1 97.19 352 ARG B N 1
ATOM 6973 C CA . ARG B 1 352 ? 9.461 -21.625 0.647 1 97.19 352 ARG B CA 1
ATOM 6974 C C . ARG B 1 352 ? 8.172 -21.312 -0.109 1 97.19 352 ARG B C 1
ATOM 6976 O O . ARG B 1 352 ? 7.074 -21.547 0.401 1 97.19 352 ARG B O 1
ATOM 6983 N N . GLY B 1 353 ? 8.32 -20.688 -1.241 1 95 353 GLY B N 1
ATOM 6984 C CA . GLY B 1 353 ? 7.184 -20.359 -2.086 1 95 353 GLY B CA 1
ATOM 6985 C C . GLY B 1 353 ? 7.484 -20.484 -3.568 1 95 353 GLY B C 1
ATOM 6986 O O . GLY B 1 353 ? 8.477 -21.109 -3.953 1 95 353 GLY B O 1
ATOM 6987 N N . PRO B 1 354 ? 6.602 -19.969 -4.41 1 96.12 354 PRO B N 1
ATOM 6988 C CA . PRO B 1 354 ? 6.691 -20.188 -5.855 1 96.12 354 PRO B CA 1
ATOM 6989 C C . PRO B 1 354 ? 7.73 -19.281 -6.523 1 96.12 354 PRO B C 1
ATOM 6991 O O . PRO B 1 354 ? 7.387 -18.469 -7.379 1 96.12 354 PRO B O 1
ATOM 6994 N N . PHE B 1 355 ? 9.016 -19.516 -6.172 1 97.44 355 PHE B N 1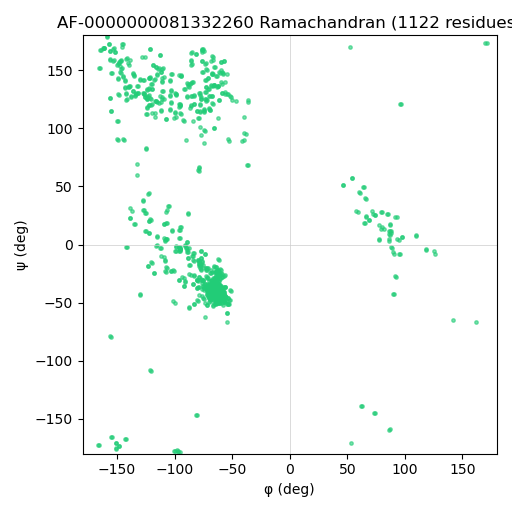
ATOM 6995 C CA . PHE B 1 355 ? 10.164 -18.875 -6.785 1 97.44 355 PHE B CA 1
ATOM 6996 C C . PHE B 1 355 ? 10.336 -19.312 -8.234 1 97.44 355 PHE B C 1
ATOM 6998 O O . PHE B 1 355 ? 9.961 -20.438 -8.586 1 97.44 355 PHE B O 1
ATOM 7005 N N . ARG B 1 356 ? 10.828 -18.391 -9.094 1 97.19 356 ARG B N 1
ATOM 7006 C CA . ARG B 1 356 ? 10.945 -18.703 -10.516 1 97.19 356 ARG B CA 1
ATOM 7007 C C . ARG B 1 356 ? 12.141 -17.984 -11.133 1 97.19 356 ARG B C 1
ATOM 7009 O O . ARG B 1 356 ? 12.602 -16.969 -10.602 1 97.19 356 ARG B O 1
ATOM 7016 N N . TRP B 1 357 ? 12.617 -18.594 -12.18 1 98.44 357 TRP B N 1
ATOM 7017 C CA . TRP B 1 357 ? 13.633 -17.891 -12.961 1 98.44 357 TRP B CA 1
ATOM 7018 C C . TRP B 1 357 ? 13.352 -18.016 -14.453 1 98.44 357 TRP B C 1
ATOM 7020 O O . TRP B 1 357 ? 12.727 -18.984 -14.898 1 98.44 357 TRP B O 1
ATOM 7030 N N . THR B 1 358 ? 13.672 -17.016 -15.219 1 98.62 358 THR B N 1
ATOM 7031 C CA . THR B 1 358 ? 13.539 -16.969 -16.672 1 98.62 358 THR B CA 1
ATOM 7032 C C . THR B 1 358 ? 14.898 -16.719 -17.328 1 98.62 358 THR B C 1
ATOM 7034 O O . THR B 1 358 ? 15.602 -15.766 -16.953 1 98.62 358 THR B O 1
ATOM 7037 N N . CYS B 1 359 ? 15.273 -17.578 -18.25 1 98.62 359 CYS B N 1
ATOM 7038 C CA . CYS B 1 359 ? 16.5 -17.391 -19.031 1 98.62 359 CYS B CA 1
ATOM 7039 C C . CYS B 1 359 ? 16.297 -16.375 -20.141 1 98.62 359 CYS B C 1
ATOM 7041 O O . CYS B 1 359 ? 15.766 -16.719 -21.203 1 98.62 359 CYS B O 1
ATOM 7043 N N . VAL B 1 360 ? 16.859 -15.273 -20 1 97.94 360 VAL B N 1
ATOM 7044 C CA . VAL B 1 360 ? 16.578 -14.125 -20.859 1 97.94 360 VAL B CA 1
ATOM 7045 C C . VAL B 1 360 ? 17.297 -14.305 -22.188 1 97.94 360 VAL B C 1
ATOM 7047 O O . VAL B 1 360 ? 16.922 -13.672 -23.188 1 97.94 360 VAL B O 1
ATOM 7050 N N . SER B 1 361 ? 18.297 -15.172 -22.297 1 97.62 361 SER B N 1
ATOM 7051 C CA . SER B 1 361 ? 18.984 -15.484 -23.547 1 97.62 361 SER B CA 1
ATOM 7052 C C . SER B 1 361 ? 18.047 -16.156 -24.531 1 97.62 361 SER B C 1
ATOM 7054 O O . SER B 1 361 ? 18.266 -16.109 -25.75 1 97.62 361 SER B O 1
ATOM 7056 N N . GLY B 1 362 ? 17.078 -16.844 -23.953 1 97.69 362 GLY B N 1
ATOM 7057 C CA . GLY B 1 362 ? 16.188 -17.625 -24.781 1 97.69 362 GLY B CA 1
ATOM 7058 C C . GLY B 1 362 ? 16.703 -19.016 -25.078 1 97.69 362 GLY B C 1
ATOM 7059 O O . GLY B 1 362 ? 16.047 -19.797 -25.781 1 97.69 362 GLY B O 1
ATOM 7060 N N . GLU B 1 363 ? 17.797 -19.375 -24.547 1 96.94 363 GLU B N 1
ATOM 7061 C CA . GLU B 1 363 ? 18.406 -20.672 -24.828 1 96.94 363 GLU B CA 1
ATOM 7062 C C . GLU B 1 363 ? 17.906 -21.734 -23.859 1 96.94 363 GLU B C 1
ATOM 7064 O O . GLU B 1 363 ? 18.031 -21.594 -22.641 1 96.94 363 GLU B O 1
ATOM 7069 N N . VAL B 1 364 ? 17.438 -22.812 -24.375 1 96.81 364 VAL B N 1
ATOM 7070 C CA . VAL B 1 364 ? 16.953 -23.938 -23.578 1 96.81 364 VAL B CA 1
ATOM 7071 C C . VAL B 1 364 ? 18.125 -24.547 -22.797 1 96.81 364 VAL B C 1
ATOM 7073 O O . VAL B 1 364 ? 17.953 -25.047 -21.688 1 96.81 364 VAL B O 1
ATOM 7076 N N . SER B 1 365 ? 19.328 -24.453 -23.391 1 97.69 365 SER B N 1
ATOM 7077 C CA . SER B 1 365 ? 20.516 -24.984 -22.734 1 97.69 365 SER B CA 1
ATOM 7078 C C . SER B 1 365 ? 20.766 -24.266 -21.406 1 97.69 365 SER B C 1
ATOM 7080 O O . SER B 1 365 ? 21.266 -24.891 -20.453 1 97.69 365 SER B O 1
ATOM 7082 N N . ASP B 1 366 ? 20.453 -22.969 -21.344 1 98.31 366 ASP B N 1
ATOM 7083 C CA . ASP B 1 366 ? 20.562 -22.234 -20.094 1 98.31 366 ASP B CA 1
ATOM 7084 C C . ASP B 1 366 ? 19.641 -22.828 -19.016 1 98.31 366 ASP B C 1
ATOM 7086 O O . ASP B 1 366 ? 20.047 -23 -17.875 1 98.31 366 ASP B O 1
ATOM 7090 N N . GLN B 1 367 ? 18.438 -23.109 -19.406 1 97.62 367 GLN B N 1
ATOM 7091 C CA . GLN B 1 367 ? 17.469 -23.719 -18.469 1 97.62 367 GLN B CA 1
ATOM 7092 C C . GLN B 1 367 ? 17.938 -25.094 -18.016 1 97.62 367 GLN B C 1
ATOM 7094 O O . GLN B 1 367 ? 17.828 -25.422 -16.828 1 97.62 367 GLN B O 1
ATOM 7099 N N . THR B 1 368 ? 18.422 -25.859 -18.969 1 97.62 368 THR B N 1
ATOM 7100 C CA . THR B 1 368 ? 18.938 -27.188 -18.641 1 97.62 368 THR B CA 1
ATOM 7101 C C . THR B 1 368 ? 20.062 -27.078 -17.625 1 97.62 368 THR B C 1
ATOM 7103 O O . THR B 1 368 ? 20.109 -27.844 -16.656 1 97.62 368 THR B O 1
ATOM 7106 N N . ARG B 1 369 ? 20.938 -26.141 -17.844 1 98.44 369 ARG B N 1
ATOM 7107 C CA . ARG B 1 369 ? 22.062 -25.953 -16.938 1 98.44 369 ARG B CA 1
ATOM 7108 C C . ARG B 1 369 ? 21.594 -25.516 -15.555 1 98.44 369 ARG B C 1
ATOM 7110 O O . ARG B 1 369 ? 22.172 -25.938 -14.539 1 98.44 369 ARG B O 1
ATOM 7117 N N . LEU B 1 370 ? 20.609 -24.688 -15.523 1 98.56 370 LEU B N 1
ATOM 7118 C CA . LEU B 1 370 ? 20.078 -24.219 -14.242 1 98.56 370 LEU B CA 1
ATOM 7119 C C . LEU B 1 370 ? 19.344 -25.344 -13.516 1 98.56 370 LEU B C 1
ATOM 7121 O O . LEU B 1 370 ? 19.375 -25.406 -12.281 1 98.56 370 LEU B O 1
ATOM 7125 N N . ASP B 1 371 ? 18.672 -26.219 -14.25 1 98.06 371 ASP B N 1
ATOM 7126 C CA . ASP B 1 371 ? 18.109 -27.422 -13.648 1 98.06 371 ASP B CA 1
ATOM 7127 C C . ASP B 1 371 ? 19.188 -28.266 -13 1 98.06 371 ASP B C 1
ATOM 7129 O O . ASP B 1 371 ? 19.031 -28.75 -11.875 1 98.06 371 ASP B O 1
ATOM 7133 N N . ASP B 1 372 ? 20.266 -28.438 -13.727 1 98.5 372 ASP B N 1
ATOM 7134 C CA . ASP B 1 372 ? 21.391 -29.188 -13.188 1 98.5 372 ASP B CA 1
ATOM 7135 C C . ASP B 1 372 ? 21.938 -28.531 -11.922 1 98.5 372 ASP B C 1
ATOM 7137 O O . ASP B 1 372 ? 22.234 -29.219 -10.945 1 98.5 372 ASP B O 1
ATOM 7141 N N . LEU B 1 373 ? 22.078 -27.234 -11.984 1 98.75 373 LEU B N 1
ATOM 7142 C CA . LEU B 1 373 ? 22.578 -26.484 -10.836 1 98.75 373 LEU B CA 1
ATOM 7143 C C . LEU B 1 373 ? 21.688 -26.703 -9.617 1 98.75 373 LEU B C 1
ATOM 7145 O O . LEU B 1 373 ? 22.188 -26.922 -8.508 1 98.75 373 LEU B O 1
ATOM 7149 N N . ALA B 1 374 ? 20.375 -26.641 -9.773 1 98.5 374 ALA B N 1
ATOM 7150 C CA . ALA B 1 374 ? 19.422 -26.828 -8.672 1 98.5 374 ALA B CA 1
ATOM 7151 C C . ALA B 1 374 ? 19.562 -28.234 -8.078 1 98.5 374 ALA B C 1
ATOM 7153 O O . ALA B 1 374 ? 19.562 -28.391 -6.859 1 98.5 374 ALA B O 1
ATOM 7154 N N . LEU B 1 375 ? 19.672 -29.219 -8.977 1 98.31 375 LEU B N 1
ATOM 7155 C CA . LEU B 1 375 ? 19.812 -30.594 -8.516 1 98.31 375 LEU B CA 1
ATOM 7156 C C . LEU B 1 375 ? 21.125 -30.781 -7.766 1 98.31 375 LEU B C 1
ATOM 7158 O O . LEU B 1 375 ? 21.188 -31.562 -6.805 1 98.31 375 LEU B O 1
ATOM 7162 N N . GLU B 1 376 ? 22.156 -30.047 -8.227 1 98.38 376 GLU B N 1
ATOM 7163 C CA . GLU B 1 376 ? 23.453 -30.109 -7.566 1 98.38 376 GLU B CA 1
ATOM 7164 C C . GLU B 1 376 ? 23.406 -29.453 -6.188 1 98.38 376 GLU B C 1
ATOM 7166 O O . GLU B 1 376 ? 23.891 -30.016 -5.207 1 98.38 376 GLU B O 1
ATOM 7171 N N . MET B 1 377 ? 22.859 -28.344 -6.105 1 98.25 377 MET B N 1
ATOM 7172 C CA . MET B 1 377 ? 22.891 -27.531 -4.895 1 98.25 377 MET B CA 1
ATOM 7173 C C . MET B 1 377 ? 21.938 -28.078 -3.844 1 98.25 377 MET B C 1
ATOM 7175 O O . MET B 1 377 ? 22.188 -27.953 -2.643 1 98.25 377 MET B O 1
ATOM 7179 N N . PHE B 1 378 ? 20.875 -28.672 -4.328 1 98.06 378 PHE B N 1
ATOM 7180 C CA . PHE B 1 378 ? 19.828 -29.078 -3.395 1 98.06 378 PHE B CA 1
ATOM 7181 C C . PHE B 1 378 ? 19.547 -30.578 -3.508 1 98.06 378 PHE B C 1
ATOM 7183 O O . PHE B 1 378 ? 18.391 -31 -3.512 1 98.06 378 PHE B O 1
ATOM 7190 N N . LYS B 1 379 ? 20.516 -31.344 -3.59 1 96.62 379 LYS B N 1
ATOM 7191 C CA . LYS B 1 379 ? 20.469 -32.781 -3.807 1 96.62 379 LYS B CA 1
ATOM 7192 C C . LYS B 1 379 ? 19.75 -33.5 -2.656 1 96.62 379 LYS B C 1
ATOM 7194 O O . LYS B 1 379 ? 19.141 -34.531 -2.846 1 96.62 379 LYS B O 1
ATOM 7199 N N . ASP B 1 380 ? 19.75 -32.875 -1.457 1 95.75 380 ASP B N 1
ATOM 7200 C CA . ASP B 1 380 ? 19.156 -33.5 -0.279 1 95.75 380 ASP B CA 1
ATOM 7201 C C . ASP B 1 380 ? 17.719 -33 -0.06 1 95.75 380 ASP B C 1
ATOM 7203 O O . ASP B 1 380 ? 17.047 -33.469 0.866 1 95.75 380 ASP B O 1
ATOM 7207 N N . ASP B 1 381 ? 17.266 -32.125 -0.829 1 96.69 381 ASP B N 1
ATOM 7208 C CA . ASP B 1 381 ? 15.883 -31.641 -0.766 1 96.69 381 ASP B CA 1
ATOM 7209 C C . ASP B 1 381 ? 14.984 -32.438 -1.72 1 96.69 381 ASP B C 1
ATOM 7211 O O . ASP B 1 381 ? 14.938 -32.125 -2.916 1 96.69 381 ASP B O 1
ATOM 7215 N N . THR B 1 382 ? 14.141 -33.281 -1.188 1 94.12 382 THR B N 1
ATOM 7216 C CA . THR B 1 382 ? 13.359 -34.219 -1.991 1 94.12 382 THR B CA 1
ATOM 7217 C C . THR B 1 382 ? 12.297 -33.469 -2.801 1 94.12 382 THR B C 1
ATOM 7219 O O . THR B 1 382 ? 11.953 -33.906 -3.906 1 94.12 382 THR B O 1
ATOM 7222 N N . LEU B 1 383 ? 11.828 -32.406 -2.277 1 94.31 383 LEU B N 1
ATOM 7223 C CA . LEU B 1 383 ? 10.844 -31.609 -3.014 1 94.31 383 LEU B CA 1
ATOM 7224 C C . LEU B 1 383 ? 11.461 -31.047 -4.289 1 94.31 383 LEU B C 1
ATOM 7226 O O . LEU B 1 383 ? 10.867 -31.141 -5.367 1 94.31 383 LEU B O 1
ATOM 7230 N N . VAL B 1 384 ? 12.656 -30.516 -4.18 1 96.75 384 VAL B N 1
ATOM 7231 C CA . VAL B 1 384 ? 13.328 -29.891 -5.309 1 96.75 384 VAL B CA 1
ATOM 7232 C C . VAL B 1 384 ? 13.75 -30.953 -6.32 1 96.75 384 VAL B C 1
ATOM 7234 O O . VAL B 1 384 ? 13.531 -30.797 -7.523 1 96.75 384 VAL B O 1
ATOM 7237 N N . THR B 1 385 ? 14.289 -32.031 -5.836 1 96.5 385 THR B N 1
ATOM 7238 C CA . THR B 1 385 ? 14.828 -33.031 -6.738 1 96.5 385 THR B CA 1
ATOM 7239 C C . THR B 1 385 ? 13.703 -33.719 -7.508 1 96.5 385 THR B C 1
ATOM 7241 O O . THR B 1 385 ? 13.82 -33.969 -8.711 1 96.5 385 THR B O 1
ATOM 7244 N N . ARG B 1 386 ? 12.633 -34 -6.816 1 94 386 ARG B N 1
ATOM 7245 C CA . ARG B 1 386 ? 11.492 -34.625 -7.48 1 94 386 ARG B CA 1
ATOM 7246 C C . ARG B 1 386 ? 10.891 -33.688 -8.523 1 94 386 ARG B C 1
ATOM 7248 O O . ARG B 1 386 ? 10.617 -34.094 -9.648 1 94 386 ARG B O 1
ATOM 7255 N N . TRP B 1 387 ? 10.742 -32.5 -8.172 1 96.12 387 TRP B N 1
ATOM 7256 C CA . TRP B 1 387 ? 10.117 -31.516 -9.055 1 96.12 387 TRP B CA 1
ATOM 7257 C C . TRP B 1 387 ? 10.969 -31.281 -10.297 1 96.12 387 TRP B C 1
ATOM 7259 O O . TRP B 1 387 ? 10.477 -31.391 -11.43 1 96.12 387 TRP B O 1
ATOM 7269 N N . ILE B 1 388 ? 12.266 -31 -10.086 1 96.88 388 ILE B N 1
ATOM 7270 C CA . ILE B 1 388 ? 13.133 -30.641 -11.203 1 96.88 388 ILE B CA 1
ATOM 7271 C C . ILE B 1 388 ? 13.297 -31.844 -12.125 1 96.88 388 ILE B C 1
ATOM 7273 O O . ILE B 1 388 ? 13.281 -31.703 -13.352 1 96.88 388 ILE B O 1
ATOM 7277 N N . THR B 1 389 ? 13.398 -33 -11.562 1 95.06 389 THR B N 1
ATOM 7278 C CA . THR B 1 389 ? 13.562 -34.219 -12.352 1 95.06 389 THR B CA 1
ATOM 7279 C C . THR B 1 389 ? 12.32 -34.469 -13.211 1 95.06 389 THR B C 1
ATOM 7281 O O . THR B 1 389 ? 12.438 -34.844 -14.375 1 95.06 389 THR B O 1
ATOM 7284 N N . THR B 1 390 ? 11.219 -34.219 -12.664 1 91.81 390 THR B N 1
ATOM 7285 C CA . THR B 1 390 ? 9.977 -34.469 -13.383 1 91.81 390 THR B CA 1
ATOM 7286 C C . THR B 1 390 ? 9.703 -33.344 -14.398 1 91.81 390 THR B C 1
ATOM 7288 O O . THR B 1 390 ? 9.359 -33.625 -15.547 1 91.81 390 THR B O 1
ATOM 7291 N N . SER B 1 391 ? 9.898 -32.125 -14.008 1 92.44 391 SER B N 1
ATOM 7292 C CA . SER B 1 391 ? 9.539 -30.984 -14.82 1 92.44 391 SER B CA 1
ATOM 7293 C C . SER B 1 391 ? 10.43 -30.875 -16.047 1 92.44 391 SER B C 1
ATOM 7295 O O . SER B 1 391 ? 9.961 -30.484 -17.125 1 92.44 391 SER B O 1
ATOM 7297 N N . ARG B 1 392 ? 11.664 -31.156 -15.93 1 91 392 ARG B N 1
ATOM 7298 C CA . ARG B 1 392 ? 12.594 -31 -17.047 1 91 392 ARG B CA 1
ATOM 7299 C C . ARG B 1 392 ? 12.211 -31.922 -18.203 1 91 392 ARG B C 1
ATOM 7301 O O . ARG B 1 392 ? 12.5 -31.625 -19.359 1 91 392 ARG B O 1
ATOM 7308 N N . HIS B 1 393 ? 11.445 -33 -17.922 1 87.56 393 HIS B N 1
ATOM 7309 C CA . HIS B 1 393 ? 11.102 -33.969 -18.953 1 87.56 393 HIS B CA 1
ATOM 7310 C C . HIS B 1 393 ? 9.664 -33.781 -19.438 1 87.56 393 HIS B C 1
ATOM 7312 O O . HIS B 1 393 ? 9.336 -34.125 -20.562 1 87.56 393 HIS B O 1
ATOM 7318 N N . ARG B 1 394 ? 8.906 -33.188 -18.609 1 86.62 394 ARG B N 1
ATOM 7319 C CA . ARG B 1 394 ? 7.477 -33.25 -18.875 1 86.62 394 ARG B CA 1
ATOM 7320 C C . ARG B 1 394 ? 6.945 -31.922 -19.359 1 86.62 394 ARG B C 1
ATOM 7322 O O . ARG B 1 394 ? 5.883 -31.844 -19.969 1 86.62 394 ARG B O 1
ATOM 7329 N N . LEU B 1 395 ? 7.629 -30.875 -19.031 1 88.44 395 LEU B N 1
ATOM 7330 C CA . LEU B 1 395 ? 7.023 -29.562 -19.266 1 88.44 395 LEU B CA 1
ATOM 7331 C C . LEU B 1 395 ? 7.566 -28.938 -20.547 1 88.44 395 LEU B C 1
ATOM 7333 O O . LEU B 1 395 ? 8.781 -28.859 -20.734 1 88.44 395 LEU B O 1
ATOM 7337 N N . PRO B 1 396 ? 6.668 -28.5 -21.344 1 84.12 396 PRO B N 1
ATOM 7338 C CA . PRO B 1 396 ? 7.102 -27.781 -22.547 1 84.12 396 PRO B CA 1
ATOM 7339 C C . PRO B 1 396 ? 7.621 -26.375 -22.234 1 84.12 396 PRO B C 1
ATOM 7341 O O . PRO B 1 396 ? 7.254 -25.797 -21.203 1 84.12 396 PRO B O 1
ATOM 7344 N N . VAL B 1 397 ? 8.477 -25.922 -23.172 1 88.06 397 VAL B N 1
ATOM 7345 C CA . VAL B 1 397 ? 8.961 -24.547 -23.031 1 88.06 397 VAL B CA 1
ATOM 7346 C C . VAL B 1 397 ? 7.934 -23.578 -23.625 1 88.06 397 VAL B C 1
ATOM 7348 O O . VAL B 1 397 ? 7.449 -23.781 -24.734 1 88.06 397 VAL B O 1
ATOM 7351 N N . GLU B 1 398 ? 7.559 -22.609 -22.922 1 88.88 398 GLU B N 1
ATOM 7352 C CA . GLU B 1 398 ? 6.664 -21.547 -23.344 1 88.88 398 GLU B CA 1
ATOM 7353 C C . GLU B 1 398 ? 7.355 -20.188 -23.266 1 88.88 398 GLU B C 1
ATOM 7355 O O . GLU B 1 398 ? 7.707 -19.734 -22.172 1 88.88 398 GLU B O 1
ATOM 7360 N N . GLY B 1 399 ? 7.449 -19.469 -24.375 1 94.56 399 GLY B N 1
ATOM 7361 C CA . GLY B 1 399 ? 8.188 -18.219 -24.359 1 94.56 399 GLY B CA 1
ATOM 7362 C C . GLY B 1 399 ? 9.656 -18.391 -24.031 1 94.56 399 GLY B C 1
ATOM 7363 O O . GLY B 1 399 ? 10.328 -19.25 -24.594 1 94.56 399 GLY B O 1
ATOM 7364 N N . LEU B 1 400 ? 10.141 -17.5 -23.234 1 97.88 400 LEU B N 1
ATOM 7365 C CA . LEU B 1 400 ? 11.5 -17.688 -22.719 1 97.88 400 LEU B CA 1
ATOM 7366 C C . LEU B 1 400 ? 11.562 -18.875 -21.766 1 97.88 400 LEU B C 1
ATOM 7368 O O . LEU B 1 400 ? 10.641 -19.094 -20.984 1 97.88 400 LEU B O 1
ATOM 7372 N N . PRO B 1 401 ? 12.641 -19.688 -21.922 1 97.38 401 PRO B N 1
ATOM 7373 C CA . PRO B 1 401 ? 12.75 -20.812 -21 1 97.38 401 PRO B CA 1
ATOM 7374 C C . PRO B 1 401 ? 12.703 -20.375 -19.531 1 97.38 401 PRO B C 1
ATOM 7376 O O . PRO B 1 401 ? 13.398 -19.438 -19.141 1 97.38 401 PRO B O 1
ATOM 7379 N N . ALA B 1 402 ? 11.852 -21.031 -18.781 1 97.31 402 ALA B N 1
ATOM 7380 C CA . ALA B 1 402 ? 11.648 -20.656 -17.375 1 97.31 402 ALA B CA 1
ATOM 7381 C C . ALA B 1 402 ? 11.336 -21.891 -16.531 1 97.31 402 ALA B C 1
ATOM 7383 O O . ALA B 1 402 ? 10.961 -22.938 -17.047 1 97.31 402 ALA B O 1
ATOM 7384 N N . ARG B 1 403 ? 11.57 -21.75 -15.258 1 96.88 403 ARG B N 1
ATOM 7385 C CA . ARG B 1 403 ? 11.273 -22.797 -14.297 1 96.88 403 ARG B CA 1
ATOM 7386 C C . ARG B 1 403 ? 10.75 -22.219 -12.984 1 96.88 403 ARG B C 1
ATOM 7388 O O . ARG B 1 403 ? 11.336 -21.281 -12.438 1 96.88 403 ARG B O 1
ATOM 7395 N N . ILE B 1 404 ? 9.609 -22.672 -12.609 1 96.75 404 ILE B N 1
ATOM 7396 C CA . ILE B 1 404 ? 9.18 -22.453 -11.234 1 96.75 404 ILE B CA 1
ATOM 7397 C C . ILE B 1 404 ? 9.781 -23.531 -10.328 1 96.75 404 ILE B C 1
ATOM 7399 O O . ILE B 1 404 ? 9.906 -24.688 -10.719 1 96.75 404 ILE B O 1
ATOM 7403 N N . CYS B 1 405 ? 10.188 -23.125 -9.195 1 97.62 405 CYS B N 1
ATOM 7404 C CA . CYS B 1 405 ? 10.75 -24.047 -8.219 1 97.62 405 CYS B CA 1
ATOM 7405 C C . CYS B 1 405 ? 10.602 -23.484 -6.805 1 97.62 405 CYS B C 1
ATOM 7407 O O . CYS B 1 405 ? 11.195 -22.469 -6.469 1 97.62 405 CYS B O 1
ATOM 7409 N N . PHE B 1 406 ? 9.836 -24.156 -6.023 1 97.38 406 PHE B N 1
ATOM 7410 C CA . PHE B 1 406 ? 9.641 -23.734 -4.645 1 97.38 406 PHE B CA 1
ATOM 7411 C C . PHE B 1 406 ? 10.938 -23.844 -3.852 1 97.38 406 PHE B C 1
ATOM 7413 O O . PHE B 1 406 ? 11.344 -24.953 -3.467 1 97.38 406 PHE B O 1
ATOM 7420 N N . LEU B 1 407 ? 11.617 -22.781 -3.652 1 97.88 407 LEU B N 1
ATOM 7421 C CA . LEU B 1 407 ? 12.828 -22.703 -2.846 1 97.88 407 LEU B CA 1
ATOM 7422 C C . LEU B 1 407 ? 12.586 -21.906 -1.567 1 97.88 407 LEU B C 1
ATOM 7424 O O . LEU B 1 407 ? 11.711 -21.031 -1.527 1 97.88 407 LEU B O 1
ATOM 7428 N N . GLY B 1 408 ? 13.344 -22.25 -0.542 1 97.5 408 GLY B N 1
ATOM 7429 C CA . GLY B 1 408 ? 13.109 -21.656 0.766 1 97.5 408 GLY B CA 1
ATOM 7430 C C . GLY B 1 408 ? 14.07 -20.516 1.085 1 97.5 408 GLY B C 1
ATOM 7431 O O . GLY B 1 408 ? 14.906 -20.156 0.254 1 97.5 408 GLY B O 1
ATOM 7432 N N . PHE B 1 409 ? 13.883 -19.984 2.355 1 98.19 409 PHE B N 1
ATOM 7433 C CA . PHE B 1 409 ? 14.773 -18.953 2.893 1 98.19 409 PHE B CA 1
ATOM 7434 C C . PHE B 1 409 ? 16.203 -19.453 2.932 1 98.19 409 PHE B C 1
ATOM 7436 O O . PHE B 1 409 ? 16.469 -20.578 3.395 1 98.19 409 PHE B O 1
ATOM 7443 N N . GLY B 1 410 ? 17.109 -18.656 2.404 1 98.06 410 GLY B N 1
ATOM 7444 C CA . GLY B 1 410 ? 18.5 -19.047 2.285 1 98.06 410 GLY B CA 1
ATOM 7445 C C . GLY B 1 410 ? 18.812 -19.75 0.976 1 98.06 410 GLY B C 1
ATOM 7446 O O . GLY B 1 410 ? 19.859 -19.516 0.375 1 98.06 410 GLY B O 1
ATOM 7447 N N . GLN B 1 411 ? 17.922 -20.688 0.498 1 98.25 411 GLN B N 1
ATOM 7448 C CA . GLN B 1 411 ? 18.109 -21.391 -0.76 1 98.25 411 GLN B CA 1
ATOM 7449 C C . GLN B 1 411 ? 18.031 -20.438 -1.95 1 98.25 411 GLN B C 1
ATOM 7451 O O . GLN B 1 411 ? 18.844 -20.531 -2.877 1 98.25 411 GLN B O 1
ATOM 7456 N N . ARG B 1 412 ? 17.047 -19.562 -1.909 1 98.38 412 ARG B N 1
ATOM 7457 C CA . ARG B 1 412 ? 16.875 -18.625 -3.006 1 98.38 412 ARG B CA 1
ATOM 7458 C C . ARG B 1 412 ? 18.125 -17.766 -3.201 1 98.38 412 ARG B C 1
ATOM 7460 O O . ARG B 1 412 ? 18.578 -17.578 -4.328 1 98.38 412 ARG B O 1
ATOM 7467 N N . ARG B 1 413 ? 18.656 -17.266 -2.074 1 98.38 413 ARG B N 1
ATOM 7468 C CA . ARG B 1 413 ? 19.875 -16.438 -2.098 1 98.38 413 ARG B CA 1
ATOM 7469 C C . ARG B 1 413 ? 21.047 -17.219 -2.66 1 98.38 413 ARG B C 1
ATOM 7471 O O . ARG B 1 413 ? 21.766 -16.734 -3.537 1 98.38 413 ARG B O 1
ATOM 7478 N N . ALA B 1 414 ? 21.25 -18.406 -2.127 1 98.62 414 ALA B N 1
ATOM 7479 C CA . ALA B 1 414 ? 22.375 -19.234 -2.576 1 98.62 414 ALA B CA 1
ATOM 7480 C C . ALA B 1 414 ? 22.266 -19.516 -4.07 1 98.62 414 ALA B C 1
ATOM 7482 O O . ALA B 1 414 ? 23.266 -19.422 -4.793 1 98.62 414 ALA B O 1
ATOM 7483 N N . PHE B 1 415 ? 21.078 -19.891 -4.512 1 98.81 415 PHE B N 1
ATOM 7484 C CA . PHE B 1 415 ? 20.844 -20.203 -5.918 1 98.81 415 PHE B CA 1
ATOM 7485 C C . PHE B 1 415 ? 21.062 -18.969 -6.789 1 98.81 415 PHE B C 1
ATOM 7487 O O . PHE B 1 415 ? 21.75 -19.047 -7.812 1 98.81 415 PHE B O 1
ATOM 7494 N N . GLY B 1 416 ? 20.5 -17.844 -6.406 1 98.88 416 GLY B N 1
ATOM 7495 C CA . GLY B 1 416 ? 20.641 -16.609 -7.172 1 98.88 416 GLY B CA 1
ATOM 7496 C C . GLY B 1 416 ? 22.078 -16.203 -7.371 1 98.88 416 GLY B C 1
ATOM 7497 O O . GLY B 1 416 ? 22.484 -15.805 -8.469 1 98.88 416 GLY B O 1
ATOM 7498 N N . LEU B 1 417 ? 22.875 -16.281 -6.305 1 98.88 417 LEU B N 1
ATOM 7499 C CA . LEU B 1 417 ? 24.281 -15.914 -6.375 1 98.88 417 LEU B CA 1
ATOM 7500 C C . LEU B 1 417 ? 25.047 -16.891 -7.266 1 98.88 417 LEU B C 1
ATOM 7502 O O . LEU B 1 417 ? 25.938 -16.469 -8.023 1 98.88 417 LEU B O 1
ATOM 7506 N N . ALA B 1 418 ? 24.688 -18.172 -7.16 1 98.94 418 ALA B N 1
ATOM 7507 C CA . ALA B 1 418 ? 25.344 -19.156 -8.008 1 98.94 418 ALA B CA 1
ATOM 7508 C C . ALA B 1 418 ? 25 -18.922 -9.484 1 98.94 418 ALA B C 1
ATOM 7510 O O . ALA B 1 418 ? 25.859 -19.094 -10.352 1 98.94 418 ALA B O 1
ATOM 7511 N N . VAL B 1 419 ? 23.781 -18.594 -9.773 1 98.94 419 VAL B N 1
ATOM 7512 C CA . VAL B 1 419 ? 23.359 -18.312 -11.141 1 98.94 419 VAL B CA 1
ATOM 7513 C C . VAL B 1 419 ? 24.125 -17.109 -11.68 1 98.94 419 VAL B C 1
ATOM 7515 O O . VAL B 1 419 ? 24.578 -17.109 -12.82 1 98.94 419 VAL B O 1
ATOM 7518 N N . ASN B 1 420 ? 24.219 -16.062 -10.852 1 98.88 420 ASN B N 1
ATOM 7519 C CA . ASN B 1 420 ? 24.953 -14.883 -11.297 1 98.88 420 ASN B CA 1
ATOM 7520 C C . ASN B 1 420 ? 26.406 -15.227 -11.648 1 98.88 420 ASN B C 1
ATOM 7522 O O . ASN B 1 420 ? 26.969 -14.664 -12.594 1 98.88 420 ASN B O 1
ATOM 7526 N N . ALA B 1 421 ? 27.031 -16.109 -10.914 1 98.88 421 ALA B N 1
ATOM 7527 C CA . ALA B 1 421 ? 28.391 -16.562 -11.203 1 98.88 421 ALA B CA 1
ATOM 7528 C C . ALA B 1 421 ? 28.453 -17.266 -12.555 1 98.88 421 ALA B C 1
ATOM 7530 O O . ALA B 1 421 ? 29.422 -17.125 -13.297 1 98.88 421 ALA B O 1
ATOM 7531 N N . LEU B 1 422 ? 27.422 -18.078 -12.859 1 98.88 422 LEU B N 1
ATOM 7532 C CA . LEU B 1 422 ? 27.375 -18.781 -14.141 1 98.88 422 LEU B CA 1
ATOM 7533 C C . LEU B 1 422 ? 27.219 -17.797 -15.297 1 98.88 422 LEU B C 1
ATOM 7535 O O . LEU B 1 422 ? 27.766 -18.016 -16.375 1 98.88 422 LEU B O 1
ATOM 7539 N N . VAL B 1 423 ? 26.438 -16.734 -15.078 1 98.62 423 VAL B N 1
ATOM 7540 C CA . VAL B 1 423 ? 26.328 -15.703 -16.109 1 98.62 423 VAL B CA 1
ATOM 7541 C C . VAL B 1 423 ? 27.688 -15.039 -16.312 1 98.62 423 VAL B C 1
ATOM 7543 O O . VAL B 1 423 ? 28.125 -14.844 -17.438 1 98.62 423 VAL B O 1
ATOM 7546 N N . ARG B 1 424 ? 28.359 -14.711 -15.227 1 98.31 424 ARG B N 1
ATOM 7547 C CA . ARG B 1 424 ? 29.656 -14.031 -15.258 1 98.31 424 ARG B CA 1
ATOM 7548 C C . ARG B 1 424 ? 30.688 -14.867 -15.992 1 98.31 424 ARG B C 1
ATOM 7550 O O . ARG B 1 424 ? 31.484 -14.336 -16.781 1 98.31 424 ARG B O 1
ATOM 7557 N N . SER B 1 425 ? 30.719 -16.172 -15.812 1 98.31 425 SER B N 1
ATOM 7558 C CA . SER B 1 425 ? 31.719 -17.062 -16.406 1 98.31 425 SER B CA 1
ATOM 7559 C C . SER B 1 425 ? 31.406 -17.344 -17.875 1 98.31 425 SER B C 1
ATOM 7561 O O . SER B 1 425 ? 32.25 -17.859 -18.594 1 98.31 425 SER B O 1
ATOM 7563 N N . GLY B 1 426 ? 30.141 -17.109 -18.219 1 97.44 426 GLY B N 1
ATOM 7564 C CA . GLY B 1 426 ? 29.75 -17.359 -19.594 1 97.44 426 GLY B CA 1
ATOM 7565 C C . GLY B 1 426 ? 29.141 -18.75 -19.797 1 97.44 426 GLY B C 1
ATOM 7566 O O . GLY B 1 426 ? 28.812 -19.125 -20.922 1 97.44 426 GLY B O 1
ATOM 7567 N N . GLU B 1 427 ? 28.984 -19.453 -18.734 1 98.19 427 GLU B N 1
ATOM 7568 C CA . GLU B 1 427 ? 28.344 -20.766 -18.859 1 98.19 427 GLU B CA 1
ATOM 7569 C C . GLU B 1 427 ? 26.875 -20.609 -19.266 1 98.19 427 GLU B C 1
ATOM 7571 O O . GLU B 1 427 ? 26.312 -21.484 -19.922 1 98.19 427 GLU B O 1
ATOM 7576 N N . LEU B 1 428 ? 26.281 -19.531 -18.781 1 98.44 428 LEU B N 1
ATOM 7577 C CA . LEU B 1 428 ? 24.969 -19.141 -19.297 1 98.44 428 LEU B CA 1
ATOM 7578 C C . LEU B 1 428 ? 25.125 -18.078 -20.391 1 98.44 428 LEU B C 1
ATOM 7580 O O . LEU B 1 428 ? 25.984 -17.203 -20.297 1 98.44 428 LEU B O 1
ATOM 7584 N N . ALA B 1 429 ? 24.297 -18.125 -21.328 1 97.94 429 ALA B N 1
ATOM 7585 C CA . ALA B 1 429 ? 24.422 -17.312 -22.516 1 97.94 429 ALA B CA 1
ATOM 7586 C C . ALA B 1 429 ? 23.953 -15.875 -22.25 1 97.94 429 ALA B C 1
ATOM 7588 O O . ALA B 1 429 ? 24.25 -14.969 -23.031 1 97.94 429 ALA B O 1
ATOM 7589 N N . GLY B 1 430 ? 23.219 -15.695 -21.172 1 97.62 430 GLY B N 1
ATOM 7590 C CA . GLY B 1 430 ? 22.703 -14.359 -20.875 1 97.62 430 GLY B CA 1
ATOM 7591 C C . GLY B 1 430 ? 22.172 -14.234 -19.453 1 97.62 430 GLY B C 1
ATOM 7592 O O . GLY B 1 430 ? 22.281 -15.164 -18.656 1 97.62 430 GLY B O 1
ATOM 7593 N N . PRO B 1 431 ? 21.547 -13.062 -19.188 1 98.5 431 PRO B N 1
ATOM 7594 C CA . PRO B 1 431 ? 21.016 -12.812 -17.844 1 98.5 431 PRO B CA 1
ATOM 7595 C C . PRO B 1 431 ? 19.859 -13.727 -17.484 1 98.5 431 PRO B C 1
ATOM 7597 O O . PRO B 1 431 ? 19.234 -14.32 -18.359 1 98.5 431 PRO B O 1
ATOM 7600 N N . VAL B 1 432 ? 19.609 -13.82 -16.234 1 98.88 432 VAL B N 1
ATOM 7601 C CA . VAL B 1 432 ? 18.469 -14.555 -15.695 1 98.88 432 VAL B CA 1
ATOM 7602 C C . VAL B 1 432 ? 17.609 -13.617 -14.852 1 98.88 432 VAL B C 1
ATOM 7604 O O . VAL B 1 432 ? 18.125 -12.867 -14.016 1 98.88 432 VAL B O 1
ATOM 7607 N N . ALA B 1 433 ? 16.344 -13.578 -15.109 1 98.88 433 ALA B N 1
ATOM 7608 C CA . ALA B 1 433 ? 15.391 -12.82 -14.297 1 98.88 433 ALA B CA 1
ATOM 7609 C C . ALA B 1 433 ? 14.727 -13.727 -13.258 1 98.88 433 ALA B C 1
ATOM 7611 O O . ALA B 1 433 ? 14.109 -14.734 -13.609 1 98.88 433 ALA B O 1
ATOM 7612 N N . PHE B 1 434 ? 14.906 -13.352 -12 1 98.81 434 PHE B N 1
ATOM 7613 C CA . PHE B 1 434 ? 14.195 -14.031 -10.922 1 98.81 434 PHE B CA 1
ATOM 7614 C C . PHE B 1 434 ? 12.914 -13.289 -10.57 1 98.81 434 PHE B C 1
ATOM 7616 O O . PHE B 1 434 ? 12.852 -12.062 -10.648 1 98.81 434 PHE B O 1
ATOM 7623 N N . SER B 1 435 ? 11.898 -13.984 -10.203 1 97.38 435 SER B N 1
ATOM 7624 C CA . SER B 1 435 ? 10.648 -13.492 -9.641 1 97.38 435 SER B CA 1
ATOM 7625 C C . SER B 1 435 ? 9.961 -14.562 -8.797 1 97.38 435 SER B C 1
ATOM 7627 O O . SER B 1 435 ? 10.609 -15.492 -8.312 1 97.38 435 SER B O 1
ATOM 7629 N N . ARG B 1 436 ? 8.797 -14.367 -8.508 1 96.19 436 ARG B N 1
ATOM 7630 C CA . ARG B 1 436 ? 7.887 -15.305 -7.867 1 96.19 436 ARG B CA 1
ATOM 7631 C C . ARG B 1 436 ? 6.434 -14.898 -8.086 1 96.19 436 ARG B C 1
ATOM 7633 O O . ARG B 1 436 ? 6.16 -13.812 -8.609 1 96.19 436 ARG B O 1
ATOM 7640 N N . ASP B 1 437 ? 5.559 -15.797 -7.746 1 90.62 437 ASP B N 1
ATOM 7641 C CA . ASP B 1 437 ? 4.148 -15.422 -7.723 1 90.62 437 ASP B CA 1
ATOM 7642 C C . ASP B 1 437 ? 3.875 -14.375 -6.645 1 90.62 437 ASP B C 1
ATOM 7644 O O . ASP B 1 437 ? 4.637 -14.25 -5.688 1 90.62 437 ASP B O 1
ATOM 7648 N N . ASN B 1 438 ? 2.863 -13.594 -6.898 1 89.81 438 ASN B N 1
ATOM 7649 C CA . ASN B 1 438 ? 2.512 -12.641 -5.848 1 89.81 438 ASN B CA 1
ATOM 7650 C C . ASN B 1 438 ? 1.95 -13.352 -4.617 1 89.81 438 ASN B C 1
ATOM 7652 O O . ASN B 1 438 ? 1.941 -12.789 -3.521 1 89.81 438 ASN B O 1
ATOM 7656 N N . LEU B 1 439 ? 1.421 -14.516 -4.914 1 89.25 439 LEU B N 1
ATOM 7657 C CA . LEU B 1 439 ? 1.203 -15.445 -3.809 1 89.25 439 LEU B CA 1
ATOM 7658 C C . LEU B 1 439 ? 2.521 -16.047 -3.332 1 89.25 439 LEU B C 1
ATOM 7660 O O . LEU B 1 439 ? 3.164 -16.797 -4.062 1 89.25 439 LEU B O 1
ATOM 7664 N N . ASP B 1 440 ? 3.053 -15.523 -2.326 1 93.25 440 ASP B N 1
ATOM 7665 C CA . ASP B 1 440 ? 4.289 -15.992 -1.705 1 93.25 440 ASP B CA 1
ATOM 7666 C C . ASP B 1 440 ? 4.273 -15.742 -0.199 1 93.25 440 ASP B C 1
ATOM 7668 O O . ASP B 1 440 ? 3.236 -15.398 0.371 1 93.25 440 ASP B O 1
ATOM 7672 N N . THR B 1 441 ? 5.32 -15.969 0.505 1 91.5 441 THR B N 1
ATOM 7673 C CA . THR B 1 441 ? 5.379 -16.109 1.956 1 91.5 441 THR B CA 1
ATOM 7674 C C . THR B 1 441 ? 5.043 -14.789 2.641 1 91.5 441 THR B C 1
ATOM 7676 O O . THR B 1 441 ? 4.371 -14.773 3.674 1 91.5 441 THR B O 1
ATOM 7679 N N . GLY B 1 442 ? 5.41 -13.664 2.135 1 91.5 442 GLY B N 1
ATOM 7680 C CA . GLY B 1 442 ? 5.188 -12.391 2.807 1 91.5 442 GLY B CA 1
ATOM 7681 C C . GLY B 1 442 ? 4.645 -11.312 1.886 1 91.5 442 GLY B C 1
ATOM 7682 O O . GLY B 1 442 ? 4.594 -10.141 2.256 1 91.5 442 GLY B O 1
ATOM 7683 N N . SER B 1 443 ? 4.109 -11.656 0.743 1 95.81 443 SER B N 1
ATOM 7684 C CA . SER B 1 443 ? 3.891 -10.656 -0.298 1 95.81 443 SER B CA 1
ATOM 7685 C C . SER B 1 443 ? 2.404 -10.461 -0.575 1 95.81 443 SER B C 1
ATOM 7687 O O . SER B 1 443 ? 2.029 -9.727 -1.49 1 95.81 443 SER B O 1
ATOM 7689 N N . ILE B 1 444 ? 1.497 -11.102 0.251 1 96.25 444 ILE B N 1
ATOM 7690 C CA . ILE B 1 444 ? 0.079 -10.945 -0.052 1 96.25 444 ILE B CA 1
ATOM 7691 C C . ILE B 1 444 ? -0.735 -11.016 1.238 1 96.25 444 ILE B C 1
ATOM 7693 O O . ILE B 1 444 ? -0.362 -11.719 2.178 1 96.25 444 ILE B O 1
ATOM 7697 N N . ALA B 1 445 ? -1.737 -10.219 1.3 1 96.56 445 ALA B N 1
ATOM 7698 C CA . ALA B 1 445 ? -2.818 -10.367 2.271 1 96.56 445 ALA B CA 1
ATOM 7699 C C . ALA B 1 445 ? -4.168 -10.508 1.574 1 96.56 445 ALA B C 1
ATOM 7701 O O . ALA B 1 445 ? -4.555 -9.648 0.777 1 96.56 445 ALA B O 1
ATOM 7702 N N . ASN B 1 446 ? -4.809 -11.586 1.809 1 95.38 446 ASN B N 1
ATOM 7703 C CA . ASN B 1 446 ? -6.16 -11.883 1.351 1 95.38 446 ASN B CA 1
ATOM 7704 C C . ASN B 1 446 ? -6.891 -12.805 2.324 1 95.38 446 ASN B C 1
ATOM 7706 O O . ASN B 1 446 ? -6.691 -14.016 2.303 1 95.38 446 ASN B O 1
ATOM 7710 N N . PRO B 1 447 ? -7.797 -12.266 3.047 1 94.62 447 PRO B N 1
ATOM 7711 C CA . PRO B 1 447 ? -8.422 -13.055 4.109 1 94.62 447 PRO B CA 1
ATOM 7712 C C . PRO B 1 447 ? -9.391 -14.109 3.572 1 94.62 447 PRO B C 1
ATOM 7714 O O . PRO B 1 447 ? -9.852 -14.969 4.324 1 94.62 447 PRO B O 1
ATOM 7717 N N . ALA B 1 448 ? -9.656 -14.055 2.303 1 93.5 448 ALA B N 1
ATOM 7718 C CA . ALA B 1 448 ? -10.578 -15.031 1.727 1 93.5 448 ALA B CA 1
ATOM 7719 C C . ALA B 1 448 ? -9.828 -16.219 1.134 1 93.5 448 ALA B C 1
ATOM 7721 O O . ALA B 1 448 ? -10.438 -17.172 0.66 1 93.5 448 ALA B O 1
ATOM 7722 N N . PHE B 1 449 ? -8.438 -16.109 1.186 1 92.88 449 PHE B N 1
ATOM 7723 C CA . PHE B 1 449 ? -7.707 -17.188 0.548 1 92.88 449 PHE B CA 1
ATOM 7724 C C . PHE B 1 449 ? -6.309 -17.328 1.137 1 92.88 449 PHE B C 1
ATOM 7726 O O . PHE B 1 449 ? -6.117 -18 2.148 1 92.88 449 PHE B O 1
ATOM 7733 N N . GLU B 1 450 ? -5.336 -16.594 0.839 1 92.56 450 GLU B N 1
ATOM 7734 C CA . GLU B 1 450 ? -3.936 -16.797 1.193 1 92.56 450 GLU B CA 1
ATOM 7735 C C . GLU B 1 450 ? -3.719 -16.656 2.695 1 92.56 450 GLU B C 1
ATOM 7737 O O . GLU B 1 450 ? -2.908 -17.375 3.285 1 92.56 450 GLU B O 1
ATOM 7742 N N . THR B 1 451 ? -4.387 -15.672 3.264 1 95.88 451 THR B N 1
ATOM 7743 C CA . THR B 1 451 ? -4.137 -15.414 4.68 1 95.88 451 THR B CA 1
ATOM 7744 C C . THR B 1 451 ? -5.34 -15.828 5.52 1 95.88 451 THR B C 1
ATOM 7746 O O . THR B 1 451 ? -5.496 -15.367 6.656 1 95.88 451 THR B O 1
ATOM 7749 N N . GLU B 1 452 ? -6.191 -16.641 4.957 1 95.19 452 GLU B N 1
ATOM 7750 C CA . GLU B 1 452 ? -7.34 -17.125 5.719 1 95.19 452 GLU B CA 1
ATOM 7751 C C . GLU B 1 452 ? -6.891 -17.953 6.922 1 95.19 452 GLU B C 1
ATOM 7753 O O . GLU B 1 452 ? -5.945 -18.734 6.824 1 95.19 452 GLU B O 1
ATOM 7758 N N . ASN B 1 453 ? -7.484 -17.734 8.047 1 95.69 453 ASN B N 1
ATOM 7759 C CA . ASN B 1 453 ? -7.316 -18.516 9.273 1 95.69 453 ASN B CA 1
ATOM 7760 C C . ASN B 1 453 ? -5.871 -18.5 9.758 1 95.69 453 ASN B C 1
ATOM 7762 O O . ASN B 1 453 ? -5.297 -19.547 10.07 1 95.69 453 ASN B O 1
ATOM 7766 N N . MET B 1 454 ? -5.277 -17.359 9.758 1 96.69 454 MET B N 1
ATOM 7767 C CA . MET B 1 454 ? -3.973 -17.234 10.398 1 96.69 454 MET B CA 1
ATOM 7768 C C . MET B 1 454 ? -4.055 -17.594 11.875 1 96.69 454 MET B C 1
ATOM 7770 O O . MET B 1 454 ? -5.043 -17.281 12.539 1 96.69 454 MET B O 1
ATOM 7774 N N . LEU B 1 455 ? -3.002 -18.094 12.391 1 96 455 LEU B N 1
ATOM 7775 C CA . LEU B 1 455 ? -2.984 -18.594 13.758 1 96 455 LEU B CA 1
ATOM 7776 C C . LEU B 1 455 ? -3.311 -17.484 14.75 1 96 455 LEU B C 1
ATOM 7778 O O . LEU B 1 455 ? -4.004 -17.719 15.742 1 96 455 LEU B O 1
ATOM 7782 N N . ASP B 1 456 ? -2.895 -16.25 14.5 1 94.75 456 ASP B N 1
ATOM 7783 C CA . ASP B 1 456 ? -3.061 -15.148 15.438 1 94.75 456 ASP B CA 1
ATOM 7784 C C . ASP B 1 456 ? -4.27 -14.289 15.078 1 94.75 456 ASP B C 1
ATOM 7786 O O . ASP B 1 456 ? -4.523 -13.258 15.711 1 94.75 456 ASP B O 1
ATOM 7790 N N . GLY B 1 457 ? -4.949 -14.594 14.008 1 95.62 457 GLY B N 1
ATOM 7791 C CA . GLY B 1 457 ? -6.121 -13.828 13.602 1 95.62 457 GLY B CA 1
ATOM 7792 C C . GLY B 1 457 ? -5.781 -12.625 12.742 1 95.62 457 GLY B C 1
ATOM 7793 O O . GLY B 1 457 ? -6.617 -11.742 12.547 1 95.62 457 GLY B O 1
ATOM 7794 N N . SER B 1 458 ? -4.629 -12.539 12.156 1 96.56 458 SER B N 1
ATOM 7795 C CA . SER B 1 458 ? -4.168 -11.398 11.375 1 96.56 458 SER B CA 1
ATOM 7796 C C . SER B 1 458 ? -4.582 -11.516 9.914 1 96.56 458 SER B C 1
ATOM 7798 O O . SER B 1 458 ? -3.93 -10.961 9.031 1 96.56 458 SER B O 1
ATOM 7800 N N . ASP B 1 459 ? -5.637 -12.195 9.586 1 96.81 459 ASP B N 1
ATOM 7801 C CA . ASP B 1 459 ? -6.074 -12.508 8.227 1 96.81 459 ASP B CA 1
ATOM 7802 C C . ASP B 1 459 ? -6.148 -11.242 7.371 1 96.81 459 ASP B C 1
ATOM 7804 O O . ASP B 1 459 ? -5.75 -11.25 6.207 1 96.81 459 ASP B O 1
ATOM 7808 N N . ALA B 1 460 ? -6.621 -10.164 8 1 96.25 460 ALA B N 1
ATOM 7809 C CA . ALA B 1 460 ? -6.953 -8.969 7.227 1 96.25 460 ALA B CA 1
ATOM 7810 C C . ALA B 1 460 ? -5.832 -7.938 7.301 1 96.25 460 ALA B C 1
ATOM 7812 O O . ALA B 1 460 ? -5.898 -6.891 6.652 1 96.25 460 ALA B O 1
ATOM 7813 N N . ILE B 1 461 ? -4.766 -8.156 8.102 1 97.06 461 ILE B N 1
ATOM 7814 C CA . ILE B 1 461 ? -3.668 -7.207 8.234 1 97.06 461 ILE B CA 1
ATOM 7815 C C . ILE B 1 461 ? -2.861 -7.164 6.938 1 97.06 461 ILE B C 1
ATOM 7817 O O . ILE B 1 461 ? -2.213 -8.148 6.566 1 97.06 461 ILE B O 1
ATOM 7821 N N . SER B 1 462 ? -2.844 -6.051 6.266 1 96.69 462 SER B N 1
ATOM 7822 C CA . SER B 1 462 ? -2.176 -5.949 4.973 1 96.69 462 SER B CA 1
ATOM 7823 C C . SER B 1 462 ? -0.881 -5.148 5.082 1 96.69 462 SER B C 1
ATOM 7825 O O . SER B 1 462 ? -0.316 -4.734 4.066 1 96.69 462 SER B O 1
ATOM 7827 N N . ASP B 1 463 ? -0.34 -4.984 6.262 1 98 463 ASP B N 1
ATOM 7828 C CA . ASP B 1 463 ? 0.957 -4.344 6.453 1 98 463 ASP B CA 1
ATOM 7829 C C . ASP B 1 463 ? 2.068 -5.133 5.762 1 98 463 ASP B C 1
ATOM 7831 O O . ASP B 1 463 ? 3.016 -4.547 5.234 1 98 463 ASP B O 1
ATOM 7835 N N . TRP B 1 464 ? 1.962 -6.363 5.727 1 98.19 464 TRP B N 1
ATOM 7836 C CA . TRP B 1 464 ? 3.045 -7.273 5.375 1 98.19 464 TRP B CA 1
ATOM 7837 C C . TRP B 1 464 ? 3.387 -7.168 3.891 1 98.19 464 TRP B C 1
ATOM 7839 O O . TRP B 1 464 ? 4.559 -7.055 3.525 1 98.19 464 TRP B O 1
ATOM 7849 N N . PRO B 1 465 ? 2.396 -7.168 2.992 1 97.88 465 PRO B N 1
ATOM 7850 C CA . PRO B 1 465 ? 2.779 -6.969 1.592 1 97.88 465 PRO B CA 1
ATOM 7851 C C . PRO B 1 465 ? 3.41 -5.602 1.343 1 97.88 465 PRO B C 1
ATOM 7853 O O . PRO B 1 465 ? 4.27 -5.461 0.468 1 97.88 465 PRO B O 1
ATOM 7856 N N . TYR B 1 466 ? 3.018 -4.609 2.072 1 98.56 466 TYR B N 1
ATOM 7857 C CA . TYR B 1 466 ? 3.604 -3.283 1.91 1 98.56 466 TYR B CA 1
ATOM 7858 C C . TYR B 1 466 ? 5.027 -3.244 2.451 1 98.56 466 TYR B C 1
ATOM 7860 O O . TYR B 1 466 ? 5.906 -2.617 1.857 1 98.56 466 TYR B O 1
ATOM 7868 N N . LEU B 1 467 ? 5.242 -3.898 3.547 1 98.81 467 LEU B N 1
ATOM 7869 C CA . LEU B 1 467 ? 6.609 -4.027 4.047 1 98.81 467 LEU B CA 1
ATOM 7870 C C . LEU B 1 467 ? 7.48 -4.789 3.057 1 98.81 467 LEU B C 1
ATOM 7872 O O . LEU B 1 467 ? 8.648 -4.445 2.863 1 98.81 467 LEU B O 1
ATOM 7876 N N . ASN B 1 468 ? 6.875 -5.828 2.49 1 98.75 468 ASN B N 1
ATOM 7877 C CA . ASN B 1 468 ? 7.602 -6.574 1.466 1 98.75 468 ASN B CA 1
ATOM 7878 C C . ASN B 1 468 ? 8.047 -5.664 0.324 1 98.75 468 ASN B C 1
ATOM 7880 O O . ASN B 1 468 ? 9.195 -5.742 -0.124 1 98.75 468 ASN B O 1
ATOM 7884 N N . ALA B 1 469 ? 7.172 -4.809 -0.128 1 98.88 469 ALA B N 1
ATOM 7885 C CA . ALA B 1 469 ? 7.48 -3.891 -1.224 1 98.88 469 ALA B CA 1
ATOM 7886 C C . ALA B 1 469 ? 8.594 -2.926 -0.834 1 98.88 469 ALA B C 1
ATOM 7888 O O . ALA B 1 469 ? 9.586 -2.783 -1.562 1 98.88 469 ALA B O 1
ATOM 7889 N N . LEU B 1 470 ? 8.453 -2.318 0.296 1 98.94 470 LEU B N 1
ATOM 7890 C CA . LEU B 1 470 ? 9.422 -1.319 0.737 1 98.94 470 LEU B CA 1
ATOM 7891 C C . LEU B 1 470 ? 10.789 -1.95 0.961 1 98.94 470 LEU B C 1
ATOM 7893 O O . LEU B 1 470 ? 11.812 -1.361 0.607 1 98.94 470 LEU B O 1
ATOM 7897 N N . LEU B 1 471 ? 10.82 -3.121 1.503 1 98.88 471 LEU B N 1
ATOM 7898 C CA . LEU B 1 471 ? 12.078 -3.811 1.78 1 98.88 471 LEU B CA 1
ATOM 7899 C C . LEU B 1 471 ? 12.75 -4.254 0.487 1 98.88 471 LEU B C 1
ATOM 7901 O O . LEU B 1 471 ? 13.984 -4.227 0.38 1 98.88 471 LEU B O 1
ATOM 7905 N N . ASN B 1 472 ? 11.953 -4.672 -0.463 1 98.88 472 ASN B N 1
ATOM 7906 C CA . ASN B 1 472 ? 12.555 -5.086 -1.729 1 98.88 472 ASN B CA 1
ATOM 7907 C C . ASN B 1 472 ? 13.172 -3.904 -2.469 1 98.88 472 ASN B C 1
ATOM 7909 O O . ASN B 1 472 ? 14.219 -4.043 -3.104 1 98.88 472 ASN B O 1
ATOM 7913 N N . VAL B 1 473 ? 12.531 -2.742 -2.4 1 98.94 473 VAL B N 1
ATOM 7914 C CA . VAL B 1 473 ? 13.164 -1.558 -2.973 1 98.94 473 VAL B CA 1
ATOM 7915 C C . VAL B 1 473 ? 14.445 -1.235 -2.205 1 98.94 473 VAL B C 1
ATOM 7917 O O . VAL B 1 473 ? 15.484 -0.961 -2.811 1 98.94 473 VAL B O 1
ATOM 7920 N N . SER B 1 474 ? 14.375 -1.334 -0.898 1 98.94 474 SER B N 1
ATOM 7921 C CA . SER B 1 474 ? 15.523 -1.053 -0.039 1 98.94 474 SER B CA 1
ATOM 7922 C C . SER B 1 474 ? 16.672 -2.016 -0.318 1 98.94 474 SER B C 1
ATOM 7924 O O . SER B 1 474 ? 17.844 -1.652 -0.176 1 98.94 474 SER B O 1
ATOM 7926 N N . ALA B 1 475 ? 16.281 -3.234 -0.72 1 98.88 475 ALA B N 1
ATOM 7927 C CA . ALA B 1 475 ? 17.266 -4.297 -0.929 1 98.88 475 ALA B CA 1
ATOM 7928 C C . ALA B 1 475 ? 17.672 -4.387 -2.396 1 98.88 475 ALA B C 1
ATOM 7930 O O . ALA B 1 475 ? 18.25 -5.387 -2.826 1 98.88 475 ALA B O 1
ATOM 7931 N N . MET B 1 476 ? 17.344 -3.432 -3.193 1 98.81 476 MET B N 1
ATOM 7932 C CA . MET B 1 476 ? 17.906 -3.199 -4.516 1 98.81 476 MET B CA 1
ATOM 7933 C C . MET B 1 476 ? 17.281 -4.125 -5.551 1 98.81 476 MET B C 1
ATOM 7935 O O . MET B 1 476 ? 17.922 -4.52 -6.52 1 98.81 476 MET B O 1
ATOM 7939 N N . ALA B 1 477 ? 16 -4.551 -5.32 1 98.81 477 ALA B N 1
ATOM 7940 C CA . ALA B 1 477 ? 15.289 -5.25 -6.387 1 98.81 477 ALA B CA 1
ATOM 7941 C C . ALA B 1 477 ? 15.219 -4.398 -7.648 1 98.81 477 ALA B C 1
ATOM 7943 O O . ALA B 1 477 ? 15.344 -3.172 -7.586 1 98.81 477 ALA B O 1
ATOM 7944 N N . ASP B 1 478 ? 15.023 -5.031 -8.805 1 98.88 478 ASP B N 1
ATOM 7945 C CA . ASP B 1 478 ? 15.117 -4.328 -10.078 1 98.88 478 ASP B CA 1
ATOM 7946 C C . ASP B 1 478 ? 13.758 -3.779 -10.508 1 98.88 478 ASP B C 1
ATOM 7948 O O . ASP B 1 478 ? 13.68 -2.777 -11.219 1 98.88 478 ASP B O 1
ATOM 7952 N N . LEU B 1 479 ? 12.711 -4.445 -10.156 1 98.88 479 LEU B N 1
ATOM 7953 C CA . LEU B 1 479 ? 11.328 -4.031 -10.383 1 98.88 479 LEU B CA 1
ATOM 7954 C C . LEU B 1 479 ? 10.445 -4.402 -9.203 1 98.88 479 LEU B C 1
ATOM 7956 O O . LEU B 1 479 ? 10.523 -5.523 -8.695 1 98.88 479 LEU B O 1
ATOM 7960 N N . VAL B 1 480 ? 9.648 -3.457 -8.672 1 98.88 480 VAL B N 1
ATOM 7961 C CA . VAL B 1 480 ? 8.727 -3.699 -7.57 1 98.88 480 VAL B CA 1
ATOM 7962 C C . VAL B 1 480 ? 7.352 -3.119 -7.902 1 98.88 480 VAL B C 1
ATOM 7964 O O . VAL B 1 480 ? 7.25 -1.996 -8.398 1 98.88 480 VAL B O 1
ATOM 7967 N N . ALA B 1 481 ? 6.273 -3.883 -7.609 1 98.56 481 ALA B N 1
ATOM 7968 C CA . ALA B 1 481 ? 4.91 -3.463 -7.922 1 98.56 481 ALA B CA 1
ATOM 7969 C C . ALA B 1 481 ? 3.977 -3.713 -6.742 1 98.56 481 ALA B C 1
ATOM 7971 O O . ALA B 1 481 ? 3.953 -4.812 -6.184 1 98.56 481 ALA B O 1
ATOM 7972 N N . ILE B 1 482 ? 3.23 -2.684 -6.332 1 98.31 482 ILE B N 1
ATOM 7973 C CA . ILE B 1 482 ? 2.152 -2.838 -5.359 1 98.31 482 ILE B CA 1
ATOM 7974 C C . ILE B 1 482 ? 0.812 -2.924 -6.086 1 98.31 482 ILE B C 1
ATOM 7976 O O . ILE B 1 482 ? 0.48 -2.055 -6.895 1 98.31 482 ILE B O 1
ATOM 7980 N N . GLN B 1 483 ? 0.036 -3.973 -5.723 1 96.56 483 GLN B N 1
ATOM 7981 C CA . GLN B 1 483 ? -1.201 -4.219 -6.457 1 96.56 483 GLN B CA 1
ATOM 7982 C C . GLN B 1 483 ? -2.322 -4.648 -5.516 1 96.56 483 GLN B C 1
ATOM 7984 O O . GLN B 1 483 ? -2.064 -5.043 -4.375 1 96.56 483 GLN B O 1
ATOM 7989 N N . SER B 1 484 ? -3.545 -4.434 -5.93 1 90.25 484 SER B N 1
ATOM 7990 C CA . SER B 1 484 ? -4.699 -4.855 -5.145 1 90.25 484 SER B CA 1
ATOM 7991 C C . SER B 1 484 ? -5.727 -5.578 -6.012 1 90.25 484 SER B C 1
ATOM 7993 O O . SER B 1 484 ? -6.828 -5.07 -6.234 1 90.25 484 SER B O 1
ATOM 7995 N N . ASN B 1 485 ? -5.34 -6.625 -6.609 1 76.38 485 ASN B N 1
ATOM 7996 C CA . ASN B 1 485 ? -6.293 -7.367 -7.43 1 76.38 485 ASN B CA 1
ATOM 7997 C C . ASN B 1 485 ? -6.145 -8.875 -7.238 1 76.38 485 ASN B C 1
ATOM 7999 O O . ASN B 1 485 ? -5.199 -9.336 -6.598 1 76.38 485 ASN B O 1
ATOM 8003 N N . GLY B 1 486 ? -6.922 -9.758 -7.445 1 67 486 GLY B N 1
ATOM 8004 C CA . GLY B 1 486 ? -7.312 -11.156 -7.375 1 67 486 GLY B CA 1
ATOM 8005 C C . GLY B 1 486 ? -8.805 -11.375 -7.547 1 67 486 GLY B C 1
ATOM 8006 O O . GLY B 1 486 ? -9.258 -11.805 -8.609 1 67 486 GLY B O 1
ATOM 8007 N N . THR B 1 487 ? -9.406 -10.898 -6.598 1 78.12 487 THR B N 1
ATOM 8008 C CA . THR B 1 487 ? -10.766 -10.391 -6.707 1 78.12 487 THR B CA 1
ATOM 8009 C C . THR B 1 487 ? -10.859 -8.953 -6.203 1 78.12 487 THR B C 1
ATOM 8011 O O . THR B 1 487 ? -9.891 -8.422 -5.648 1 78.12 487 THR B O 1
ATOM 8014 N N . MET B 1 488 ? -11.852 -8.289 -6.559 1 81.06 488 MET B N 1
ATOM 8015 C CA . MET B 1 488 ? -11.875 -6.859 -6.25 1 81.06 488 MET B CA 1
ATOM 8016 C C . MET B 1 488 ? -12.211 -6.629 -4.777 1 81.06 488 MET B C 1
ATOM 8018 O O . MET B 1 488 ? -13.125 -7.25 -4.242 1 81.06 488 MET B O 1
ATOM 8022 N N . GLY B 1 489 ? -11.242 -5.844 -4.133 1 83.5 489 GLY B N 1
ATOM 8023 C CA . GLY B 1 489 ? -11.57 -5.199 -2.873 1 83.5 489 GLY B CA 1
ATOM 8024 C C . GLY B 1 489 ? -11.094 -5.973 -1.659 1 83.5 489 GLY B C 1
ATOM 8025 O O . GLY B 1 489 ? -11.367 -5.586 -0.521 1 83.5 489 GLY B O 1
ATOM 8026 N N . ILE B 1 490 ? -10.281 -7.133 -1.9 1 91.06 490 ILE B N 1
ATOM 8027 C CA . ILE B 1 490 ? -10 -7.922 -0.707 1 91.06 490 ILE B CA 1
ATOM 8028 C C . ILE B 1 490 ? -8.547 -8.375 -0.722 1 91.06 490 ILE B C 1
ATOM 8030 O O . ILE B 1 490 ? -8.195 -9.391 -0.109 1 91.06 490 ILE B O 1
ATOM 8034 N N . SER B 1 491 ? -7.738 -7.645 -1.45 1 93.25 491 SER B N 1
ATOM 8035 C CA . SER B 1 491 ? -6.363 -8.133 -1.518 1 93.25 491 SER B CA 1
ATOM 8036 C C . SER B 1 491 ? -5.371 -6.98 -1.623 1 93.25 491 SER B C 1
ATOM 8038 O O . SER B 1 491 ? -5.707 -5.91 -2.129 1 93.25 491 SER B O 1
ATOM 8040 N N . ALA B 1 492 ? -4.207 -7.137 -1.081 1 95.75 492 ALA B N 1
ATOM 8041 C CA . ALA B 1 492 ? -3 -6.348 -1.308 1 95.75 492 ALA B CA 1
ATOM 8042 C C . ALA B 1 492 ? -1.787 -7.246 -1.519 1 95.75 492 ALA B C 1
ATOM 8044 O O . ALA B 1 492 ? -1.591 -8.219 -0.782 1 95.75 492 ALA B O 1
ATOM 8045 N N . HIS B 1 493 ? -1.045 -6.996 -2.57 1 96.75 493 HIS B N 1
ATOM 8046 C CA . HIS B 1 493 ? 0.093 -7.879 -2.807 1 96.75 493 HIS B CA 1
ATOM 8047 C C . HIS B 1 493 ? 1.208 -7.152 -3.551 1 96.75 493 HIS B C 1
ATOM 8049 O O . HIS B 1 493 ? 0.992 -6.066 -4.098 1 96.75 493 HIS B O 1
ATOM 8055 N N . THR B 1 494 ? 2.406 -7.738 -3.574 1 97.81 494 THR B N 1
ATOM 8056 C CA . THR B 1 494 ? 3.615 -7.148 -4.141 1 97.81 494 THR B CA 1
ATOM 8057 C C . THR B 1 494 ? 4.262 -8.094 -5.148 1 97.81 494 THR B C 1
ATOM 8059 O O . THR B 1 494 ? 4.395 -9.289 -4.887 1 97.81 494 THR B O 1
ATOM 8062 N N . GLY B 1 495 ? 4.582 -7.555 -6.352 1 97.56 495 GLY B N 1
ATOM 8063 C CA . GLY B 1 495 ? 5.402 -8.258 -7.324 1 97.56 495 GLY B CA 1
ATOM 8064 C C . GLY B 1 495 ? 6.836 -7.762 -7.363 1 97.56 495 GLY B C 1
ATOM 8065 O O . GLY B 1 495 ? 7.094 -6.574 -7.164 1 97.56 495 GLY B O 1
ATOM 8066 N N . VAL B 1 496 ? 7.812 -8.711 -7.645 1 98.38 496 VAL B N 1
ATOM 8067 C CA . VAL B 1 496 ? 9.219 -8.32 -7.621 1 98.38 496 VAL B CA 1
ATOM 8068 C C . VAL B 1 496 ? 9.977 -9.047 -8.727 1 98.38 496 VAL B C 1
ATOM 8070 O O . VAL B 1 496 ? 9.664 -10.195 -9.047 1 98.38 496 VAL B O 1
ATOM 8073 N N . THR B 1 497 ? 10.891 -8.344 -9.359 1 98.75 497 THR B N 1
ATOM 8074 C CA . THR B 1 497 ? 11.859 -8.93 -10.281 1 98.75 497 THR B CA 1
ATOM 8075 C C . THR B 1 497 ? 13.289 -8.633 -9.82 1 98.75 497 THR B C 1
ATOM 8077 O O . THR B 1 497 ? 13.602 -7.508 -9.43 1 98.75 497 THR B O 1
ATOM 8080 N N . MET B 1 498 ? 14.148 -9.609 -9.828 1 98.75 498 MET B N 1
ATOM 8081 C CA . MET B 1 498 ? 15.57 -9.531 -9.516 1 98.75 498 MET B CA 1
ATOM 8082 C C . MET B 1 498 ? 16.422 -10.125 -10.633 1 98.75 498 MET B C 1
ATOM 8084 O O . MET B 1 498 ? 16.047 -11.148 -11.219 1 98.75 498 MET B O 1
ATOM 8088 N N . ILE B 1 499 ? 17.547 -9.547 -10.945 1 98.88 499 ILE B N 1
ATOM 8089 C CA . ILE B 1 499 ? 18.219 -9.914 -12.188 1 98.88 499 ILE B CA 1
ATOM 8090 C C . ILE B 1 499 ? 19.656 -10.32 -11.906 1 98.88 499 ILE B C 1
ATOM 8092 O O . ILE B 1 499 ? 20.391 -9.609 -11.211 1 98.88 499 ILE B O 1
ATOM 8096 N N . ALA B 1 500 ? 20.062 -11.438 -12.398 1 98.88 500 ALA B N 1
ATOM 8097 C CA . ALA B 1 500 ? 21.453 -11.859 -12.484 1 98.88 500 ALA B CA 1
ATOM 8098 C C . ALA B 1 500 ? 22.047 -11.531 -13.859 1 98.88 500 ALA B C 1
ATOM 8100 O O . ALA B 1 500 ? 21.672 -12.141 -14.867 1 98.88 500 ALA B O 1
ATOM 8101 N N . ASP B 1 501 ? 22.984 -10.625 -13.906 1 98.31 501 ASP B N 1
ATOM 8102 C CA . ASP B 1 501 ? 23.578 -10.258 -15.188 1 98.31 501 ASP B CA 1
ATOM 8103 C C . ASP B 1 501 ? 25.094 -10.477 -15.188 1 98.31 501 ASP B C 1
ATOM 8105 O O . ASP B 1 501 ? 25.797 -9.992 -16.078 1 98.31 501 ASP B O 1
ATOM 8109 N N . GLY B 1 502 ? 25.562 -11.133 -14.148 1 98.44 502 GLY B N 1
ATOM 8110 C CA . GLY B 1 502 ? 26.969 -11.516 -14.086 1 98.44 502 GLY B CA 1
ATOM 8111 C C . GLY B 1 502 ? 27.844 -10.469 -13.422 1 98.44 502 GLY B C 1
ATOM 8112 O O . GLY B 1 502 ? 29 -10.727 -13.117 1 98.44 502 GLY B O 1
ATOM 8113 N N . SER B 1 503 ? 27.312 -9.297 -13.125 1 98.25 503 SER B N 1
ATOM 8114 C CA . SER B 1 503 ? 28.109 -8.203 -12.562 1 98.25 503 SER B CA 1
ATOM 8115 C C . SER B 1 503 ? 28.297 -8.375 -11.062 1 98.25 503 SER B C 1
ATOM 8117 O O . SER B 1 503 ? 27.578 -9.148 -10.422 1 98.25 503 SER B O 1
ATOM 8119 N N . GLU B 1 504 ? 29.234 -7.66 -10.578 1 98.31 504 GLU B N 1
ATOM 8120 C CA . GLU B 1 504 ? 29.438 -7.602 -9.133 1 98.31 504 GLU B CA 1
ATOM 8121 C C . GLU B 1 504 ? 28.281 -6.902 -8.438 1 98.31 504 GLU B C 1
ATOM 8123 O O . GLU B 1 504 ? 27.906 -7.266 -7.324 1 98.31 504 GLU B O 1
ATOM 8128 N N . GLU B 1 505 ? 27.75 -5.961 -9.102 1 98.06 505 GLU B N 1
ATOM 8129 C CA . GLU B 1 505 ? 26.578 -5.273 -8.562 1 98.06 505 GLU B CA 1
ATOM 8130 C C . GLU B 1 505 ? 25.406 -6.238 -8.367 1 98.06 505 GLU B C 1
ATOM 8132 O O . GLU B 1 505 ? 24.688 -6.152 -7.371 1 98.06 505 GLU B O 1
ATOM 8137 N N . ALA B 1 506 ? 25.266 -7.133 -9.281 1 98.62 506 ALA B N 1
ATOM 8138 C CA . ALA B 1 506 ? 24.188 -8.109 -9.164 1 98.62 506 ALA B CA 1
ATOM 8139 C C . ALA B 1 506 ? 24.391 -9.016 -7.961 1 98.62 506 ALA B C 1
ATOM 8141 O O . ALA B 1 506 ? 23.438 -9.453 -7.324 1 98.62 506 ALA B O 1
ATOM 8142 N N . ASP B 1 507 ? 25.672 -9.305 -7.621 1 98.69 507 ASP B N 1
ATOM 8143 C CA . ASP B 1 507 ? 25.953 -10.07 -6.406 1 98.69 507 ASP B CA 1
ATOM 8144 C C . ASP B 1 507 ? 25.391 -9.359 -5.176 1 98.69 507 ASP B C 1
ATOM 8146 O O . ASP B 1 507 ? 24.75 -9.977 -4.324 1 98.69 507 ASP B O 1
ATOM 8150 N N . LEU B 1 508 ? 25.656 -8.062 -5.145 1 98.31 508 LEU B N 1
ATOM 8151 C CA . LEU B 1 508 ? 25.188 -7.258 -4.02 1 98.31 508 LEU B CA 1
ATOM 8152 C C . LEU B 1 508 ? 23.672 -7.234 -3.951 1 98.31 508 LEU B C 1
ATOM 8154 O O . LEU B 1 508 ? 23.094 -7.406 -2.877 1 98.31 508 LEU B O 1
ATOM 8158 N N . ARG B 1 509 ? 23.062 -7.066 -5.031 1 98.62 509 ARG B N 1
ATOM 8159 C CA . ARG B 1 509 ? 21.609 -6.961 -5.125 1 98.62 509 ARG B CA 1
ATOM 8160 C C . ARG B 1 509 ? 20.938 -8.281 -4.75 1 98.62 509 ARG B C 1
ATOM 8162 O O . ARG B 1 509 ? 20.047 -8.305 -3.893 1 98.62 509 ARG B O 1
ATOM 8169 N N . LEU B 1 510 ? 21.375 -9.328 -5.387 1 98.88 510 LEU B N 1
ATOM 8170 C CA . LEU B 1 510 ? 20.75 -10.633 -5.188 1 98.88 510 LEU B CA 1
ATOM 8171 C C . LEU B 1 510 ? 20.938 -11.102 -3.746 1 98.88 510 LEU B C 1
ATOM 8173 O O . LEU B 1 510 ? 20.016 -11.695 -3.168 1 98.88 510 LEU B O 1
ATOM 8177 N N . ASP B 1 511 ? 22.094 -10.82 -3.189 1 98.69 511 ASP B N 1
ATOM 8178 C CA . ASP B 1 511 ? 22.344 -11.18 -1.798 1 98.69 511 ASP B CA 1
ATOM 8179 C C . ASP B 1 511 ? 21.312 -10.547 -0.87 1 98.69 511 ASP B C 1
ATOM 8181 O O . ASP B 1 511 ? 20.75 -11.219 0.005 1 98.69 511 ASP B O 1
ATOM 8185 N N . ALA B 1 512 ? 20.984 -9.32 -1.106 1 98.75 512 ALA B N 1
ATOM 8186 C CA . ALA B 1 512 ? 20.094 -8.562 -0.228 1 98.75 512 ALA B CA 1
ATOM 8187 C C . ALA B 1 512 ? 18.625 -8.859 -0.535 1 98.75 512 ALA B C 1
ATOM 8189 O O . ALA B 1 512 ? 17.859 -9.203 0.364 1 98.75 512 ALA B O 1
ATOM 8190 N N . CYS B 1 513 ? 18.203 -8.773 -1.772 1 98.56 513 CYS B N 1
ATOM 8191 C CA . CYS B 1 513 ? 16.781 -8.812 -2.096 1 98.56 513 CYS B CA 1
ATOM 8192 C C . CYS B 1 513 ? 16.234 -10.227 -1.977 1 98.56 513 CYS B C 1
ATOM 8194 O O . CYS B 1 513 ? 15.078 -10.422 -1.57 1 98.56 513 CYS B O 1
ATOM 8196 N N . LEU B 1 514 ? 17.031 -11.289 -2.338 1 98.56 514 LEU B N 1
ATOM 8197 C CA . LEU B 1 514 ? 16.547 -12.664 -2.199 1 98.56 514 LEU B CA 1
ATOM 8198 C C . LEU B 1 514 ? 16.484 -13.062 -0.73 1 98.56 514 LEU B C 1
ATOM 8200 O O . LEU B 1 514 ? 15.75 -13.992 -0.373 1 98.56 514 LEU B O 1
ATOM 8204 N N . THR B 1 515 ? 17.219 -12.352 0.122 1 98.44 515 THR B N 1
ATOM 8205 C CA . THR B 1 515 ? 17.141 -12.562 1.563 1 98.44 515 THR B CA 1
ATOM 8206 C C . THR B 1 515 ? 15.922 -11.859 2.146 1 98.44 515 THR B C 1
ATOM 8208 O O . THR B 1 515 ? 15.133 -12.469 2.871 1 98.44 515 THR B O 1
ATOM 8211 N N . THR B 1 516 ? 15.734 -10.625 1.797 1 98.38 516 THR B N 1
ATOM 8212 C CA . THR B 1 516 ? 14.68 -9.805 2.393 1 98.38 516 THR B CA 1
ATOM 8213 C C . THR B 1 516 ? 13.305 -10.266 1.918 1 98.38 516 THR B C 1
ATOM 8215 O O . THR B 1 516 ? 12.344 -10.289 2.695 1 98.38 516 THR B O 1
ATOM 8218 N N . ASP B 1 517 ? 13.18 -10.672 0.674 1 98.44 517 ASP B N 1
ATOM 8219 C CA . ASP B 1 517 ? 11.898 -11.039 0.081 1 98.44 517 ASP B CA 1
ATOM 8220 C C . ASP B 1 517 ? 11.297 -12.258 0.778 1 98.44 517 ASP B C 1
ATOM 8222 O O . ASP B 1 517 ? 10.156 -12.219 1.242 1 98.44 517 ASP B O 1
ATOM 8226 N N . ALA B 1 518 ? 12.078 -13.305 0.911 1 97.75 518 ALA B N 1
ATOM 8227 C CA . ALA B 1 518 ? 11.594 -14.5 1.605 1 97.75 518 ALA B CA 1
ATOM 8228 C C . ALA B 1 518 ? 11.602 -14.297 3.117 1 97.75 518 ALA B C 1
ATOM 8230 O O . ALA B 1 518 ? 10.758 -14.836 3.828 1 97.75 518 ALA B O 1
ATOM 8231 N N . GLY B 1 519 ? 12.531 -13.477 3.574 1 98.56 519 GLY B N 1
ATOM 8232 C CA . GLY B 1 519 ? 12.734 -13.297 5.004 1 98.56 519 GLY B CA 1
ATOM 8233 C C . GLY B 1 519 ? 11.547 -12.648 5.695 1 98.56 519 GLY B C 1
ATOM 8234 O O . GLY B 1 519 ? 11.164 -13.062 6.789 1 98.56 519 GLY B O 1
ATOM 8235 N N . ILE B 1 520 ? 10.969 -11.633 5.07 1 98.5 520 ILE B N 1
ATOM 8236 C CA . ILE B 1 520 ? 9.859 -10.93 5.703 1 98.5 520 ILE B CA 1
ATOM 8237 C C . ILE B 1 520 ? 8.656 -11.859 5.82 1 98.5 520 ILE B C 1
ATOM 8239 O O . ILE B 1 520 ? 7.855 -11.742 6.75 1 98.5 520 ILE B O 1
ATOM 8243 N N . GLY B 1 521 ? 8.578 -12.828 4.871 1 98 521 GLY B N 1
ATOM 8244 C CA . GLY B 1 521 ? 7.543 -13.844 4.984 1 98 521 GLY B CA 1
ATOM 8245 C C . GLY B 1 521 ? 7.742 -14.766 6.172 1 98 521 GLY B C 1
ATOM 8246 O O . GLY B 1 521 ? 6.781 -15.109 6.863 1 98 521 GLY B O 1
ATOM 8247 N N . VAL B 1 522 ? 8.992 -15.203 6.383 1 98.56 522 VAL B N 1
ATOM 8248 C CA . VAL B 1 522 ? 9.32 -16 7.562 1 98.56 522 VAL B CA 1
ATOM 8249 C C . VAL B 1 522 ? 8.961 -15.219 8.828 1 98.56 522 VAL B C 1
ATOM 8251 O O . VAL B 1 522 ? 8.352 -15.773 9.742 1 98.56 522 VAL B O 1
ATOM 8254 N N . VAL B 1 523 ? 9.289 -13.961 8.852 1 98.62 523 VAL B N 1
ATOM 8255 C CA . VAL B 1 523 ? 9.031 -13.102 10.008 1 98.62 523 VAL B CA 1
ATOM 8256 C C . VAL B 1 523 ? 7.531 -13.008 10.258 1 98.62 523 VAL B C 1
ATOM 8258 O O . VAL B 1 523 ? 7.078 -13.109 11.398 1 98.62 523 VAL B O 1
ATOM 8261 N N . ARG B 1 524 ? 6.738 -12.797 9.242 1 98.06 524 ARG B N 1
ATOM 8262 C CA . ARG B 1 524 ? 5.285 -12.703 9.359 1 98.06 524 ARG B CA 1
ATOM 8263 C C . ARG B 1 524 ? 4.719 -13.93 10.07 1 98.06 524 ARG B C 1
ATOM 8265 O O . ARG B 1 524 ? 3.92 -13.805 10.992 1 98.06 524 ARG B O 1
ATOM 8272 N N . HIS B 1 525 ? 5.113 -15.102 9.586 1 98 525 HIS B N 1
ATOM 8273 C CA . HIS B 1 525 ? 4.578 -16.344 10.148 1 98 525 HIS B CA 1
ATOM 8274 C C . HIS B 1 525 ? 5.121 -16.594 11.547 1 98 525 HIS B C 1
ATOM 8276 O O . HIS B 1 525 ? 4.41 -17.125 12.406 1 98 525 HIS B O 1
ATOM 8282 N N . ALA B 1 526 ? 6.391 -16.219 11.719 1 98.06 526 ALA B N 1
ATOM 8283 C CA . ALA B 1 526 ? 6.961 -16.344 13.055 1 98.06 526 ALA B CA 1
ATOM 8284 C C . ALA B 1 526 ? 6.207 -15.469 14.055 1 98.06 526 ALA B C 1
ATOM 8286 O O . ALA B 1 526 ? 5.867 -15.922 15.156 1 98.06 526 ALA B O 1
ATOM 8287 N N . GLN B 1 527 ? 5.941 -14.25 13.688 1 97.25 527 GLN B N 1
ATOM 8288 C CA . GLN B 1 527 ? 5.211 -13.32 14.547 1 97.25 527 GLN B CA 1
ATOM 8289 C C . GLN B 1 527 ? 3.779 -13.797 14.781 1 97.25 527 GLN B C 1
ATOM 8291 O O . GLN B 1 527 ? 3.189 -13.516 15.828 1 97.25 527 GLN B O 1
ATOM 8296 N N . ALA B 1 528 ? 3.215 -14.516 13.836 1 96.44 528 ALA B N 1
ATOM 8297 C CA . ALA B 1 528 ? 1.85 -15.016 13.961 1 96.44 528 ALA B CA 1
ATOM 8298 C C . ALA B 1 528 ? 1.8 -16.234 14.891 1 96.44 528 ALA B C 1
ATOM 8300 O O . ALA B 1 528 ? 0.718 -16.719 15.234 1 96.44 528 ALA B O 1
ATOM 8301 N N . GLY B 1 529 ? 3.014 -16.797 15.234 1 95.88 529 GLY B N 1
ATOM 8302 C CA . GLY B 1 529 ? 3.053 -17.828 16.266 1 95.88 529 GLY B CA 1
ATOM 8303 C C . GLY B 1 529 ? 3.373 -19.203 15.711 1 95.88 529 GLY B C 1
ATOM 8304 O O . GLY B 1 529 ? 3.334 -20.203 16.438 1 95.88 529 GLY B O 1
ATOM 8305 N N . TYR B 1 530 ? 3.723 -19.344 14.469 1 97.06 530 TYR B N 1
ATOM 8306 C CA . TYR B 1 530 ? 4.051 -20.656 13.898 1 97.06 530 TYR B CA 1
ATOM 8307 C C . TYR B 1 530 ? 5.453 -21.094 14.305 1 97.06 530 TYR B C 1
ATOM 8309 O O . TYR B 1 530 ? 6.441 -20.453 13.93 1 97.06 530 TYR B O 1
ATOM 8317 N N . PRO B 1 531 ? 5.645 -22.188 14.961 1 97.44 531 PRO B N 1
ATOM 8318 C CA . PRO B 1 531 ? 6.926 -22.562 15.57 1 97.44 531 PRO B CA 1
ATOM 8319 C C . PRO B 1 531 ? 8.031 -22.781 14.539 1 97.44 531 PRO B C 1
ATOM 8321 O O . PRO B 1 531 ? 9.172 -22.375 14.766 1 97.44 531 PRO B O 1
ATOM 8324 N N . MET B 1 532 ? 7.691 -23.406 13.469 1 98.06 532 MET B N 1
ATOM 8325 C CA . MET B 1 532 ? 8.703 -23.672 12.445 1 98.06 532 MET B CA 1
ATOM 8326 C C . MET B 1 532 ? 9.273 -22.375 11.898 1 98.06 532 MET B C 1
ATOM 8328 O O . MET B 1 532 ? 10.484 -22.281 11.664 1 98.06 532 MET B O 1
ATOM 8332 N N . ALA B 1 533 ? 8.445 -21.438 11.656 1 98.06 533 ALA B N 1
ATOM 8333 C CA . ALA B 1 533 ? 8.922 -20.141 11.164 1 98.06 533 ALA B CA 1
ATOM 8334 C C . ALA B 1 533 ? 9.852 -19.469 12.172 1 98.06 533 ALA B C 1
ATOM 8336 O O . ALA B 1 533 ? 10.844 -18.844 11.797 1 98.06 533 ALA B O 1
ATOM 8337 N N . LYS B 1 534 ? 9.531 -19.562 13.422 1 97.62 534 LYS B N 1
ATOM 8338 C CA . LYS B 1 534 ? 10.398 -19.047 14.469 1 97.62 534 LYS B CA 1
ATOM 8339 C C . LYS B 1 534 ? 11.766 -19.734 14.453 1 97.62 534 LYS B C 1
ATOM 8341 O O . LYS B 1 534 ? 12.797 -19.062 14.555 1 97.62 534 LYS B O 1
ATOM 8346 N N . THR B 1 535 ? 11.695 -21.016 14.328 1 98.19 535 THR B N 1
ATOM 8347 C CA . THR B 1 535 ? 12.914 -21.812 14.266 1 98.19 535 THR B CA 1
ATOM 8348 C C . THR B 1 535 ? 13.781 -21.359 13.094 1 98.19 535 THR B C 1
ATOM 8350 O O . THR B 1 535 ? 15 -21.203 13.234 1 98.19 535 THR B O 1
ATOM 8353 N N . VAL B 1 536 ? 13.195 -21.125 11.969 1 98.38 536 VAL B N 1
ATOM 8354 C CA . VAL B 1 536 ? 13.906 -20.688 10.773 1 98.38 536 VAL B CA 1
ATOM 8355 C C . VAL B 1 536 ? 14.508 -19.297 11 1 98.38 536 VAL B C 1
ATOM 8357 O O . VAL B 1 536 ? 15.672 -19.047 10.672 1 98.38 536 VAL B O 1
ATOM 8360 N N . SER B 1 537 ? 13.75 -18.422 11.57 1 97.94 537 SER B N 1
ATOM 8361 C CA . SER B 1 537 ? 14.227 -17.062 11.797 1 97.94 537 SER B CA 1
ATOM 8362 C C . SER B 1 537 ? 15.43 -17.047 12.734 1 97.94 537 SER B C 1
ATOM 8364 O O . SER B 1 537 ? 16.266 -16.141 12.664 1 97.94 537 SER B O 1
ATOM 8366 N N . MET B 1 538 ? 15.594 -18.062 13.547 1 97.88 538 MET B N 1
ATOM 8367 C CA . MET B 1 538 ? 16.672 -18.156 14.531 1 97.88 538 MET B CA 1
ATOM 8368 C C . MET B 1 538 ? 17.906 -18.812 13.922 1 97.88 538 MET B C 1
ATOM 8370 O O . MET B 1 538 ? 18.938 -18.953 14.594 1 97.88 538 MET B O 1
ATOM 8374 N N . GLY B 1 539 ? 17.828 -19.25 12.742 1 97.62 539 GLY B N 1
ATOM 8375 C CA . GLY B 1 539 ? 18.938 -19.906 12.078 1 97.62 539 GLY B CA 1
ATOM 8376 C C . GLY B 1 539 ? 19.031 -21.391 12.383 1 97.62 539 GLY B C 1
ATOM 8377 O O . GLY B 1 539 ? 20.109 -21.984 12.305 1 97.62 539 GLY B O 1
ATOM 8378 N N . GLU B 1 540 ? 17.906 -21.953 12.703 1 97.75 540 GLU B N 1
ATOM 8379 C CA . GLU B 1 540 ? 17.859 -23.359 13.07 1 97.75 540 GLU B CA 1
ATOM 8380 C C . GLU B 1 540 ? 16.906 -24.141 12.172 1 97.75 540 GLU B C 1
ATOM 8382 O O . GLU B 1 540 ? 16.406 -25.188 12.555 1 97.75 540 GLU B O 1
ATOM 8387 N N . GLY B 1 541 ? 16.594 -23.641 11.031 1 95.69 541 GLY B N 1
ATOM 8388 C CA . GLY B 1 541 ? 15.672 -24.297 10.117 1 95.69 541 GLY B CA 1
ATOM 8389 C C . GLY B 1 541 ? 16.281 -25.469 9.383 1 95.69 541 GLY B C 1
ATOM 8390 O O . GLY B 1 541 ? 17.5 -25.609 9.352 1 95.69 541 GLY B O 1
ATOM 8391 N N . PRO B 1 542 ? 15.492 -26.234 8.766 1 96 542 PRO B N 1
ATOM 8392 C CA . PRO B 1 542 ? 15.977 -27.453 8.102 1 96 542 PRO B CA 1
ATOM 8393 C C . PRO B 1 542 ? 16.672 -27.156 6.777 1 96 542 PRO B C 1
ATOM 8395 O O . PRO B 1 542 ? 17.438 -28 6.281 1 96 542 PRO B O 1
ATOM 8398 N N . LEU B 1 543 ? 16.438 -25.953 6.246 1 95.56 543 LEU B N 1
ATOM 8399 C CA . LEU B 1 543 ? 16.953 -25.703 4.902 1 95.56 543 LEU B CA 1
ATOM 8400 C C . LEU B 1 543 ? 18.141 -24.75 4.941 1 95.56 543 LEU B C 1
ATOM 8402 O O . LEU B 1 543 ? 18.891 -24.656 3.963 1 95.56 543 LEU B O 1
ATOM 8406 N N . THR B 1 544 ? 18.266 -24.031 6.023 1 92.31 544 THR B N 1
ATOM 8407 C CA . THR B 1 544 ? 19.312 -23.016 6.086 1 92.31 544 THR B CA 1
ATOM 8408 C C . THR B 1 544 ? 19.688 -22.719 7.535 1 92.31 544 THR B C 1
ATOM 8410 O O . THR B 1 544 ? 18.906 -22.969 8.453 1 92.31 544 THR B O 1
ATOM 8413 N N . ASP B 1 545 ? 20.906 -22.172 7.664 1 95.44 545 ASP B N 1
ATOM 8414 C CA . ASP B 1 545 ? 21.328 -21.703 8.984 1 95.44 545 ASP B CA 1
ATOM 8415 C C . ASP B 1 545 ? 21.312 -20.172 9.055 1 95.44 545 ASP B C 1
ATOM 8417 O O . ASP B 1 545 ? 21.734 -19.594 10.055 1 95.44 545 ASP B O 1
ATOM 8421 N N . ASN B 1 546 ? 20.844 -19.547 7.992 1 96.12 546 ASN B N 1
ATOM 8422 C CA . ASN B 1 546 ? 20.703 -18.094 8.023 1 96.12 546 ASN B CA 1
ATOM 8423 C C . ASN B 1 546 ? 19.656 -17.656 9.031 1 96.12 546 ASN B C 1
ATOM 8425 O O . ASN B 1 546 ? 18.594 -18.297 9.156 1 96.12 546 ASN B O 1
ATOM 8429 N N . ALA B 1 547 ? 19.953 -16.641 9.773 1 97.81 547 ALA B N 1
ATOM 8430 C CA . ALA B 1 547 ? 19.031 -16.109 10.773 1 97.81 547 ALA B CA 1
ATOM 8431 C C . ALA B 1 547 ? 18.547 -14.719 10.375 1 97.81 547 ALA B C 1
ATOM 8433 O O . ALA B 1 547 ? 19.078 -14.102 9.453 1 97.81 547 ALA B O 1
ATOM 8434 N N . ILE B 1 548 ? 17.547 -14.297 10.953 1 98.31 548 ILE B N 1
ATOM 8435 C CA . ILE B 1 548 ? 16.984 -12.961 10.797 1 98.31 548 ILE B CA 1
ATOM 8436 C C . ILE B 1 548 ? 16.984 -12.242 12.141 1 98.31 548 ILE B C 1
ATOM 8438 O O . ILE B 1 548 ? 16.625 -12.828 13.164 1 98.31 548 ILE B O 1
ATOM 8442 N N . GLN B 1 549 ? 17.422 -11.008 12.148 1 98.38 549 GLN B N 1
ATOM 8443 C CA . GLN B 1 549 ? 17.406 -10.219 13.367 1 98.38 549 GLN B CA 1
ATOM 8444 C C . GLN B 1 549 ? 15.992 -9.758 13.703 1 98.38 549 GLN B C 1
ATOM 8446 O O . GLN B 1 549 ? 15.406 -8.953 12.984 1 98.38 549 GLN B O 1
ATOM 8451 N N . ILE B 1 550 ? 15.508 -10.242 14.773 1 98.19 550 ILE B N 1
ATOM 8452 C CA . ILE B 1 550 ? 14.164 -9.898 15.234 1 98.19 550 ILE B CA 1
ATOM 8453 C C . ILE B 1 550 ? 14.25 -9.07 16.516 1 98.19 550 ILE B C 1
ATOM 8455 O O . ILE B 1 550 ? 14.578 -9.594 17.578 1 98.19 550 ILE B O 1
ATOM 8459 N N . PRO B 1 551 ? 13.797 -7.832 16.406 1 98.19 551 PRO B N 1
ATOM 8460 C CA . PRO B 1 551 ? 13.961 -6.953 17.578 1 98.19 551 PRO B CA 1
ATOM 8461 C C . PRO B 1 551 ? 13 -7.293 18.703 1 98.19 551 PRO B C 1
ATOM 8463 O O . PRO B 1 551 ? 13.312 -7.059 19.875 1 98.19 551 PRO B O 1
ATOM 8466 N N . LEU B 1 552 ? 11.82 -7.723 18.375 1 96.5 552 LEU B N 1
ATOM 8467 C CA . LEU B 1 552 ? 10.766 -7.977 19.359 1 96.5 552 LEU B CA 1
ATOM 8468 C C . LEU B 1 552 ? 9.867 -9.117 18.906 1 96.5 552 LEU B C 1
ATOM 8470 O O . LEU B 1 552 ? 9.43 -9.148 17.75 1 96.5 552 LEU B O 1
ATOM 8474 N N . TRP B 1 553 ? 9.664 -10.07 19.766 1 94.56 553 TRP B N 1
ATOM 8475 C CA . TRP B 1 553 ? 8.703 -11.141 19.5 1 94.56 553 TRP B CA 1
ATOM 8476 C C . TRP B 1 553 ? 7.309 -10.75 19.953 1 94.56 553 TRP B C 1
ATOM 8478 O O . TRP B 1 553 ? 7.137 -10.18 21.047 1 94.56 553 TRP B O 1
ATOM 8488 N N . TRP B 1 554 ? 6.352 -11.047 19.094 1 87.75 554 TRP B N 1
ATOM 8489 C CA . TRP B 1 554 ? 4.949 -10.781 19.391 1 87.75 554 TRP B CA 1
ATOM 8490 C C . TRP B 1 554 ? 4.508 -11.539 20.641 1 87.75 554 TRP B C 1
ATOM 8492 O O . TRP B 1 554 ? 4.906 -12.688 20.844 1 87.75 554 TRP B O 1
ATOM 8502 N N . SER B 1 555 ? 3.705 -10.852 21.469 1 85.38 555 SER B N 1
ATOM 8503 C CA . SER B 1 555 ? 3.025 -11.445 22.609 1 85.38 555 SER B CA 1
ATOM 8504 C C . SER B 1 555 ? 1.6 -10.914 22.75 1 85.38 555 SER B C 1
ATOM 8506 O O . SER B 1 555 ? 1.338 -9.742 22.469 1 85.38 555 SER B O 1
ATOM 8508 N N . PRO B 1 556 ? 0.7 -11.828 23.016 1 76.56 556 PRO B N 1
ATOM 8509 C CA . PRO B 1 556 ? -0.677 -11.359 23.203 1 76.56 556 PRO B CA 1
ATOM 8510 C C . PRO B 1 556 ? -0.804 -10.312 24.297 1 76.56 556 PRO B C 1
ATOM 8512 O O . PRO B 1 556 ? -1.762 -9.531 24.312 1 76.56 556 PRO B O 1
ATOM 8515 N N . GLN B 1 557 ? 0.201 -10.398 25.312 1 73.69 557 GLN B N 1
ATOM 8516 C CA . GLN B 1 557 ? 0.118 -9.453 26.422 1 73.69 557 GLN B CA 1
ATOM 8517 C C . GLN B 1 557 ? 0.772 -8.125 26.062 1 73.69 557 GLN B C 1
ATOM 8519 O O . GLN B 1 557 ? 1.888 -8.094 25.547 1 73.69 557 GLN B O 1
ATOM 8524 N N . ALA B 1 558 ? -0.029 -7.117 25.828 1 63.5 558 ALA B N 1
ATOM 8525 C CA . ALA B 1 558 ? 0.48 -5.766 25.594 1 63.5 558 ALA B CA 1
ATOM 8526 C C . ALA B 1 558 ? 0.685 -5.02 26.906 1 63.5 558 ALA B C 1
ATOM 8528 O O . ALA B 1 558 ? -0.139 -5.121 27.812 1 63.5 558 ALA B O 1
ATOM 8529 N N . THR B 1 559 ? 2.039 -4.652 27.141 1 64.5 559 THR B N 1
ATOM 8530 C CA . THR B 1 559 ? 2.188 -3.807 28.328 1 64.5 559 THR B CA 1
ATOM 8531 C C . THR B 1 559 ? 1.746 -2.377 28.016 1 64.5 559 THR B C 1
ATOM 8533 O O . THR B 1 559 ? 2.271 -1.74 27.109 1 64.5 559 THR B O 1
ATOM 8536 N N . GLN B 1 560 ? 0.528 -2.072 28.297 1 57.47 560 GLN B N 1
ATOM 8537 C CA . GLN B 1 560 ? -0.009 -0.792 27.844 1 57.47 560 GLN B CA 1
ATOM 8538 C C . GLN B 1 560 ? 0.558 0.361 28.672 1 57.47 560 GLN B C 1
ATOM 8540 O O . GLN B 1 560 ? 0.812 1.443 28.141 1 57.47 560 GLN B O 1
ATOM 8545 N N . TYR B 1 561 ? 0.571 0.379 30.016 1 59.94 561 TYR B N 1
ATOM 8546 C CA . TYR B 1 561 ? 0.705 1.654 30.719 1 59.94 561 TYR B CA 1
ATOM 8547 C C . TYR B 1 561 ? 1.984 1.692 31.547 1 59.94 561 TYR B C 1
ATOM 8549 O O . TYR B 1 561 ? 2.342 0.706 32.188 1 59.94 561 TYR B O 1
ATOM 8557 N N . ARG B 1 562 ? 2.951 2.568 31.031 1 62.66 562 ARG B N 1
ATOM 8558 C CA . ARG B 1 562 ? 4.023 2.936 31.953 1 62.66 562 ARG B CA 1
ATOM 8559 C C . ARG B 1 562 ? 3.658 4.188 32.75 1 62.66 562 ARG B C 1
ATOM 8561 O O . ARG B 1 562 ? 3.326 5.223 32.156 1 62.66 562 ARG B O 1
ATOM 8568 N N . ALA B 1 563 ? 2.996 3.975 33.969 1 49.66 563 ALA B N 1
ATOM 8569 C CA . ALA B 1 563 ? 2.637 5.039 34.906 1 49.66 563 ALA B CA 1
ATOM 8570 C C . ALA B 1 563 ? 3.822 5.965 35.156 1 49.66 563 ALA B C 1
ATOM 8572 O O . ALA B 1 563 ? 4.965 5.508 35.281 1 49.66 563 ALA B O 1
#

InterPro domains:
  IPR023637 Urocanase-like [NF003820] (9-536)
  IPR023637 Urocanase-like [PIRSF001423] (3-539)
  IPR023637 Urocanase-like [PTHR12216] (7-538)
  IPR023637 Urocanase-like [TIGR01228] (9-535)
  IPR035085 Urocanase, Rossmann-like domain [PF01175] (134-343)
  IPR035400 Urocanase, N-terminal domain [PF17391] (10-130)
  IPR035401 Urocanase, C-terminal domain [PF17392] (346-536)
  IPR036190 Urocanase superfamily [SSF111326] (6-538)
  IPR038364 Urocanase, central domain superfamily [G3DSA:3.40.50.10730] (135-343)

Sequence (1126 aa):
MTQQKAKPIMAARGSTLRCKGWKQETILRMLENNLENAEDASRLTVYGGIGKAARNWESYDAIVESLKNLENNETLAIQSGMPVAVFKTHRLAPRVVMANSNVIKADWPKFYDLSAQNLTAFASYTAGPWQYIGSQGVIEGTFETLALVADRHFDGKLKGRIFFTAGLGGMGRSQPLAMSMHGGVSVTVEVRQQSIVDRLASGYADVQAASLQDAIDMAECAKREGRALSIVVQGNMVDALEQALDCGWKPDIVTEMCPCHDPFALIPCGLTLEQAAALLETDRDAYMAASRQSMIRIVRAMTRLQAAGSIVFEYGTFVRKEAVDAGMSKEEAFAYPGCIAEYVRPLFFLGRGPFRWTCVSGEVSDQTRLDDLALEMFKDDTLVTRWITTSRHRLPVEGLPARICFLGFGQRRAFGLAVNALVRSGELAGPVAFSRDNLDTGSIANPAFETENMLDGSDAISDWPYLNALLNVSAMADLVAIQSNGTMGISAHTGVTMIADGSEEADLRLDACLTTDAGIGVVRHAQAGYPMAKTVSMGEGPLTDNAIQIPLWWSPQATQYRAMTQQKAKPIMAARGSTLRCKGWKQETILRMLENNLENAEDASRLTVYGGIGKAARNWESYDAIVESLKNLENNETLAIQSGMPVAVFKTHRLAPRVVMANSNVIKADWPKFYDLSAQNLTAFASYTAGPWQYIGSQGVIEGTFETLALVADRHFDGKLKGRIFFTAGLGGMGRSQPLAMSMHGGVSVTVEVRQQSIVDRLASGYADVQAASLQDAIDMAECAKREGRALSIVVQGNMVDALEQALDCGWKPDIVTEMCPCHDPFALIPCGLTLEQAAALLETDRDAYMAASRQSMIRIVRAMTRLQAAGSIVFEYGTFVRKEAVDAGMSKEEAFAYPGCIAEYVRPLFFLGRGPFRWTCVSGEVSDQTRLDDLALEMFKDDTLVTRWITTSRHRLPVEGLPARICFLGFGQRRAFGLAVNALVRSGELAGPVAFSRDNLDTGSIANPAFETENMLDGSDAISDWPYLNALLNVSAMADLVAIQSNGTMGISAHTGVTMIADGSEEADLRLDACLTTDAGIGVVRHAQAGYPMAKTVSMGEGPLTDNAIQIPLWWSPQATQYRA

Organism: NCBI:txid2813360

Radius of gyration: 30.12 Å; Cα contacts (8 Å, |Δi|>4): 2812; chains: 2; bounding box: 64×98×93 Å